Protein AF-0000000085120355 (afdb_homodimer)

Solvent-accessible surface area (backbone atoms only — not comparable to full-atom values): 50079 Å² total; per-residue (Å²): 127,85,70,78,67,73,43,97,40,72,61,50,35,53,53,49,52,43,52,47,38,41,72,72,51,78,28,74,82,74,64,49,68,62,84,84,55,57,55,68,51,52,68,72,44,44,36,54,66,70,57,44,50,50,46,30,21,53,35,45,52,49,48,46,46,48,36,50,75,52,9,66,36,46,38,52,56,31,52,77,67,74,42,59,66,82,70,50,82,45,51,81,38,56,63,65,46,54,55,37,44,62,68,57,52,43,52,39,21,70,76,33,68,63,60,16,46,47,30,22,67,86,43,63,42,48,26,36,40,57,30,23,49,90,29,92,88,51,82,51,49,55,45,56,32,26,65,57,38,49,54,46,48,28,42,58,49,28,38,49,36,32,43,68,57,61,40,29,64,55,33,31,34,37,38,32,43,59,39,41,68,40,39,45,79,23,60,39,53,53,48,52,17,34,45,48,31,35,10,24,37,42,50,37,16,24,63,47,36,83,80,38,44,68,60,52,54,48,47,44,61,61,64,46,28,29,32,40,35,28,34,62,64,49,52,34,50,51,22,50,49,30,53,73,72,68,49,76,52,53,30,33,28,40,38,22,28,95,48,66,71,28,71,49,47,52,54,51,42,44,65,44,26,71,53,43,77,46,79,32,47,38,48,71,48,65,88,69,52,60,30,35,30,42,84,69,45,73,59,22,22,38,37,58,45,80,42,40,49,76,51,38,20,38,69,71,32,41,80,82,35,53,44,37,42,71,36,51,83,64,32,62,18,26,34,28,34,25,51,48,61,40,78,45,40,60,44,60,38,27,51,71,46,33,32,38,61,35,41,73,43,56,64,49,41,78,77,80,45,33,31,45,36,19,37,63,47,65,57,58,45,42,54,86,69,55,33,23,44,77,84,38,78,56,50,63,36,59,52,51,30,33,54,56,69,37,82,61,48,72,73,52,43,28,38,52,38,65,41,61,73,22,80,49,47,37,33,37,37,25,27,77,60,67,80,80,66,56,68,66,57,53,51,49,42,30,46,48,39,11,65,71,65,74,52,53,44,88,34,47,44,75,45,77,37,52,74,86,66,60,61,60,58,79,54,40,72,38,49,67,43,77,49,58,86,109,126,83,68,77,68,72,43,93,39,72,62,51,34,53,52,49,52,40,52,48,38,41,73,72,50,78,28,74,82,74,64,51,68,63,85,83,54,58,55,68,52,51,70,73,44,44,37,54,68,70,56,44,51,49,48,30,20,54,35,46,51,49,46,46,45,48,37,48,75,52,10,66,37,46,38,52,56,32,51,77,68,75,42,59,66,83,71,51,82,44,51,82,38,58,62,68,44,54,55,36,44,62,68,56,52,44,53,37,20,70,77,32,69,64,58,16,46,47,29,22,67,87,43,62,42,48,26,36,39,57,30,24,49,91,30,93,90,53,82,52,49,54,46,58,32,27,66,58,37,49,53,44,48,29,41,57,49,29,40,48,36,33,43,68,59,61,40,29,63,56,32,32,35,36,40,33,44,59,40,39,67,38,39,42,80,23,60,40,53,53,48,53,17,34,46,48,30,33,9,23,36,41,49,37,18,24,65,46,36,84,82,39,44,69,59,51,53,47,47,44,60,61,64,47,28,31,32,42,34,28,33,62,63,50,53,36,50,52,22,50,50,30,53,74,74,68,50,75,53,53,30,32,28,39,38,21,29,93,50,65,72,27,71,48,47,52,53,51,42,43,64,44,24,70,55,43,77,47,78,32,45,39,47,71,46,64,87,69,50,58,30,36,30,43,84,71,46,74,58,23,22,37,35,58,46,81,43,40,49,76,50,40,21,37,69,72,32,42,79,83,35,52,43,37,40,72,36,52,83,64,31,63,18,27,33,30,34,26,52,49,60,41,77,44,40,60,44,61,36,26,52,71,46,32,34,37,60,37,40,73,44,57,65,50,41,79,77,83,44,35,34,44,35,19,38,62,47,64,57,57,45,42,54,87,70,54,33,22,43,76,86,38,79,57,52,63,36,58,52,50,29,32,54,54,70,38,80,61,47,70,72,53,42,26,37,51,38,65,41,59,72,22,80,49,46,38,33,36,37,25,28,77,60,65,78,80,66,55,68,66,58,52,50,49,43,30,45,48,41,11,65,69,66,73,52,53,44,89,34,48,44,78,46,79,38,52,75,86,65,60,57,61,56,80,54,41,71,36,50,66,43,79,49,57,86,108

Secondary structure (DSSP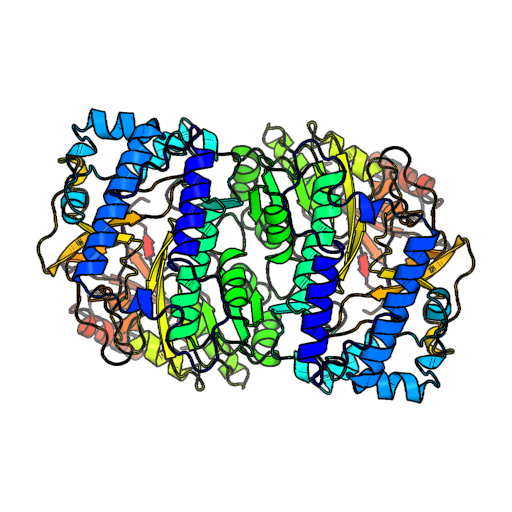, 8-state):
-------SSHHHHHHHHHHHHHHTTSS--S-SPPTT-SSTTHHHHT--HHHHHHHHHHHHHHHHHHHHHH-HHHHHHHHHTT--GGG-SSGGGGGGSPPB-HHHHHHHHHHSTTT-TTS-GGGGGG--EEEE---TTSSPPEEEE-HHHHHHHHHHHHHHHHHTT---TT-EEEE-S--SSS-SS-TTHHHHHHHHTT-EEEE--GGGTTTSHHHHHHHHHHTT-SEEEE-HHHHHHHHHHHHHHT-----SEEEE-SS---HHHHHHHHHHSTT--EEEEEEE-TTS-EEE--TTSTT-EEE-TTTEEEEEE-TTGGGTSTT-PBPPTT-EEEEEEEETT--SS---SEEEEEEEES-EE-SPPTTT---S-EESS---EEGGG-EEETTEEE-HHHHHHHHTTSTTEEEEEEEEE--SEESSEEEEEEESSPSSPPHHHHHHHHHHHHHHHT--GGGEEEEEE-TT-S-EETTEE--EEE-TT-/-------SSHHHHHHHHHHHHHHTTSS--S-SPPTT-SSTTHHHHT--HHHHHHHHHHHHHHHHHHHHHH-HHHHHHHHTTT--GGG-SSGGGGGGSPPB-HHHHHHHHHHSTTT-TTS-GGGGGGEEEEEE---TTSSPPEEEEEHHHHHHHHHHHHHHHHHTT---TT-EEEE-S--SSS-SS-TTHHHHHHHHTT-EEEE--GGGTTTSHHHHHHHHHHTT-SEEEE-HHHHHHHHHHHHHHT-----SEEEE-SS---HHHHHHHHHHSTT--EEEEEEE-TTS-EEE--TTSTT-EEE-TTTEEEEEE-TTGGGTSTT-PBPPTT-EEEEEEEETT--SS---SEEEEEEEES-EE-SPPTTT---S-EESS---EEGGG-EEETTEEE-HHHHHHHHTTSTTEEEEEEEEE--SEESSEEEEEEESSPSSPPHHHHHHHHHHHHHHHT--GGGEEEEEE-TT-S-EETTEE--EEE-TT-

Structure (mmCIF, N/CA/C/O backbone):
data_AF-0000000085120355-model_v1
#
loop_
_entity.id
_entity.type
_entity.pdbx_description
1 polymer 'Coenzyme F390 synthetase-like protein'
#
loop_
_atom_site.group_PDB
_atom_site.id
_atom_site.type_symbol
_atom_site.label_atom_id
_atom_site.label_alt_id
_atom_site.label_comp_id
_atom_site.label_asym_id
_atom_site.label_entity_id
_atom_site.label_seq_id
_atom_site.pdbx_PDB_ins_code
_atom_site.Cartn_x
_atom_site.Cartn_y
_atom_site.Cartn_z
_atom_site.occupancy
_atom_site.B_iso_or_equiv
_atom_site.auth_seq_id
_atom_site.auth_comp_id
_atom_site.auth_asym_id
_atom_site.auth_atom_id
_atom_site.pdbx_PDB_model_num
ATOM 1 N N . MET A 1 1 ? -6.363 -36.156 17.5 1 23.09 1 MET A N 1
ATOM 2 C CA . MET A 1 1 ? -7.355 -35.562 18.391 1 23.09 1 MET A CA 1
ATOM 3 C C . MET A 1 1 ? -7.152 -34.062 18.516 1 23.09 1 MET A C 1
ATOM 5 O O . MET A 1 1 ? -6.246 -33.594 19.219 1 23.09 1 MET A O 1
ATOM 9 N N . VAL A 1 2 ? -7.121 -33.312 17.406 1 33.25 2 VAL A N 1
ATOM 10 C CA . VAL A 1 2 ? -7.195 -31.875 17.516 1 33.25 2 VAL A CA 1
ATOM 11 C C . VAL A 1 2 ? -8.203 -31.484 18.594 1 33.25 2 VAL A C 1
ATOM 13 O O . VAL A 1 2 ? -9.391 -31.781 18.469 1 33.25 2 VAL A O 1
ATOM 16 N N . GLY A 1 3 ? -7.828 -31.594 19.797 1 32.94 3 GLY A N 1
ATOM 17 C CA . GLY A 1 3 ? -8.633 -31.328 20.984 1 32.94 3 GLY A CA 1
ATOM 18 C C . GLY A 1 3 ? -9.656 -30.219 20.766 1 32.94 3 GLY A C 1
ATOM 19 O O . GLY A 1 3 ? -9.461 -29.359 19.922 1 32.94 3 GLY A O 1
ATOM 20 N N . THR A 1 4 ? -11.023 -30.531 20.953 1 40.47 4 THR A N 1
ATOM 21 C CA . THR A 1 4 ? -12.273 -29.781 20.969 1 40.47 4 THR A CA 1
ATOM 22 C C . THR A 1 4 ? -12.047 -28.375 21.516 1 40.47 4 THR A C 1
ATOM 24 O O . THR A 1 4 ? -12 -28.172 22.734 1 40.47 4 THR A O 1
ATOM 27 N N . LEU A 1 5 ? -11.102 -27.734 21.109 1 43.59 5 LEU A N 1
ATOM 28 C CA . LEU A 1 5 ? -11.227 -26.359 21.594 1 43.59 5 LEU A CA 1
ATOM 29 C C . LEU A 1 5 ? -12.633 -25.828 21.359 1 43.59 5 LEU A C 1
ATOM 31 O O . LEU A 1 5 ? -12.945 -25.344 20.266 1 43.59 5 LEU A O 1
ATOM 35 N N . ARG A 1 6 ? -13.68 -26.562 21.797 1 43.94 6 ARG A N 1
ATOM 36 C CA . ARG A 1 6 ? -15.078 -26.156 21.75 1 43.94 6 ARG A CA 1
ATOM 37 C C . ARG A 1 6 ? -15.273 -24.766 22.312 1 43.94 6 ARG A C 1
ATOM 39 O O . ARG A 1 6 ? -15.445 -24.594 23.531 1 43.94 6 ARG A O 1
ATOM 46 N N . ALA A 1 7 ? -14.461 -23.844 21.766 1 55.47 7 ALA A N 1
ATOM 47 C CA . ALA A 1 7 ? -14.875 -22.5 22.156 1 55.47 7 ALA A CA 1
ATOM 48 C C . ALA A 1 7 ? -16.328 -22.219 21.766 1 55.47 7 ALA A C 1
ATOM 50 O O . ALA A 1 7 ? -16.781 -22.688 20.719 1 55.47 7 ALA A O 1
ATOM 51 N N . ALA A 1 8 ? -17.141 -21.703 22.703 1 68.44 8 ALA A N 1
ATOM 52 C CA . ALA A 1 8 ? -18.578 -21.5 22.719 1 68.44 8 ALA A CA 1
ATOM 53 C C . ALA A 1 8 ? -19.031 -20.641 21.547 1 68.44 8 ALA A C 1
ATOM 55 O O . ALA A 1 8 ? -20.156 -20.781 21.062 1 68.44 8 ALA A O 1
ATOM 56 N N . THR A 1 9 ? -17.938 -19.906 20.844 1 92.19 9 THR A N 1
ATOM 57 C CA . THR A 1 9 ? -18.391 -19.031 19.766 1 92.19 9 THR A CA 1
ATOM 58 C C . THR A 1 9 ? -17.438 -19.141 18.562 1 92.19 9 THR A C 1
ATOM 60 O O . THR A 1 9 ? -16.281 -19.547 18.719 1 92.19 9 THR A O 1
ATOM 63 N N . PRO A 1 10 ? -17.828 -18.969 17.422 1 95.31 10 PRO A N 1
ATOM 64 C CA . PRO A 1 10 ? -16.953 -18.984 16.234 1 95.31 10 PRO A CA 1
ATOM 65 C C . PRO A 1 10 ? -15.734 -18.078 16.391 1 95.31 10 PRO A C 1
ATOM 67 O O . PRO A 1 10 ? -14.625 -18.469 16.016 1 95.31 10 PRO A O 1
ATOM 70 N N . LEU A 1 11 ? -15.914 -16.953 16.953 1 94.38 11 LEU A N 1
ATOM 71 C CA . LEU A 1 11 ? -14.781 -16.047 17.188 1 94.38 11 LEU A CA 1
ATOM 72 C C . LEU A 1 11 ? -13.773 -16.688 18.141 1 94.38 11 LEU A C 1
ATOM 74 O O . LEU A 1 11 ? -12.562 -16.609 17.906 1 94.38 11 LEU A O 1
ATOM 78 N N . GLY A 1 12 ? -14.305 -17.203 19.219 1 95.25 12 GLY A N 1
ATOM 79 C CA . GLY A 1 12 ? -13.414 -17.859 20.156 1 95.25 12 GLY A CA 1
ATOM 80 C C . GLY A 1 12 ? -12.609 -18.984 19.531 1 95.25 12 GLY A C 1
ATOM 81 O O . GLY A 1 12 ? -11.406 -19.109 19.797 1 95.25 12 GLY A O 1
ATOM 82 N N . TYR A 1 13 ? -13.266 -19.859 18.766 1 96.44 13 TYR A N 1
ATOM 83 C CA . TYR A 1 13 ? -12.586 -20.938 18.062 1 96.44 13 TYR A CA 1
ATOM 84 C C . TYR A 1 13 ? -11.516 -20.391 17.125 1 96.44 13 TYR A C 1
ATOM 86 O O . TYR A 1 13 ? -10.383 -20.875 17.125 1 96.44 13 TYR A O 1
ATOM 94 N N . TYR A 1 14 ? -11.844 -19.344 16.391 1 96.94 14 TYR A N 1
ATOM 95 C CA . TYR A 1 14 ? -10.961 -18.672 15.438 1 96.94 14 TYR A CA 1
ATOM 96 C C . TYR A 1 14 ? -9.711 -18.141 16.125 1 96.94 14 TYR A C 1
ATOM 98 O O . TYR A 1 14 ? -8.594 -18.375 15.672 1 96.94 14 TYR A O 1
ATOM 106 N N . GLN A 1 15 ? -9.859 -17.516 17.234 1 95.62 15 GLN A N 1
ATOM 107 C CA . GLN A 1 15 ? -8.742 -16.969 18 1 95.62 15 GLN A CA 1
ATOM 108 C C . GLN A 1 15 ? -7.883 -18.094 18.594 1 95.62 15 GLN A C 1
ATOM 110 O O . GLN A 1 15 ? -6.656 -17.984 18.625 1 95.62 15 GLN A O 1
ATOM 115 N N . ALA A 1 16 ? -8.516 -19.141 19 1 96.94 16 ALA A N 1
ATOM 116 C CA . ALA A 1 16 ? -7.797 -20.266 19.578 1 96.94 16 ALA A CA 1
ATOM 117 C C . ALA A 1 16 ? -6.918 -20.953 18.547 1 96.94 16 ALA A C 1
ATOM 119 O O . ALA A 1 16 ? -5.785 -21.344 18.828 1 96.94 16 ALA A O 1
ATOM 120 N N . ILE A 1 17 ? -7.453 -21.094 17.344 1 97.38 17 ILE A N 1
ATOM 121 C CA . ILE A 1 17 ? -6.68 -21.703 16.281 1 97.38 17 ILE A CA 1
ATOM 122 C C . ILE A 1 17 ? -5.449 -20.844 15.977 1 97.38 17 ILE A C 1
ATOM 124 O O . ILE A 1 17 ? -4.348 -21.375 15.797 1 97.38 17 ILE A O 1
ATOM 128 N N . HIS A 1 18 ? -5.668 -19.547 15.945 1 97.38 18 HIS A N 1
ATOM 129 C CA . HIS A 1 18 ? -4.562 -18.641 15.688 1 97.38 18 HIS A CA 1
ATOM 130 C C . HIS A 1 18 ? -3.451 -18.812 16.719 1 97.38 18 HIS A C 1
ATOM 132 O O . HIS A 1 18 ? -2.281 -18.953 16.359 1 97.38 18 HIS A O 1
ATOM 138 N N . GLU A 1 19 ? -3.809 -18.828 17.922 1 97.19 19 GLU A N 1
ATOM 139 C CA . GLU A 1 19 ? -2.848 -18.984 19.016 1 97.19 19 GLU A CA 1
ATOM 140 C C . GLU A 1 19 ? -2.143 -20.328 18.938 1 97.19 19 GLU A C 1
ATOM 142 O O . GLU A 1 19 ? -0.942 -20.422 19.203 1 97.19 19 GLU A O 1
ATOM 147 N N . GLU A 1 20 ? -2.865 -21.297 18.609 1 97.25 20 GLU A N 1
ATOM 148 C CA . GLU A 1 20 ? -2.303 -22.641 18.531 1 97.25 20 GLU A CA 1
ATOM 149 C C . GLU A 1 20 ? -1.263 -22.734 17.406 1 97.25 20 GLU A C 1
ATOM 151 O O . GLU A 1 20 ? -0.209 -23.344 17.594 1 97.25 20 GLU A O 1
ATOM 156 N N . LEU A 1 21 ? -1.569 -22.172 16.266 1 97.94 21 LEU A N 1
ATOM 157 C CA . LEU A 1 21 ? -0.649 -22.172 15.133 1 97.94 21 LEU A CA 1
ATOM 158 C C . LEU A 1 21 ? 0.658 -21.484 15.484 1 97.94 21 LEU A C 1
ATOM 160 O O . LEU A 1 21 ? 1.736 -21.922 15.086 1 97.94 21 LEU A O 1
ATOM 164 N N . ARG A 1 22 ? 0.555 -20.391 16.266 1 97.69 22 ARG A N 1
ATOM 165 C CA . ARG A 1 22 ? 1.731 -19.672 16.734 1 97.69 22 ARG A CA 1
ATOM 166 C C . ARG A 1 22 ? 2.498 -20.5 17.766 1 97.69 22 ARG A C 1
ATOM 168 O O . ARG A 1 22 ? 3.717 -20.641 17.672 1 97.69 22 ARG A O 1
ATOM 175 N N . ARG A 1 23 ? 1.79 -21.078 18.656 1 97.62 23 ARG A N 1
ATOM 176 C CA . ARG A 1 23 ? 2.396 -21.875 19.734 1 97.62 23 ARG A CA 1
ATOM 177 C C . ARG A 1 23 ? 3.125 -23.094 19.172 1 97.62 23 ARG A C 1
ATOM 179 O O . ARG A 1 23 ? 4.207 -23.438 19.641 1 97.62 23 ARG A O 1
ATOM 186 N N . GLN A 1 24 ? 2.557 -23.688 18.172 1 97.19 24 GLN A N 1
ATOM 187 C CA . GLN A 1 24 ? 3.129 -24.891 17.578 1 97.19 24 GLN A CA 1
ATOM 188 C C . GLN A 1 24 ? 4.246 -24.531 16.594 1 97.19 24 GLN A C 1
ATOM 190 O O . GLN A 1 24 ? 4.906 -25.422 16.047 1 97.19 24 GLN A O 1
ATOM 195 N N . GLY A 1 25 ? 4.41 -23.281 16.266 1 97.31 25 GLY A N 1
ATOM 196 C CA . GLY A 1 25 ? 5.531 -22.828 15.445 1 97.31 25 GLY A CA 1
ATOM 197 C C . GLY A 1 25 ? 5.238 -22.844 13.961 1 97.31 25 GLY A C 1
ATOM 198 O O . GLY A 1 25 ? 6.141 -22.672 13.141 1 97.31 25 GLY A O 1
ATOM 199 N N . PHE A 1 26 ? 3.979 -23.141 13.578 1 98.19 26 PHE A N 1
ATOM 200 C CA . PHE A 1 26 ? 3.625 -23.047 12.172 1 98.19 26 PHE A CA 1
ATOM 201 C C . PHE A 1 26 ? 3.729 -21.609 11.672 1 98.19 26 PHE A C 1
ATOM 203 O O . PHE A 1 26 ? 4.051 -21.375 10.508 1 98.19 26 PHE A O 1
ATOM 210 N N . ILE A 1 27 ? 3.357 -20.703 12.562 1 97.88 27 ILE A N 1
ATOM 211 C CA . ILE A 1 27 ? 3.654 -19.281 12.383 1 97.88 27 ILE A CA 1
ATOM 212 C C . ILE A 1 27 ? 4.793 -18.875 13.32 1 97.88 27 ILE A C 1
ATOM 214 O O . ILE A 1 27 ? 4.637 -18.891 14.539 1 97.88 27 ILE A O 1
ATOM 218 N N . ARG A 1 28 ? 5.844 -18.578 12.719 1 96.88 28 ARG A N 1
ATOM 219 C CA . ARG A 1 28 ? 7.008 -18.219 13.523 1 96.88 28 ARG A CA 1
ATOM 220 C C . ARG A 1 28 ? 6.758 -16.938 14.312 1 96.88 28 ARG A C 1
ATOM 222 O O . ARG A 1 28 ? 6.215 -15.969 13.773 1 96.88 28 ARG A O 1
ATOM 229 N N . THR A 1 29 ? 7.184 -16.828 15.562 1 94.81 29 THR A N 1
ATOM 230 C CA . THR A 1 29 ? 6.957 -15.656 16.391 1 94.81 29 THR A CA 1
ATOM 231 C C . THR A 1 29 ? 8.266 -14.938 16.688 1 94.81 29 THR A C 1
ATOM 233 O O . THR A 1 29 ? 8.273 -13.781 17.109 1 94.81 29 THR A O 1
ATOM 236 N N . ASP A 1 30 ? 9.359 -15.664 16.516 1 93.25 30 ASP A N 1
ATOM 237 C CA . ASP A 1 30 ? 10.68 -15.07 16.703 1 93.25 30 ASP A CA 1
ATOM 238 C C . ASP A 1 30 ? 11.281 -14.625 15.367 1 93.25 30 ASP A C 1
ATOM 240 O O . ASP A 1 30 ? 11.914 -15.414 14.672 1 93.25 30 ASP A O 1
ATOM 244 N N . TYR A 1 31 ? 11.039 -13.531 15 1 92.81 31 TYR A N 1
ATOM 245 C CA . TYR A 1 31 ? 11.562 -13.023 13.734 1 92.81 31 TYR A CA 1
ATOM 246 C C . TYR A 1 31 ? 12.148 -11.633 13.906 1 92.81 31 TYR A C 1
ATOM 248 O O . TYR A 1 31 ? 11.758 -10.891 14.812 1 92.81 31 TYR A O 1
ATOM 256 N N . PRO A 1 32 ? 13.047 -11.328 13.125 1 92.44 32 PRO A N 1
ATOM 257 C CA . PRO A 1 32 ? 13.648 -12.172 12.094 1 92.44 32 PRO A CA 1
ATOM 258 C C . PRO A 1 32 ? 14.586 -13.227 12.672 1 92.44 32 PRO A C 1
ATOM 260 O O . PRO A 1 32 ? 15.086 -13.07 13.789 1 92.44 32 PRO A O 1
ATOM 263 N N . PRO A 1 33 ? 14.859 -14.266 11.875 1 93.94 33 PRO A N 1
ATOM 264 C CA . PRO A 1 33 ? 15.836 -15.258 12.32 1 93.94 33 PRO A CA 1
ATOM 265 C C . PRO A 1 33 ? 17.266 -14.703 12.375 1 93.94 33 PRO A C 1
ATOM 267 O O . PRO A 1 33 ? 17.516 -13.594 11.898 1 93.94 33 PRO A O 1
ATOM 270 N N . ARG A 1 34 ? 18.156 -15.586 13.047 1 92 34 ARG A N 1
ATOM 271 C CA . ARG A 1 34 ? 19.578 -15.25 12.945 1 92 34 ARG A CA 1
ATOM 272 C C . ARG A 1 34 ? 20.047 -15.281 11.492 1 92 34 ARG A C 1
ATOM 274 O O . ARG A 1 34 ? 19.594 -16.125 10.703 1 92 34 ARG A O 1
ATOM 281 N N . ARG A 1 35 ? 20.828 -14.398 11.148 1 89.69 35 ARG A N 1
ATOM 282 C CA . ARG A 1 35 ? 21.25 -14.211 9.766 1 89.69 35 ARG A CA 1
ATOM 283 C C . ARG A 1 35 ? 21.828 -15.492 9.18 1 89.69 35 ARG A C 1
ATOM 285 O O . ARG A 1 35 ? 21.766 -15.711 7.969 1 89.69 35 ARG A O 1
ATOM 292 N N . ASP A 1 36 ? 22.391 -16.297 9.969 1 93.06 36 ASP A N 1
ATOM 293 C CA . ASP A 1 36 ? 23.047 -17.516 9.492 1 93.06 36 ASP A CA 1
ATOM 294 C C . ASP A 1 36 ? 22.016 -18.609 9.234 1 93.06 36 ASP A C 1
ATOM 296 O O . ASP A 1 36 ? 22.344 -19.641 8.633 1 93.06 36 ASP A O 1
ATOM 300 N N . GLU A 1 37 ? 20.828 -18.453 9.695 1 95.38 37 GLU A N 1
ATOM 301 C CA . GLU A 1 37 ? 19.766 -19.406 9.367 1 95.38 37 GLU A CA 1
ATOM 302 C C . GLU A 1 37 ? 19.359 -19.297 7.902 1 95.38 37 GLU A C 1
ATOM 304 O O . GLU A 1 37 ? 18.859 -18.266 7.469 1 95.38 37 GLU A O 1
ATOM 309 N N . ILE A 1 38 ? 19.5 -20.359 7.238 1 95.69 38 ILE A N 1
ATOM 310 C CA . ILE A 1 38 ? 19.25 -20.328 5.797 1 95.69 38 ILE A CA 1
ATOM 311 C C . IL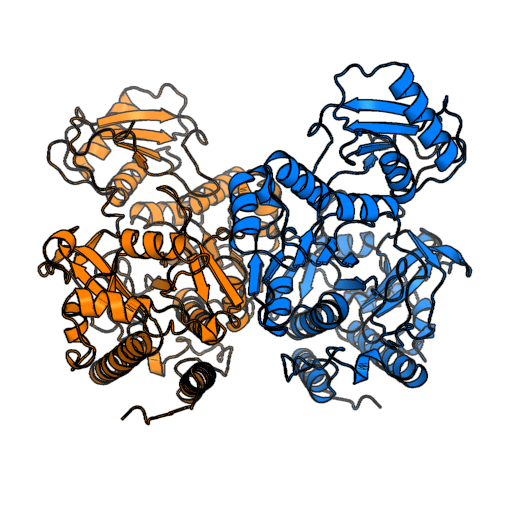E A 1 38 ? 17.75 -20.453 5.527 1 95.69 38 ILE A C 1
ATOM 313 O O . ILE A 1 38 ? 17.188 -19.672 4.754 1 95.69 38 ILE A O 1
ATOM 317 N N . LEU A 1 39 ? 17.156 -21.469 6.215 1 97.75 39 LEU A N 1
ATOM 318 C CA . LEU A 1 39 ? 15.719 -21.656 6.039 1 97.75 39 LEU A CA 1
ATOM 319 C C . LEU A 1 39 ? 14.922 -20.844 7.051 1 97.75 39 LEU A C 1
ATOM 321 O O . LEU A 1 39 ? 15.242 -20.844 8.242 1 97.75 39 LEU A O 1
ATOM 325 N N . TRP A 1 40 ? 13.898 -19.984 6.832 1 97.19 40 TRP A N 1
ATOM 326 C CA . TRP A 1 40 ? 13.031 -19.219 7.715 1 97.19 40 TRP A CA 1
ATOM 327 C C . TRP A 1 40 ? 12.383 -20.109 8.766 1 97.19 40 TRP A C 1
ATOM 329 O O . TRP A 1 40 ? 12.391 -19.797 9.953 1 97.19 40 TRP A O 1
ATOM 339 N N . ASN A 1 41 ? 11.859 -21.203 8.586 1 97.5 41 ASN A N 1
ATOM 340 C CA . ASN A 1 41 ? 11.133 -22.188 9.391 1 97.5 41 ASN A CA 1
ATOM 341 C C . ASN A 1 41 ? 11.539 -23.609 9.039 1 97.5 41 ASN A C 1
ATOM 343 O O . ASN A 1 41 ? 10.719 -24.406 8.57 1 97.5 41 ASN A O 1
ATOM 347 N N . LYS A 1 42 ? 12.75 -23.891 9.352 1 97.38 42 LYS A N 1
ATOM 348 C CA . LYS A 1 42 ? 13.367 -25.156 8.953 1 97.38 42 LYS A CA 1
ATOM 349 C C . LYS A 1 42 ? 12.516 -26.344 9.391 1 97.38 42 LYS A C 1
ATOM 351 O O . LYS A 1 42 ? 12.32 -27.281 8.625 1 97.38 42 LYS A O 1
ATOM 356 N N . ARG A 1 43 ? 12 -26.297 10.562 1 97.12 43 ARG A N 1
ATOM 357 C CA . ARG A 1 43 ? 11.219 -27.406 11.086 1 97.12 43 ARG A CA 1
ATOM 358 C C . ARG A 1 43 ? 10.039 -27.734 10.164 1 97.12 43 ARG A C 1
ATOM 360 O O . ARG A 1 43 ? 9.828 -28.891 9.797 1 97.12 43 ARG A O 1
ATOM 367 N N . ILE A 1 44 ? 9.289 -26.734 9.734 1 98 44 ILE A N 1
ATOM 368 C CA . ILE A 1 44 ? 8.086 -26.938 8.93 1 98 44 ILE A CA 1
ATOM 369 C C . ILE A 1 44 ? 8.477 -27.312 7.5 1 98 44 ILE A C 1
ATOM 371 O O . ILE A 1 44 ? 7.855 -28.188 6.891 1 98 44 ILE A O 1
ATOM 375 N N . LEU A 1 45 ? 9.5 -26.672 6.977 1 98.38 45 LEU A N 1
ATOM 376 C CA . LEU A 1 45 ? 9.875 -26.859 5.578 1 98.38 45 LEU A CA 1
ATOM 377 C C . LEU A 1 45 ? 10.508 -28.219 5.355 1 98.38 45 LEU A C 1
ATOM 379 O O . LEU A 1 45 ? 10.562 -28.703 4.223 1 98.38 45 LEU A O 1
ATOM 383 N N . THR A 1 46 ? 10.969 -28.828 6.441 1 98.38 46 THR A N 1
ATOM 384 C CA . THR A 1 46 ? 11.664 -30.094 6.281 1 98.38 46 THR A CA 1
ATOM 385 C C . THR A 1 46 ? 10.945 -31.203 7.043 1 98.38 46 THR A C 1
ATOM 387 O O . THR A 1 46 ? 11.57 -32.188 7.461 1 98.38 46 THR A O 1
ATOM 390 N N . LEU A 1 47 ? 9.719 -31.062 7.289 1 97.81 47 LEU A N 1
ATOM 391 C CA . LEU A 1 47 ? 8.93 -32.094 7.934 1 97.81 47 LEU A CA 1
ATOM 392 C C . LEU A 1 47 ? 9 -33.406 7.141 1 97.81 47 LEU A C 1
ATOM 394 O O . LEU A 1 47 ? 8.93 -33.375 5.91 1 97.81 47 LEU A O 1
ATOM 398 N N . PRO A 1 48 ? 9.102 -34.5 7.887 1 97.56 48 PRO A N 1
ATOM 399 C CA . PRO A 1 48 ? 8.984 -35.781 7.168 1 97.56 48 PRO A CA 1
ATOM 400 C C . PRO A 1 48 ? 7.641 -35.938 6.457 1 97.56 48 PRO A C 1
ATOM 402 O O . PRO A 1 48 ? 6.625 -35.406 6.938 1 97.56 48 PRO A O 1
ATOM 405 N N . ARG A 1 49 ? 7.664 -36.656 5.391 1 97.44 49 ARG A N 1
ATOM 406 C CA . ARG A 1 49 ? 6.488 -36.812 4.547 1 97.44 49 ARG A CA 1
ATOM 407 C C . ARG A 1 49 ? 5.293 -37.312 5.363 1 97.44 49 ARG A C 1
ATOM 409 O O . ARG A 1 49 ? 4.184 -36.781 5.219 1 97.44 49 ARG A O 1
ATOM 416 N N . GLU A 1 50 ? 5.5 -38.25 6.273 1 97.38 50 GLU A N 1
ATOM 417 C CA . GLU A 1 50 ? 4.426 -38.812 7.082 1 97.38 50 GLU A CA 1
ATOM 418 C C . GLU A 1 50 ? 3.789 -37.75 7.973 1 97.38 50 GLU A C 1
ATOM 420 O O . GLU A 1 50 ? 2.566 -37.719 8.125 1 97.38 50 GLU A O 1
ATOM 425 N N . GLU A 1 51 ? 4.625 -36.938 8.516 1 97.88 51 GLU A N 1
ATOM 426 C CA . GLU A 1 51 ? 4.129 -35.875 9.375 1 97.88 51 GLU A CA 1
ATOM 427 C C . GLU A 1 51 ? 3.348 -34.844 8.578 1 97.88 51 GLU A C 1
ATOM 429 O O . GLU A 1 51 ? 2.328 -34.312 9.039 1 97.88 51 GLU A O 1
ATOM 434 N N . LEU A 1 52 ? 3.854 -34.5 7.422 1 97.75 52 LEU A N 1
ATOM 435 C CA . LEU A 1 52 ? 3.174 -33.562 6.543 1 97.75 52 LEU A CA 1
ATOM 436 C C . LEU A 1 52 ? 1.788 -34.062 6.164 1 97.75 52 LEU A C 1
ATOM 438 O O . LEU A 1 52 ? 0.823 -33.281 6.145 1 97.75 52 LEU A O 1
ATOM 442 N N . GLU A 1 53 ? 1.671 -35.344 5.902 1 97.81 53 GLU A N 1
ATOM 443 C CA . GLU A 1 53 ? 0.391 -35.938 5.531 1 97.81 53 GLU A CA 1
ATOM 444 C C . GLU A 1 53 ? -0.584 -35.938 6.707 1 97.81 53 GLU A C 1
ATOM 446 O O . GLU A 1 53 ? -1.787 -35.719 6.52 1 97.81 53 GLU A O 1
ATOM 451 N N . LYS A 1 54 ? -0.042 -36.125 7.871 1 98.31 54 LYS A N 1
ATOM 452 C CA . LYS A 1 54 ? -0.873 -36.031 9.07 1 98.31 54 LYS A CA 1
ATOM 453 C C . LYS A 1 54 ? -1.417 -34.625 9.258 1 98.31 54 LYS A C 1
ATOM 455 O O . LYS A 1 54 ? -2.592 -34.438 9.586 1 98.31 54 LYS A O 1
ATOM 460 N N . ILE A 1 55 ? -0.554 -33.656 9.047 1 98.31 55 ILE A N 1
ATOM 461 C CA . ILE A 1 55 ? -0.941 -32.281 9.18 1 98.31 55 ILE A CA 1
ATOM 462 C C . ILE A 1 55 ? -1.997 -31.922 8.133 1 98.31 55 ILE A C 1
ATOM 464 O O . ILE A 1 55 ? -3.016 -31.297 8.453 1 98.31 55 ILE A O 1
ATOM 468 N N . LYS A 1 56 ? -1.773 -32.344 6.91 1 98.5 56 LYS A N 1
ATOM 469 C CA . LYS A 1 56 ? -2.744 -32.125 5.844 1 98.5 56 LYS A CA 1
ATOM 470 C C . LYS A 1 56 ? -4.098 -32.719 6.195 1 98.5 56 LYS A C 1
ATOM 472 O O . LYS A 1 56 ? -5.141 -32.094 6 1 98.5 56 LYS A O 1
ATOM 477 N N . THR A 1 57 ? -4.039 -33.938 6.727 1 98.75 57 THR A N 1
ATOM 478 C CA . THR A 1 57 ? -5.262 -34.656 7.09 1 98.75 57 THR A CA 1
ATOM 479 C C . THR A 1 57 ? -6.008 -33.906 8.195 1 98.75 57 THR A C 1
ATOM 481 O O . THR A 1 57 ? -7.207 -33.656 8.078 1 98.75 57 THR A O 1
ATOM 484 N N . GLN A 1 58 ? -5.273 -33.594 9.211 1 98.31 58 GLN A N 1
ATOM 485 C CA . GLN A 1 58 ? -5.871 -32.906 10.344 1 98.31 58 GLN A CA 1
ATOM 486 C C . GLN A 1 58 ? -6.48 -31.562 9.914 1 98.31 58 GLN A C 1
ATOM 488 O O . GLN A 1 58 ? -7.617 -31.25 10.273 1 98.31 58 GLN A O 1
ATOM 493 N N . ARG A 1 59 ? -5.828 -30.812 9.164 1 98.44 59 ARG A N 1
ATOM 494 C CA . ARG A 1 59 ? -6.266 -29.469 8.781 1 98.44 59 ARG A CA 1
ATOM 495 C C . ARG A 1 59 ? -7.422 -29.531 7.789 1 98.44 59 ARG A C 1
ATOM 497 O O . ARG A 1 59 ? -8.32 -28.688 7.82 1 98.44 59 ARG A O 1
ATOM 504 N N . LEU A 1 60 ? -7.309 -30.5 6.895 1 98.75 60 LEU A N 1
ATOM 505 C CA . LEU A 1 60 ? -8.422 -30.656 5.969 1 98.75 60 LEU A CA 1
ATOM 506 C C . LEU A 1 60 ? -9.711 -30.984 6.719 1 98.75 60 LEU A C 1
ATOM 508 O O . LEU A 1 60 ? -10.75 -30.359 6.48 1 98.75 60 LEU A O 1
ATOM 512 N N . LYS A 1 61 ? -9.656 -31.984 7.621 1 98.69 61 LYS A N 1
ATOM 513 C CA . LYS A 1 61 ? -10.82 -32.312 8.422 1 98.69 61 LYS A CA 1
ATOM 514 C C . LYS A 1 61 ? -11.344 -31.109 9.195 1 98.69 61 LYS A C 1
ATOM 516 O O . LYS A 1 61 ? -12.547 -30.859 9.219 1 98.69 61 LYS A O 1
ATOM 521 N N . GLN A 1 62 ? -10.438 -30.422 9.75 1 98.12 62 GLN A N 1
ATOM 522 C CA . GLN A 1 62 ? -10.773 -29.266 10.578 1 98.12 62 GLN A CA 1
ATOM 523 C C . GLN A 1 62 ? -11.492 -28.188 9.758 1 98.12 62 GLN A C 1
ATOM 525 O O . GLN A 1 62 ? -12.547 -27.688 10.172 1 98.12 62 GLN A O 1
ATOM 530 N N . ILE A 1 63 ? -10.984 -27.828 8.602 1 98.44 63 ILE A N 1
ATOM 531 C CA . ILE A 1 63 ? -11.555 -26.719 7.844 1 98.44 63 ILE A CA 1
ATOM 532 C C . ILE A 1 63 ? -12.875 -27.141 7.211 1 98.44 63 ILE A C 1
ATOM 534 O O . ILE A 1 63 ? -13.797 -26.344 7.07 1 98.44 63 ILE A O 1
ATOM 538 N N . VAL A 1 64 ? -12.992 -28.406 6.828 1 98.69 64 VAL A N 1
ATOM 539 C CA . VAL A 1 64 ? -14.227 -28.906 6.242 1 98.69 64 VAL A CA 1
ATOM 540 C C . VAL A 1 64 ? -15.344 -28.906 7.289 1 98.69 64 VAL A C 1
ATOM 542 O O . VAL A 1 64 ? -16.453 -28.438 7.023 1 98.69 64 VAL A O 1
ATOM 545 N N . TRP A 1 65 ? -15.062 -29.359 8.469 1 98.5 65 TRP A N 1
ATOM 546 C CA . TRP A 1 65 ? -16.047 -29.328 9.539 1 98.5 65 TRP A CA 1
ATOM 547 C C . TRP A 1 65 ? -16.391 -27.906 9.938 1 98.5 65 TRP A C 1
ATOM 549 O O . TRP A 1 65 ? -17.547 -27.578 10.203 1 98.5 65 TRP A O 1
ATOM 559 N N . TRP A 1 66 ? -15.375 -27.094 10.016 1 98.19 66 TRP A N 1
ATOM 560 C CA . TRP A 1 66 ? -15.578 -25.688 10.32 1 98.19 66 TRP A CA 1
ATOM 561 C C . TRP A 1 66 ? -16.547 -25.047 9.328 1 98.19 66 TRP A C 1
ATOM 563 O O . TRP A 1 66 ? -17.5 -24.375 9.734 1 98.19 66 TRP A O 1
ATOM 573 N N . ALA A 1 67 ? -16.297 -25.281 8.055 1 98.38 67 ALA A N 1
ATOM 574 C CA . ALA A 1 67 ? -17.156 -24.719 7.016 1 98.38 67 ALA A CA 1
ATOM 575 C C . ALA A 1 67 ? -18.578 -25.25 7.117 1 98.38 67 ALA A C 1
ATOM 577 O O . ALA A 1 67 ? -19.547 -24.5 7 1 98.38 67 ALA A O 1
ATOM 578 N N . TRP A 1 68 ? -18.703 -26.5 7.34 1 98.12 68 TRP A N 1
ATOM 579 C CA . TRP A 1 68 ? -20 -27.141 7.48 1 98.12 68 TRP A CA 1
ATOM 580 C C . TRP A 1 68 ? -20.797 -26.5 8.625 1 98.12 68 TRP A C 1
ATOM 582 O O . TRP A 1 68 ? -21.984 -26.234 8.484 1 98.12 68 TRP A O 1
ATOM 592 N N . GLU A 1 69 ? -20.172 -26.219 9.68 1 97.44 69 GLU A N 1
ATOM 593 C CA . GLU A 1 69 ? -20.828 -25.766 10.898 1 97.44 69 GLU A CA 1
ATOM 594 C C . GLU A 1 69 ? -21.109 -24.266 10.844 1 97.44 69 GLU A C 1
ATOM 596 O O . GLU A 1 69 ? -22.109 -23.797 11.398 1 97.44 69 GLU A O 1
ATOM 601 N N . ASN A 1 70 ? -20.281 -23.531 10.164 1 97.62 70 ASN A N 1
ATOM 602 C CA . ASN A 1 70 ? -20.328 -22.094 10.383 1 97.62 70 ASN A CA 1
ATOM 603 C C . ASN A 1 70 ? -20.656 -21.344 9.102 1 97.62 70 ASN A C 1
ATOM 605 O O . ASN A 1 70 ? -20.984 -20.141 9.133 1 97.62 70 ASN A O 1
ATOM 609 N N . SER A 1 71 ? -20.609 -21.969 7.953 1 97.44 71 SER A N 1
ATOM 610 C CA . SER A 1 71 ? -20.953 -21.328 6.684 1 97.44 71 SER A CA 1
ATOM 611 C C . SER A 1 71 ? -22.234 -21.891 6.109 1 97.44 71 SER A C 1
ATOM 613 O O . SER A 1 71 ? -22.266 -23.016 5.598 1 97.44 71 SER A O 1
ATOM 615 N N . PRO A 1 72 ? -23.312 -21.094 6.082 1 97.31 72 PRO A N 1
ATOM 616 C CA . PRO A 1 72 ? -24.562 -21.562 5.48 1 97.31 72 PRO A CA 1
ATOM 617 C C . PRO A 1 72 ? -24.406 -21.969 4.012 1 97.31 72 PRO A C 1
ATOM 619 O O . PRO A 1 72 ? -25.047 -22.906 3.545 1 97.31 72 PRO A O 1
ATOM 622 N N . PHE A 1 73 ? -23.562 -21.297 3.373 1 98.19 73 PHE A N 1
ATOM 623 C CA . PHE A 1 73 ? -23.297 -21.609 1.973 1 98.19 73 PHE A CA 1
ATOM 624 C C . PHE A 1 73 ? -22.828 -23.047 1.817 1 98.19 73 PHE A C 1
ATOM 626 O O . PHE A 1 73 ? -23.391 -23.812 1.04 1 98.19 73 PHE A O 1
ATOM 633 N N . TYR A 1 74 ? -21.797 -23.438 2.553 1 98.5 74 TYR A N 1
ATOM 634 C CA . TYR A 1 74 ? -21.188 -24.75 2.389 1 98.5 74 TYR A CA 1
ATOM 635 C C . TYR A 1 74 ? -22.141 -25.844 2.82 1 98.5 74 TYR A C 1
ATOM 637 O O . TYR A 1 74 ? -22.188 -26.922 2.203 1 98.5 74 TYR A O 1
ATOM 645 N N . ARG A 1 75 ? -22.859 -25.562 3.844 1 98.06 75 ARG A N 1
ATOM 646 C CA . ARG A 1 75 ? -23.844 -26.547 4.266 1 98.06 75 ARG A CA 1
ATOM 647 C C . ARG A 1 75 ? -24.828 -26.844 3.148 1 98.06 75 ARG A C 1
ATOM 649 O O . ARG A 1 75 ? -25.078 -28.016 2.822 1 98.06 75 ARG A O 1
ATOM 656 N N . ARG A 1 76 ? -25.422 -25.781 2.555 1 98.06 76 ARG A N 1
ATOM 657 C CA . ARG A 1 76 ? -26.375 -25.938 1.464 1 98.06 76 ARG A CA 1
ATOM 658 C C . ARG A 1 76 ? -25.703 -26.547 0.233 1 98.06 76 ARG A C 1
ATOM 660 O O . ARG A 1 76 ? -26.234 -27.5 -0.36 1 98.06 76 ARG A O 1
ATOM 667 N N . PHE A 1 77 ? -24.562 -26 -0.106 1 98.44 77 PHE A N 1
ATOM 668 C CA . PHE A 1 77 ? -23.828 -26.406 -1.3 1 98.44 77 PHE A CA 1
ATOM 669 C C . PHE A 1 77 ? -23.453 -27.875 -1.247 1 98.44 77 PHE A C 1
ATOM 671 O O . PHE A 1 77 ? -23.703 -28.625 -2.201 1 98.44 77 PHE A O 1
ATOM 678 N N . TRP A 1 78 ? -22.922 -28.391 -0.141 1 98.62 78 TRP A N 1
ATOM 679 C CA . TRP A 1 78 ? -22.453 -29.766 0.008 1 98.62 78 TRP A CA 1
ATOM 680 C C . TRP A 1 78 ? -23.641 -30.734 0.141 1 98.62 78 TRP A C 1
ATOM 682 O O . TRP A 1 78 ? -23.656 -31.797 -0.479 1 98.62 78 TRP A O 1
ATOM 692 N N . LYS A 1 79 ? -24.672 -30.312 0.857 1 98 79 LYS A N 1
ATOM 693 C CA . LYS A 1 79 ? -25.859 -31.156 0.973 1 98 79 LYS A CA 1
ATOM 694 C C . LYS A 1 79 ? -26.5 -31.375 -0.391 1 98 79 LYS A C 1
ATOM 696 O O . LYS A 1 79 ? -26.891 -32.5 -0.723 1 98 79 LYS A O 1
ATOM 701 N N . SER A 1 80 ? -26.609 -30.312 -1.125 1 97.88 80 SER A N 1
ATOM 702 C CA . SER A 1 80 ? -27.266 -30.391 -2.432 1 97.88 80 SER A CA 1
ATOM 703 C C . SER A 1 80 ? -26.484 -31.297 -3.377 1 97.88 80 SER A C 1
ATOM 705 O O . SER A 1 80 ? -27.031 -31.766 -4.387 1 97.88 80 SER A O 1
ATOM 707 N N . LYS A 1 81 ? -25.266 -31.641 -3.02 1 97.75 81 LYS A N 1
ATOM 708 C CA . LYS A 1 81 ? -24.422 -32.438 -3.906 1 97.75 81 LYS A CA 1
ATOM 709 C C . LYS A 1 81 ? -24.047 -33.781 -3.264 1 97.75 81 LYS A C 1
ATOM 711 O O . LYS A 1 81 ? -23.125 -34.438 -3.721 1 97.75 81 LYS A O 1
ATOM 716 N N . GLY A 1 82 ? -24.641 -34.031 -2.145 1 97.38 82 GLY A N 1
ATOM 717 C CA . GLY A 1 82 ? -24.516 -35.344 -1.512 1 97.38 82 GLY A CA 1
ATOM 718 C C . GLY A 1 82 ? -23.219 -35.531 -0.769 1 97.38 82 GLY A C 1
ATOM 719 O O . GLY A 1 82 ? -22.719 -36.625 -0.644 1 97.38 82 GLY A O 1
ATOM 720 N N . PHE A 1 83 ? -22.656 -34.438 -0.317 1 98.44 83 PHE A N 1
ATOM 721 C CA . PHE A 1 83 ? -21.391 -34.5 0.412 1 98.44 83 PHE A CA 1
ATOM 722 C C . PHE A 1 83 ? -21.609 -34.219 1.892 1 98.44 83 PHE A C 1
ATOM 724 O O . PHE A 1 83 ? -22.422 -33.375 2.246 1 98.44 83 PHE A O 1
ATOM 731 N N . HIS A 1 84 ? -20.906 -34.906 2.729 1 98.56 84 HIS A N 1
ATOM 732 C CA . HIS A 1 84 ? -20.859 -34.688 4.168 1 98.56 84 HIS A CA 1
ATOM 733 C C . HIS A 1 84 ? -19.438 -34.75 4.691 1 98.56 84 HIS A C 1
ATOM 735 O O . HIS A 1 84 ? -18.656 -35.594 4.262 1 98.56 84 HIS A O 1
ATOM 741 N N . PRO A 1 85 ? -19.078 -33.938 5.676 1 98.56 85 PRO A N 1
ATOM 742 C CA . PRO A 1 85 ? -17.703 -33.875 6.176 1 98.56 85 PRO A CA 1
ATOM 743 C C . PRO A 1 85 ? -17.188 -35.219 6.672 1 98.56 85 PRO A C 1
ATOM 745 O O . PRO A 1 85 ? -15.977 -35.469 6.625 1 98.56 85 PRO A O 1
ATOM 748 N N . SER A 1 86 ? -18.047 -36.031 7.102 1 98.38 86 SER A N 1
ATOM 749 C CA . SER A 1 86 ? -17.656 -37.344 7.645 1 98.38 86 SER A CA 1
ATOM 750 C C . SER A 1 86 ? -17.047 -38.219 6.566 1 98.38 86 SER A C 1
ATOM 752 O O . SER A 1 86 ? -16.438 -39.25 6.871 1 98.38 86 SER A O 1
ATOM 754 N N . MET A 1 87 ? -17.219 -37.906 5.352 1 98.31 87 MET A N 1
ATOM 755 C CA . MET A 1 87 ? -16.688 -38.656 4.23 1 98.31 87 MET A CA 1
ATOM 756 C C . MET A 1 87 ? -15.18 -38.5 4.121 1 98.31 87 MET A C 1
ATOM 758 O O . MET A 1 87 ? -14.516 -39.25 3.406 1 98.31 87 MET A O 1
ATOM 762 N N . ILE A 1 88 ? -14.602 -37.5 4.824 1 98.62 88 ILE A N 1
ATOM 763 C CA . ILE A 1 88 ? -13.164 -37.25 4.797 1 98.62 88 ILE A CA 1
ATOM 764 C C . ILE A 1 88 ? -12.477 -38.031 5.898 1 98.62 88 ILE A C 1
ATOM 766 O O . ILE A 1 88 ? -12.656 -37.75 7.086 1 98.62 88 ILE A O 1
ATOM 770 N N . LYS A 1 89 ? -11.672 -39.031 5.516 1 98.06 89 LYS A N 1
ATOM 771 C CA . LYS A 1 89 ? -10.906 -39.812 6.469 1 98.06 89 LYS A CA 1
ATOM 772 C C . LYS A 1 89 ? -9.445 -39.406 6.484 1 98.06 89 LYS A C 1
ATOM 774 O O . LYS A 1 89 ? -8.797 -39.406 7.535 1 98.06 89 LYS A O 1
ATOM 779 N N . ASP A 1 90 ? -8.906 -39.094 5.402 1 97.5 90 ASP A N 1
ATOM 780 C CA . ASP A 1 90 ? -7.57 -38.531 5.266 1 97.5 90 ASP A CA 1
ATOM 781 C C . ASP A 1 90 ? -7.527 -37.5 4.148 1 97.5 90 ASP A C 1
ATOM 783 O O . ASP A 1 90 ? -8.523 -37.281 3.455 1 97.5 90 ASP A O 1
ATOM 787 N N . TRP A 1 91 ? -6.344 -36.844 3.99 1 98.25 91 TRP A N 1
ATOM 788 C CA . TRP A 1 91 ? -6.273 -35.688 3.109 1 98.25 91 TRP A CA 1
ATOM 789 C C . TRP A 1 91 ? -6.543 -36.062 1.663 1 98.25 91 TRP A C 1
ATOM 791 O O . TRP A 1 91 ? -7.023 -35.25 0.869 1 98.25 91 TRP A O 1
ATOM 801 N N . ARG A 1 92 ? -6.363 -37.375 1.236 1 97.06 92 ARG A N 1
ATOM 802 C CA . ARG A 1 92 ? -6.578 -37.812 -0.131 1 97.06 92 ARG A CA 1
ATOM 803 C C . ARG A 1 92 ? -8.062 -37.844 -0.478 1 97.06 92 ARG A C 1
ATOM 805 O O . ARG A 1 92 ? -8.43 -37.844 -1.654 1 97.06 92 ARG A O 1
ATOM 812 N N . ASP A 1 93 ? -8.914 -37.781 0.521 1 98.25 93 ASP A N 1
ATOM 813 C CA . ASP A 1 93 ? -10.359 -37.781 0.323 1 98.25 93 ASP A CA 1
ATOM 814 C C . ASP A 1 93 ? -10.836 -36.406 -0.117 1 98.25 93 ASP A C 1
ATOM 816 O O . ASP A 1 93 ? -12.031 -36.188 -0.332 1 98.25 93 ASP A O 1
ATOM 820 N N . VAL A 1 94 ? -9.867 -35.438 -0.273 1 98.44 94 VAL A N 1
ATOM 821 C CA . VAL A 1 94 ? -10.234 -34.094 -0.726 1 98.44 94 VAL A CA 1
ATOM 822 C C . VAL A 1 94 ? -10.977 -34.188 -2.055 1 98.44 94 VAL A C 1
ATOM 824 O O . VAL A 1 94 ? -11.875 -33.375 -2.326 1 98.44 94 VAL A O 1
ATOM 827 N N . VAL A 1 95 ? -10.703 -35.188 -2.852 1 97.69 95 VAL A N 1
ATOM 828 C CA . VAL A 1 95 ? -11.25 -35.344 -4.199 1 97.69 95 VAL A CA 1
ATOM 829 C C . VAL A 1 95 ? -12.727 -35.719 -4.121 1 97.69 95 VAL A C 1
ATOM 831 O O . VAL A 1 95 ? -13.43 -35.688 -5.125 1 97.69 95 VAL A O 1
ATOM 834 N N . LYS A 1 96 ? -13.211 -36.094 -2.912 1 98.12 96 LYS A N 1
ATOM 835 C CA . LYS A 1 96 ? -14.617 -36.438 -2.723 1 98.12 96 LYS A CA 1
ATOM 836 C C . LYS A 1 96 ? -15.469 -35.188 -2.545 1 98.12 96 LYS A C 1
ATOM 838 O O . LYS A 1 96 ? -16.703 -35.25 -2.623 1 98.12 96 LYS A O 1
ATOM 843 N N . ILE A 1 97 ? -14.844 -34.125 -2.258 1 98.81 97 ILE A N 1
ATOM 844 C CA . ILE A 1 97 ? -15.547 -32.875 -2.025 1 98.81 97 ILE A CA 1
ATOM 845 C C . ILE A 1 97 ? -15.969 -32.25 -3.361 1 98.81 97 ILE A C 1
ATOM 847 O O . ILE A 1 97 ? -15.18 -32.188 -4.305 1 98.81 97 ILE A O 1
ATOM 851 N N . PRO A 1 98 ? -17.234 -31.812 -3.475 1 98.69 98 PRO A N 1
ATOM 852 C CA . PRO A 1 98 ? -17.656 -31.125 -4.703 1 98.69 98 PRO A CA 1
ATOM 853 C C . PRO A 1 98 ? -16.812 -29.891 -5.016 1 98.69 98 PRO A C 1
ATOM 855 O O . PRO A 1 98 ? -16.422 -29.172 -4.102 1 98.69 98 PRO A O 1
ATOM 858 N N . VAL A 1 99 ? -16.641 -29.609 -6.344 1 98.75 99 VAL A N 1
ATOM 859 C CA . VAL A 1 99 ? -15.828 -28.484 -6.789 1 98.75 99 VAL A CA 1
ATOM 860 C C . VAL A 1 99 ? -16.609 -27.188 -6.629 1 98.75 99 VAL A C 1
ATOM 862 O O . VAL A 1 99 ? -17.781 -27.109 -7.008 1 98.75 99 VAL A O 1
ATOM 865 N N . LEU A 1 100 ? -16.031 -26.25 -5.977 1 98.38 100 LEU A N 1
ATOM 866 C CA . LEU A 1 100 ? -16.531 -24.875 -5.93 1 98.38 100 LEU A CA 1
ATOM 867 C C . LEU A 1 100 ? -16 -24.062 -7.109 1 98.38 100 LEU A C 1
ATOM 869 O O . LEU A 1 100 ? -14.797 -23.969 -7.316 1 98.38 100 LEU A O 1
ATOM 873 N N . THR A 1 101 ? -16.906 -23.469 -7.863 1 95.88 101 THR A N 1
ATOM 874 C CA . THR A 1 101 ? -16.484 -22.719 -9.055 1 95.88 101 THR A CA 1
ATOM 875 C C . THR A 1 101 ? -16.609 -21.219 -8.828 1 95.88 101 THR A C 1
ATOM 877 O O . THR A 1 101 ? -17.266 -20.781 -7.871 1 95.88 101 THR A O 1
ATOM 880 N N . LYS A 1 102 ? -16.016 -20.469 -9.672 1 91.75 102 LYS A N 1
ATOM 881 C CA . LYS A 1 102 ? -16.141 -19.016 -9.633 1 91.75 102 LYS A CA 1
ATOM 882 C C . LYS A 1 102 ? -17.594 -18.578 -9.844 1 91.75 102 LYS A C 1
ATOM 884 O O . LYS A 1 102 ? -18.047 -17.594 -9.273 1 91.75 102 LYS A O 1
ATOM 889 N N . LYS A 1 103 ? -18.234 -19.297 -10.688 1 92 103 LYS A N 1
ATOM 890 C CA . LYS A 1 103 ? -19.656 -19.016 -10.93 1 92 103 LYS A CA 1
ATOM 891 C C . LYS A 1 103 ? -20.469 -19.172 -9.648 1 92 103 LYS A C 1
ATOM 893 O O . LYS A 1 103 ? -21.344 -18.359 -9.367 1 92 103 LYS A O 1
ATOM 898 N N . ASP A 1 104 ? -20.172 -20.234 -8.922 1 95.38 104 ASP A N 1
ATOM 899 C CA . ASP A 1 104 ? -20.828 -20.453 -7.645 1 95.38 104 ASP A CA 1
ATOM 900 C C . ASP A 1 104 ? -20.594 -19.297 -6.691 1 95.38 104 ASP A C 1
ATOM 902 O O . ASP A 1 104 ? -21.531 -18.797 -6.055 1 95.38 104 ASP A O 1
ATOM 906 N N . LEU A 1 105 ? -19.391 -18.906 -6.594 1 94.81 105 LEU A N 1
ATOM 907 C CA . LEU A 1 105 ? -19 -17.844 -5.68 1 94.81 105 LEU A CA 1
ATOM 908 C C . LEU A 1 105 ? -19.625 -16.516 -6.09 1 94.81 105 LEU A C 1
ATOM 910 O O . LEU A 1 105 ? -20.156 -15.789 -5.246 1 94.81 105 LEU A O 1
ATOM 914 N N . ARG A 1 106 ? -19.609 -16.203 -7.324 1 92.69 106 ARG A N 1
ATOM 915 C CA . ARG A 1 106 ? -20.188 -14.969 -7.832 1 92.69 106 ARG A CA 1
ATOM 916 C C . ARG A 1 106 ? -21.688 -14.922 -7.547 1 92.69 106 ARG A C 1
ATOM 918 O O . ARG A 1 106 ? -22.219 -13.883 -7.133 1 92.69 106 ARG A O 1
ATOM 925 N N . LYS A 1 107 ? -22.344 -15.945 -7.828 1 94.25 107 LYS A N 1
ATOM 926 C CA . LYS A 1 107 ? -23.766 -16.016 -7.566 1 94.25 107 LYS A CA 1
ATOM 927 C C . LYS A 1 107 ? -24.078 -15.781 -6.094 1 94.25 107 LYS A C 1
ATOM 929 O O . LYS A 1 107 ? -25 -15.031 -5.758 1 94.25 107 LYS A O 1
ATOM 934 N N . ASP A 1 108 ? -23.297 -16.406 -5.273 1 96.06 108 ASP A N 1
ATOM 935 C CA . ASP A 1 108 ? -23.516 -16.234 -3.838 1 96.06 108 ASP A CA 1
ATOM 936 C C . ASP A 1 108 ? -23.281 -14.789 -3.408 1 96.06 108 ASP A C 1
ATOM 938 O O . ASP A 1 108 ? -24.062 -14.227 -2.637 1 96.06 108 ASP A O 1
ATOM 942 N N . GLN A 1 109 ? -22.25 -14.203 -3.898 1 92.69 109 GLN A N 1
ATOM 943 C CA . GLN A 1 109 ? -21.891 -12.852 -3.504 1 92.69 109 GLN A CA 1
ATOM 944 C C . GLN A 1 109 ? -22.875 -11.828 -4.074 1 92.69 109 GLN A C 1
ATOM 946 O O . GLN A 1 109 ? -23.156 -10.812 -3.441 1 92.69 109 GLN A O 1
ATOM 951 N N . SER A 1 110 ? -23.328 -12.102 -5.207 1 90.88 110 SER A N 1
ATOM 952 C CA . SER A 1 110 ? -24.328 -11.227 -5.797 1 90.88 110 SER A CA 1
ATOM 953 C C . SER A 1 110 ? -25.625 -11.242 -4.996 1 90.88 110 SER A C 1
ATOM 955 O O . SER A 1 110 ? -26.281 -10.203 -4.832 1 90.88 110 SER A O 1
ATOM 957 N N . SER A 1 111 ? -25.953 -12.383 -4.492 1 93.38 111 SER A N 1
ATOM 958 C CA . SER A 1 111 ? -27.203 -12.547 -3.744 1 93.38 111 SER A CA 1
ATOM 959 C C . SER A 1 111 ? -27.047 -12.062 -2.307 1 93.38 111 SER A C 1
ATOM 961 O O . SER A 1 111 ? -28.031 -11.672 -1.671 1 93.38 111 SER A O 1
ATOM 963 N N . ASN A 1 112 ? -25.828 -12.148 -1.83 1 92.44 112 ASN A N 1
ATOM 964 C CA . ASN A 1 112 ? -25.531 -11.797 -0.447 1 92.44 112 ASN A CA 1
ATOM 965 C C . ASN A 1 112 ? -24.297 -10.898 -0.353 1 92.44 112 ASN A C 1
ATOM 967 O O . ASN A 1 112 ? -23.297 -11.273 0.262 1 92.44 112 ASN A O 1
ATOM 971 N N . PRO A 1 113 ? -24.375 -9.695 -0.836 1 88.5 113 PRO A N 1
ATOM 972 C CA . PRO A 1 113 ? -23.188 -8.844 -0.832 1 88.5 113 PRO A CA 1
ATOM 973 C C . PRO A 1 113 ? -22.766 -8.422 0.574 1 88.5 113 PRO A C 1
ATOM 975 O O . PRO A 1 113 ? -23.609 -8.344 1.475 1 88.5 113 PRO A O 1
ATOM 978 N N . PRO A 1 114 ? -21.516 -8.148 0.823 1 86.56 114 PRO A N 1
ATOM 979 C CA . PRO A 1 114 ? -20.453 -8.141 -0.186 1 86.56 114 PRO A CA 1
ATOM 980 C C . PRO A 1 114 ? -19.703 -9.461 -0.256 1 86.56 114 PRO A C 1
ATOM 982 O O . PRO A 1 114 ? -19.078 -9.766 -1.271 1 86.56 114 PRO A O 1
ATOM 985 N N . TYR A 1 115 ? -19.703 -10.305 0.825 1 89.69 115 TYR A N 1
ATOM 986 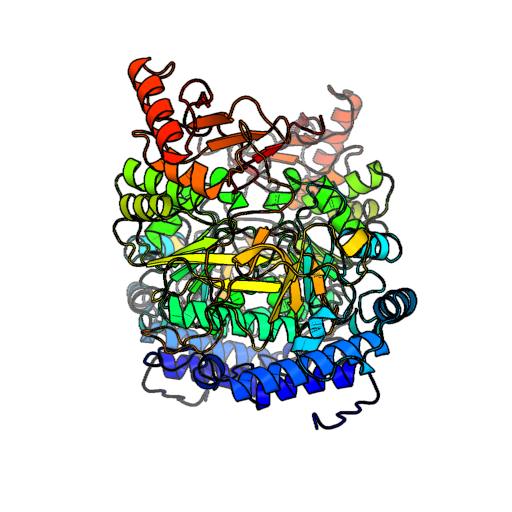C CA . TYR A 1 115 ? -18.828 -11.469 0.893 1 89.69 115 TYR A CA 1
ATOM 987 C C . TYR A 1 115 ? -19.578 -12.742 0.495 1 89.69 115 TYR A C 1
ATOM 989 O O . TYR A 1 115 ? -18.953 -13.773 0.225 1 89.69 115 TYR A O 1
ATOM 997 N N . GLY A 1 116 ? -20.859 -12.641 0.427 1 93.31 116 GLY A N 1
ATOM 998 C CA . GLY A 1 116 ? -21.641 -13.859 0.233 1 93.31 116 GLY A CA 1
ATOM 999 C C . GLY A 1 116 ? -21.906 -14.609 1.523 1 93.31 116 GLY A C 1
ATOM 1000 O O . GLY A 1 116 ? -21.312 -14.305 2.559 1 93.31 116 GLY A O 1
ATOM 1001 N N . SER A 1 117 ? -22.781 -15.586 1.413 1 96.38 117 SER A N 1
ATOM 1002 C CA . SER A 1 117 ? -23.062 -16.438 2.566 1 96.38 117 SER A CA 1
ATOM 1003 C C . SER A 1 117 ? -21.969 -17.469 2.791 1 96.38 117 SER A C 1
ATOM 1005 O O . SER A 1 117 ? -22.016 -18.234 3.754 1 96.38 117 SER A O 1
ATOM 1007 N N . ILE A 1 118 ? -20.953 -17.438 1.953 1 97.56 118 ILE A N 1
ATOM 1008 C CA . ILE A 1 118 ? -19.781 -18.281 2.127 1 97.56 118 ILE A CA 1
ATOM 1009 C C . ILE A 1 118 ? -18.938 -17.766 3.291 1 97.56 118 ILE A C 1
ATOM 1011 O O . ILE A 1 118 ? -18.219 -18.547 3.939 1 97.56 118 ILE A O 1
ATOM 1015 N N . MET A 1 119 ? -19 -16.5 3.543 1 96.88 119 MET A N 1
ATOM 1016 C CA . MET A 1 119 ? -18.359 -15.883 4.699 1 96.88 119 MET A CA 1
ATOM 1017 C C . MET A 1 119 ? -19 -16.359 5.996 1 96.88 119 MET A C 1
ATOM 1019 O O . MET A 1 119 ? -20.234 -16.484 6.074 1 96.88 119 MET A O 1
ATOM 1023 N N . VAL A 1 120 ? -18.141 -16.703 6.949 1 97.56 120 VAL A N 1
ATOM 1024 C CA . VAL A 1 120 ? -18.672 -16.984 8.281 1 97.56 120 VAL A CA 1
ATOM 1025 C C . VAL A 1 120 ? -19.25 -15.711 8.883 1 97.56 120 VAL A C 1
ATOM 1027 O O . VAL A 1 120 ? -18.5 -14.781 9.211 1 97.56 120 VAL A O 1
ATOM 1030 N N . PRO A 1 121 ? -20.516 -15.68 9.07 1 94.88 121 PRO A N 1
ATOM 1031 C CA . PRO A 1 121 ? -21.188 -14.422 9.422 1 94.88 121 PRO A CA 1
ATOM 1032 C C . PRO A 1 121 ? -20.609 -13.781 10.68 1 94.88 121 PRO A C 1
ATOM 1034 O O . PRO A 1 121 ? -20.391 -12.57 10.727 1 94.88 121 PRO A O 1
ATOM 1037 N N . GLU A 1 122 ? -20.297 -14.531 11.625 1 94 122 GLU A N 1
ATOM 1038 C CA . GLU A 1 122 ? -19.844 -14.008 12.914 1 94 122 GLU A CA 1
ATOM 1039 C C . GLU A 1 122 ? -18.453 -13.398 12.812 1 94 122 GLU A C 1
ATOM 1041 O O . GLU A 1 122 ? -18.047 -12.641 13.688 1 94 122 GLU A O 1
ATOM 1046 N N . LEU A 1 123 ? -17.766 -13.75 11.773 1 96.31 123 LEU A N 1
ATOM 1047 C CA . LEU A 1 123 ? -16.391 -13.273 11.625 1 96.31 123 LEU A CA 1
ATOM 1048 C C . LEU A 1 123 ? -16.328 -12.125 10.625 1 96.31 123 LEU A C 1
ATOM 1050 O O . LEU A 1 123 ? -15.266 -11.531 10.422 1 96.31 123 LEU A O 1
ATOM 1054 N N . SER A 1 124 ? -17.438 -11.734 10.078 1 92.75 124 SER A N 1
ATOM 1055 C CA . SER A 1 124 ? -17.469 -10.711 9.039 1 92.75 124 SER A CA 1
ATOM 1056 C C . SER A 1 124 ? -17.031 -9.359 9.586 1 92.75 124 SER A C 1
ATOM 1058 O O . SER A 1 124 ? -16.531 -8.516 8.836 1 92.75 124 SER A O 1
ATOM 1060 N N . ARG A 1 125 ? -17.141 -9.133 10.875 1 91.38 125 ARG A N 1
ATOM 1061 C CA . ARG A 1 125 ? -16.766 -7.855 11.469 1 91.38 125 ARG A CA 1
ATOM 1062 C C . ARG A 1 125 ? -15.281 -7.84 11.844 1 91.38 125 ARG A C 1
ATOM 1064 O O . ARG A 1 125 ? -14.758 -6.805 12.258 1 91.38 125 ARG A O 1
ATOM 1071 N N . TYR A 1 126 ? -14.609 -8.938 11.609 1 93.69 126 TYR A N 1
ATOM 1072 C CA . TYR A 1 126 ? -13.219 -9.055 12.016 1 93.69 126 TYR A CA 1
ATOM 1073 C C . TYR A 1 126 ? -12.305 -9.219 10.805 1 93.69 126 TYR A C 1
ATOM 1075 O O . TYR A 1 126 ? -11.227 -9.797 10.906 1 93.69 126 TYR A O 1
ATOM 1083 N N . ILE A 1 127 ? -12.812 -8.68 9.664 1 94.06 127 ILE A N 1
ATOM 1084 C CA . ILE A 1 127 ? -12.016 -8.688 8.445 1 94.06 127 ILE A CA 1
ATOM 1085 C C . ILE A 1 127 ? -11.055 -7.496 8.445 1 94.06 127 ILE A C 1
ATOM 1087 O O . ILE A 1 127 ? -11.438 -6.383 8.812 1 94.06 127 ILE A O 1
ATOM 1091 N N . HIS A 1 128 ? -9.758 -7.766 8.078 1 91.94 128 HIS A N 1
ATOM 1092 C CA . HIS A 1 128 ? -8.742 -6.723 8.031 1 91.94 128 HIS A CA 1
ATOM 1093 C C . HIS A 1 128 ? -8.383 -6.363 6.594 1 91.94 128 HIS A C 1
ATOM 1095 O O . HIS A 1 128 ? -7.957 -5.238 6.316 1 91.94 128 HIS A O 1
ATOM 1101 N N . PHE A 1 129 ? -8.469 -7.312 5.742 1 90.31 129 PHE A N 1
ATOM 1102 C CA . PHE A 1 129 ? -8.062 -7.117 4.352 1 90.31 129 PHE A CA 1
ATOM 1103 C C . PHE A 1 129 ? -9.102 -7.707 3.402 1 90.31 129 PHE A C 1
ATOM 1105 O O . PHE A 1 129 ? -9.625 -8.797 3.648 1 90.31 129 PHE A O 1
ATOM 1112 N N . VAL A 1 130 ? -9.391 -6.973 2.373 1 86.69 130 VAL A N 1
ATOM 1113 C CA . VAL A 1 130 ? -10.32 -7.434 1.345 1 86.69 130 VAL A CA 1
ATOM 1114 C C . VAL A 1 130 ? -9.578 -7.605 0.02 1 86.69 130 VAL A C 1
ATOM 1116 O O . VAL A 1 130 ? -8.914 -6.68 -0.456 1 86.69 130 VAL A O 1
ATOM 1119 N N . GLY A 1 131 ? -9.641 -8.789 -0.5 1 82.94 131 GLY A N 1
ATOM 1120 C CA . GLY A 1 131 ? -9.109 -9.062 -1.827 1 82.94 131 GLY A CA 1
ATOM 1121 C C . GLY A 1 131 ? -10.188 -9.133 -2.893 1 82.94 131 GLY A C 1
ATOM 1122 O O . GLY A 1 131 ? -11.305 -9.586 -2.625 1 82.94 131 GLY A O 1
ATOM 1123 N N . ALA A 1 132 ? -9.852 -8.633 -4.074 1 81.25 132 ALA A N 1
ATOM 1124 C CA . ALA A 1 132 ? -10.781 -8.711 -5.199 1 81.25 132 ALA A CA 1
ATOM 1125 C C . ALA A 1 132 ? -10.055 -9.148 -6.473 1 81.25 132 ALA A C 1
ATOM 1127 O O . ALA A 1 132 ? -8.906 -8.766 -6.703 1 81.25 132 ALA A O 1
ATOM 1128 N N . THR A 1 133 ? -10.742 -9.938 -7.211 1 76 133 THR A N 1
ATOM 1129 C CA . THR A 1 133 ? -10.211 -10.266 -8.531 1 76 133 THR A CA 1
ATOM 1130 C C . THR A 1 133 ? -10.398 -9.102 -9.5 1 76 133 THR A C 1
ATOM 1132 O O . THR A 1 133 ? -11.133 -8.156 -9.203 1 76 133 THR A O 1
ATOM 1135 N N . THR A 1 134 ? -9.719 -8.977 -10.602 1 64.62 134 THR A N 1
ATOM 1136 C CA . THR A 1 134 ? -9.734 -7.879 -11.562 1 64.62 134 THR A CA 1
ATOM 1137 C C . THR A 1 134 ? -11.062 -7.84 -12.32 1 64.62 134 THR A C 1
ATOM 1139 O O . THR A 1 134 ? -11.414 -6.816 -12.906 1 64.62 134 THR A O 1
ATOM 1142 N N . GLY A 1 135 ? -11.953 -8.82 -12.273 1 61 135 GLY A N 1
ATOM 1143 C CA . GLY A 1 135 ? -13.289 -8.859 -12.859 1 61 135 GLY A CA 1
ATOM 1144 C C . GLY A 1 135 ? -13.273 -8.859 -14.375 1 61 135 GLY A C 1
ATOM 1145 O O . GLY A 1 135 ? -14.203 -8.352 -15.008 1 61 135 GLY A O 1
ATOM 1146 N N . SER A 1 136 ? -12.195 -9.195 -15.141 1 52.84 136 SER A N 1
ATOM 1147 C CA . SER A 1 136 ? -12.109 -9.164 -16.594 1 52.84 136 SER A CA 1
ATOM 1148 C C . SER A 1 136 ? -13.352 -9.781 -17.234 1 52.84 136 SER A C 1
ATOM 1150 O O . SER A 1 136 ? -13.742 -9.383 -18.344 1 52.84 136 SER A O 1
ATOM 1152 N N . THR A 1 137 ? -14.078 -10.633 -16.547 1 48.22 137 THR A N 1
ATOM 1153 C CA . THR A 1 137 ? -15.188 -11.359 -17.172 1 48.22 137 THR A CA 1
ATOM 1154 C C . THR A 1 137 ? -16.516 -10.977 -16.516 1 48.22 137 THR A C 1
ATOM 1156 O O . THR A 1 137 ? -17.547 -11.562 -16.828 1 48.22 137 THR A O 1
ATOM 1159 N N . GLY A 1 138 ? -16.5 -10.023 -15.539 1 60.47 138 GLY A N 1
ATOM 1160 C CA . GLY A 1 138 ? -17.719 -9.711 -14.797 1 60.47 138 GLY A CA 1
ATOM 1161 C C . GLY A 1 138 ? -17.453 -9.031 -13.469 1 60.47 138 GLY A C 1
ATOM 1162 O O . GLY A 1 138 ? -16.469 -8.305 -13.32 1 60.47 138 GLY A O 1
ATOM 1163 N N . MET A 1 139 ? -18.422 -9.219 -12.57 1 71.69 139 MET A N 1
ATOM 1164 C CA . MET A 1 139 ? -18.281 -8.703 -11.219 1 71.69 139 MET A CA 1
ATOM 1165 C C . MET A 1 139 ? -17.094 -9.367 -10.508 1 71.69 139 MET A C 1
ATOM 1167 O O . MET A 1 139 ? -16.953 -10.594 -10.562 1 71.69 139 MET A O 1
ATOM 1171 N N . PRO A 1 140 ? -16.25 -8.664 -9.992 1 78.06 140 PRO A N 1
ATOM 1172 C CA . PRO A 1 140 ? -15.141 -9.266 -9.25 1 78.06 140 PRO A CA 1
ATOM 1173 C C . PRO A 1 140 ? -15.609 -10.117 -8.07 1 78.06 140 PRO A C 1
ATOM 1175 O O . PRO A 1 140 ? -16.688 -9.859 -7.516 1 78.06 140 PRO A O 1
ATOM 1178 N N . THR A 1 141 ? -14.938 -11.195 -7.824 1 84.94 141 THR A N 1
ATOM 1179 C CA . THR A 1 141 ? -15.172 -11.938 -6.59 1 84.94 141 THR A CA 1
ATOM 1180 C C . THR A 1 141 ? -14.336 -11.367 -5.449 1 84.94 141 THR A C 1
ATOM 1182 O O . THR A 1 141 ? -13.203 -10.93 -5.656 1 84.94 141 THR A O 1
ATOM 1185 N N . PHE A 1 142 ? -14.891 -11.43 -4.316 1 85.94 142 PHE A N 1
ATOM 1186 C CA . PHE A 1 142 ? -14.258 -10.797 -3.162 1 85.94 142 PHE A CA 1
ATOM 1187 C C . PHE A 1 142 ? -13.938 -11.828 -2.09 1 85.94 142 PHE A C 1
ATOM 1189 O O . PHE A 1 142 ? -14.641 -12.828 -1.946 1 85.94 142 PHE A O 1
ATOM 1196 N N . GLN A 1 143 ? -12.836 -11.539 -1.438 1 90.25 143 GLN A N 1
ATOM 1197 C CA . GLN A 1 143 ? -12.43 -12.359 -0.305 1 90.25 143 GLN A CA 1
ATOM 1198 C C . GLN A 1 143 ? -12.164 -11.508 0.931 1 90.25 143 GLN A C 1
ATOM 1200 O O . GLN A 1 143 ? -11.625 -10.398 0.826 1 90.25 143 GLN A O 1
ATOM 1205 N N . GLY A 1 144 ? -12.547 -12 2.07 1 91.81 144 GLY A N 1
ATOM 1206 C CA . GLY A 1 144 ? -12.258 -11.344 3.338 1 91.81 144 GLY A CA 1
ATOM 1207 C C . GLY A 1 144 ? -11.234 -12.094 4.172 1 91.81 144 GLY A C 1
ATOM 1208 O O . GLY A 1 144 ? -11.367 -13.297 4.391 1 91.81 144 GLY A O 1
ATOM 1209 N N . TRP A 1 145 ? -10.219 -11.422 4.617 1 93.56 145 TRP A N 1
ATOM 1210 C CA . TRP A 1 145 ? -9.125 -12.008 5.383 1 93.56 145 TRP A CA 1
ATOM 1211 C C . TRP A 1 145 ? -9.016 -11.367 6.762 1 93.56 145 TRP A C 1
ATOM 1213 O O . TRP A 1 145 ? -8.961 -10.141 6.879 1 93.56 145 TRP A O 1
ATOM 1223 N N . GLY A 1 146 ? -8.992 -12.203 7.742 1 94.38 146 GLY A N 1
ATOM 1224 C CA . GLY A 1 146 ? -8.844 -11.719 9.109 1 94.38 146 GLY A CA 1
ATOM 1225 C C . GLY A 1 146 ? -7.414 -11.797 9.609 1 94.38 146 GLY A C 1
ATOM 1226 O O . GLY A 1 146 ? -6.48 -11.977 8.828 1 94.38 146 GLY A O 1
ATOM 1227 N N . ARG A 1 147 ? -7.215 -11.617 10.836 1 94.38 147 ARG A N 1
ATOM 1228 C CA . ARG A 1 147 ? -5.898 -11.523 11.453 1 94.38 147 ARG A CA 1
ATOM 1229 C C . ARG A 1 147 ? -5.129 -12.828 11.312 1 94.38 147 ARG A C 1
ATOM 1231 O O . ARG A 1 147 ? -3.936 -12.828 11.008 1 94.38 147 ARG A O 1
ATOM 1238 N N . LEU A 1 148 ? -5.832 -13.922 11.578 1 96.75 148 LEU A N 1
ATOM 1239 C CA . LEU A 1 148 ? -5.18 -15.227 11.477 1 96.75 148 LEU A CA 1
ATOM 1240 C C . LEU A 1 148 ? -4.633 -15.445 10.07 1 96.75 148 LEU A C 1
ATOM 1242 O O . LEU A 1 148 ? -3.465 -15.812 9.906 1 96.75 148 LEU A O 1
ATOM 1246 N N . GLU A 1 149 ? -5.488 -15.195 9.117 1 95.88 149 GLU A N 1
ATOM 1247 C CA . GLU A 1 149 ? -5.102 -15.414 7.727 1 95.88 149 GLU A CA 1
ATOM 1248 C C . GLU A 1 149 ? -3.932 -14.516 7.332 1 95.88 149 GLU A C 1
ATOM 1250 O O . GLU A 1 149 ? -2.994 -14.969 6.672 1 95.88 149 GLU A O 1
ATOM 1255 N N . LEU A 1 150 ? -3.963 -13.281 7.781 1 92.94 150 LEU A N 1
ATOM 1256 C CA . LEU A 1 150 ? -2.904 -12.352 7.418 1 92.94 150 LEU A CA 1
ATOM 1257 C C . LEU A 1 150 ? -1.587 -12.734 8.086 1 92.94 150 LEU A C 1
ATOM 1259 O O . LEU A 1 150 ? -0.524 -12.641 7.465 1 92.94 150 LEU A O 1
ATOM 1263 N N . ASP A 1 151 ? -1.668 -13.133 9.289 1 95.38 151 ASP A N 1
ATOM 1264 C CA . ASP A 1 151 ? -0.484 -13.578 10.008 1 95.38 151 ASP A CA 1
ATOM 1265 C C . ASP A 1 151 ? 0.169 -14.773 9.312 1 95.38 151 ASP A C 1
ATOM 1267 O O . ASP A 1 151 ? 1.388 -14.797 9.125 1 95.38 151 ASP A O 1
ATOM 1271 N N . TYR A 1 152 ? -0.594 -15.703 8.93 1 96.81 152 TYR A N 1
ATOM 1272 C CA . TYR A 1 152 ? -0.071 -16.875 8.258 1 96.81 152 TYR A CA 1
ATOM 1273 C C . TYR A 1 152 ? 0.443 -16.531 6.867 1 96.81 152 TYR A C 1
ATOM 1275 O O . TYR A 1 152 ? 1.45 -17.078 6.414 1 96.81 152 TYR A O 1
ATOM 1283 N N . PHE A 1 153 ? -0.283 -15.656 6.223 1 94.38 153 PHE A N 1
ATOM 1284 C CA . PHE A 1 153 ? 0.164 -15.195 4.914 1 94.38 153 PHE A CA 1
ATOM 1285 C C . PHE A 1 153 ? 1.566 -14.602 5 1 94.38 153 PHE A C 1
ATOM 1287 O O . PHE A 1 153 ? 2.426 -14.906 4.172 1 94.38 153 PHE A O 1
ATOM 1294 N N . GLU A 1 154 ? 1.766 -13.742 5.918 1 94 154 GLU A N 1
ATOM 1295 C CA . GLU A 1 154 ? 3.084 -13.148 6.113 1 94 154 GLU A CA 1
ATOM 1296 C C . GLU A 1 154 ? 4.141 -14.219 6.375 1 94 154 GLU A C 1
ATOM 1298 O O . GLU A 1 154 ? 5.27 -14.117 5.891 1 94 154 GLU A O 1
ATOM 1303 N N . GLU A 1 155 ? 3.783 -15.242 7.141 1 97 155 GLU A N 1
ATOM 1304 C CA . GLU A 1 155 ? 4.668 -16.375 7.383 1 97 155 GLU A CA 1
ATOM 1305 C C . GLU A 1 155 ? 5.062 -17.062 6.078 1 97 155 GLU A C 1
ATOM 1307 O O . GLU A 1 155 ? 6.238 -17.344 5.848 1 97 155 GLU A O 1
ATOM 1312 N N . LEU A 1 156 ? 4.102 -17.281 5.254 1 96.69 156 LEU A N 1
ATOM 1313 C CA . LEU A 1 156 ? 4.344 -17.984 3.998 1 96.69 156 LEU A CA 1
ATOM 1314 C C . LEU A 1 156 ? 5.238 -17.156 3.078 1 96.69 156 LEU A C 1
ATOM 1316 O O . LEU A 1 156 ? 6.152 -17.688 2.449 1 96.69 156 LEU A O 1
ATOM 1320 N N . GLN A 1 157 ? 4.961 -15.867 3.037 1 95.5 157 GLN A N 1
ATOM 1321 C CA . GLN A 1 157 ? 5.805 -14.992 2.221 1 95.5 157 GLN A CA 1
ATOM 1322 C C . GLN A 1 157 ? 7.242 -14.977 2.74 1 95.5 157 GLN A C 1
ATOM 1324 O O . GLN A 1 157 ? 8.188 -15.047 1.957 1 95.5 157 GLN A O 1
ATOM 1329 N N . ALA A 1 158 ? 7.367 -14.898 4.02 1 96.62 158 ALA A N 1
ATOM 1330 C CA . ALA A 1 158 ? 8.695 -14.844 4.617 1 96.62 158 ALA A CA 1
ATOM 1331 C C . ALA A 1 158 ? 9.492 -16.109 4.297 1 96.62 158 ALA A C 1
ATOM 1333 O O . ALA A 1 158 ? 10.711 -16.062 4.137 1 96.62 158 ALA A O 1
ATOM 1334 N N . ARG A 1 159 ? 8.836 -17.25 4.172 1 97.56 159 ARG A N 1
ATOM 1335 C CA . ARG A 1 159 ? 9.5 -18.516 3.889 1 97.56 159 ARG A CA 1
ATOM 1336 C C . ARG A 1 159 ? 10.359 -18.406 2.629 1 97.56 159 ARG A C 1
ATOM 1338 O O . ARG A 1 159 ? 11.547 -18.734 2.648 1 97.56 159 ARG A O 1
ATOM 1345 N N . TYR A 1 160 ? 9.789 -17.891 1.569 1 97 160 TYR A N 1
ATOM 1346 C CA . TYR A 1 160 ? 10.578 -17.906 0.34 1 97 160 TYR A CA 1
ATOM 1347 C C . TYR A 1 160 ? 11.398 -16.625 0.214 1 97 160 TYR A C 1
ATOM 1349 O O . TYR A 1 160 ? 12.477 -16.625 -0.393 1 97 160 TYR A O 1
ATOM 1357 N N . LEU A 1 161 ? 10.93 -15.516 0.767 1 97 161 LEU A N 1
ATOM 1358 C CA . LEU A 1 161 ? 11.695 -14.273 0.703 1 97 161 LEU A CA 1
ATOM 1359 C C . LEU A 1 161 ? 13.031 -14.414 1.423 1 97 161 LEU A C 1
ATOM 1361 O O . LEU A 1 161 ? 14.07 -14.023 0.891 1 97 161 LEU A O 1
ATOM 1365 N N . TRP A 1 162 ? 12.969 -14.969 2.602 1 97.62 162 TRP A N 1
ATOM 1366 C CA . TRP A 1 162 ? 14.172 -15.188 3.4 1 97.62 162 TRP A CA 1
ATOM 1367 C C . TRP A 1 162 ? 15.039 -16.266 2.785 1 97.62 162 TRP A C 1
ATOM 1369 O O . TRP A 1 162 ? 16.234 -16.062 2.545 1 97.62 162 TRP A O 1
ATOM 1379 N N . THR A 1 163 ? 14.422 -17.406 2.484 1 98.19 163 THR A N 1
ATOM 1380 C CA . THR A 1 163 ? 15.141 -18.625 2.139 1 98.19 163 THR A CA 1
ATOM 1381 C C . THR A 1 163 ? 15.695 -18.547 0.719 1 98.19 163 THR A C 1
ATOM 1383 O O . THR A 1 163 ? 16.844 -18.922 0.471 1 98.19 163 THR A O 1
ATOM 1386 N N . PHE A 1 164 ? 14.891 -18.031 -0.214 1 98.06 164 PHE A N 1
ATOM 1387 C CA . PHE A 1 164 ? 15.266 -18.125 -1.62 1 98.06 164 PHE A CA 1
ATOM 1388 C C . PHE A 1 164 ? 15.773 -16.781 -2.125 1 98.06 164 PHE A C 1
ATOM 1390 O O . PHE A 1 164 ? 16.656 -16.719 -2.982 1 98.06 164 PHE A O 1
ATOM 1397 N N . ALA A 1 165 ? 15.242 -15.664 -1.639 1 97.19 165 ALA A N 1
ATOM 1398 C CA . ALA A 1 165 ? 15.539 -14.352 -2.203 1 97.19 165 ALA A CA 1
ATOM 1399 C C . ALA A 1 165 ? 16.484 -13.57 -1.303 1 97.19 165 ALA A C 1
ATOM 1401 O O . ALA A 1 165 ? 16.797 -12.406 -1.582 1 97.19 165 ALA A O 1
ATOM 1402 N N . ASP A 1 166 ? 16.875 -14.109 -0.143 1 96 166 ASP A N 1
ATOM 1403 C CA . ASP A 1 166 ? 17.844 -13.523 0.779 1 96 166 ASP A CA 1
ATOM 1404 C C . ASP A 1 166 ? 17.344 -12.18 1.312 1 96 166 ASP A C 1
ATOM 1406 O O . ASP A 1 166 ? 18.125 -11.227 1.416 1 96 166 ASP A O 1
ATOM 1410 N N . VAL A 1 167 ? 16.094 -12.062 1.476 1 96.44 167 VAL A N 1
ATOM 1411 C CA . VAL A 1 167 ? 15.523 -10.875 2.1 1 96.44 167 VAL A CA 1
ATOM 1412 C C . VAL A 1 167 ? 15.789 -10.898 3.602 1 96.44 167 VAL A C 1
ATOM 1414 O O . VAL A 1 167 ? 15.094 -11.586 4.352 1 96.44 167 VAL A O 1
ATOM 1417 N N . LYS A 1 168 ? 16.734 -10.125 4.031 1 96.19 168 LYS A N 1
ATOM 1418 C CA . LYS A 1 168 ? 17.266 -10.062 5.387 1 96.19 168 LYS A CA 1
ATOM 1419 C C . LYS A 1 168 ? 17.547 -8.625 5.812 1 96.19 168 LYS A C 1
ATOM 1421 O O . LYS A 1 168 ? 17.422 -7.699 5 1 96.19 168 LYS A O 1
ATOM 1426 N N . PRO A 1 169 ? 17.797 -8.391 7.133 1 93.81 169 PRO A N 1
ATOM 1427 C CA . PRO A 1 169 ? 18.141 -7.02 7.535 1 93.81 169 PRO A CA 1
ATOM 1428 C C . PRO A 1 169 ? 19.25 -6.418 6.688 1 93.81 169 PRO A C 1
ATOM 1430 O O . PRO A 1 169 ? 20.297 -7.047 6.5 1 93.81 169 PRO A O 1
ATOM 1433 N N . GLY A 1 170 ? 19 -5.297 6.121 1 93.25 170 GLY A N 1
ATOM 1434 C CA . GLY A 1 170 ? 19.953 -4.637 5.258 1 93.25 170 GLY A CA 1
ATOM 1435 C C . GLY A 1 170 ? 19.641 -4.789 3.781 1 93.25 170 GLY A C 1
ATOM 1436 O O . GLY A 1 170 ? 20.188 -4.066 2.947 1 93.25 170 GLY A O 1
ATOM 1437 N N . THR A 1 171 ? 18.781 -5.746 3.438 1 95.94 171 THR A N 1
ATOM 1438 C CA . THR A 1 171 ? 18.344 -5.93 2.057 1 95.94 171 THR A CA 1
ATOM 1439 C C . THR A 1 171 ? 17.266 -4.918 1.69 1 95.94 171 THR A C 1
ATOM 1441 O O . THR A 1 171 ? 16.375 -4.637 2.492 1 95.94 171 THR A O 1
ATOM 1444 N N . ILE A 1 172 ? 17.375 -4.34 0.49 1 94.56 172 ILE A N 1
ATOM 1445 C CA . ILE A 1 172 ? 16.359 -3.424 -0.019 1 94.56 172 ILE A CA 1
ATOM 1446 C C . ILE A 1 172 ? 15.5 -4.141 -1.052 1 94.56 172 ILE A C 1
ATOM 1448 O O . ILE A 1 172 ? 15.992 -4.574 -2.094 1 94.56 172 ILE A O 1
ATOM 1452 N N . TYR A 1 173 ? 14.234 -4.254 -0.708 1 94 173 TYR A N 1
ATOM 1453 C CA . TYR A 1 173 ? 13.25 -4.91 -1.56 1 94 173 TYR A CA 1
ATOM 1454 C C . TYR A 1 173 ? 12.297 -3.889 -2.168 1 94 173 TYR A C 1
ATOM 1456 O O . TYR A 1 173 ? 11.695 -3.088 -1.451 1 94 173 TYR A O 1
ATOM 1464 N N . ALA A 1 174 ? 12.156 -3.879 -3.51 1 92.12 174 ALA A N 1
ATOM 1465 C CA . ALA A 1 174 ? 11.195 -3.014 -4.188 1 92.12 174 ALA A CA 1
ATOM 1466 C C . ALA A 1 174 ? 10.055 -3.826 -4.781 1 92.12 174 ALA A C 1
ATOM 1468 O O . ALA A 1 174 ? 10.281 -4.742 -5.574 1 92.12 174 ALA A O 1
ATOM 1469 N N . ASN A 1 175 ? 8.844 -3.434 -4.371 1 89.69 175 ASN A N 1
ATOM 1470 C CA . ASN A 1 175 ? 7.629 -4.086 -4.852 1 89.69 175 ASN A CA 1
ATOM 1471 C C . ASN A 1 175 ? 6.922 -3.244 -5.91 1 89.69 175 ASN A C 1
ATOM 1473 O O . ASN A 1 175 ? 6.402 -2.168 -5.609 1 89.69 175 ASN A O 1
ATOM 1477 N N . TYR A 1 176 ? 6.906 -3.734 -7.117 1 89.12 176 TYR A N 1
ATOM 1478 C CA . TYR A 1 176 ? 6.258 -3.033 -8.219 1 89.12 176 TYR A CA 1
ATOM 1479 C C . TYR A 1 176 ? 5.086 -3.844 -8.766 1 89.12 176 TYR A C 1
ATOM 1481 O O . TYR A 1 176 ? 4.898 -3.928 -9.977 1 89.12 176 TYR A O 1
ATOM 1489 N N . LEU A 1 177 ? 4.414 -4.422 -7.863 1 84.94 177 LEU A N 1
ATOM 1490 C CA . LEU A 1 177 ? 3.123 -5.027 -8.172 1 84.94 177 LEU A CA 1
ATOM 1491 C C . LEU A 1 177 ? 1.986 -4.039 -7.93 1 84.94 177 LEU A C 1
ATOM 1493 O O . LEU A 1 177 ? 2.227 -2.883 -7.582 1 84.94 177 LEU A O 1
ATOM 1497 N N . ASN A 1 178 ? 0.773 -4.438 -8.172 1 75.88 178 ASN A N 1
ATOM 1498 C CA . ASN A 1 178 ? -0.375 -3.551 -8.016 1 75.88 178 ASN A CA 1
ATOM 1499 C C . ASN A 1 178 ? -0.59 -3.162 -6.559 1 75.88 178 ASN A C 1
ATOM 1501 O O . ASN A 1 178 ? -0.501 -4.008 -5.668 1 75.88 178 ASN A O 1
ATOM 1505 N N . MET A 1 179 ? -0.737 -1.865 -6.316 1 69.81 179 MET A N 1
ATOM 1506 C CA . MET A 1 179 ? -0.914 -1.383 -4.949 1 69.81 179 MET A CA 1
ATOM 1507 C C . MET A 1 179 ? -2.318 -0.825 -4.75 1 69.81 179 MET A C 1
ATOM 1509 O O . MET A 1 179 ? -2.674 -0.412 -3.643 1 69.81 179 MET A O 1
ATOM 1513 N N . SER A 1 180 ? -3.086 -0.619 -5.77 1 62.94 180 SER A N 1
ATOM 1514 C CA . SER A 1 180 ? -4.375 0.05 -5.625 1 62.94 180 SER A CA 1
ATOM 1515 C C . SER A 1 180 ? -5.508 -0.805 -6.188 1 62.94 180 SER A C 1
ATOM 1517 O O . SER A 1 180 ? -5.266 -1.748 -6.941 1 62.94 180 SER A O 1
ATOM 1519 N N . GLY A 1 181 ? -6.777 -0.345 -5.93 1 56.94 181 GLY A N 1
ATOM 1520 C CA . GLY A 1 181 ? -7.984 -0.76 -6.625 1 56.94 181 GLY A CA 1
ATOM 1521 C C . GLY A 1 181 ? -8.438 -2.158 -6.25 1 56.94 181 GLY A C 1
ATOM 1522 O O . GLY A 1 181 ? -9.172 -2.803 -7.008 1 56.94 181 GLY A O 1
ATOM 1523 N N . PHE A 1 182 ? -8.25 -2.596 -5.043 1 55.66 182 PHE A N 1
ATOM 1524 C CA . PHE A 1 182 ? -8.75 -3.865 -4.531 1 55.66 182 PHE A CA 1
ATOM 1525 C C . PHE A 1 182 ? -8.078 -5.039 -5.227 1 55.66 182 PHE A C 1
ATOM 1527 O O . PHE A 1 182 ? -8.734 -6.008 -5.609 1 55.66 182 PHE A O 1
ATOM 1534 N N . TYR A 1 183 ? -6.914 -4.672 -5.617 1 55.94 183 TYR A N 1
ATOM 1535 C CA . TYR A 1 183 ? -6.402 -5.84 -6.328 1 55.94 183 TYR A CA 1
ATOM 1536 C C . TYR A 1 183 ? -5.734 -6.812 -5.363 1 55.94 183 TYR A C 1
ATOM 1538 O O . TYR A 1 183 ? -5.688 -6.566 -4.156 1 55.94 183 TYR A O 1
ATOM 1546 N N . SER A 1 184 ? -5.066 -7.711 -5.848 1 59.84 184 SER A N 1
ATOM 1547 C CA . SER A 1 184 ? -4.426 -8.906 -5.309 1 59.84 184 SER A CA 1
ATOM 1548 C C . SER A 1 184 ? -3.537 -8.57 -4.117 1 59.84 184 SER A C 1
ATOM 1550 O O . SER A 1 184 ? -3.625 -7.477 -3.559 1 59.84 184 SER A O 1
ATOM 1552 N N . TRP A 1 185 ? -2.688 -9.375 -3.592 1 59.22 185 TRP A N 1
ATOM 1553 C CA . TRP A 1 185 ? -1.805 -9.43 -2.432 1 59.22 185 TRP A CA 1
ATOM 1554 C C . TRP A 1 185 ? -0.828 -8.258 -2.438 1 59.22 185 TRP A C 1
ATOM 1556 O O . TRP A 1 185 ? 0.323 -8.398 -2.02 1 59.22 185 TRP A O 1
ATOM 1566 N N . GLY A 1 186 ? -1.422 -7.043 -2.934 1 60.66 186 GLY A N 1
ATOM 1567 C CA . GLY A 1 186 ? -0.578 -5.859 -2.877 1 60.66 186 GLY A CA 1
ATOM 1568 C C . GLY A 1 186 ? -0.412 -5.312 -1.472 1 60.66 186 GLY A C 1
ATOM 1569 O O . GLY A 1 186 ? -0.521 -6.055 -0.494 1 60.66 186 GLY A O 1
ATOM 1570 N N . PRO A 1 187 ? 0.047 -4.023 -1.375 1 62.78 187 PRO A N 1
ATOM 1571 C CA . PRO A 1 187 ? 0.103 -3.4 -0.05 1 62.78 187 PRO A CA 1
ATOM 1572 C C . PRO A 1 187 ? -1.214 -3.518 0.713 1 62.78 187 PRO A C 1
ATOM 1574 O O . PRO A 1 187 ? -2.285 -3.564 0.1 1 62.78 187 PRO A O 1
ATOM 1577 N N . PRO A 1 188 ? -1.006 -3.852 1.908 1 65.88 188 PRO A N 1
ATOM 1578 C CA . PRO A 1 188 ? 0.226 -3.783 2.697 1 65.88 188 PRO A CA 1
ATOM 1579 C C . PRO A 1 188 ? 0.863 -5.152 2.92 1 65.88 188 PRO A C 1
ATOM 1581 O O . PRO A 1 188 ? 1.944 -5.246 3.506 1 65.88 188 PRO A O 1
ATOM 1584 N N . LEU A 1 189 ? 0.256 -6.148 2.367 1 73.31 189 LEU A N 1
ATOM 1585 C CA . LEU A 1 189 ? 0.572 -7.48 2.871 1 73.31 189 LEU A CA 1
ATOM 1586 C C . LEU A 1 189 ? 1.999 -7.875 2.508 1 73.31 189 LEU A C 1
ATOM 1588 O O . LEU A 1 189 ? 2.73 -8.414 3.342 1 73.31 189 LEU A O 1
ATOM 1592 N N . VAL A 1 190 ? 2.428 -7.574 1.352 1 75.38 190 VAL A N 1
ATOM 1593 C CA . VAL A 1 190 ? 3.76 -7.992 0.929 1 75.38 190 VAL A CA 1
ATOM 1594 C C . VAL A 1 190 ? 4.816 -7.207 1.7 1 75.38 190 VAL A C 1
ATOM 1596 O O . VAL A 1 190 ? 5.816 -7.773 2.15 1 75.38 190 VAL A O 1
ATOM 1599 N N . GLU A 1 191 ? 4.5 -5.984 1.951 1 82.06 191 GLU A N 1
ATOM 1600 C CA . GLU A 1 191 ? 5.449 -5.137 2.666 1 82.06 191 GLU A CA 1
ATOM 1601 C C . GLU A 1 191 ? 5.598 -5.574 4.121 1 82.06 191 GLU A C 1
ATOM 1603 O O . GLU A 1 191 ? 6.699 -5.562 4.668 1 82.06 191 GLU A O 1
ATOM 1608 N N . THR A 1 192 ? 4.52 -6 4.688 1 87 192 THR A N 1
ATOM 1609 C CA . THR A 1 192 ? 4.598 -6.434 6.078 1 87 192 THR A CA 1
ATOM 1610 C C . THR A 1 192 ? 5.402 -7.727 6.191 1 87 192 THR A C 1
ATOM 1612 O O . THR A 1 192 ? 6.082 -7.953 7.195 1 87 192 THR A O 1
ATOM 1615 N N . ALA A 1 193 ? 5.387 -8.539 5.137 1 89.12 193 ALA A N 1
ATOM 1616 C CA . ALA A 1 193 ? 6.219 -9.742 5.129 1 89.12 193 ALA A CA 1
ATOM 1617 C C . ALA A 1 193 ? 7.699 -9.383 5.043 1 89.12 193 ALA A C 1
ATOM 1619 O O . ALA A 1 193 ? 8.539 -10.039 5.66 1 89.12 193 ALA A O 1
ATOM 1620 N N . MET A 1 194 ? 8.008 -8.367 4.32 1 91.25 194 MET A N 1
ATOM 1621 C CA . MET A 1 194 ? 9.391 -7.902 4.238 1 91.25 194 MET A CA 1
ATOM 1622 C C . MET A 1 194 ? 9.867 -7.379 5.59 1 91.25 194 MET A C 1
ATOM 1624 O O . MET A 1 194 ? 11.008 -7.617 5.984 1 91.25 194 MET A O 1
ATOM 1628 N N . TRP A 1 195 ? 8.961 -6.715 6.254 1 91.56 195 TRP A N 1
ATOM 1629 C CA . TRP A 1 195 ? 9.297 -6.211 7.582 1 91.56 195 TRP A CA 1
ATOM 1630 C C . TRP A 1 195 ? 9.531 -7.363 8.555 1 91.56 195 TRP A C 1
ATOM 1632 O O . TRP A 1 195 ? 10.391 -7.277 9.438 1 91.56 195 TRP A O 1
ATOM 1642 N N . ARG A 1 196 ? 8.758 -8.422 8.328 1 93.69 196 ARG A N 1
ATOM 1643 C CA . ARG A 1 196 ? 8.961 -9.625 9.133 1 93.69 196 ARG A CA 1
ATOM 1644 C C . ARG A 1 196 ? 10.367 -10.172 8.953 1 93.69 196 ARG A C 1
ATOM 1646 O O . ARG A 1 196 ? 10.969 -10.688 9.906 1 93.69 196 ARG A O 1
ATOM 1653 N N . CYS A 1 197 ? 10.898 -10.016 7.793 1 96.19 197 CYS A N 1
ATOM 1654 C CA . CYS A 1 197 ? 12.258 -10.461 7.488 1 96.19 197 CYS A CA 1
ATOM 1655 C C . CYS A 1 197 ? 13.281 -9.445 7.957 1 96.19 197 CYS A C 1
ATOM 1657 O O . CYS A 1 197 ? 14.484 -9.711 7.938 1 96.19 197 CYS A O 1
ATOM 1659 N N . GLY A 1 198 ? 12.82 -8.242 8.336 1 94.81 198 GLY A N 1
ATOM 1660 C CA . GLY A 1 198 ? 13.703 -7.188 8.805 1 94.81 198 GLY A CA 1
ATOM 1661 C C . GLY A 1 198 ? 14.266 -6.328 7.688 1 94.81 198 GLY A C 1
ATOM 1662 O O . GLY A 1 198 ? 15.172 -5.523 7.91 1 94.81 198 GLY A O 1
ATOM 1663 N N . ALA A 1 199 ? 13.734 -6.477 6.535 1 95.12 199 ALA A N 1
ATOM 1664 C CA . ALA A 1 199 ? 14.273 -5.793 5.367 1 95.12 199 ALA A CA 1
ATOM 1665 C C . ALA A 1 199 ? 13.57 -4.461 5.133 1 95.12 199 ALA A C 1
ATOM 1667 O O . ALA A 1 199 ? 12.555 -4.168 5.773 1 95.12 199 ALA A O 1
ATOM 1668 N N . THR A 1 200 ? 14.203 -3.65 4.266 1 92.44 200 THR A N 1
ATOM 1669 C CA . THR A 1 200 ? 13.578 -2.414 3.803 1 92.44 200 THR A CA 1
ATOM 1670 C C . THR A 1 200 ? 12.641 -2.684 2.627 1 92.44 200 THR A C 1
ATOM 1672 O O . THR A 1 200 ? 13.016 -3.373 1.676 1 92.44 200 THR A O 1
ATOM 1675 N N . ALA A 1 201 ? 11.5 -2.199 2.768 1 89.06 201 ALA A N 1
ATOM 1676 C CA . ALA A 1 201 ? 10.531 -2.373 1.686 1 89.06 201 ALA A CA 1
ATOM 1677 C C . ALA A 1 201 ? 10.242 -1.045 0.993 1 89.06 201 ALA A C 1
ATOM 1679 O O . ALA A 1 201 ? 9.922 -0.053 1.65 1 89.06 201 ALA A O 1
ATOM 1680 N N . ILE A 1 202 ? 10.422 -1.009 -0.288 1 86.25 202 ILE A N 1
ATOM 1681 C CA . ILE A 1 202 ? 10.016 0.118 -1.122 1 86.25 202 ILE A CA 1
ATOM 1682 C C . ILE A 1 202 ? 8.75 -0.238 -1.896 1 86.25 202 ILE A C 1
ATOM 1684 O O . ILE A 1 202 ? 8.75 -1.181 -2.691 1 86.25 202 ILE A O 1
ATOM 1688 N N . ALA A 1 203 ? 7.707 0.518 -1.562 1 81.81 203 ALA A N 1
ATOM 1689 C CA . ALA A 1 203 ? 6.449 0.324 -2.275 1 81.81 203 ALA A CA 1
ATOM 1690 C C . ALA A 1 203 ? 6.391 1.188 -3.531 1 81.81 203 ALA A C 1
ATOM 1692 O O . ALA A 1 203 ? 5.957 2.342 -3.48 1 81.81 203 ALA A O 1
ATOM 1693 N N . GLY A 1 204 ? 6.77 0.729 -4.633 1 79.44 204 GLY A N 1
ATOM 1694 C CA . GLY A 1 204 ? 6.801 1.495 -5.867 1 79.44 204 GLY A CA 1
ATOM 1695 C C . GLY A 1 204 ? 5.465 1.518 -6.59 1 79.44 204 GLY A C 1
ATOM 1696 O O . GLY A 1 204 ? 5.016 2.574 -7.039 1 79.44 204 GLY A O 1
ATOM 1697 N N . GLY A 1 205 ? 4.746 0.341 -6.637 1 78.44 205 GLY A N 1
ATOM 1698 C CA . GLY A 1 205 ? 3.494 0.249 -7.367 1 78.44 205 GLY A CA 1
ATOM 1699 C C . GLY A 1 205 ? 3.684 0.183 -8.867 1 78.44 205 GLY A C 1
ATOM 1700 O O . GLY A 1 205 ? 3.986 1.194 -9.508 1 78.44 205 GLY A O 1
ATOM 1701 N N . GLY A 1 206 ? 3.477 -0.846 -9.477 1 78.5 206 GLY A N 1
ATOM 1702 C CA . GLY A 1 206 ? 3.666 -1.021 -10.906 1 78.5 206 GLY A CA 1
ATOM 1703 C C . GLY A 1 206 ? 2.734 -0.162 -11.742 1 78.5 206 GLY A C 1
ATOM 1704 O O . GLY A 1 206 ? 3.092 0.26 -12.844 1 78.5 206 GLY A O 1
ATOM 1705 N N . GLU A 1 207 ? 1.635 0.205 -11.148 1 76.5 207 GLU A N 1
ATOM 1706 C CA . GLU A 1 207 ? 0.617 0.936 -11.898 1 76.5 207 GLU A CA 1
ATOM 1707 C C . GLU A 1 207 ? 1.049 2.375 -12.156 1 76.5 207 GLU A C 1
ATOM 1709 O O . GLU A 1 207 ? 0.498 3.047 -13.031 1 76.5 207 GLU A O 1
ATOM 1714 N N . THR A 1 208 ? 1.981 2.812 -11.375 1 78.25 208 THR A N 1
ATOM 1715 C CA . THR A 1 208 ? 2.395 4.203 -11.531 1 78.25 208 THR A CA 1
ATOM 1716 C C . THR A 1 208 ? 3.719 4.289 -12.289 1 78.25 208 THR A C 1
ATOM 1718 O O . THR A 1 208 ? 4.223 5.387 -12.539 1 78.25 208 THR A O 1
ATOM 1721 N N . PHE A 1 209 ? 4.277 3.234 -12.672 1 85.38 209 PHE A N 1
ATOM 1722 C CA . PHE A 1 209 ? 5.594 3.248 -13.297 1 85.38 209 PHE A CA 1
ATOM 1723 C C . PHE A 1 209 ? 5.574 4.094 -14.57 1 85.38 209 PHE A C 1
ATOM 1725 O O . PHE A 1 209 ? 6.438 4.957 -14.758 1 85.38 209 PHE A O 1
ATOM 1732 N N . PHE A 1 210 ? 4.605 3.891 -15.406 1 81.31 210 PHE A N 1
ATOM 1733 C CA . PHE A 1 210 ? 4.59 4.543 -16.719 1 81.31 210 PHE A CA 1
ATOM 1734 C C . PHE A 1 210 ? 4.273 6.027 -16.578 1 81.31 210 PHE A C 1
ATOM 1736 O O . PHE A 1 210 ? 4.652 6.828 -17.422 1 81.31 210 PHE A O 1
ATOM 1743 N N . THR A 1 211 ? 3.566 6.344 -15.508 1 76.94 211 THR A N 1
ATOM 1744 C CA . THR A 1 211 ? 3.225 7.746 -15.281 1 76.94 211 THR A CA 1
ATOM 1745 C C . THR A 1 211 ? 4.406 8.5 -14.68 1 76.94 211 THR A C 1
ATOM 1747 O O . THR A 1 211 ? 4.539 9.711 -14.875 1 76.94 211 THR A O 1
ATOM 1750 N N . TRP A 1 212 ? 5.246 7.766 -14 1 82.5 212 TRP A N 1
ATOM 1751 C CA . TRP A 1 212 ? 6.367 8.398 -13.312 1 82.5 212 TRP A CA 1
ATOM 1752 C C . TRP A 1 212 ? 7.656 7.621 -13.539 1 82.5 212 TRP A C 1
ATOM 1754 O O . TRP A 1 212 ? 8.391 7.328 -12.594 1 82.5 212 TRP A O 1
ATOM 1764 N N . LYS A 1 213 ? 7.934 7.363 -14.75 1 86.12 213 LYS A N 1
ATOM 1765 C CA . LYS A 1 213 ? 9.031 6.48 -15.125 1 86.12 213 LYS A CA 1
ATOM 1766 C C . LYS A 1 213 ? 10.359 6.992 -14.578 1 86.12 213 LYS A C 1
ATOM 1768 O O . LYS A 1 213 ? 11.117 6.234 -13.961 1 86.12 213 LYS A O 1
ATOM 1773 N N . GLU A 1 214 ? 10.664 8.25 -14.766 1 86.12 214 GLU A N 1
ATOM 1774 C CA . GLU A 1 214 ? 11.945 8.828 -14.367 1 86.12 214 GLU A CA 1
ATOM 1775 C C . GLU A 1 214 ? 12.156 8.727 -12.859 1 86.12 214 GLU A C 1
ATOM 1777 O O . GLU A 1 214 ? 13.258 8.445 -12.398 1 86.12 214 GLU A O 1
ATOM 1782 N N . ARG A 1 215 ? 11.125 8.969 -12.156 1 84 215 ARG A N 1
ATOM 1783 C CA . ARG A 1 215 ? 11.203 8.883 -10.703 1 84 215 ARG A CA 1
ATOM 1784 C C . ARG A 1 215 ? 11.484 7.449 -10.258 1 84 215 ARG A C 1
ATOM 1786 O O . ARG A 1 215 ? 12.297 7.227 -9.352 1 84 215 ARG A O 1
ATOM 1793 N N . HIS A 1 216 ? 10.812 6.559 -10.836 1 88.38 216 HIS A N 1
ATOM 1794 C CA . HIS A 1 216 ? 11.008 5.16 -10.469 1 88.38 216 HIS A CA 1
ATOM 1795 C C . HIS A 1 216 ? 12.43 4.699 -10.789 1 88.38 216 HIS A C 1
ATOM 1797 O O . HIS A 1 216 ? 13.062 4.023 -9.977 1 88.38 216 HIS A O 1
ATOM 1803 N N . MET A 1 217 ? 12.906 5.117 -12 1 91.56 217 MET A N 1
ATOM 1804 C CA . MET A 1 217 ? 14.266 4.754 -12.383 1 91.56 217 MET A CA 1
ATOM 1805 C C . MET A 1 217 ? 15.273 5.336 -11.398 1 91.56 217 MET A C 1
ATOM 1807 O O . MET A 1 217 ? 16.234 4.66 -11.016 1 91.56 217 MET A O 1
ATOM 1811 N N . LEU A 1 218 ? 15.062 6.535 -10.984 1 86.75 218 LEU A N 1
ATOM 1812 C CA . LEU A 1 218 ? 15.922 7.195 -10.016 1 86.75 218 LEU A CA 1
ATOM 1813 C C . LEU A 1 218 ? 15.938 6.438 -8.695 1 86.75 218 LEU A C 1
ATOM 1815 O O . LEU A 1 218 ? 17 6.238 -8.094 1 86.75 218 LEU A O 1
ATOM 1819 N N . ILE A 1 219 ? 14.828 5.98 -8.273 1 85.06 219 ILE A N 1
ATOM 1820 C CA . ILE A 1 219 ? 14.688 5.273 -7.008 1 85.06 219 ILE A CA 1
ATOM 1821 C C . ILE A 1 219 ? 15.461 3.959 -7.062 1 85.06 219 ILE A C 1
ATOM 1823 O O . ILE A 1 219 ? 16.203 3.633 -6.133 1 85.06 219 ILE A O 1
ATOM 1827 N N . LEU A 1 220 ? 15.25 3.271 -8.055 1 92.19 220 LEU A N 1
ATOM 1828 C CA . LEU A 1 220 ? 15.922 1.982 -8.188 1 92.19 220 LEU A CA 1
ATOM 1829 C C . LEU A 1 220 ? 17.438 2.152 -8.148 1 92.19 220 LEU A C 1
ATOM 1831 O O . LEU A 1 220 ? 18.141 1.36 -7.52 1 92.19 220 LEU A O 1
ATOM 1835 N N . LYS A 1 221 ? 17.859 3.209 -8.781 1 90.81 221 LYS A N 1
ATOM 1836 C CA . LYS A 1 221 ? 19.281 3.5 -8.867 1 90.81 221 LYS A CA 1
ATOM 1837 C C . LYS A 1 221 ? 19.828 4.016 -7.535 1 90.81 221 LYS A C 1
ATOM 1839 O O . LYS A 1 221 ? 20.828 3.518 -7.031 1 90.81 221 LYS A O 1
ATOM 1844 N N . LEU A 1 222 ? 19.188 4.926 -6.957 1 87.12 222 LEU A N 1
ATOM 1845 C CA . LEU A 1 222 ? 19.656 5.641 -5.773 1 87.12 222 LEU A CA 1
ATOM 1846 C C . LEU A 1 222 ? 19.656 4.727 -4.555 1 87.12 222 LEU A C 1
ATOM 1848 O O . LEU A 1 222 ? 20.562 4.797 -3.719 1 87.12 222 LEU A O 1
ATOM 1852 N N . TRP A 1 223 ? 18.703 3.832 -4.418 1 88.69 223 TRP A N 1
ATOM 1853 C CA . TRP A 1 223 ? 18.578 3 -3.229 1 88.69 223 TRP A CA 1
ATOM 1854 C C . TRP A 1 223 ? 19.328 1.687 -3.393 1 88.69 223 TRP A C 1
ATOM 1856 O O . TRP A 1 223 ? 19.391 0.879 -2.463 1 88.69 223 TRP A O 1
ATOM 1866 N N . LYS A 1 224 ? 19.781 1.501 -4.605 1 92.81 224 LYS A N 1
ATOM 1867 C CA . LYS A 1 224 ? 20.531 0.277 -4.875 1 92.81 224 LYS A CA 1
ATOM 1868 C C . LYS A 1 224 ? 19.719 -0.959 -4.512 1 92.81 224 LYS A C 1
ATOM 1870 O O . LYS A 1 224 ? 20.172 -1.808 -3.742 1 92.81 224 LYS A O 1
ATOM 1875 N N . VAL A 1 225 ? 18.578 -1.068 -5.09 1 95.69 225 VAL A N 1
ATOM 1876 C CA . VAL A 1 225 ? 17.609 -2.131 -4.82 1 95.69 225 VAL A CA 1
ATOM 1877 C C . VAL A 1 225 ? 18.25 -3.49 -5.062 1 95.69 225 VAL A C 1
ATOM 1879 O O . VAL A 1 225 ? 18.844 -3.723 -6.121 1 95.69 225 VAL A O 1
ATOM 1882 N N . ASP A 1 226 ? 18.125 -4.402 -4.086 1 97.56 226 ASP A N 1
ATOM 1883 C CA . ASP A 1 226 ? 18.703 -5.738 -4.164 1 97.56 226 ASP A CA 1
ATOM 1884 C C . ASP A 1 226 ? 17.734 -6.723 -4.816 1 97.56 226 ASP A C 1
ATOM 1886 O O . ASP A 1 226 ? 18.141 -7.504 -5.688 1 97.56 226 ASP A O 1
ATOM 1890 N N . VAL A 1 227 ? 16.531 -6.75 -4.289 1 97.5 227 VAL A N 1
ATOM 1891 C CA . VAL A 1 227 ? 15.484 -7.668 -4.73 1 97.5 227 VAL A CA 1
ATOM 1892 C C . VAL A 1 227 ? 14.352 -6.883 -5.387 1 97.5 227 VAL A C 1
ATOM 1894 O O . VAL A 1 227 ? 13.766 -5.996 -4.766 1 97.5 227 VAL A O 1
ATOM 1897 N N . PHE A 1 228 ? 14.078 -7.203 -6.609 1 96.94 228 PHE A N 1
ATOM 1898 C CA . PHE A 1 228 ? 13.055 -6.492 -7.367 1 96.94 228 PHE A CA 1
ATOM 1899 C C . PHE A 1 228 ? 11.93 -7.434 -7.77 1 96.94 228 PHE A C 1
ATOM 1901 O O . PHE A 1 228 ? 12.172 -8.492 -8.352 1 96.94 228 PHE A O 1
ATOM 1908 N N . ALA A 1 229 ? 10.648 -7.035 -7.406 1 94.88 229 ALA A N 1
ATOM 1909 C CA . ALA A 1 229 ? 9.492 -7.895 -7.676 1 94.88 229 ALA A CA 1
ATOM 1910 C C . ALA A 1 229 ? 8.516 -7.211 -8.625 1 94.88 229 ALA A C 1
ATOM 1912 O O . ALA A 1 229 ? 7.984 -6.141 -8.32 1 94.88 229 ALA A O 1
ATOM 1913 N N . THR A 1 230 ? 8.25 -7.797 -9.742 1 93.69 230 THR A N 1
ATOM 1914 C CA . THR A 1 230 ? 7.258 -7.348 -10.711 1 93.69 230 THR A CA 1
ATOM 1915 C C . THR A 1 230 ? 7.043 -8.398 -11.797 1 93.69 230 THR A C 1
ATOM 1917 O O . THR A 1 230 ? 7.379 -9.57 -11.609 1 93.69 230 THR A O 1
ATOM 1920 N N . THR A 1 231 ? 6.395 -8.023 -12.867 1 92.25 231 THR A N 1
ATOM 1921 C CA . THR A 1 231 ? 6.152 -8.945 -13.977 1 92.25 231 THR A CA 1
ATOM 1922 C C . THR A 1 231 ? 7.41 -9.117 -14.82 1 92.25 231 THR A C 1
ATOM 1924 O O . THR A 1 231 ? 8.258 -8.219 -14.875 1 92.25 231 THR A O 1
ATOM 1927 N N . PRO A 1 232 ? 7.527 -10.211 -15.539 1 92.81 232 PRO A N 1
ATOM 1928 C CA . PRO A 1 232 ? 8.703 -10.422 -16.391 1 92.81 232 PRO A CA 1
ATOM 1929 C C . PRO A 1 232 ? 8.883 -9.32 -17.438 1 92.81 232 PRO A C 1
ATOM 1931 O O . PRO A 1 232 ? 10.016 -8.922 -17.719 1 92.81 232 PRO A O 1
ATOM 1934 N N . TRP A 1 233 ? 7.871 -8.805 -17.906 1 90.69 233 TRP A N 1
ATOM 1935 C CA . TRP A 1 233 ? 7.945 -7.832 -19 1 90.69 233 TRP A CA 1
ATOM 1936 C C . TRP A 1 233 ? 8.367 -6.461 -18.484 1 90.69 233 TRP A C 1
ATOM 1938 O O . TRP A 1 233 ? 9.117 -5.742 -19.141 1 90.69 233 TRP A O 1
ATOM 1948 N N . LEU A 1 234 ? 7.836 -6.117 -17.328 1 92.06 234 LEU A N 1
ATOM 1949 C CA . LEU A 1 234 ? 8.289 -4.863 -16.75 1 92.06 234 LEU A CA 1
ATOM 1950 C C . LEU A 1 234 ? 9.75 -4.961 -16.312 1 92.06 234 LEU A C 1
ATOM 1952 O O . LEU A 1 234 ? 10.5 -3.988 -16.438 1 92.06 234 LEU A O 1
ATOM 1956 N N . HIS A 1 235 ? 10.164 -6.141 -15.82 1 96 235 HIS A N 1
ATOM 1957 C CA . HIS A 1 235 ? 11.578 -6.367 -15.547 1 96 235 HIS A CA 1
ATOM 1958 C C . HIS A 1 235 ? 12.43 -6.066 -16.781 1 96 235 HIS A C 1
ATOM 1960 O O . HIS A 1 235 ? 13.43 -5.355 -16.688 1 96 235 HIS A O 1
ATOM 1966 N N . ARG A 1 236 ? 12 -6.617 -17.828 1 94.44 236 ARG A N 1
ATOM 1967 C CA . ARG A 1 236 ? 12.758 -6.473 -19.078 1 94.44 236 ARG A CA 1
ATOM 1968 C C . ARG A 1 236 ? 12.805 -5.016 -19.516 1 94.44 236 ARG A C 1
ATOM 1970 O O . ARG A 1 236 ? 13.859 -4.508 -19.891 1 94.44 236 ARG A O 1
ATOM 1977 N N . LEU A 1 237 ? 11.695 -4.391 -19.5 1 92 237 LEU A N 1
ATOM 1978 C CA . LEU A 1 237 ? 11.602 -2.99 -19.906 1 92 237 LEU A CA 1
ATOM 1979 C C . LEU A 1 237 ? 12.547 -2.125 -19.078 1 92 237 LEU A C 1
ATOM 1981 O O . LEU A 1 237 ? 13.281 -1.296 -19.625 1 92 237 LEU A O 1
ATOM 1985 N N . ILE A 1 238 ? 12.539 -2.303 -17.828 1 95.44 238 ILE A N 1
ATOM 1986 C CA . ILE A 1 238 ? 13.367 -1.517 -16.922 1 95.44 238 ILE A CA 1
ATOM 1987 C C . ILE A 1 238 ? 14.844 -1.773 -17.203 1 95.44 238 ILE A C 1
ATOM 1989 O O . ILE A 1 238 ? 15.648 -0.84 -17.234 1 95.44 238 ILE A O 1
ATOM 1993 N N . GLY A 1 239 ? 15.188 -3.016 -17.391 1 96.38 239 GLY A N 1
ATOM 1994 C CA . GLY A 1 239 ? 16.562 -3.344 -17.75 1 96.38 239 GLY A CA 1
ATOM 1995 C C . GLY A 1 239 ? 17.016 -2.689 -19.047 1 96.38 239 GLY A C 1
ATOM 1996 O O . GLY A 1 239 ? 18.109 -2.152 -19.125 1 96.38 239 GLY A O 1
ATOM 1997 N N . GLU A 1 240 ? 16.172 -2.752 -20.031 1 92.69 240 GLU A N 1
ATOM 1998 C CA . GLU A 1 240 ? 16.484 -2.119 -21.312 1 92.69 240 GLU A CA 1
ATOM 1999 C C . GLU A 1 240 ? 16.641 -0.61 -21.156 1 92.69 240 GLU A C 1
ATOM 2001 O O . GLU A 1 240 ? 17.562 -0.016 -21.719 1 92.69 240 GLU A O 1
ATOM 2006 N N . MET A 1 241 ? 15.758 -0.031 -20.422 1 92.81 241 MET A N 1
ATOM 2007 C CA . MET A 1 241 ? 15.836 1.405 -20.172 1 92.81 241 MET A CA 1
ATOM 2008 C C . MET A 1 241 ? 17.125 1.768 -19.469 1 92.81 241 MET A C 1
ATOM 2010 O O . MET A 1 241 ? 17.766 2.768 -19.797 1 92.81 241 MET A O 1
ATOM 2014 N N . ALA A 1 242 ? 17.484 0.989 -18.469 1 96.19 242 ALA A N 1
ATOM 2015 C CA . ALA A 1 242 ? 18.734 1.229 -17.75 1 96.19 242 ALA A CA 1
ATOM 2016 C C . ALA A 1 242 ? 19.938 1.186 -18.672 1 96.19 242 ALA A C 1
ATOM 2018 O O . ALA A 1 242 ? 20.797 2.061 -18.625 1 96.19 242 ALA A O 1
ATOM 2019 N N . ARG A 1 243 ? 19.953 0.246 -19.547 1 93.56 243 ARG A N 1
ATOM 2020 C CA . ARG A 1 243 ? 21.031 0.12 -20.531 1 93.56 243 ARG A CA 1
ATOM 2021 C C . ARG A 1 243 ? 21.094 1.34 -21.438 1 93.56 243 ARG A C 1
ATOM 2023 O O . ARG A 1 243 ? 22.172 1.87 -21.703 1 93.56 243 ARG A O 1
ATOM 2030 N N . GLU A 1 244 ? 19.938 1.717 -21.859 1 91.62 244 GLU A N 1
ATOM 2031 C CA . GLU A 1 244 ? 19.859 2.889 -22.719 1 91.62 244 GLU A CA 1
ATOM 2032 C C . GLU A 1 244 ? 20.359 4.141 -22 1 91.62 244 GLU A C 1
ATOM 2034 O O . GLU A 1 244 ? 20.984 5.012 -22.625 1 91.62 244 GLU A O 1
ATOM 2039 N N . GLU A 1 245 ? 20.078 4.215 -20.766 1 93.5 245 GLU A N 1
ATOM 2040 C CA . GLU A 1 245 ? 20.469 5.363 -19.953 1 93.5 245 GLU A CA 1
ATOM 2041 C C . GLU A 1 245 ? 21.938 5.266 -19.531 1 93.5 245 GLU A C 1
ATOM 2043 O O . GLU A 1 245 ? 22.5 6.23 -19.016 1 93.5 245 GLU A O 1
ATOM 2048 N N . GLY A 1 246 ? 22.531 4.125 -19.672 1 95.06 246 GLY A N 1
ATOM 2049 C CA . GLY A 1 246 ? 23.953 3.973 -19.422 1 95.06 246 GLY A CA 1
ATOM 2050 C C . GLY A 1 246 ? 24.281 3.578 -18 1 95.06 246 GLY A C 1
ATOM 2051 O O . GLY A 1 246 ? 25.297 3.986 -17.453 1 95.06 246 GLY A O 1
ATOM 2052 N N . TRP A 1 247 ? 23.375 2.943 -17.266 1 95.69 247 TRP A N 1
ATOM 2053 C CA . TRP A 1 247 ? 23.672 2.432 -15.938 1 95.69 247 TRP A CA 1
ATOM 2054 C C . TRP A 1 247 ? 23.203 0.984 -15.797 1 95.69 247 TRP A C 1
ATOM 2056 O O . TRP A 1 247 ? 22.484 0.467 -16.656 1 95.69 247 TRP A O 1
ATOM 2066 N N . GLU A 1 248 ? 23.734 0.277 -14.82 1 97.06 248 GLU A N 1
ATOM 2067 C CA . GLU A 1 248 ? 23.391 -1.112 -14.531 1 97.06 248 GLU A CA 1
ATOM 2068 C C . GLU A 1 248 ? 22.469 -1.213 -13.32 1 97.06 248 GLU A C 1
ATOM 2070 O O . GLU A 1 248 ? 22.719 -0.58 -12.289 1 97.06 248 GLU A O 1
ATOM 2075 N N . THR A 1 249 ? 21.422 -1.919 -13.492 1 97.88 249 THR A N 1
ATOM 2076 C CA . THR A 1 249 ? 20.516 -2.115 -12.359 1 97.88 249 THR A CA 1
ATOM 2077 C C . THR A 1 249 ? 21.219 -2.84 -11.219 1 97.88 249 THR A C 1
ATOM 2079 O O . THR A 1 249 ? 22.047 -3.723 -11.461 1 97.88 249 THR A O 1
ATOM 2082 N N . PRO A 1 250 ? 20.953 -2.484 -10.016 1 97.31 250 PRO A N 1
ATOM 2083 C CA . PRO A 1 250 ? 21.625 -3.076 -8.867 1 97.31 250 PRO A CA 1
ATOM 2084 C C . PRO A 1 250 ? 21.016 -4.406 -8.438 1 97.31 250 PRO A C 1
ATOM 2086 O O . PRO A 1 250 ? 21.484 -5.035 -7.488 1 97.31 250 PRO A O 1
ATOM 2089 N N . PHE A 1 251 ? 20.062 -4.887 -9.031 1 98.38 251 PHE A N 1
ATOM 2090 C CA . PHE A 1 251 ? 19.281 -6.043 -8.594 1 98.38 251 PHE A CA 1
ATOM 2091 C C . PHE A 1 251 ? 20.172 -7.281 -8.492 1 98.38 251 PHE A C 1
ATOM 2093 O O . PHE A 1 251 ? 20.984 -7.539 -9.375 1 98.38 251 PHE A O 1
ATOM 2100 N N . ARG A 1 252 ? 20 -8.031 -7.48 1 98.38 252 ARG A N 1
ATOM 2101 C CA . ARG A 1 252 ? 20.656 -9.328 -7.328 1 98.38 252 ARG A CA 1
ATOM 2102 C C . ARG A 1 252 ? 19.656 -10.469 -7.551 1 98.38 252 ARG A C 1
ATOM 2104 O O . ARG A 1 252 ? 20.047 -11.539 -8.023 1 98.38 252 ARG A O 1
ATOM 2111 N N . VAL A 1 253 ? 18.422 -10.219 -7.188 1 98.5 253 VAL A N 1
ATOM 2112 C CA . VAL A 1 253 ? 17.359 -11.219 -7.328 1 98.5 253 VAL A CA 1
ATOM 2113 C C . VAL A 1 253 ? 16.141 -10.594 -8.016 1 98.5 253 VAL A C 1
ATOM 2115 O O . VAL A 1 253 ? 15.711 -9.5 -7.641 1 98.5 253 VAL A O 1
ATOM 2118 N N . LEU A 1 254 ? 15.602 -11.25 -9.023 1 98.19 254 LEU A N 1
ATOM 2119 C CA . LEU A 1 254 ? 14.336 -10.875 -9.648 1 98.19 254 LEU A CA 1
ATOM 2120 C C . LEU A 1 254 ? 13.234 -11.852 -9.266 1 98.19 254 LEU A C 1
ATOM 2122 O O . LEU A 1 254 ? 13.398 -13.07 -9.406 1 98.19 254 LEU A O 1
ATOM 2126 N N . LEU A 1 255 ? 12.234 -11.375 -8.734 1 96.75 255 LEU A N 1
ATOM 2127 C CA . LEU A 1 255 ? 11.031 -12.164 -8.477 1 96.75 255 LEU A CA 1
ATOM 2128 C C . LEU A 1 255 ? 9.969 -11.898 -9.539 1 96.75 255 LEU A C 1
ATOM 2130 O O . LEU A 1 255 ? 9.469 -10.773 -9.656 1 96.75 255 LEU A O 1
ATOM 2134 N N . LEU A 1 256 ? 9.648 -12.891 -10.273 1 95.88 256 LEU A N 1
ATOM 2135 C CA . LEU A 1 256 ? 8.711 -12.781 -11.391 1 95.88 256 LEU A CA 1
ATOM 2136 C C . LEU A 1 256 ? 7.297 -13.141 -10.953 1 95.88 256 LEU A C 1
ATOM 2138 O O . LEU A 1 256 ? 7 -14.305 -10.695 1 95.88 256 LEU A O 1
ATOM 2142 N N . HIS A 1 257 ? 6.488 -12.148 -10.883 1 91.88 257 HIS A N 1
ATOM 2143 C CA . HIS A 1 257 ? 5.078 -12.312 -10.547 1 91.88 257 HIS A CA 1
ATOM 2144 C C . HIS A 1 257 ? 4.195 -12.109 -11.773 1 91.88 257 HIS A C 1
ATOM 2146 O O . HIS A 1 257 ? 4.621 -11.5 -12.758 1 91.88 257 HIS A O 1
ATOM 2152 N N . GLY A 1 258 ? 2.92 -12.555 -11.68 1 79.81 258 GLY A N 1
ATOM 2153 C CA . GLY A 1 258 ? 1.904 -12.219 -12.672 1 79.81 258 GLY A CA 1
ATOM 2154 C C . GLY A 1 258 ? 2.064 -12.984 -13.969 1 79.81 258 GLY A C 1
ATOM 2155 O O . GLY A 1 258 ? 1.431 -12.648 -14.977 1 79.81 258 GLY A O 1
ATOM 2156 N N . GLY A 1 259 ? 2.963 -13.938 -14.016 1 75.62 259 GLY A N 1
ATOM 2157 C CA . GLY A 1 259 ? 3.127 -14.75 -15.211 1 75.62 259 GLY A CA 1
ATOM 2158 C C . GLY A 1 259 ? 4.34 -15.656 -15.148 1 75.62 259 GLY A C 1
ATOM 2159 O O . GLY A 1 259 ? 5.359 -15.305 -14.547 1 75.62 259 GLY A O 1
ATOM 2160 N N . ALA A 1 260 ? 4.148 -16.766 -15.812 1 77 260 ALA A N 1
ATOM 2161 C CA . ALA A 1 260 ? 5.285 -17.672 -15.93 1 77 260 ALA A CA 1
ATOM 2162 C C . ALA A 1 260 ? 6.309 -17.141 -16.938 1 77 260 ALA A C 1
ATOM 2164 O O . ALA A 1 260 ? 5.945 -16.5 -17.922 1 77 260 ALA A O 1
ATOM 2165 N N . ALA A 1 261 ? 7.496 -17.266 -16.531 1 84.31 261 ALA A N 1
ATOM 2166 C CA . ALA A 1 261 ? 8.555 -16.859 -17.453 1 84.31 261 ALA A CA 1
ATOM 2167 C C . ALA A 1 261 ? 9.266 -18.078 -18.047 1 84.31 261 ALA A C 1
ATOM 2169 O O . ALA A 1 261 ? 9.641 -19 -17.312 1 84.31 261 ALA A O 1
ATOM 2170 N N . ALA A 1 262 ? 9.359 -17.984 -19.328 1 86.25 262 ALA A N 1
ATOM 2171 C CA . ALA A 1 262 ? 10.078 -19.047 -20.031 1 86.25 262 ALA A CA 1
ATOM 2172 C C . ALA A 1 262 ? 11.57 -18.969 -19.75 1 86.25 262 ALA A C 1
ATOM 2174 O O . ALA A 1 262 ? 12.062 -17.969 -19.203 1 86.25 262 ALA A O 1
ATOM 2175 N N . GLU A 1 263 ? 12.234 -20.062 -20.047 1 89.94 263 GLU A N 1
ATOM 2176 C CA . GLU A 1 263 ? 13.672 -20.141 -19.812 1 89.94 263 GLU A CA 1
ATOM 2177 C C . GLU A 1 263 ? 14.406 -19.031 -20.578 1 89.94 263 GLU A C 1
ATOM 2179 O O . GLU A 1 263 ? 15.273 -18.375 -20.016 1 89.94 263 GLU A O 1
ATOM 2184 N N . ASN A 1 264 ? 14.055 -18.844 -21.797 1 91.88 264 ASN A N 1
ATOM 2185 C CA . ASN A 1 264 ? 14.727 -17.812 -22.594 1 91.88 264 ASN A CA 1
ATOM 2186 C C . ASN A 1 264 ? 14.414 -16.406 -22.062 1 91.88 264 ASN A C 1
ATOM 2188 O O . ASN A 1 264 ? 15.234 -15.5 -22.203 1 91.88 264 ASN A O 1
ATOM 2192 N N . THR A 1 265 ? 13.25 -16.25 -21.531 1 92.25 265 THR A N 1
ATOM 2193 C CA . THR A 1 265 ? 12.922 -14.977 -20.891 1 92.25 265 THR A CA 1
ATOM 2194 C C . THR A 1 265 ? 13.844 -14.703 -19.719 1 92.25 265 THR A C 1
ATOM 2196 O O . THR A 1 265 ? 14.375 -13.594 -19.578 1 92.25 265 THR A O 1
ATOM 2199 N N . LYS A 1 266 ? 14.07 -15.688 -18.938 1 95 266 LYS A N 1
ATOM 2200 C CA . LYS A 1 266 ? 14.945 -15.539 -17.797 1 95 266 LYS A CA 1
ATOM 2201 C C . LYS A 1 266 ? 16.375 -15.203 -18.234 1 95 266 LYS A C 1
ATOM 2203 O O . LYS A 1 266 ? 17.031 -14.367 -17.609 1 95 266 LYS A O 1
ATOM 2208 N N . LYS A 1 267 ? 16.812 -15.859 -19.297 1 94.81 267 LYS A N 1
ATOM 2209 C CA . LYS A 1 267 ? 18.141 -15.562 -19.828 1 94.81 267 LYS A CA 1
ATOM 2210 C C . LYS A 1 267 ? 18.234 -14.109 -20.281 1 94.81 267 LYS A C 1
ATOM 2212 O O . LYS A 1 267 ? 19.234 -13.438 -20.016 1 94.81 267 LYS A O 1
ATOM 2217 N N . LYS A 1 268 ? 17.203 -13.664 -20.953 1 94.75 268 LYS A N 1
ATOM 2218 C CA . LYS A 1 268 ? 17.203 -12.281 -21.422 1 94.75 268 LYS A CA 1
ATOM 2219 C C . LYS A 1 268 ? 17.219 -11.305 -20.25 1 94.75 268 LYS A C 1
ATOM 2221 O O . LYS A 1 268 ? 17.828 -10.242 -20.328 1 94.75 268 LYS A O 1
ATOM 2226 N N . LEU A 1 269 ? 16.469 -11.648 -19.219 1 96.5 269 LEU A N 1
ATOM 2227 C CA . LEU A 1 269 ? 16.453 -10.805 -18.031 1 96.5 269 LEU A CA 1
ATOM 2228 C C . LEU A 1 269 ? 17.859 -10.695 -17.438 1 96.5 269 LEU A C 1
ATOM 2230 O O . LEU A 1 269 ? 18.281 -9.602 -17.047 1 96.5 269 LEU A O 1
ATOM 2234 N N . MET A 1 270 ? 18.562 -11.773 -17.359 1 96.56 270 MET A N 1
ATOM 2235 C CA . MET A 1 270 ? 19.906 -11.766 -16.797 1 96.56 270 MET A CA 1
ATOM 2236 C C . MET A 1 270 ? 20.875 -10.992 -17.688 1 96.56 270 MET A C 1
ATOM 2238 O O . MET A 1 270 ? 21.875 -10.445 -17.219 1 96.56 270 MET A O 1
ATOM 2242 N N . GLU A 1 271 ? 20.562 -10.906 -18.969 1 95.56 271 GLU A N 1
ATOM 2243 C CA . GLU A 1 271 ? 21.375 -10.109 -19.891 1 95.56 271 GLU A CA 1
ATOM 2244 C C . GLU A 1 271 ? 21.203 -8.617 -19.641 1 95.56 271 GLU A C 1
ATOM 2246 O O . GLU A 1 271 ? 22.172 -7.863 -19.641 1 95.56 271 GLU A O 1
ATOM 2251 N N . VAL A 1 272 ? 19.953 -8.203 -19.406 1 95.94 272 VAL A N 1
ATOM 2252 C CA . VAL A 1 272 ? 19.688 -6.77 -19.297 1 95.94 272 VAL A CA 1
ATOM 2253 C C . VAL A 1 272 ? 19.938 -6.309 -17.859 1 95.94 272 VAL A C 1
ATOM 2255 O O . VAL A 1 272 ? 20.094 -5.113 -17.609 1 95.94 272 VAL A O 1
ATOM 2258 N N . HIS A 1 273 ? 19.984 -7.25 -16.953 1 98.19 273 HIS A N 1
ATOM 2259 C CA . HIS A 1 273 ? 20.344 -6.992 -15.562 1 98.19 273 HIS A CA 1
ATOM 2260 C C . HIS A 1 273 ? 21.609 -7.738 -15.172 1 98.19 273 HIS A C 1
ATOM 2262 O O . HIS A 1 273 ? 21.547 -8.781 -14.516 1 98.19 273 HIS A O 1
ATOM 2268 N N . PRO A 1 274 ? 22.688 -7.199 -15.398 1 97.25 274 PRO A N 1
ATOM 2269 C CA . PRO A 1 274 ? 23.953 -7.957 -15.344 1 97.25 274 PRO A CA 1
ATOM 2270 C C . PRO A 1 274 ? 24.328 -8.367 -13.922 1 97.25 274 PRO A C 1
ATOM 2272 O O . PRO A 1 274 ? 25.156 -9.273 -13.734 1 97.25 274 PRO A O 1
ATOM 2275 N N . ASN A 1 275 ? 23.797 -7.754 -12.883 1 97.75 275 ASN A N 1
ATOM 2276 C CA . ASN A 1 275 ? 24.156 -8.062 -11.508 1 97.75 275 ASN A CA 1
ATOM 2277 C C . ASN A 1 275 ? 23.266 -9.148 -10.922 1 97.75 275 ASN A C 1
ATOM 2279 O O . ASN A 1 275 ? 23.5 -9.609 -9.797 1 97.75 275 ASN A O 1
ATOM 2283 N N . VAL A 1 276 ? 22.328 -9.633 -11.672 1 98.25 276 VAL A N 1
ATOM 2284 C CA . VAL A 1 276 ? 21.328 -10.57 -11.164 1 98.25 276 VAL A CA 1
ATOM 2285 C C . VAL A 1 276 ? 21.969 -11.953 -11 1 98.25 276 VAL A C 1
ATOM 2287 O O . VAL A 1 276 ? 22.672 -12.43 -11.898 1 98.25 276 VAL A O 1
ATOM 2290 N N . GLU A 1 277 ? 21.672 -12.508 -9.875 1 97.38 277 GLU A N 1
ATOM 2291 C CA . GLU A 1 277 ? 22.188 -13.836 -9.555 1 97.38 277 GLU A CA 1
ATOM 2292 C C . GLU A 1 277 ? 21.078 -14.891 -9.602 1 97.38 277 GLU A C 1
ATOM 2294 O O . GLU A 1 277 ? 21.344 -16.062 -9.844 1 97.38 277 GLU A O 1
ATOM 2299 N N . LYS A 1 278 ? 19.875 -14.516 -9.32 1 97.19 278 LYS A N 1
ATOM 2300 C CA . LYS A 1 278 ? 18.734 -15.43 -9.273 1 97.19 278 LYS A CA 1
ATOM 2301 C C . LYS A 1 278 ? 17.516 -14.805 -9.938 1 97.19 278 LYS A C 1
ATOM 2303 O O . LYS A 1 278 ? 17.234 -13.617 -9.766 1 97.19 278 LYS A O 1
ATOM 2308 N N . VAL A 1 279 ? 16.797 -15.508 -10.711 1 97.69 279 VAL A N 1
ATOM 2309 C CA . VAL A 1 279 ? 15.5 -15.18 -11.289 1 97.69 279 VAL A CA 1
ATOM 2310 C C . VAL A 1 279 ? 14.477 -16.25 -10.891 1 97.69 279 VAL A C 1
ATOM 2312 O O . VAL A 1 279 ? 14.57 -17.391 -11.32 1 97.69 279 VAL A O 1
ATOM 2315 N N . LEU A 1 280 ? 13.516 -15.883 -10.102 1 97.12 280 LEU A N 1
ATOM 2316 C CA . LEU A 1 280 ? 12.609 -16.859 -9.508 1 97.12 280 LEU A CA 1
ATOM 2317 C C . LEU A 1 280 ? 11.164 -16.562 -9.891 1 97.12 280 LEU A C 1
ATOM 2319 O O . LEU A 1 280 ? 10.703 -15.43 -9.766 1 97.12 280 LEU A O 1
ATOM 2323 N N . SER A 1 281 ? 10.438 -17.578 -10.297 1 96.38 281 SER A N 1
ATOM 2324 C CA . SER A 1 281 ? 9.016 -17.438 -10.594 1 96.38 281 SER A CA 1
ATOM 2325 C C . SER A 1 281 ? 8.172 -17.609 -9.336 1 96.38 281 SER A C 1
ATOM 2327 O O . SER A 1 281 ? 8.383 -18.531 -8.555 1 96.38 281 SER A O 1
ATOM 2329 N N . ILE A 1 282 ? 7.266 -16.703 -9.18 1 95.5 282 ILE A N 1
ATOM 2330 C CA . ILE A 1 282 ? 6.309 -16.766 -8.078 1 95.5 282 ILE A CA 1
ATOM 2331 C C . ILE A 1 282 ? 4.891 -16.859 -8.633 1 95.5 282 ILE A C 1
ATOM 2333 O O . ILE A 1 282 ? 4.418 -15.945 -9.305 1 95.5 282 ILE A O 1
ATOM 2337 N N . TRP A 1 283 ? 4.273 -17.953 -8.359 1 94.81 283 TRP A N 1
ATOM 2338 C CA . TRP A 1 283 ? 2.867 -18.125 -8.711 1 94.81 283 TRP A CA 1
ATOM 2339 C C . TRP A 1 283 ? 1.97 -17.812 -7.516 1 94.81 283 TRP A C 1
ATOM 2341 O O . TRP A 1 283 ? 2.207 -18.297 -6.406 1 94.81 283 TRP A O 1
ATOM 2351 N N . GLY A 1 284 ? 1.031 -16.938 -7.727 1 91.06 284 GLY A N 1
ATOM 2352 C CA . GLY A 1 284 ? 0.089 -16.578 -6.68 1 91.06 284 GLY A CA 1
ATOM 2353 C C . GLY A 1 284 ? -1.3 -16.266 -7.207 1 91.06 284 GLY A C 1
ATOM 2354 O O . GLY A 1 284 ? -1.466 -15.953 -8.391 1 91.06 284 GLY A O 1
ATOM 2355 N N . THR A 1 285 ? -2.262 -16.438 -6.328 1 88.81 285 THR A N 1
ATOM 2356 C CA . THR A 1 285 ? -3.646 -16.125 -6.656 1 88.81 285 THR A CA 1
ATOM 2357 C C . THR A 1 285 ? -4.238 -15.164 -5.633 1 88.81 285 THR A C 1
ATOM 2359 O O . THR A 1 285 ? -3.768 -15.094 -4.496 1 88.81 285 THR A O 1
ATOM 2362 N N . THR A 1 286 ? -5.211 -14.406 -6.008 1 83.25 286 THR A N 1
ATOM 2363 C CA . THR A 1 286 ? -5.922 -13.508 -5.102 1 83.25 286 THR A CA 1
ATOM 2364 C C . THR A 1 286 ? -6.547 -14.289 -3.949 1 83.25 286 THR A C 1
ATOM 2366 O O . THR A 1 286 ? -6.695 -13.758 -2.846 1 83.25 286 THR A O 1
ATOM 2369 N N . ASP A 1 287 ? -6.75 -15.594 -4.152 1 87.81 287 ASP A N 1
ATOM 2370 C CA . ASP A 1 287 ? -7.434 -16.453 -3.188 1 87.81 287 ASP A CA 1
ATOM 2371 C C . ASP A 1 287 ? -6.465 -16.953 -2.117 1 87.81 287 ASP A C 1
ATOM 2373 O O . ASP A 1 287 ? -6.871 -17.641 -1.185 1 87.81 287 ASP A O 1
ATOM 2377 N N . GLY A 1 288 ? -5.188 -16.625 -2.311 1 89.12 288 GLY A N 1
ATOM 2378 C CA . GLY A 1 288 ? -4.289 -16.859 -1.195 1 89.12 288 GLY A CA 1
ATOM 2379 C C . GLY A 1 288 ? -3.301 -17.984 -1.457 1 89.12 288 GLY A C 1
ATOM 2380 O O . GLY A 1 288 ? -2.471 -18.297 -0.602 1 89.12 288 GLY A O 1
ATOM 2381 N N . HIS A 1 289 ? -3.346 -18.562 -2.6 1 93.81 289 HIS A N 1
ATOM 2382 C CA . HIS A 1 289 ? -2.42 -19.641 -2.92 1 93.81 289 HIS A CA 1
ATOM 2383 C C . HIS A 1 289 ? -1.105 -19.109 -3.469 1 93.81 289 HIS A C 1
ATOM 2385 O O . HIS A 1 289 ? -1.094 -18.094 -4.18 1 93.81 289 HIS A O 1
ATOM 2391 N N . VAL A 1 290 ? -0.026 -19.781 -3.084 1 94.44 290 VAL A N 1
ATOM 2392 C CA . VAL A 1 290 ? 1.287 -19.375 -3.568 1 94.44 290 VAL A CA 1
ATOM 2393 C C . VAL A 1 290 ? 2.152 -20.609 -3.83 1 94.44 290 VAL A C 1
ATOM 2395 O O . VAL A 1 290 ? 2.059 -21.594 -3.109 1 94.44 290 VAL A O 1
ATOM 2398 N N . ALA A 1 291 ? 2.871 -20.641 -4.84 1 97.06 291 ALA A N 1
ATOM 2399 C CA . ALA A 1 291 ? 3.93 -21.594 -5.168 1 97.06 291 ALA A CA 1
ATOM 2400 C C . ALA A 1 291 ? 5.156 -20.875 -5.727 1 97.06 291 ALA A C 1
ATOM 2402 O O . ALA A 1 291 ? 5.031 -19.891 -6.457 1 97.06 291 ALA A O 1
ATOM 2403 N N . VAL A 1 292 ? 6.305 -21.375 -5.352 1 97.31 292 VAL A N 1
ATOM 2404 C CA . VAL A 1 292 ? 7.508 -20.594 -5.613 1 97.31 292 VAL A CA 1
ATOM 2405 C C . VAL A 1 292 ? 8.57 -21.484 -6.266 1 97.31 292 VAL A C 1
ATOM 2407 O O . VAL A 1 292 ? 8.742 -22.641 -5.883 1 97.31 292 VAL A O 1
ATOM 2410 N N . GLU A 1 293 ? 9.258 -20.953 -7.238 1 97.62 293 GLU A N 1
ATOM 2411 C CA . GLU A 1 293 ? 10.367 -21.672 -7.855 1 97.62 293 GLU A CA 1
ATOM 2412 C C . GLU A 1 293 ? 11.594 -21.672 -6.949 1 97.62 293 GLU A C 1
ATOM 2414 O O . GLU A 1 293 ? 12.195 -20.609 -6.703 1 97.62 293 GLU A O 1
ATOM 2419 N N . PRO A 1 294 ? 11.977 -22.812 -6.43 1 97.94 294 PRO A N 1
ATOM 2420 C CA . PRO A 1 294 ? 13.195 -22.828 -5.621 1 97.94 294 PRO A CA 1
ATOM 2421 C C . PRO A 1 294 ? 14.469 -22.734 -6.461 1 97.94 294 PRO A C 1
ATOM 2423 O O . PRO A 1 294 ? 14.531 -23.312 -7.551 1 97.94 294 PRO A O 1
ATOM 2426 N N . PRO A 1 295 ? 15.445 -22.047 -5.945 1 97.31 295 PRO A N 1
ATOM 2427 C CA . PRO A 1 295 ? 16.688 -21.891 -6.707 1 97.31 295 PRO A CA 1
ATOM 2428 C C . PRO A 1 295 ? 17.359 -23.219 -7.008 1 97.31 295 PRO A C 1
ATOM 2430 O O . PRO A 1 295 ? 18.047 -23.359 -8.023 1 97.31 295 PRO A O 1
ATOM 2433 N N . ASP A 1 296 ? 17.188 -24.203 -6.195 1 98 296 ASP A N 1
ATOM 2434 C CA . ASP A 1 296 ? 17.906 -25.453 -6.348 1 98 296 ASP A CA 1
ATOM 2435 C C . ASP A 1 296 ? 17.094 -26.469 -7.141 1 98 296 ASP A C 1
ATOM 2437 O O . ASP A 1 296 ? 17.484 -27.641 -7.27 1 98 296 ASP A O 1
ATOM 2441 N N . ALA A 1 297 ? 15.922 -26.078 -7.66 1 97.31 297 ALA A N 1
ATOM 2442 C CA . ALA A 1 297 ? 15.094 -26.906 -8.539 1 97.31 297 ALA A CA 1
ATOM 2443 C C . ALA A 1 297 ? 14.383 -26.047 -9.586 1 97.31 297 ALA A C 1
ATOM 2445 O O . ALA A 1 297 ? 13.156 -25.984 -9.609 1 97.31 297 ALA A O 1
ATOM 2446 N N . PRO A 1 298 ? 15.125 -25.406 -10.453 1 95.38 298 PRO A N 1
ATOM 2447 C CA . PRO A 1 298 ? 14.539 -24.5 -11.453 1 95.38 298 PRO A CA 1
ATOM 2448 C C . PRO A 1 298 ? 13.508 -25.203 -12.344 1 95.38 298 PRO A C 1
ATOM 2450 O O . PRO A 1 298 ? 13.68 -26.375 -12.688 1 95.38 298 PRO A O 1
ATOM 2453 N N . GLY A 1 299 ? 12.445 -24.453 -12.656 1 94.19 299 GLY A N 1
ATOM 2454 C CA . GLY A 1 299 ? 11.414 -24.984 -13.531 1 94.19 299 GLY A CA 1
ATOM 2455 C C . GLY A 1 299 ? 10.297 -25.688 -12.781 1 94.19 299 GLY A C 1
ATOM 2456 O O . GLY A 1 299 ? 9.312 -26.125 -13.383 1 94.19 299 GLY A O 1
ATOM 2457 N N . THR A 1 300 ? 10.453 -25.875 -11.5 1 96.94 300 THR A N 1
ATOM 2458 C CA . THR A 1 300 ? 9.406 -26.438 -10.648 1 96.94 300 THR A CA 1
ATOM 2459 C C . THR A 1 300 ? 8.828 -25.375 -9.727 1 96.94 300 THR A C 1
ATOM 2461 O O . THR A 1 300 ? 9.359 -24.266 -9.633 1 96.94 300 THR A O 1
ATOM 2464 N N . LEU A 1 301 ? 7.738 -25.641 -9.117 1 97.69 301 LEU A N 1
ATOM 2465 C CA . LEU A 1 301 ? 7.117 -24.703 -8.18 1 97.69 301 LEU A CA 1
ATOM 2466 C C . LEU A 1 301 ? 6.836 -25.391 -6.844 1 97.69 301 LEU A C 1
ATOM 2468 O O . LEU A 1 301 ? 6.023 -26.312 -6.77 1 97.69 301 LEU A O 1
ATOM 2472 N N . LEU A 1 302 ? 7.488 -24.938 -5.867 1 98.56 302 LEU A N 1
ATOM 2473 C CA . LEU A 1 302 ? 7.34 -25.469 -4.516 1 98.56 302 LEU A CA 1
ATOM 2474 C C . LEU A 1 302 ? 5.984 -25.078 -3.93 1 98.56 302 LEU A C 1
ATOM 2476 O O . LEU A 1 302 ? 5.598 -23.906 -3.959 1 98.56 302 LEU A O 1
ATOM 2480 N N . ILE A 1 303 ? 5.289 -26.062 -3.416 1 98.12 303 ILE A N 1
ATOM 2481 C CA . ILE A 1 303 ? 3.992 -25.891 -2.766 1 98.12 303 ILE A CA 1
ATOM 2482 C C . ILE A 1 303 ? 4.164 -25.953 -1.249 1 98.12 303 ILE A C 1
ATOM 2484 O O . ILE A 1 303 ? 4.906 -26.797 -0.738 1 98.12 303 ILE A O 1
ATOM 2488 N N . PHE A 1 304 ? 3.566 -25.078 -0.507 1 98.38 304 PHE A N 1
ATOM 2489 C CA . PHE A 1 304 ? 3.539 -25.203 0.944 1 98.38 304 PHE A CA 1
ATOM 2490 C C . PHE A 1 304 ? 2.404 -26.125 1.383 1 98.38 304 PHE A C 1
ATOM 2492 O O . PHE A 1 304 ? 1.311 -25.656 1.705 1 98.38 304 PHE A O 1
ATOM 2499 N N . GLU A 1 305 ? 2.697 -27.359 1.602 1 98.25 305 GLU A N 1
ATOM 2500 C CA . GLU A 1 305 ? 1.697 -28.406 1.748 1 98.25 305 GLU A CA 1
ATOM 2501 C C . GLU A 1 305 ? 1.013 -28.344 3.109 1 98.25 305 GLU A C 1
ATOM 2503 O O . GLU A 1 305 ? -0.058 -28.922 3.305 1 98.25 305 GLU A O 1
ATOM 2508 N N . ASP A 1 306 ? 1.654 -27.672 4.004 1 98.12 306 ASP A N 1
ATOM 2509 C CA . ASP A 1 306 ? 1.031 -27.594 5.324 1 98.12 306 ASP A CA 1
ATOM 2510 C C . ASP A 1 306 ? -0.191 -26.672 5.293 1 98.12 306 ASP A C 1
ATOM 2512 O O . ASP A 1 306 ? -1.007 -26.688 6.219 1 98.12 306 ASP A O 1
ATOM 2516 N N . VAL A 1 307 ? -0.363 -25.922 4.184 1 97.88 307 VAL A N 1
ATOM 2517 C CA . VAL A 1 307 ? -1.473 -24.969 4.219 1 97.88 307 VAL A CA 1
ATOM 2518 C C . VAL A 1 307 ? -2.285 -25.078 2.93 1 97.88 307 VAL A C 1
ATOM 2520 O O . VAL A 1 307 ? -3.312 -24.422 2.777 1 97.88 307 VAL A O 1
ATOM 2523 N N . GLU A 1 308 ? -1.863 -25.812 1.978 1 97.56 308 GLU A N 1
ATOM 2524 C CA . GLU A 1 308 ? -2.578 -25.906 0.708 1 97.56 308 GLU A CA 1
ATOM 2525 C C . GLU A 1 308 ? -2.631 -27.344 0.198 1 97.56 308 GLU A C 1
ATOM 2527 O O . GLU A 1 308 ? -1.666 -28.094 0.347 1 97.56 308 GLU A O 1
ATOM 2532 N N . ILE A 1 309 ? -3.725 -27.703 -0.392 1 98.44 309 ILE A N 1
ATOM 2533 C CA . ILE A 1 309 ? -3.906 -28.969 -1.105 1 98.44 309 ILE A CA 1
ATOM 2534 C C . ILE A 1 309 ? -4.359 -28.688 -2.537 1 98.44 309 ILE A C 1
ATOM 2536 O O . ILE A 1 309 ? -5.262 -27.875 -2.764 1 98.44 309 ILE A O 1
ATOM 2540 N N . PHE A 1 310 ? -3.68 -29.359 -3.473 1 98 310 PHE A N 1
ATOM 2541 C CA . PHE A 1 310 ? -4.031 -29.203 -4.879 1 98 310 PHE A CA 1
ATOM 2542 C C . PHE A 1 310 ? -4.434 -30.547 -5.484 1 98 310 PHE A C 1
ATOM 2544 O O . PHE A 1 310 ? -3.873 -31.594 -5.133 1 98 310 PHE A O 1
ATOM 2551 N N . ASP A 1 311 ? -5.328 -30.547 -6.312 1 97.06 311 ASP A N 1
ATOM 2552 C CA . ASP A 1 311 ? -5.605 -31.641 -7.227 1 97.06 311 ASP A CA 1
ATOM 2553 C C . ASP A 1 311 ? -5.949 -31.125 -8.625 1 97.06 311 ASP A C 1
ATOM 2555 O O . ASP A 1 311 ? -6.078 -29.922 -8.828 1 97.06 311 ASP A O 1
ATOM 2559 N N . VAL A 1 312 ? -5.922 -32 -9.602 1 98.06 312 VAL A N 1
ATOM 2560 C CA . VAL A 1 312 ? -6.113 -31.641 -11.008 1 98.06 312 VAL A CA 1
ATOM 2561 C C . VAL A 1 312 ? -7.254 -32.469 -11.594 1 98.06 312 VAL A C 1
ATOM 2563 O O . VAL A 1 312 ? -7.297 -33.688 -11.438 1 98.06 312 VAL A O 1
ATOM 2566 N N . ILE A 1 313 ? -8.148 -31.781 -12.297 1 98.25 313 ILE A N 1
ATOM 2567 C CA . ILE A 1 313 ? -9.281 -32.5 -12.875 1 98.25 313 ILE A CA 1
ATOM 2568 C C . ILE A 1 313 ? -9.398 -32.156 -14.359 1 98.25 313 ILE A C 1
ATOM 2570 O O . ILE A 1 313 ? -8.766 -31.219 -14.844 1 98.25 313 ILE A O 1
ATOM 2574 N N . ALA A 1 314 ? -10.188 -33 -15.031 1 96.81 314 ALA A N 1
ATOM 2575 C CA . ALA A 1 314 ? -10.555 -32.625 -16.406 1 96.81 314 ALA A CA 1
ATOM 2576 C C . ALA A 1 314 ? -11.352 -31.328 -16.422 1 96.81 314 ALA A C 1
ATOM 2578 O O . ALA A 1 314 ? -12.32 -31.156 -15.688 1 96.81 314 ALA A O 1
ATOM 2579 N N . PRO A 1 315 ? -10.922 -30.453 -17.281 1 94.62 315 PRO A N 1
ATOM 2580 C CA . PRO A 1 315 ? -11.562 -29.141 -17.281 1 94.62 315 PRO A CA 1
ATOM 2581 C C . PRO A 1 315 ? -13.078 -29.219 -17.469 1 94.62 315 PRO A C 1
ATOM 2583 O O . PRO A 1 315 ? -13.547 -29.891 -18.391 1 94.62 315 PRO A O 1
ATOM 2586 N N . GLY A 1 316 ? -13.773 -28.562 -16.656 1 93.94 316 GLY A N 1
ATOM 2587 C CA . GLY A 1 316 ? -15.219 -28.438 -16.781 1 93.94 316 GLY A CA 1
ATOM 2588 C C . GLY A 1 316 ? -15.969 -29.688 -16.359 1 93.94 316 GLY A C 1
ATOM 2589 O O . GLY A 1 316 ? -17.203 -29.703 -16.375 1 93.94 316 GLY A O 1
ATOM 2590 N N . SER A 1 317 ? -15.344 -30.719 -15.961 1 96.88 317 SER A N 1
ATOM 2591 C CA . SER A 1 317 ? -15.977 -32 -15.672 1 96.88 317 SER A CA 1
ATOM 2592 C C . SER A 1 317 ? -16.891 -31.891 -14.461 1 96.88 317 SER A C 1
ATOM 2594 O O . SER A 1 317 ? -17.703 -32.781 -14.211 1 96.88 317 SER A O 1
ATOM 2596 N N . TYR A 1 318 ? -16.75 -30.828 -13.68 1 96.38 318 TYR A N 1
ATOM 2597 C CA . TYR A 1 318 ? -17.609 -30.625 -12.516 1 96.38 318 TYR A CA 1
ATOM 2598 C C . TYR A 1 318 ? -19.031 -30.281 -12.938 1 96.38 318 TYR A C 1
ATOM 2600 O O . TYR A 1 318 ? -19.953 -30.312 -12.117 1 96.38 318 TYR A O 1
ATOM 2608 N N . GLU A 1 319 ? -19.281 -29.938 -14.156 1 94.94 319 GLU A N 1
ATOM 2609 C CA . GLU A 1 319 ? -20.625 -29.703 -14.656 1 94.94 319 GLU A CA 1
ATOM 2610 C C . GLU A 1 319 ? -21.438 -30.984 -14.695 1 94.94 319 GLU A C 1
ATOM 2612 O O . GLU A 1 319 ? -22.656 -30.969 -14.508 1 94.94 319 GLU A O 1
ATOM 2617 N N . ASP A 1 320 ? -20.797 -32.094 -14.977 1 95.62 320 ASP A N 1
ATOM 2618 C CA . ASP A 1 320 ? -21.438 -33.406 -15.062 1 95.62 320 ASP A CA 1
ATOM 2619 C C . ASP A 1 320 ? -21.391 -34.156 -13.727 1 95.62 320 ASP A C 1
ATOM 2621 O O . ASP A 1 320 ? -22.344 -34.812 -13.336 1 95.62 320 ASP A O 1
ATOM 2625 N N . LYS A 1 321 ? -20.25 -34.094 -13.164 1 97.12 321 LYS A N 1
ATOM 2626 C CA . LYS A 1 321 ? -20 -34.688 -11.852 1 97.12 321 LYS A CA 1
ATOM 2627 C C . LYS A 1 321 ? -19.531 -33.625 -10.844 1 97.12 321 LYS A C 1
ATOM 2629 O O . LYS A 1 321 ? -18.453 -33.062 -11 1 97.12 321 LYS A O 1
ATOM 2634 N N . PRO A 1 322 ? -20.188 -33.531 -9.75 1 97.56 322 PRO A N 1
ATOM 2635 C CA . PRO A 1 322 ? -19.891 -32.438 -8.82 1 97.56 322 PRO A CA 1
ATOM 2636 C C . PRO A 1 322 ? -18.438 -32.469 -8.344 1 97.56 322 PRO A C 1
ATOM 2638 O O . PRO A 1 322 ? -17.859 -31.406 -8.039 1 97.56 322 PRO A O 1
ATOM 2641 N N . THR A 1 323 ? -17.859 -33.594 -8.258 1 98.12 323 THR A N 1
ATOM 2642 C CA . THR A 1 323 ? -16.484 -33.719 -7.758 1 98.12 323 THR A CA 1
ATOM 2643 C C . THR A 1 323 ? -15.477 -33.531 -8.883 1 98.12 323 THR A C 1
ATOM 2645 O O . THR A 1 323 ? -14.281 -33.406 -8.633 1 98.12 323 THR A O 1
ATOM 2648 N N . GLY A 1 324 ? -15.898 -33.531 -10.109 1 97.81 324 GLY A N 1
ATOM 2649 C CA . GLY A 1 324 ? -15 -33.469 -11.25 1 97.81 324 GLY A CA 1
ATOM 2650 C C . GLY A 1 324 ? -14.352 -34.812 -11.547 1 97.81 324 GLY A C 1
ATOM 2651 O O . GLY A 1 324 ? -14.391 -35.719 -10.719 1 97.81 324 GLY A O 1
ATOM 2652 N N . GLU A 1 325 ? -13.867 -34.969 -12.68 1 97.56 325 GLU A N 1
ATOM 2653 C CA . GLU A 1 325 ? -13.109 -36.156 -13.086 1 97.56 325 GLU A CA 1
ATOM 2654 C C . GLU A 1 325 ? -11.609 -35.906 -12.969 1 97.56 325 GLU A C 1
ATOM 2656 O O . GLU A 1 325 ? -11.062 -35 -13.609 1 97.56 325 GLU A O 1
ATOM 2661 N N . PRO A 1 326 ? -10.969 -36.688 -12.133 1 96.88 326 PRO A N 1
ATOM 2662 C CA . PRO A 1 326 ? -9.523 -36.469 -11.992 1 96.88 326 PRO A CA 1
ATOM 2663 C C . PRO A 1 326 ? -8.781 -36.625 -13.312 1 96.88 326 PRO A C 1
ATOM 2665 O O . PRO A 1 326 ? -9.109 -37.469 -14.125 1 96.88 326 PRO A O 1
ATOM 2668 N N . ALA A 1 327 ? -7.867 -35.75 -13.508 1 97.06 327 ALA A N 1
ATOM 2669 C CA . ALA A 1 327 ? -6.934 -35.938 -14.609 1 97.06 327 ALA A CA 1
ATOM 2670 C C . ALA A 1 327 ? -5.949 -37.062 -14.32 1 97.06 327 ALA A C 1
ATOM 2672 O O . ALA A 1 327 ? -5.492 -37.219 -13.188 1 97.06 327 ALA A O 1
ATOM 2673 N N . GLY A 1 328 ? -5.609 -37.812 -15.328 1 95.38 328 GLY A N 1
ATOM 2674 C CA . GLY A 1 328 ? -4.621 -38.844 -15.164 1 95.38 328 GLY A CA 1
ATOM 2675 C C . GLY A 1 328 ? -3.232 -38.344 -14.852 1 95.38 328 GLY A C 1
ATOM 2676 O O . GLY A 1 328 ? -2.949 -37.156 -15.07 1 95.38 328 GLY A O 1
ATOM 2677 N N . GLU A 1 329 ? -2.422 -39.188 -14.281 1 94.19 329 GLU A N 1
ATOM 2678 C CA . GLU A 1 329 ? -1.034 -38.812 -14.023 1 94.19 329 GLU A CA 1
ATOM 2679 C C . GLU A 1 329 ? -0.354 -38.312 -15.305 1 94.19 329 GLU A C 1
ATOM 2681 O O . GLU A 1 329 ? -0.427 -38.969 -16.344 1 94.19 329 GLU A O 1
ATOM 2686 N N . GLY A 1 330 ? 0.195 -37.156 -15.172 1 95.19 330 GLY A N 1
ATOM 2687 C CA . GLY A 1 330 ? 0.92 -36.594 -16.312 1 95.19 330 GLY A CA 1
ATOM 2688 C C . GLY A 1 330 ? 0.03 -35.844 -17.281 1 95.19 330 GLY A C 1
ATOM 2689 O O . GLY A 1 330 ? 0.521 -35.094 -18.125 1 95.19 330 GLY A O 1
ATOM 2690 N N . GLU A 1 331 ? -1.22 -36.062 -17.156 1 95 331 GLU A N 1
ATOM 2691 C CA . GLU A 1 331 ? -2.15 -35.344 -18.016 1 95 331 GLU A CA 1
ATOM 2692 C C . GLU A 1 331 ? -2.408 -33.938 -17.5 1 95 331 GLU A C 1
ATOM 2694 O O . GLU A 1 331 ? -2.268 -33.656 -16.297 1 95 331 GLU A O 1
ATOM 2699 N N . ARG A 1 332 ? -2.775 -33.094 -18.406 1 93.38 332 ARG A N 1
ATOM 2700 C CA . ARG A 1 332 ? -3.086 -31.734 -18.016 1 93.38 332 ARG A CA 1
ATOM 2701 C C . ARG A 1 332 ? -4.57 -31.578 -17.688 1 93.38 332 ARG A C 1
ATOM 2703 O O . ARG A 1 332 ? -5.402 -32.312 -18.234 1 93.38 332 ARG A O 1
ATOM 2710 N N . GLY A 1 333 ? -4.789 -30.688 -16.844 1 96.31 333 GLY A N 1
ATOM 2711 C CA . GLY A 1 333 ? -6.156 -30.375 -16.453 1 96.31 333 GLY A CA 1
ATOM 2712 C C . GLY A 1 333 ? -6.266 -29.062 -15.68 1 96.31 333 GLY A C 1
ATOM 2713 O O . GLY A 1 333 ? -5.352 -28.234 -15.719 1 96.31 333 GLY A O 1
ATOM 2714 N N . GLU A 1 334 ? -7.414 -28.859 -15.133 1 97.12 334 GLU A N 1
ATOM 2715 C CA . GLU A 1 334 ? -7.73 -27.656 -14.367 1 97.12 334 GLU A CA 1
ATOM 2716 C C . GLU A 1 334 ? -7.297 -27.812 -12.906 1 97.12 334 GLU A C 1
ATOM 2718 O O . GLU A 1 334 ? -7.582 -28.828 -12.273 1 97.12 334 GLU A O 1
ATOM 2723 N N . LEU A 1 335 ? -6.645 -26.797 -12.406 1 97.75 335 LEU A N 1
ATOM 2724 C CA . LEU A 1 335 ? -6.121 -26.828 -11.039 1 97.75 335 LEU A CA 1
ATOM 2725 C C . LEU A 1 335 ? -7.219 -26.531 -10.031 1 97.75 335 LEU A C 1
ATOM 2727 O O . LEU A 1 335 ? -7.875 -25.484 -10.117 1 97.75 335 LEU A O 1
ATOM 2731 N N . ILE A 1 336 ? -7.453 -27.438 -9.109 1 98.31 336 ILE A N 1
ATOM 2732 C CA . ILE A 1 336 ? -8.383 -27.281 -7.992 1 98.31 336 ILE A CA 1
ATOM 2733 C C . ILE A 1 336 ? -7.602 -27.109 -6.691 1 98.31 336 ILE A C 1
ATOM 2735 O O . ILE A 1 336 ? -6.625 -27.828 -6.445 1 98.31 336 ILE A O 1
ATOM 2739 N N . ALA A 1 337 ? -8.062 -26.156 -5.855 1 98.31 337 ALA A N 1
ATOM 2740 C CA . ALA A 1 337 ? -7.23 -25.812 -4.703 1 98.31 337 ALA A CA 1
ATOM 2741 C C . ALA A 1 337 ? -8.062 -25.734 -3.428 1 98.31 337 ALA A C 1
ATOM 2743 O O . ALA A 1 337 ? -9.227 -25.312 -3.461 1 98.31 337 ALA A O 1
ATOM 2744 N N . THR A 1 338 ? -7.523 -26.156 -2.352 1 98.62 338 THR A N 1
ATOM 2745 C CA . THR A 1 338 ? -8.07 -26 -1.008 1 98.62 338 THR A CA 1
ATOM 2746 C C . THR A 1 338 ? -7.082 -25.281 -0.101 1 98.62 338 THR A C 1
ATOM 2748 O O . THR A 1 338 ? -5.941 -25.703 0.059 1 98.62 338 THR A O 1
ATOM 2751 N N . LEU A 1 339 ? -7.473 -24.172 0.414 1 97.81 339 LEU A N 1
ATOM 2752 C CA . LEU A 1 339 ? -6.668 -23.438 1.375 1 97.81 339 LEU A CA 1
ATOM 2753 C C . LEU A 1 339 ? -7 -23.844 2.803 1 97.81 339 LEU A C 1
ATOM 2755 O O . LEU A 1 339 ? -8.156 -23.781 3.221 1 97.81 339 LEU A O 1
ATOM 2759 N N . LEU A 1 340 ? -6.043 -24.172 3.609 1 98.44 340 LEU A N 1
ATOM 2760 C CA . LEU A 1 340 ? -6.285 -24.891 4.863 1 98.44 340 LEU A CA 1
ATOM 2761 C C . LEU A 1 340 ? -6.273 -23.922 6.043 1 98.44 340 LEU A C 1
ATOM 2763 O O . LEU A 1 340 ? -6.504 -24.312 7.184 1 98.44 340 LEU A O 1
ATOM 2767 N N . TYR A 1 341 ? -6.094 -22.625 5.777 1 97.12 341 TYR A N 1
ATOM 2768 C CA . TYR A 1 341 ? -5.992 -21.703 6.906 1 97.12 341 TYR A CA 1
ATOM 2769 C C . TYR A 1 341 ? -6.902 -20.5 6.711 1 97.12 341 TYR A C 1
ATOM 2771 O O . TYR A 1 341 ? -6.742 -19.469 7.383 1 97.12 341 TYR A O 1
ATOM 2779 N N . HIS A 1 342 ? -7.816 -20.547 5.777 1 97.38 342 HIS A N 1
ATOM 2780 C CA . HIS A 1 342 ? -8.773 -19.469 5.562 1 97.38 342 HIS A CA 1
ATOM 2781 C C . HIS A 1 342 ? -10.078 -19.734 6.312 1 97.38 342 HIS A C 1
ATOM 2783 O O . HIS A 1 342 ? -11.055 -20.203 5.727 1 97.38 342 HIS A O 1
ATOM 2789 N N . TYR A 1 343 ? -10.18 -19.328 7.52 1 97.94 343 TYR A N 1
ATOM 2790 C CA . TYR A 1 343 ? -11.305 -19.688 8.375 1 97.94 343 TYR A CA 1
ATOM 2791 C C . TYR A 1 343 ? -12.43 -18.656 8.266 1 97.94 343 TYR A C 1
ATOM 2793 O O . TYR A 1 343 ? -13.602 -18.984 8.477 1 97.94 343 TYR A O 1
ATOM 2801 N N . THR A 1 344 ? -12.109 -17.406 7.918 1 97.69 344 THR A N 1
ATOM 2802 C CA . THR A 1 344 ? -13.141 -16.375 7.785 1 97.69 344 THR A CA 1
ATOM 2803 C C . THR A 1 344 ? -14.016 -16.641 6.562 1 97.69 344 THR A C 1
ATOM 2805 O O . THR A 1 344 ? -15.234 -16.484 6.621 1 97.69 344 THR A O 1
ATOM 2808 N N . MET A 1 345 ? -13.375 -17.031 5.492 1 97 345 MET A N 1
ATOM 2809 C CA . MET A 1 345 ? -14.023 -17.328 4.215 1 97 345 MET A CA 1
ATOM 2810 C C . MET A 1 345 ? -13.383 -18.531 3.535 1 97 345 MET A C 1
ATOM 2812 O O . MET A 1 345 ? -12.664 -18.375 2.541 1 97 345 MET A O 1
ATOM 2816 N N . PRO A 1 346 ? -13.797 -19.688 3.967 1 97.75 346 PRO A N 1
ATOM 2817 C CA . PRO A 1 346 ? -13.133 -20.891 3.457 1 97.75 346 PRO A CA 1
ATOM 2818 C C . PRO A 1 346 ? -13.281 -21.047 1.944 1 97.75 346 PRO A C 1
ATOM 2820 O O . PRO A 1 346 ? -14.344 -20.75 1.388 1 97.75 346 PRO A O 1
ATOM 2823 N N . LEU A 1 347 ? -12.25 -21.344 1.323 1 97.19 347 LEU A N 1
ATOM 2824 C CA . LEU A 1 347 ? -12.234 -21.75 -0.077 1 97.19 347 LEU A CA 1
ATOM 2825 C C . LEU A 1 347 ? -11.734 -23.188 -0.219 1 97.19 347 LEU A C 1
ATOM 2827 O O . LEU A 1 347 ? -10.523 -23.422 -0.255 1 97.19 347 LEU A O 1
ATOM 2831 N N . ILE A 1 348 ? -12.695 -24.078 -0.35 1 98.62 348 ILE A N 1
ATOM 2832 C CA . ILE A 1 348 ? -12.422 -25.5 -0.318 1 98.62 348 ILE A CA 1
ATOM 2833 C C . ILE A 1 348 ? -12.758 -26.125 -1.671 1 98.62 348 ILE A C 1
ATOM 2835 O O . ILE A 1 348 ? -13.883 -25.969 -2.166 1 98.62 348 ILE A O 1
ATOM 2839 N N . ARG A 1 349 ? -11.727 -26.781 -2.258 1 98.56 349 ARG A N 1
ATOM 2840 C CA . ARG A 1 349 ? -11.828 -27.375 -3.586 1 98.56 349 ARG A CA 1
ATOM 2841 C C . ARG A 1 349 ? -12.305 -26.359 -4.609 1 98.56 349 ARG A C 1
ATOM 2843 O O . ARG A 1 349 ? -13.266 -26.594 -5.34 1 98.56 349 ARG A O 1
ATOM 2850 N N . TYR A 1 350 ? -11.727 -25.25 -4.551 1 97.81 350 TYR A N 1
ATOM 2851 C CA . TYR A 1 350 ? -12.031 -24.109 -5.402 1 97.81 350 TYR A CA 1
ATOM 2852 C C . TYR A 1 350 ? -11.305 -24.203 -6.738 1 97.81 350 TYR A C 1
ATOM 2854 O O . TYR A 1 350 ? -10.094 -24.438 -6.773 1 97.81 350 TYR A O 1
ATOM 2862 N N . SER A 1 351 ? -12.023 -24.047 -7.812 1 97.12 351 SER A N 1
ATOM 2863 C CA . SER A 1 351 ? -11.43 -24.062 -9.141 1 97.12 351 SER A CA 1
ATOM 2864 C C . SER A 1 351 ? -10.672 -22.781 -9.438 1 97.12 351 SER A C 1
ATOM 2866 O O . SER A 1 351 ? -11.266 -21.703 -9.453 1 97.12 351 SER A O 1
ATOM 2868 N N . LEU A 1 352 ? -9.398 -22.875 -9.719 1 94.5 352 LEU A N 1
ATOM 2869 C CA . LEU A 1 352 ? -8.586 -21.688 -9.953 1 94.5 352 LEU A CA 1
ATOM 2870 C C . LEU A 1 352 ? -8.539 -21.344 -11.438 1 94.5 352 LEU A C 1
ATOM 2872 O O . LEU A 1 352 ? -8.172 -20.234 -11.812 1 94.5 352 LEU A O 1
ATOM 2876 N N . GLY A 1 353 ? -8.859 -22.312 -12.266 1 92.19 353 GLY A N 1
ATOM 2877 C CA . GLY A 1 353 ? -8.891 -22.094 -13.703 1 92.19 353 GLY A CA 1
ATOM 2878 C C . GLY A 1 353 ? -7.531 -22.219 -14.359 1 92.19 353 GLY A C 1
ATOM 2879 O O . GLY A 1 353 ? -7.41 -22.094 -15.578 1 92.19 353 GLY A O 1
ATOM 2880 N N . ASP A 1 354 ? -6.473 -22.516 -13.641 1 93.19 354 ASP A N 1
ATOM 2881 C CA . ASP A 1 354 ? -5.137 -22.703 -14.195 1 93.19 354 ASP A CA 1
ATOM 2882 C C . ASP A 1 354 ? -5.008 -24.094 -14.836 1 93.19 354 ASP A C 1
ATOM 2884 O O . ASP A 1 354 ? -5.574 -25.062 -14.344 1 93.19 354 ASP A O 1
ATOM 2888 N N . TYR A 1 355 ? -4.324 -24.141 -15.891 1 93.31 355 TYR A N 1
ATOM 2889 C CA . TYR A 1 355 ? -4.082 -25.375 -16.609 1 93.31 355 TYR A CA 1
ATOM 2890 C C . TYR A 1 355 ? -2.727 -25.969 -16.234 1 93.31 355 TYR A C 1
ATOM 2892 O O . TYR A 1 355 ? -1.684 -25.391 -16.547 1 93.31 355 TYR A O 1
ATOM 2900 N N . VAL A 1 356 ? -2.75 -27.125 -15.578 1 95 356 VAL A N 1
ATOM 2901 C CA . VAL A 1 356 ? -1.514 -27.641 -15 1 95 356 VAL A CA 1
ATOM 2902 C C . VAL A 1 356 ? -1.369 -29.125 -15.328 1 95 356 VAL A C 1
ATOM 2904 O O . VAL A 1 356 ? -2.363 -29.812 -15.57 1 95 356 VAL A O 1
ATOM 2907 N N . LYS A 1 357 ? -0.135 -29.594 -15.422 1 95.25 357 LYS A N 1
ATOM 2908 C CA . LYS A 1 357 ? 0.151 -31.016 -15.547 1 95.25 357 LYS A CA 1
ATOM 2909 C C . LYS A 1 357 ? 0.006 -31.719 -14.195 1 95.25 357 LYS A C 1
ATOM 2911 O O . LYS A 1 357 ? 0.55 -31.266 -13.188 1 95.25 357 LYS A O 1
ATOM 2916 N N . ASN A 1 358 ? -0.79 -32.781 -14.234 1 97.31 358 ASN A N 1
ATOM 2917 C CA . ASN A 1 358 ? -0.96 -33.562 -13.016 1 97.31 358 ASN A CA 1
ATOM 2918 C C . ASN A 1 358 ? 0.282 -34.406 -12.703 1 97.31 358 ASN A C 1
ATOM 2920 O O . ASN A 1 358 ? 0.254 -35.625 -12.805 1 97.31 358 ASN A O 1
ATOM 2924 N N . GLU A 1 359 ? 1.272 -33.781 -12.266 1 97.38 359 GLU A N 1
ATOM 2925 C CA . GLU A 1 359 ? 2.559 -34.375 -11.914 1 97.38 359 GLU A CA 1
ATOM 2926 C C . GLU A 1 359 ? 3.244 -33.594 -10.797 1 97.38 359 GLU A C 1
ATOM 2928 O O . GLU A 1 359 ? 3.525 -32.406 -10.953 1 97.38 359 GLU A O 1
ATOM 2933 N N . PHE A 1 360 ? 3.467 -34.25 -9.688 1 97.31 360 PHE A N 1
ATOM 2934 C CA . PHE A 1 360 ? 4.098 -33.656 -8.516 1 97.31 360 PHE A CA 1
ATOM 2935 C C . PHE A 1 360 ? 5.41 -34.344 -8.188 1 97.31 360 PHE A C 1
ATOM 2937 O O . PHE A 1 360 ? 5.512 -35.562 -8.305 1 97.31 360 PHE A O 1
ATOM 2944 N N . ILE A 1 361 ? 6.402 -33.594 -7.863 1 98.12 361 ILE A N 1
ATOM 2945 C CA . ILE A 1 361 ? 7.68 -34.094 -7.383 1 98.12 361 ILE A CA 1
ATOM 2946 C C . ILE A 1 361 ? 7.762 -33.938 -5.867 1 98.12 361 ILE A C 1
ATOM 2948 O O . ILE A 1 361 ? 7.77 -32.812 -5.352 1 98.12 361 ILE A O 1
ATOM 2952 N N . CYS A 1 362 ? 7.859 -35 -5.129 1 97.75 362 CYS A N 1
ATOM 2953 C CA . CYS A 1 362 ? 7.777 -34.938 -3.674 1 97.75 362 CYS A CA 1
ATOM 2954 C C . CYS A 1 362 ? 9.102 -35.312 -3.027 1 97.75 362 CYS A C 1
ATOM 2956 O O . CYS A 1 362 ? 9.195 -35.406 -1.805 1 97.75 362 CYS A O 1
ATOM 2958 N N . GLU A 1 363 ? 10.141 -35.531 -3.873 1 97.62 363 GLU A N 1
ATOM 2959 C CA . GLU A 1 363 ? 11.492 -35.656 -3.336 1 97.62 363 GLU A CA 1
ATOM 2960 C C . GLU A 1 363 ? 12.008 -34.344 -2.783 1 97.62 363 GLU A C 1
ATOM 2962 O O . GLU A 1 363 ? 11.742 -33.281 -3.354 1 97.62 363 GLU A O 1
ATOM 2967 N N . PRO A 1 364 ? 12.688 -34.406 -1.679 1 98.12 364 PRO A N 1
ATOM 2968 C CA . PRO A 1 364 ? 13.227 -33.156 -1.126 1 98.12 364 PRO A CA 1
ATOM 2969 C C . PRO A 1 364 ? 14.055 -32.375 -2.139 1 98.12 364 PRO A C 1
ATOM 2971 O O . PRO A 1 364 ? 14.719 -32.969 -2.992 1 98.12 364 PRO A O 1
ATOM 2974 N N . THR A 1 365 ? 14.023 -31.047 -2.078 1 97.88 365 THR A N 1
ATOM 2975 C CA . THR A 1 365 ? 14.875 -30.25 -2.951 1 97.88 365 THR A CA 1
ATOM 2976 C C . THR A 1 365 ? 16.344 -30.547 -2.697 1 97.88 365 THR A C 1
ATOM 2978 O O . THR A 1 365 ? 16.734 -30.875 -1.573 1 97.88 365 THR A O 1
ATOM 2981 N N . PRO A 1 366 ? 17.172 -30.5 -3.641 1 97.06 366 PRO A N 1
ATOM 2982 C CA . PRO A 1 366 ? 18.531 -31.031 -3.551 1 97.06 366 PRO A CA 1
ATOM 2983 C C . PRO A 1 366 ? 19.391 -30.281 -2.525 1 97.06 366 PRO A C 1
ATOM 2985 O O . PRO A 1 366 ? 20.094 -30.906 -1.729 1 97.06 366 PRO A O 1
ATOM 2988 N N . GLU A 1 367 ? 19.344 -28.938 -2.48 1 97.19 367 GLU A N 1
ATOM 2989 C CA . GLU A 1 367 ? 20.25 -28.156 -1.645 1 97.19 367 GLU A CA 1
ATOM 2990 C C . GLU A 1 367 ? 19.578 -27.766 -0.33 1 97.19 367 GLU A C 1
ATOM 2992 O O . GLU A 1 367 ? 20.188 -27.859 0.737 1 97.19 367 GLU A O 1
ATOM 2997 N N . TYR A 1 368 ? 18.312 -27.422 -0.348 1 97.69 368 TYR A N 1
ATOM 2998 C CA . TYR A 1 368 ? 17.641 -26.875 0.826 1 97.69 368 TYR A CA 1
ATOM 2999 C C . TYR A 1 368 ? 17.031 -27.984 1.67 1 97.69 368 TYR A C 1
ATOM 3001 O O . TYR A 1 368 ? 16.703 -27.781 2.842 1 97.69 368 TYR A O 1
ATOM 3009 N N . GLY A 1 369 ? 16.75 -29.141 1.013 1 98.25 369 GLY A N 1
ATOM 3010 C CA . GLY A 1 369 ? 16.172 -30.25 1.735 1 98.25 369 GLY A CA 1
ATOM 3011 C C . GLY A 1 369 ? 14.711 -30.047 2.088 1 98.25 369 GLY A C 1
ATOM 3012 O O . GLY A 1 369 ? 14.211 -30.609 3.066 1 98.25 369 GLY A O 1
ATOM 3013 N N . 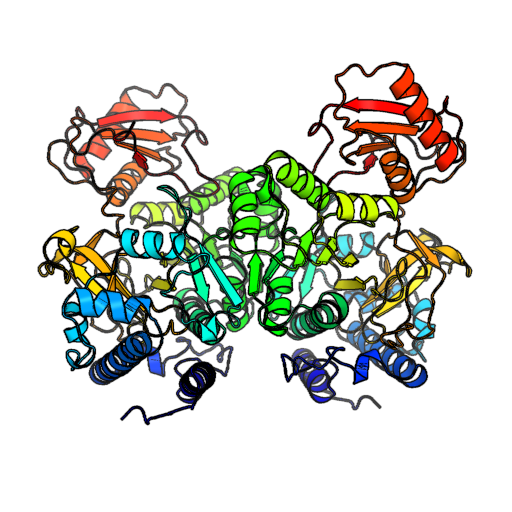ILE A 1 370 ? 14.031 -29.172 1.371 1 98.69 370 ILE A N 1
ATOM 3014 C CA . ILE A 1 370 ? 12.617 -28.906 1.611 1 98.69 370 ILE A CA 1
ATOM 3015 C C . ILE A 1 370 ? 11.781 -30.094 1.15 1 98.69 370 ILE A C 1
ATOM 3017 O O . ILE A 1 370 ? 11.891 -30.531 0.004 1 98.69 370 ILE A O 1
ATOM 3021 N N . THR A 1 371 ? 10.883 -30.578 2.021 1 98.69 371 THR A N 1
ATOM 3022 C CA . THR A 1 371 ? 10.227 -31.859 1.794 1 98.69 371 THR A CA 1
ATOM 3023 C C . THR A 1 371 ? 8.844 -31.656 1.166 1 98.69 371 THR A C 1
ATOM 3025 O O . THR A 1 371 ? 8.172 -32.625 0.809 1 98.69 371 THR A O 1
ATOM 3028 N N . HIS A 1 372 ? 8.367 -30.422 1.046 1 98.62 372 HIS A N 1
ATOM 3029 C CA . HIS A 1 372 ? 7.082 -30.156 0.412 1 98.62 372 HIS A CA 1
ATOM 3030 C C . HIS A 1 372 ? 7.121 -30.469 -1.078 1 98.62 372 HIS A C 1
ATOM 3032 O O . HIS A 1 372 ? 8.148 -30.281 -1.732 1 98.62 372 HIS A O 1
ATOM 3038 N N . CYS A 1 373 ? 6.062 -30.969 -1.614 1 98.38 373 CYS A N 1
ATOM 3039 C CA . CYS A 1 373 ? 6 -31.312 -3.029 1 98.38 373 CYS A CA 1
ATOM 3040 C C . CYS A 1 373 ? 6.055 -30.062 -3.902 1 98.38 373 CYS A C 1
ATOM 3042 O O . CYS A 1 373 ? 5.863 -28.953 -3.414 1 98.38 373 CYS A O 1
ATOM 3044 N N . ARG A 1 374 ? 6.355 -30.266 -5.145 1 98.38 374 ARG A N 1
ATOM 3045 C CA . ARG A 1 374 ? 6.441 -29.219 -6.148 1 98.38 374 ARG A CA 1
ATOM 3046 C C . ARG A 1 374 ? 5.645 -29.578 -7.395 1 98.38 374 ARG A C 1
ATOM 3048 O O . ARG A 1 374 ? 5.543 -30.766 -7.75 1 98.38 374 ARG A O 1
ATOM 3055 N N . PHE A 1 375 ? 5.035 -28.594 -8.008 1 97.62 375 PHE A N 1
ATOM 3056 C CA . PHE A 1 375 ? 4.625 -28.797 -9.398 1 97.62 375 PHE A CA 1
ATOM 3057 C C . PHE A 1 375 ? 5.832 -29.109 -10.273 1 97.62 375 PHE A C 1
ATOM 3059 O O . PHE A 1 375 ? 6.879 -28.469 -10.148 1 97.62 375 PHE A O 1
ATOM 3066 N N . ALA A 1 376 ? 5.66 -30.016 -11.172 1 96.94 376 ALA A N 1
ATOM 3067 C CA . ALA A 1 376 ? 6.773 -30.484 -11.992 1 96.94 376 ALA A CA 1
ATOM 3068 C C . ALA A 1 376 ? 7.16 -29.438 -13.039 1 96.94 376 ALA A C 1
ATOM 3070 O O . ALA A 1 376 ? 8.242 -29.516 -13.617 1 96.94 376 ALA A O 1
ATOM 3071 N N . GLU A 1 377 ? 6.27 -28.547 -13.312 1 93.5 377 GLU A N 1
ATOM 3072 C CA . GLU A 1 377 ? 6.523 -27.469 -14.266 1 93.5 377 GLU A CA 1
ATOM 3073 C C . GLU A 1 377 ? 5.906 -26.172 -13.789 1 93.5 377 GLU A C 1
ATOM 3075 O O . GLU A 1 377 ? 5.066 -26.156 -12.883 1 93.5 377 GLU A O 1
ATOM 3080 N N . LEU A 1 378 ? 6.379 -25.094 -14.344 1 93.31 378 LEU A N 1
ATOM 3081 C CA . LEU A 1 378 ? 5.707 -23.812 -14.141 1 93.31 378 LEU A CA 1
ATOM 3082 C C . LEU A 1 378 ? 4.289 -23.859 -14.703 1 93.31 378 LEU A C 1
ATOM 3084 O O . LEU A 1 378 ? 3.975 -24.688 -15.555 1 93.31 378 LEU A O 1
ATOM 3088 N N . ILE A 1 379 ? 3.434 -23.062 -14.195 1 91.94 379 ILE A N 1
ATOM 3089 C CA . ILE A 1 379 ? 2.051 -23.016 -14.656 1 91.94 379 ILE A CA 1
ATOM 3090 C C . ILE A 1 379 ? 1.959 -22.188 -15.938 1 91.94 379 ILE A C 1
ATOM 3092 O O . ILE A 1 379 ? 2.178 -20.984 -15.922 1 91.94 379 ILE A O 1
ATOM 3096 N N . PRO A 1 380 ? 1.607 -22.766 -16.969 1 85.31 380 PRO A N 1
ATOM 3097 C CA . PRO A 1 380 ? 1.76 -22.125 -18.281 1 85.31 380 PRO A CA 1
ATOM 3098 C C . PRO A 1 380 ? 0.662 -21.094 -18.562 1 85.31 380 PRO A C 1
ATOM 3100 O O . PRO A 1 380 ? 0.824 -20.234 -19.422 1 85.31 380 PRO A O 1
ATOM 3103 N N . GLY A 1 381 ? -0.534 -21.344 -17.938 1 84.88 381 GLY A N 1
ATOM 3104 C CA . GLY A 1 381 ? -1.63 -20.422 -18.203 1 84.88 381 GLY A CA 1
ATOM 3105 C C . GLY A 1 381 ? -2.963 -20.906 -17.672 1 84.88 381 GLY A C 1
ATOM 3106 O O . GLY A 1 381 ? -3.006 -21.766 -16.797 1 84.88 381 GLY A O 1
ATOM 3107 N N . ARG A 1 382 ? -4.016 -20.281 -18.25 1 86.81 382 ARG A N 1
ATOM 3108 C CA . ARG A 1 382 ? -5.371 -20.578 -17.812 1 86.81 382 ARG A CA 1
ATOM 3109 C C . ARG A 1 382 ? -6.086 -21.484 -18.812 1 86.81 382 ARG A C 1
ATOM 3111 O O . ARG A 1 382 ? -5.766 -21.484 -20 1 86.81 382 ARG A O 1
ATOM 3118 N N . VAL A 1 383 ? -7 -22.172 -18.297 1 87.5 383 VAL A N 1
ATOM 3119 C CA . VAL A 1 383 ? -7.793 -23.078 -19.125 1 87.5 383 VAL A CA 1
ATOM 3120 C C . VAL A 1 383 ? -8.523 -22.297 -20.203 1 87.5 383 VAL A C 1
ATOM 3122 O O . VAL A 1 383 ? -8.555 -22.719 -21.359 1 87.5 383 VAL A O 1
ATOM 3125 N N . GLU A 1 384 ? -8.953 -21.156 -19.828 1 81.38 384 GLU A N 1
ATOM 3126 C CA . GLU A 1 384 ? -9.789 -20.375 -20.75 1 81.38 384 GLU A CA 1
ATOM 3127 C C . GLU A 1 384 ? -8.961 -19.766 -21.875 1 81.38 384 GLU A C 1
ATOM 3129 O O . GLU A 1 384 ? -9.508 -19.359 -22.906 1 81.38 384 GLU A O 1
ATOM 3134 N N . TRP A 1 385 ? -7.719 -19.766 -21.703 1 79.69 385 TRP A N 1
ATOM 3135 C CA . TRP A 1 385 ? -6.867 -19.125 -22.688 1 79.69 385 TRP A CA 1
ATOM 3136 C C . TRP A 1 385 ? -6.242 -20.156 -23.625 1 79.69 385 TRP A C 1
ATOM 3138 O O . TRP A 1 385 ? -5.438 -19.812 -24.484 1 79.69 385 TRP A O 1
ATOM 3148 N N . MET A 1 386 ? -6.703 -21.297 -23.531 1 82.12 386 MET A N 1
ATOM 3149 C CA . MET A 1 386 ? -6.145 -22.344 -24.375 1 82.12 386 MET A CA 1
ATOM 3150 C C . MET A 1 386 ? -6.656 -22.234 -25.812 1 82.12 386 MET A C 1
ATOM 3152 O O . MET A 1 386 ? -7.82 -21.891 -26.031 1 82.12 386 MET A O 1
ATOM 3156 N N . PHE A 1 387 ? -5.781 -22.344 -26.75 1 87.38 387 PHE A N 1
ATOM 3157 C CA . PHE A 1 387 ? -6.121 -22.312 -28.172 1 87.38 387 PHE A CA 1
ATOM 3158 C C . PHE A 1 387 ? -5.25 -23.297 -28.938 1 87.38 387 PHE A C 1
ATOM 3160 O O . PHE A 1 387 ? -4.223 -23.75 -28.438 1 87.38 387 PHE A O 1
ATOM 3167 N N . ARG A 1 388 ? -5.707 -23.641 -30.078 1 93.62 388 ARG A N 1
ATOM 3168 C CA . ARG A 1 388 ? -4.965 -24.5 -30.984 1 93.62 388 ARG A CA 1
ATOM 3169 C C . ARG A 1 388 ? -4.707 -23.812 -32.312 1 93.62 388 ARG A C 1
ATOM 3171 O O . ARG A 1 388 ? -5.5 -22.969 -32.75 1 93.62 388 ARG A O 1
ATOM 3178 N N . VAL A 1 389 ? -3.609 -24.062 -32.875 1 95.44 389 VAL A N 1
ATOM 3179 C CA . VAL A 1 389 ? -3.27 -23.656 -34.219 1 95.44 389 VAL A CA 1
ATOM 3180 C C . VAL A 1 389 ? -2.969 -24.875 -35.094 1 95.44 389 VAL A C 1
ATOM 3182 O O . VAL A 1 389 ? -2.014 -25.609 -34.812 1 95.44 389 VAL A O 1
ATOM 3185 N N . LYS A 1 390 ? -3.732 -25.078 -36.125 1 95.31 390 LYS A N 1
ATOM 3186 C CA . LYS A 1 390 ? -3.576 -26.25 -37 1 95.31 390 LYS A CA 1
ATOM 3187 C C . LYS A 1 390 ? -3.574 -27.547 -36.188 1 95.31 390 LYS A C 1
ATOM 3189 O O . LYS A 1 390 ? -2.705 -28.391 -36.375 1 95.31 390 LYS A O 1
ATOM 3194 N N . GLY A 1 391 ? -4.426 -27.578 -35.188 1 92.44 391 GLY A N 1
ATOM 3195 C CA . GLY A 1 391 ? -4.621 -28.766 -34.406 1 92.44 391 GLY A CA 1
ATOM 3196 C C . GLY A 1 391 ? -3.656 -28.875 -33.219 1 92.44 391 GLY A C 1
ATOM 3197 O O . GLY A 1 391 ? -3.797 -29.75 -32.375 1 92.44 391 GLY A O 1
ATOM 3198 N N . LYS A 1 392 ? -2.797 -28.016 -33.156 1 92.81 392 LYS A N 1
ATOM 3199 C CA . LYS A 1 392 ? -1.777 -28.078 -32.125 1 92.81 392 LYS A CA 1
ATOM 3200 C C . LYS A 1 392 ? -2.113 -27.141 -30.969 1 92.81 392 LYS A C 1
ATOM 3202 O O . LYS A 1 392 ? -2.385 -25.953 -31.188 1 92.81 392 LYS A O 1
ATOM 3207 N N . LEU A 1 393 ? -2.062 -27.688 -29.797 1 90.38 393 LEU A N 1
ATOM 3208 C CA . LEU A 1 393 ? -2.258 -26.859 -28.609 1 90.38 393 LEU A CA 1
ATOM 3209 C C . LEU A 1 393 ? -1.005 -26.062 -28.281 1 90.38 393 LEU A C 1
ATOM 3211 O O . LEU A 1 393 ? 0.083 -26.609 -28.141 1 90.38 393 LEU A O 1
ATOM 3215 N N . LEU A 1 394 ? -1.134 -24.781 -28.219 1 90.19 394 LEU A N 1
ATOM 3216 C CA . LEU A 1 394 ? -0.003 -23.906 -27.922 1 90.19 394 LEU A CA 1
ATOM 3217 C C . LEU A 1 394 ? -0.206 -23.188 -26.594 1 90.19 394 LEU A C 1
ATOM 3219 O O . LEU A 1 394 ? -1.322 -22.781 -26.281 1 90.19 394 LEU A O 1
ATOM 3223 N N . PHE A 1 395 ? 0.88 -23.078 -25.891 1 86.38 395 PHE A N 1
ATOM 3224 C CA . PHE A 1 395 ? 0.874 -22.312 -24.656 1 86.38 395 PHE A CA 1
ATOM 3225 C C . PHE A 1 395 ? 1.629 -21 -24.828 1 86.38 395 PHE A C 1
ATOM 3227 O O . PHE A 1 395 ? 2.662 -20.953 -25.484 1 86.38 395 PHE A O 1
ATOM 3234 N N . PRO A 1 396 ? 1.158 -19.984 -24.156 1 86.38 396 PRO A N 1
ATOM 3235 C CA . PRO A 1 396 ? 1.809 -18.688 -24.281 1 86.38 396 PRO A CA 1
ATOM 3236 C C . PRO A 1 396 ? 3.285 -18.719 -23.891 1 86.38 396 PRO A C 1
ATOM 3238 O O . PRO A 1 396 ? 4.109 -18.047 -24.516 1 86.38 396 PRO A O 1
ATOM 3241 N N . ILE A 1 397 ? 3.602 -19.469 -22.891 1 86.56 397 ILE A N 1
ATOM 3242 C CA . ILE A 1 397 ? 4.973 -19.5 -22.391 1 86.56 397 ILE A CA 1
ATOM 3243 C C . ILE A 1 397 ? 5.906 -20.047 -23.469 1 86.56 397 ILE A C 1
ATOM 3245 O O . ILE A 1 397 ? 7.059 -19.625 -23.562 1 86.56 397 ILE A O 1
ATOM 3249 N N . ILE A 1 398 ? 5.426 -20.984 -24.266 1 88.25 398 ILE A N 1
ATOM 3250 C CA . ILE A 1 398 ? 6.234 -21.547 -25.328 1 88.25 398 ILE A CA 1
ATOM 3251 C C . ILE A 1 398 ? 6.395 -20.531 -26.453 1 88.25 398 ILE A C 1
ATOM 3253 O O . ILE A 1 398 ? 7.473 -20.406 -27.047 1 88.25 398 ILE A O 1
ATOM 3257 N N . VAL A 1 399 ? 5.324 -19.875 -26.734 1 91.69 399 VAL A N 1
ATOM 3258 C CA . VAL A 1 399 ? 5.379 -18.828 -27.734 1 91.69 399 VAL A CA 1
ATOM 3259 C C . VAL A 1 399 ? 6.371 -17.75 -27.297 1 91.69 399 VAL A C 1
ATOM 3261 O O . VAL A 1 399 ? 7.199 -17.297 -28.078 1 91.69 399 VAL A O 1
ATOM 3264 N N . GLU A 1 400 ? 6.246 -17.344 -26.031 1 91.75 400 GLU A N 1
ATOM 3265 C CA . GLU A 1 400 ? 7.156 -16.359 -25.438 1 91.75 400 GLU A CA 1
ATOM 3266 C C . GLU A 1 400 ? 8.609 -16.797 -25.594 1 91.75 400 GLU A C 1
ATOM 3268 O O . GLU A 1 400 ? 9.469 -15.992 -25.969 1 91.75 400 GLU A O 1
ATOM 3273 N N . ASP A 1 401 ? 8.828 -18.031 -25.266 1 93.25 401 ASP A N 1
ATOM 3274 C CA . ASP A 1 401 ? 10.188 -18.562 -25.344 1 93.25 401 ASP A CA 1
ATOM 3275 C C . ASP A 1 401 ? 10.75 -18.438 -26.766 1 93.25 401 ASP A C 1
ATOM 3277 O O . ASP A 1 401 ? 11.914 -18.078 -26.938 1 93.25 401 ASP A O 1
ATOM 3281 N N . ALA A 1 402 ? 9.938 -18.734 -27.75 1 95.06 402 ALA A N 1
ATOM 3282 C CA . ALA A 1 402 ? 10.328 -18.641 -29.156 1 95.06 402 ALA A CA 1
ATOM 3283 C C . ALA A 1 402 ? 10.602 -17.203 -29.547 1 95.06 402 ALA A C 1
ATOM 3285 O O . ALA A 1 402 ? 11.578 -16.906 -30.25 1 95.06 402 ALA A O 1
ATOM 3286 N N . ILE A 1 403 ? 9.742 -16.312 -29.172 1 95.5 403 ILE A N 1
ATOM 3287 C CA . ILE A 1 403 ? 9.875 -14.898 -29.5 1 95.5 403 ILE A CA 1
ATOM 3288 C C . ILE A 1 403 ? 11.211 -14.375 -29 1 95.5 403 ILE A C 1
ATOM 3290 O O . ILE A 1 403 ? 11.867 -13.57 -29.672 1 95.5 403 ILE A O 1
ATOM 3294 N N . ASN A 1 404 ? 11.609 -14.828 -27.875 1 94.38 404 ASN A N 1
ATOM 3295 C CA . ASN A 1 404 ? 12.828 -14.336 -27.234 1 94.38 404 ASN A CA 1
ATOM 3296 C C . ASN A 1 404 ? 14.07 -14.805 -27.984 1 94.38 404 ASN A C 1
ATOM 3298 O O . ASN A 1 404 ? 15.172 -14.32 -27.719 1 94.38 404 ASN A O 1
ATOM 3302 N N . GLU A 1 405 ? 13.922 -15.656 -28.922 1 95.44 405 GLU A N 1
ATOM 3303 C CA . GLU A 1 405 ? 15.039 -16.078 -29.766 1 95.44 405 GLU A CA 1
ATOM 3304 C C . GLU A 1 405 ? 15.18 -15.156 -30.969 1 95.44 405 GLU A C 1
ATOM 3306 O O . GLU A 1 405 ? 16.203 -15.195 -31.672 1 95.44 405 GLU A O 1
ATOM 3311 N N . ILE A 1 406 ? 14.156 -14.414 -31.281 1 96.31 406 ILE A N 1
ATOM 3312 C CA . ILE A 1 406 ? 14.195 -13.477 -32.406 1 96.31 406 ILE A CA 1
ATOM 3313 C C . ILE A 1 406 ? 15.039 -12.266 -32.031 1 96.31 406 ILE A C 1
ATOM 3315 O O . ILE A 1 406 ? 14.789 -11.625 -31 1 96.31 406 ILE A O 1
ATOM 3319 N N . PRO A 1 407 ? 15.992 -11.922 -32.781 1 94.56 407 PRO A N 1
ATOM 3320 C CA . PRO A 1 407 ? 16.828 -10.766 -32.469 1 94.56 407 PRO A CA 1
ATOM 3321 C C . PRO A 1 407 ? 16.062 -9.445 -32.531 1 94.56 407 PRO A C 1
ATOM 3323 O O . PRO A 1 407 ? 15.086 -9.328 -33.281 1 94.56 407 PRO A O 1
ATOM 3326 N N . ASP A 1 408 ? 16.469 -8.492 -31.734 1 94.62 408 ASP A N 1
ATOM 3327 C CA . ASP A 1 408 ? 16.078 -7.086 -31.812 1 94.62 408 ASP A CA 1
ATOM 3328 C C . ASP A 1 408 ? 14.617 -6.898 -31.422 1 94.62 408 ASP A C 1
ATOM 3330 O O . ASP A 1 408 ? 13.93 -6.023 -31.953 1 94.62 408 ASP A O 1
ATOM 3334 N N . THR A 1 409 ? 14.102 -7.82 -30.625 1 94.81 409 THR A N 1
ATOM 3335 C CA . THR A 1 409 ? 12.781 -7.629 -30.031 1 94.81 409 THR A CA 1
ATOM 3336 C C . THR A 1 409 ? 12.898 -7.09 -28.609 1 94.81 409 THR A C 1
ATOM 3338 O O . THR A 1 409 ? 13.969 -7.148 -28 1 94.81 409 THR A O 1
ATOM 3341 N N . THR A 1 410 ? 11.828 -6.527 -28.047 1 91.25 410 THR A N 1
ATOM 3342 C CA . THR A 1 410 ? 11.805 -6.055 -26.672 1 91.25 410 THR A CA 1
ATOM 3343 C C . THR A 1 410 ? 11.328 -7.156 -25.719 1 91.25 410 THR A C 1
ATOM 3345 O O . THR A 1 410 ? 11.414 -7.016 -24.5 1 91.25 410 THR A O 1
ATOM 3348 N N . GLY A 1 411 ? 10.797 -8.219 -26.391 1 90.06 411 GLY A N 1
ATOM 3349 C CA . GLY A 1 411 ? 10.203 -9.273 -25.594 1 90.06 411 GLY A CA 1
ATOM 3350 C C . GLY A 1 411 ? 8.711 -9.102 -25.406 1 90.06 411 GLY A C 1
ATOM 3351 O O . GLY A 1 411 ? 8.016 -10.055 -25.047 1 90.06 411 GLY A O 1
ATOM 3352 N N . ALA A 1 412 ? 8.156 -7.91 -25.578 1 92.81 412 ALA A N 1
ATOM 3353 C CA . ALA A 1 412 ? 6.719 -7.672 -25.453 1 92.81 412 ALA A CA 1
ATOM 3354 C C . ALA A 1 412 ? 5.973 -8.172 -26.688 1 92.81 412 ALA A C 1
ATOM 3356 O O . ALA A 1 412 ? 6.445 -8.008 -27.812 1 92.81 412 ALA A O 1
ATOM 3357 N N . TYR A 1 413 ? 4.82 -8.75 -26.5 1 95.06 413 TYR A N 1
ATOM 3358 C CA . TYR A 1 413 ? 4.035 -9.32 -27.594 1 95.06 413 TYR A CA 1
ATOM 3359 C C . TYR A 1 413 ? 2.578 -9.492 -27.172 1 95.06 413 TYR A C 1
ATOM 3361 O O . TYR A 1 413 ? 2.246 -9.414 -25.984 1 95.06 413 TYR A O 1
ATOM 3369 N N . ASN A 1 414 ? 1.757 -9.664 -28.094 1 96.56 414 ASN A N 1
ATOM 3370 C CA . ASN A 1 414 ? 0.361 -10.047 -27.922 1 96.56 414 ASN A CA 1
ATOM 3371 C C . ASN A 1 414 ? -0.031 -11.188 -28.859 1 96.56 414 ASN A C 1
ATOM 3373 O O . ASN A 1 414 ? 0.245 -11.125 -30.062 1 96.56 414 ASN A O 1
ATOM 3377 N N . ILE A 1 415 ? -0.612 -12.188 -28.375 1 95.19 415 ILE A N 1
ATOM 3378 C CA . ILE A 1 415 ? -1.197 -13.227 -29.203 1 95.19 415 ILE A CA 1
ATOM 3379 C C . ILE A 1 415 ? -2.658 -12.898 -29.5 1 95.19 415 ILE A C 1
ATOM 3381 O O . ILE A 1 415 ? -3.453 -12.703 -28.578 1 95.19 415 ILE A O 1
ATOM 3385 N N . ILE A 1 416 ? -2.961 -12.828 -30.734 1 95.56 416 ILE A N 1
ATOM 3386 C CA . ILE A 1 416 ? -4.332 -12.547 -31.141 1 95.56 416 ILE A CA 1
ATOM 3387 C C . ILE A 1 416 ? -5.094 -13.852 -31.328 1 95.56 416 ILE A C 1
ATOM 3389 O O . ILE A 1 416 ? -4.832 -14.602 -32.281 1 95.56 416 ILE A O 1
ATOM 3393 N N . VAL A 1 417 ? -5.973 -14.141 -30.484 1 93.56 417 VAL A N 1
ATOM 3394 C CA . VAL A 1 417 ? -6.754 -15.367 -30.531 1 93.56 417 VAL A CA 1
ATOM 3395 C C . VAL A 1 417 ? -8.141 -15.078 -31.109 1 93.56 417 VAL A C 1
ATOM 3397 O O . VAL A 1 417 ? -8.969 -14.453 -30.453 1 93.56 417 VAL A O 1
ATOM 3400 N N . TYR A 1 418 ? -8.352 -15.57 -32.25 1 93.38 418 TYR A N 1
ATOM 3401 C CA . TYR A 1 418 ? -9.602 -15.219 -32.906 1 93.38 418 TYR A CA 1
ATOM 3402 C C . TYR A 1 418 ? -10.516 -16.438 -33.031 1 93.38 418 TYR A C 1
ATOM 3404 O O . TYR A 1 418 ? -11.664 -16.312 -33.469 1 93.38 418 TYR A O 1
ATOM 3412 N N . ALA A 1 419 ? -10.078 -17.609 -32.656 1 92.12 419 ALA A N 1
ATOM 3413 C CA . ALA A 1 419 ? -10.852 -18.859 -32.625 1 92.12 419 ALA A CA 1
ATOM 3414 C C . ALA A 1 419 ? -10.18 -19.891 -31.719 1 92.12 419 ALA A C 1
ATOM 3416 O O . ALA A 1 419 ? -8.992 -19.797 -31.422 1 92.12 419 ALA A O 1
ATOM 3417 N N . ASP A 1 420 ? -10.969 -20.828 -31.219 1 89.31 420 ASP A N 1
ATOM 3418 C CA . ASP A 1 420 ? -10.391 -21.922 -30.438 1 89.31 420 ASP A CA 1
ATOM 3419 C C . ASP A 1 420 ? -9.422 -22.75 -31.297 1 89.31 420 ASP A C 1
ATOM 3421 O O . ASP A 1 420 ? -8.391 -23.203 -30.797 1 89.31 420 ASP A O 1
ATOM 3425 N N . GLU A 1 421 ? -9.906 -22.938 -32.469 1 93.88 421 GLU A N 1
ATOM 3426 C CA . GLU A 1 421 ? -9.078 -23.562 -33.5 1 93.88 421 GLU A CA 1
ATOM 3427 C C . GLU A 1 421 ? -8.719 -22.547 -34.562 1 93.88 421 GLU A C 1
ATOM 3429 O O . GLU A 1 421 ? -9.562 -22.203 -35.406 1 93.88 421 GLU A O 1
ATOM 3434 N N . MET A 1 422 ? -7.477 -22.188 -34.625 1 95.5 422 MET A N 1
ATOM 3435 C CA . MET A 1 422 ? -7.047 -21.141 -35.562 1 95.5 422 MET A CA 1
ATOM 3436 C C . MET A 1 422 ? -6.262 -21.734 -36.719 1 95.5 422 MET A C 1
ATOM 3438 O O . MET A 1 422 ? -5.543 -22.719 -36.562 1 95.5 422 MET A O 1
ATOM 3442 N N . ASP A 1 423 ? -6.406 -21.094 -37.875 1 95.75 423 ASP A N 1
ATOM 3443 C CA . ASP A 1 423 ? -5.66 -21.516 -39.062 1 95.75 423 ASP A CA 1
ATOM 3444 C C . ASP A 1 423 ? -4.258 -20.906 -39.062 1 95.75 423 ASP A C 1
ATOM 3446 O O . ASP A 1 423 ? -3.346 -21.469 -39.688 1 95.75 423 ASP A O 1
ATOM 3450 N N . LYS A 1 424 ? -4.074 -19.812 -38.375 1 96.75 424 LYS A N 1
ATOM 3451 C CA . LYS A 1 424 ? -2.783 -19.125 -38.281 1 96.75 424 LYS A CA 1
ATOM 3452 C C . LYS A 1 424 ? -2.553 -18.594 -36.875 1 96.75 424 LYS A C 1
ATOM 3454 O O . LYS A 1 424 ? -3.494 -18.141 -36.219 1 96.75 424 LYS A O 1
ATOM 3459 N N . LEU A 1 425 ? -1.351 -18.672 -36.562 1 96.94 425 LEU A N 1
ATOM 3460 C CA . LEU A 1 425 ? -0.948 -17.953 -35.344 1 96.94 425 LEU A CA 1
ATOM 3461 C C . LEU A 1 425 ? -0.704 -16.484 -35.656 1 96.94 425 LEU A C 1
ATOM 3463 O O . LEU A 1 425 ? 0.156 -16.141 -36.469 1 96.94 425 LEU A O 1
ATOM 3467 N N . LYS A 1 426 ? -1.443 -15.664 -35.094 1 97.19 426 LYS A N 1
ATOM 3468 C CA . LYS A 1 426 ? -1.272 -14.219 -35.281 1 97.19 426 LYS A CA 1
ATOM 3469 C C . LYS A 1 426 ? -0.657 -13.602 -34.031 1 97.19 426 LYS A C 1
ATOM 3471 O O . LYS A 1 426 ? -1.201 -13.727 -32.906 1 97.19 426 LYS A O 1
ATOM 3476 N N . ILE A 1 427 ? 0.444 -12.93 -34.188 1 97.81 427 ILE A N 1
ATOM 3477 C CA . ILE A 1 427 ? 1.177 -12.391 -33.062 1 97.81 427 ILE A CA 1
ATOM 3478 C C . ILE A 1 427 ? 1.636 -10.969 -33.375 1 97.81 427 ILE A C 1
ATOM 3480 O O . ILE A 1 427 ? 2.156 -10.703 -34.469 1 97.81 427 ILE A O 1
ATOM 3484 N N . ARG A 1 428 ? 1.375 -10.102 -32.5 1 97.62 428 ARG A N 1
ATOM 3485 C CA . ARG A 1 428 ? 1.971 -8.766 -32.531 1 97.62 428 ARG A CA 1
ATOM 3486 C C . ARG A 1 428 ? 3.268 -8.734 -31.719 1 97.62 428 ARG A C 1
ATOM 3488 O O . ARG A 1 428 ? 3.295 -9.156 -30.562 1 97.62 428 ARG A O 1
ATOM 3495 N N . ILE A 1 429 ? 4.41 -8.328 -32.312 1 97.81 429 ILE A N 1
ATOM 3496 C CA . ILE A 1 429 ? 5.703 -8.352 -31.641 1 97.81 429 ILE A CA 1
ATOM 3497 C C . ILE A 1 429 ? 6.363 -6.977 -31.75 1 97.81 429 ILE A C 1
ATOM 3499 O O . ILE A 1 429 ? 6.371 -6.367 -32.812 1 97.81 429 ILE A O 1
ATOM 3503 N N . GLU A 1 430 ? 6.871 -6.516 -30.641 1 96.5 430 GLU A N 1
ATOM 3504 C CA . GLU A 1 430 ? 7.652 -5.281 -30.656 1 96.5 430 GLU A CA 1
ATOM 3505 C C . GLU A 1 430 ? 9.078 -5.535 -31.141 1 96.5 430 GLU A C 1
ATOM 3507 O O . GLU A 1 430 ? 9.719 -6.5 -30.719 1 96.5 430 GLU A O 1
ATOM 3512 N N . THR A 1 431 ? 9.578 -4.676 -32.094 1 96.38 431 THR A N 1
ATOM 3513 C CA . THR A 1 431 ? 10.945 -4.77 -32.562 1 96.38 431 THR A CA 1
ATOM 3514 C C . THR A 1 431 ? 11.625 -3.4 -32.531 1 96.38 431 THR A C 1
ATOM 3516 O O . THR A 1 431 ? 10.961 -2.369 -32.625 1 96.38 431 THR A O 1
ATOM 3519 N N . LYS A 1 432 ? 12.883 -3.43 -32.344 1 93.19 432 LYS A N 1
ATOM 3520 C CA . LYS A 1 432 ? 13.695 -2.215 -32.344 1 93.19 432 LYS A CA 1
ATOM 3521 C C . LYS A 1 432 ? 14.078 -1.832 -33.781 1 93.19 432 LYS A C 1
ATOM 3523 O O . LYS A 1 432 ? 14.609 -0.744 -34.031 1 93.19 432 LYS A O 1
ATOM 3528 N N . ARG A 1 433 ? 13.781 -2.705 -34.656 1 95.56 433 ARG A N 1
ATOM 3529 C CA . ARG A 1 433 ? 14.102 -2.43 -36.062 1 95.56 433 ARG A CA 1
ATOM 3530 C C . ARG A 1 433 ? 13.141 -1.402 -36.656 1 95.56 433 ARG A C 1
ATOM 3532 O O . ARG A 1 433 ? 12 -1.277 -36.188 1 95.56 433 ARG A O 1
ATOM 3539 N N . LYS A 1 434 ? 13.672 -0.719 -37.562 1 95.94 434 LYS A N 1
ATOM 3540 C CA . LYS A 1 434 ? 12.836 0.246 -38.281 1 95.94 434 LYS A CA 1
ATOM 3541 C C . LYS A 1 434 ? 11.711 -0.454 -39.031 1 95.94 434 LYS A C 1
ATOM 3543 O O . LYS A 1 434 ? 11.938 -1.491 -39.656 1 95.94 434 LYS A O 1
ATOM 3548 N N . LEU A 1 435 ? 10.516 0.058 -39 1 96.06 435 LEU A N 1
ATOM 3549 C CA . LEU A 1 435 ? 9.359 -0.519 -39.656 1 96.06 435 LEU A CA 1
ATOM 3550 C C . LEU A 1 435 ? 9.148 0.131 -41.031 1 96.06 435 LEU A C 1
ATOM 3552 O O . LEU A 1 435 ? 9.367 1.334 -41.188 1 96.06 435 LEU A O 1
ATOM 3556 N N . PRO A 1 436 ? 8.695 -0.458 -42.031 1 96.19 436 PRO A N 1
ATOM 3557 C CA . PRO A 1 436 ? 8.469 -1.905 -41.969 1 96.19 436 PRO A CA 1
ATOM 3558 C C . PRO A 1 436 ? 9.773 -2.699 -41.938 1 96.19 436 PRO A C 1
ATOM 3560 O O . PRO A 1 436 ? 10.797 -2.242 -42.438 1 96.19 436 PRO A O 1
ATOM 3563 N N . VAL A 1 437 ? 9.758 -3.857 -41.312 1 96.88 437 VAL A N 1
ATOM 3564 C CA . VAL A 1 437 ? 10.969 -4.66 -41.156 1 96.88 437 VAL A CA 1
ATOM 3565 C C . VAL A 1 437 ? 11.375 -5.258 -42.5 1 96.88 437 VAL A C 1
ATOM 3567 O O . VAL A 1 437 ? 10.531 -5.441 -43.375 1 96.88 437 VAL A O 1
ATOM 3570 N N . ASP A 1 438 ? 12.664 -5.547 -42.656 1 95.44 438 ASP A N 1
ATOM 3571 C CA . ASP A 1 438 ? 13.164 -6.223 -43.844 1 95.44 438 ASP A CA 1
ATOM 3572 C C . ASP A 1 438 ? 12.547 -7.613 -44 1 95.44 438 ASP A C 1
ATOM 3574 O O . ASP A 1 438 ? 12.359 -8.32 -43 1 95.44 438 ASP A O 1
ATOM 3578 N N . PRO A 1 439 ? 12.164 -7.938 -45.219 1 96.19 439 PRO A N 1
ATOM 3579 C CA . PRO A 1 439 ? 11.531 -9.234 -45.469 1 96.19 439 PRO A CA 1
ATOM 3580 C C . PRO A 1 439 ? 12.375 -10.406 -44.969 1 96.19 439 PRO A C 1
ATOM 3582 O O . PRO A 1 439 ? 11.828 -11.43 -44.531 1 96.19 439 PRO A O 1
ATOM 3585 N N . GLN A 1 440 ? 13.602 -10.234 -45 1 96.94 440 GLN A N 1
ATOM 3586 C CA . GLN A 1 440 ? 14.477 -11.305 -44.531 1 96.94 440 GLN A CA 1
ATOM 3587 C C . GLN A 1 440 ? 14.336 -11.484 -43.031 1 96.94 440 GLN A C 1
ATOM 3589 O O . GLN A 1 440 ? 14.352 -12.617 -42.531 1 96.94 440 GLN A O 1
ATOM 3594 N N . TYR A 1 441 ? 14.266 -10.367 -42.312 1 97.56 441 TYR A N 1
ATOM 3595 C CA . TYR A 1 441 ? 14.07 -10.398 -40.875 1 97.56 441 TYR A CA 1
ATOM 3596 C C . TYR A 1 441 ? 12.742 -11.055 -40.531 1 97.56 441 TYR A C 1
ATOM 3598 O O . TYR A 1 441 ? 12.68 -11.891 -39.625 1 97.56 441 TYR A O 1
ATOM 3606 N N . ASP A 1 442 ? 11.758 -10.68 -41.219 1 97.88 442 ASP A N 1
ATOM 3607 C CA . ASP A 1 442 ? 10.438 -11.258 -41 1 97.88 442 ASP A CA 1
ATOM 3608 C C . ASP A 1 442 ? 10.445 -12.766 -41.25 1 97.88 442 ASP A C 1
ATOM 3610 O O . ASP A 1 442 ? 9.867 -13.531 -40.5 1 97.88 442 ASP A O 1
ATOM 3614 N N . ARG A 1 443 ? 11.062 -13.141 -42.375 1 97.19 443 ARG A N 1
ATOM 3615 C CA . ARG A 1 443 ? 11.148 -14.562 -42.75 1 97.19 443 ARG A CA 1
ATOM 3616 C C . ARG A 1 443 ? 11.898 -15.344 -41.656 1 97.19 443 ARG A C 1
ATOM 3618 O O . ARG A 1 443 ? 11.477 -16.438 -41.281 1 97.19 443 ARG A O 1
ATOM 3625 N N . LEU A 1 444 ? 12.938 -14.789 -41.25 1 97.56 444 LEU A N 1
ATOM 3626 C CA . LEU A 1 444 ? 13.734 -15.422 -40.219 1 97.56 444 LEU A CA 1
ATOM 3627 C C . LEU A 1 444 ? 12.914 -15.602 -38.938 1 97.56 444 LEU A C 1
ATOM 3629 O O . LEU A 1 444 ? 12.969 -16.656 -38.281 1 97.56 444 LEU A O 1
ATOM 3633 N N . ALA A 1 445 ? 12.25 -14.555 -38.531 1 98.19 445 ALA A N 1
ATOM 3634 C CA . ALA A 1 445 ? 11.414 -14.602 -37.312 1 98.19 445 ALA A CA 1
ATOM 3635 C C . ALA A 1 445 ? 10.359 -15.695 -37.438 1 98.19 445 ALA A C 1
ATOM 3637 O O . ALA A 1 445 ? 10.148 -16.469 -36.5 1 98.19 445 ALA A O 1
ATOM 3638 N N . ARG A 1 446 ? 9.719 -15.75 -38.562 1 98.12 446 ARG A N 1
ATOM 3639 C CA . ARG A 1 446 ? 8.703 -16.766 -38.781 1 98.12 446 ARG A CA 1
ATOM 3640 C C . ARG A 1 446 ? 9.305 -18.172 -38.75 1 98.12 446 ARG A C 1
ATOM 3642 O O . ARG A 1 446 ? 8.68 -19.109 -38.25 1 98.12 446 ARG A O 1
ATOM 3649 N N . GLU A 1 447 ? 10.445 -18.344 -39.281 1 97.94 447 GLU A N 1
ATOM 3650 C CA . GLU A 1 447 ? 11.125 -19.641 -39.25 1 97.94 447 GLU A CA 1
ATOM 3651 C C . GLU A 1 447 ? 11.469 -20.062 -37.812 1 97.94 447 GLU A C 1
ATOM 3653 O O . GLU A 1 447 ? 11.32 -21.234 -37.469 1 97.94 447 GLU A O 1
ATOM 3658 N N . ILE A 1 448 ? 11.938 -19.125 -37.062 1 97.56 448 ILE A N 1
ATOM 3659 C CA . ILE A 1 448 ? 12.266 -19.406 -35.688 1 97.56 448 ILE A CA 1
ATOM 3660 C C . ILE A 1 448 ? 11.008 -19.859 -34.938 1 97.56 448 ILE A C 1
ATOM 3662 O O . ILE A 1 448 ? 11.016 -20.891 -34.281 1 97.56 448 ILE A O 1
ATOM 3666 N N . LEU A 1 449 ? 9.953 -19.125 -35.094 1 97.69 449 LEU A N 1
ATOM 3667 C CA . LEU A 1 449 ? 8.688 -19.453 -34.438 1 97.69 449 LEU A CA 1
ATOM 3668 C C . LEU A 1 449 ? 8.164 -20.797 -34.875 1 97.69 449 LEU A C 1
ATOM 3670 O O . LEU A 1 449 ? 7.75 -21.625 -34.062 1 97.69 449 LEU A O 1
ATOM 3674 N N . ALA A 1 450 ? 8.211 -21 -36.188 1 97.06 450 ALA A N 1
ATOM 3675 C CA . ALA A 1 450 ? 7.707 -22.25 -36.75 1 97.06 450 ALA A CA 1
ATOM 3676 C C . ALA A 1 450 ? 8.461 -23.453 -36.219 1 97.06 450 ALA A C 1
ATOM 3678 O O . ALA A 1 450 ? 7.848 -24.453 -35.844 1 97.06 450 ALA A O 1
ATOM 3679 N N . ARG A 1 451 ? 9.711 -23.391 -36.188 1 96.56 451 ARG A N 1
ATOM 3680 C CA . ARG A 1 451 ? 10.555 -24.469 -35.688 1 96.56 451 ARG A CA 1
ATOM 3681 C C . ARG A 1 451 ? 10.273 -24.75 -34.219 1 96.56 451 ARG A C 1
ATOM 3683 O O . ARG A 1 451 ? 10.109 -25.906 -33.812 1 96.56 451 ARG A O 1
ATOM 3690 N N . ARG A 1 452 ? 10.164 -23.703 -33.469 1 95.5 452 ARG A N 1
ATOM 3691 C CA . ARG A 1 452 ? 10.016 -23.828 -32 1 95.5 452 ARG A CA 1
ATOM 3692 C C . ARG A 1 452 ? 8.609 -24.297 -31.656 1 95.5 452 ARG A C 1
ATOM 3694 O O . ARG A 1 452 ? 8.414 -24.969 -30.641 1 95.5 452 ARG A O 1
ATOM 3701 N N . LEU A 1 453 ? 7.66 -23.984 -32.5 1 95.94 453 LEU A N 1
ATOM 3702 C CA . LEU A 1 453 ? 6.262 -24.25 -32.156 1 95.94 453 LEU A CA 1
ATOM 3703 C C . LEU A 1 453 ? 5.742 -25.438 -32.969 1 95.94 453 LEU A C 1
ATOM 3705 O O . LEU A 1 453 ? 4.578 -25.828 -32.812 1 95.94 453 LEU A O 1
ATOM 3709 N N . ASP A 1 454 ? 6.641 -26 -33.781 1 95.12 454 ASP A N 1
ATOM 3710 C CA . ASP A 1 454 ? 6.277 -27.109 -34.656 1 95.12 454 ASP A CA 1
ATOM 3711 C C . ASP A 1 454 ? 5.113 -26.75 -35.562 1 95.12 454 ASP A C 1
ATOM 3713 O O . ASP A 1 454 ? 4.098 -27.438 -35.594 1 95.12 454 ASP A O 1
ATOM 3717 N N . LEU A 1 455 ? 5.254 -25.625 -36.188 1 96.88 455 LEU A N 1
ATOM 3718 C CA . LEU A 1 455 ? 4.34 -25.109 -37.188 1 96.88 455 LEU A CA 1
ATOM 3719 C C . LEU A 1 455 ? 5.07 -24.859 -38.5 1 96.88 455 LEU A C 1
ATOM 3721 O O . LEU A 1 455 ? 6.281 -25.094 -38.625 1 96.88 455 LEU A O 1
ATOM 3725 N N . SER A 1 456 ? 4.293 -24.5 -39.5 1 96.75 456 SER A N 1
ATOM 3726 C CA . SER A 1 456 ? 4.879 -24 -40.75 1 96.75 456 SER A CA 1
ATOM 3727 C C . SER A 1 456 ? 5.004 -22.484 -40.719 1 96.75 456 SER A C 1
ATOM 3729 O O . SER A 1 456 ? 4.152 -21.797 -40.156 1 96.75 456 SER A O 1
ATOM 3731 N N . PRO A 1 457 ? 6.09 -21.969 -41.281 1 97.06 457 PRO A N 1
ATOM 3732 C CA . PRO A 1 457 ? 6.223 -20.516 -41.375 1 97.06 457 PRO A CA 1
ATOM 3733 C C . PRO A 1 457 ? 4.996 -19.844 -41.969 1 97.06 457 PRO A C 1
ATOM 3735 O O . PRO A 1 457 ? 4.66 -18.703 -41.594 1 97.06 457 PRO A O 1
ATOM 3738 N N . ASP A 1 458 ? 4.375 -20.547 -42.844 1 96 458 ASP A N 1
ATOM 3739 C CA . ASP A 1 458 ? 3.211 -20.016 -43.562 1 96 458 ASP A CA 1
ATOM 3740 C C . ASP A 1 458 ? 2.01 -19.922 -42.594 1 96 458 ASP A C 1
ATOM 3742 O O . ASP A 1 458 ? 1.03 -19.234 -42.906 1 96 458 ASP A O 1
ATOM 3746 N N . ASP A 1 459 ? 2.078 -20.562 -41.469 1 96.94 459 ASP A N 1
ATOM 3747 C CA . ASP A 1 459 ? 0.988 -20.562 -40.5 1 96.94 459 ASP A CA 1
ATOM 3748 C C . ASP A 1 459 ? 1.188 -19.484 -39.438 1 96.94 459 ASP A C 1
ATOM 3750 O O . ASP A 1 459 ? 0.456 -19.422 -38.469 1 96.94 459 ASP A O 1
ATOM 3754 N N . ILE A 1 460 ? 2.158 -18.688 -39.656 1 97.81 460 ILE A N 1
ATOM 3755 C CA . ILE A 1 460 ? 2.492 -17.656 -38.656 1 97.81 460 ILE A CA 1
ATOM 3756 C C . ILE A 1 460 ? 2.379 -16.281 -39.312 1 97.81 460 ILE A C 1
ATOM 3758 O O . ILE A 1 460 ? 2.98 -16.016 -40.375 1 97.81 460 ILE A O 1
ATOM 3762 N N . GLU A 1 461 ? 1.626 -15.469 -38.75 1 97.62 461 GLU A N 1
ATOM 3763 C CA . GLU A 1 461 ? 1.5 -14.07 -39.156 1 97.62 461 GLU A CA 1
ATOM 3764 C C . GLU A 1 461 ? 1.988 -13.133 -38.062 1 97.62 461 GLU A C 1
ATOM 3766 O O . GLU A 1 461 ? 1.488 -13.18 -36.938 1 97.62 461 GLU A O 1
ATOM 3771 N N . ILE A 1 462 ? 2.955 -12.32 -38.344 1 98.31 462 ILE A N 1
ATOM 3772 C CA . ILE A 1 462 ? 3.527 -11.414 -37.344 1 98.31 462 ILE A CA 1
ATOM 3773 C C . ILE A 1 462 ? 3.146 -9.969 -37.688 1 98.31 462 ILE A C 1
ATOM 3775 O O . ILE A 1 462 ? 3.355 -9.523 -38.812 1 98.31 462 ILE A O 1
ATOM 3779 N N . GLU A 1 463 ? 2.529 -9.273 -36.812 1 98.12 463 GLU A N 1
ATOM 3780 C CA . GLU A 1 463 ? 2.379 -7.82 -36.844 1 98.12 463 GLU A CA 1
ATOM 3781 C C . GLU A 1 463 ? 3.484 -7.125 -36.062 1 98.12 463 GLU A C 1
ATOM 3783 O O . GLU A 1 463 ? 3.441 -7.082 -34.844 1 98.12 463 GLU A O 1
ATOM 3788 N N . TRP A 1 464 ? 4.441 -6.598 -36.781 1 98.12 464 TRP A N 1
ATOM 3789 C CA . TRP A 1 464 ? 5.547 -5.898 -36.156 1 98.12 464 TRP A CA 1
ATOM 3790 C C . TRP A 1 464 ? 5.129 -4.5 -35.688 1 98.12 464 TRP A C 1
ATOM 3792 O O . TRP A 1 464 ? 4.527 -3.752 -36.469 1 98.12 464 TRP A O 1
ATOM 3802 N N . VAL A 1 465 ? 5.43 -4.152 -34.5 1 97.56 465 VAL A N 1
ATOM 3803 C CA . VAL A 1 465 ? 5.105 -2.824 -33.969 1 97.56 465 VAL A CA 1
ATOM 3804 C C . VAL A 1 465 ? 6.32 -2.229 -33.281 1 97.56 465 VAL A C 1
ATOM 3806 O O . VAL A 1 465 ? 7.254 -2.951 -32.906 1 97.56 465 VAL A O 1
ATOM 3809 N N . GLU A 1 466 ? 6.324 -0.899 -33.156 1 95.19 466 GLU A N 1
ATOM 3810 C CA . GLU A 1 466 ? 7.387 -0.198 -32.438 1 95.19 466 GLU A CA 1
ATOM 3811 C C . GLU A 1 466 ? 7.324 -0.488 -30.938 1 95.19 466 GLU A C 1
ATOM 3813 O O . GLU A 1 466 ? 6.266 -0.833 -30.406 1 95.19 466 GLU A O 1
ATOM 3818 N N . PRO A 1 467 ? 8.43 -0.401 -30.266 1 91.06 467 PRO A N 1
ATOM 3819 C CA . PRO A 1 467 ? 8.414 -0.537 -28.812 1 91.06 467 PRO A CA 1
ATOM 3820 C C . PRO A 1 467 ? 7.367 0.35 -28.141 1 91.06 467 PRO A C 1
ATOM 3822 O O . PRO A 1 467 ? 7.227 1.521 -28.5 1 91.06 467 PRO A O 1
ATOM 3825 N N . GLY A 1 468 ? 6.633 -0.269 -27.219 1 87.12 468 GLY A N 1
ATOM 3826 C CA . GLY A 1 468 ? 5.617 0.469 -26.484 1 87.12 468 GLY A CA 1
ATOM 3827 C C . GLY A 1 468 ? 4.238 0.378 -27.125 1 87.12 468 GLY A C 1
ATOM 3828 O O . GLY A 1 468 ? 3.262 0.88 -26.562 1 87.12 468 GLY A O 1
ATOM 3829 N N . LYS A 1 469 ? 4.133 -0.287 -28.203 1 92.44 469 LYS A N 1
ATOM 3830 C CA . LYS A 1 469 ? 2.871 -0.287 -28.938 1 92.44 469 LYS A CA 1
ATOM 3831 C C . LYS A 1 469 ? 2.107 -1.59 -28.719 1 92.44 469 LYS A C 1
ATOM 3833 O O . LYS A 1 469 ? 1.007 -1.767 -29.234 1 92.44 469 LYS A O 1
ATOM 3838 N N . THR A 1 470 ? 2.6 -2.512 -27.969 1 94.19 470 THR A N 1
ATOM 3839 C CA . THR A 1 470 ? 1.819 -3.666 -27.531 1 94.19 470 THR A CA 1
ATOM 3840 C C . THR A 1 470 ? 0.775 -3.26 -26.5 1 94.19 470 THR A C 1
ATOM 3842 O O . THR A 1 470 ? 0.836 -2.158 -25.953 1 94.19 470 THR A O 1
ATOM 3845 N N . VAL A 1 471 ? -0.131 -4.09 -26.344 1 92 471 VAL A N 1
ATOM 3846 C CA . VAL A 1 471 ? -1.257 -3.777 -25.469 1 92 471 VAL A CA 1
ATOM 3847 C C . VAL A 1 471 ? -0.911 -4.148 -24.031 1 92 471 VAL A C 1
ATOM 3849 O O . VAL A 1 471 ? -0.54 -5.289 -23.75 1 92 471 VAL A O 1
ATOM 3852 N N . TRP A 1 472 ? -0.976 -3.139 -23.234 1 86.94 472 TRP A N 1
ATOM 3853 C CA . TRP A 1 472 ? -0.774 -3.307 -21.797 1 86.94 472 TRP A CA 1
ATOM 3854 C C . TRP A 1 472 ? -2.039 -2.943 -21.031 1 86.94 472 TRP A C 1
ATOM 3856 O O . TRP A 1 472 ? -2.848 -2.137 -21.484 1 86.94 472 TRP A O 1
ATOM 3866 N N . LYS A 1 473 ? -2.252 -3.547 -19.984 1 78.88 473 LYS A N 1
ATOM 3867 C CA . LYS A 1 473 ? -3.219 -3.135 -18.969 1 78.88 473 LYS A CA 1
ATOM 3868 C C . LYS A 1 473 ? -2.525 -2.803 -17.656 1 78.88 473 LYS A C 1
ATOM 3870 O O . LYS A 1 473 ? -2.127 -3.703 -16.906 1 78.88 473 LYS A O 1
ATOM 3875 N N . GLY A 1 474 ? -2.375 -1.505 -17.406 1 75.06 474 GLY A N 1
ATOM 3876 C CA . GLY A 1 474 ? -1.53 -1.088 -16.297 1 75.06 474 GLY A CA 1
ATOM 3877 C C . GLY A 1 474 ? -0.067 -1.432 -16.5 1 75.06 474 GLY A C 1
ATOM 3878 O O . GLY A 1 474 ? 0.547 -1.001 -17.469 1 75.06 474 GLY A O 1
ATOM 3879 N N . TYR A 1 475 ? 0.38 -2.326 -15.617 1 76.38 475 TYR A N 1
ATOM 3880 C CA . TYR A 1 475 ? 1.788 -2.703 -15.664 1 76.38 475 TYR A CA 1
ATOM 3881 C C . TYR A 1 475 ? 1.956 -4.125 -16.188 1 76.38 475 TYR A C 1
ATOM 3883 O O . TYR A 1 475 ? 3.068 -4.656 -16.203 1 76.38 475 TYR A O 1
ATOM 3891 N N . LYS A 1 476 ? 0.862 -4.711 -16.594 1 82.12 476 LYS A N 1
ATOM 3892 C CA . LYS A 1 476 ? 0.904 -6.09 -17.078 1 82.12 476 LYS A CA 1
ATOM 3893 C C . LYS A 1 476 ? 0.689 -6.152 -18.578 1 82.12 476 LYS A C 1
ATOM 3895 O O . LYS A 1 476 ? -0.25 -5.551 -19.109 1 82.12 476 LYS A O 1
ATOM 3900 N N . LEU A 1 477 ? 1.543 -6.836 -19.234 1 87.31 477 LEU A N 1
ATOM 3901 C CA . LEU A 1 477 ? 1.349 -7.109 -20.656 1 87.31 477 LEU A CA 1
ATOM 3902 C C . LEU A 1 477 ? 0.146 -8.023 -20.875 1 87.31 477 LEU A C 1
ATOM 3904 O O . LEU A 1 477 ? 0.008 -9.047 -20.203 1 87.31 477 LEU A O 1
ATOM 3908 N N . GLN A 1 478 ? -0.708 -7.613 -21.75 1 88.69 478 GLN A N 1
ATOM 3909 C CA . GLN A 1 478 ? -1.824 -8.477 -22.125 1 88.69 478 GLN A CA 1
ATOM 3910 C C . GLN A 1 478 ? -1.401 -9.516 -23.156 1 88.69 478 GLN A C 1
ATOM 3912 O O . GLN A 1 478 ? -1.607 -9.32 -24.359 1 88.69 478 GLN A O 1
ATOM 3917 N N . VAL A 1 479 ? -0.985 -10.562 -22.688 1 88.56 479 VAL A N 1
ATOM 3918 C CA . VAL A 1 479 ? -0.393 -11.578 -23.547 1 88.56 479 VAL A CA 1
ATOM 3919 C C . VAL A 1 479 ? -1.437 -12.086 -24.531 1 88.56 479 VAL A C 1
ATOM 3921 O O . VAL A 1 479 ? -1.132 -12.305 -25.703 1 88.56 479 VAL A O 1
ATOM 3924 N N . PHE A 1 480 ? -2.703 -12.188 -24.094 1 88.19 480 PHE A N 1
ATOM 3925 C CA . PHE A 1 480 ? -3.783 -12.68 -24.938 1 88.19 480 PHE A CA 1
ATOM 3926 C C . PHE A 1 480 ? -4.754 -11.562 -25.281 1 88.19 480 PHE A C 1
ATOM 3928 O O . PHE A 1 480 ? -5.238 -10.859 -24.391 1 88.19 480 PHE A O 1
ATOM 3935 N N . LEU A 1 481 ? -4.902 -11.375 -26.484 1 91.19 481 LEU A N 1
ATOM 3936 C CA . LEU A 1 481 ? -6.012 -10.562 -26.969 1 91.19 481 LEU A CA 1
ATOM 3937 C C . LEU A 1 481 ? -7.125 -11.438 -27.516 1 91.19 481 LEU A C 1
ATOM 3939 O O . LEU A 1 481 ? -7.055 -11.898 -28.672 1 91.19 481 LEU A O 1
ATOM 3943 N N . ASP A 1 482 ? -8.125 -11.703 -26.703 1 87.81 482 ASP A N 1
ATOM 3944 C CA . ASP A 1 482 ? -9.211 -12.625 -27.047 1 87.81 482 ASP A CA 1
ATOM 3945 C C . ASP A 1 482 ? -10.258 -11.945 -27.922 1 87.81 482 ASP A C 1
ATOM 3947 O O . ASP A 1 482 ? -10.977 -11.055 -27.469 1 87.81 482 ASP A O 1
ATOM 3951 N N . GLN A 1 483 ? -10.289 -12.328 -29.078 1 89.06 483 GLN A N 1
ATOM 3952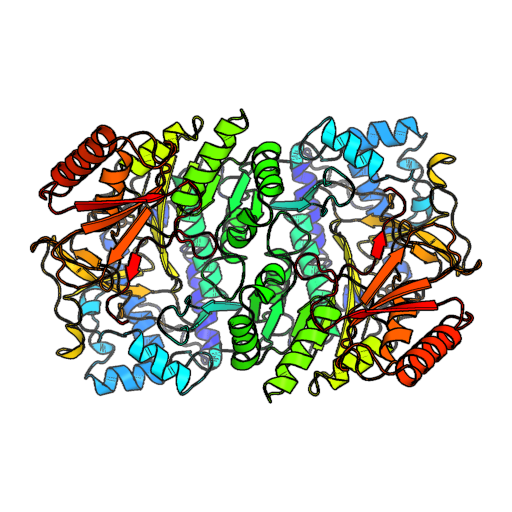 C CA . GLN A 1 483 ? -11.242 -11.773 -30.031 1 89.06 483 GLN A CA 1
ATOM 3953 C C . GLN A 1 483 ? -12.32 -12.789 -30.391 1 89.06 483 GLN A C 1
ATOM 3955 O O . GLN A 1 483 ? -13.031 -12.633 -31.375 1 89.06 483 GLN A O 1
ATOM 3960 N N . ARG A 1 484 ? -12.531 -13.938 -29.688 1 81.19 484 ARG A N 1
ATOM 3961 C CA . ARG A 1 484 ? -13.523 -14.977 -29.969 1 81.19 484 ARG A CA 1
ATOM 3962 C C . ARG A 1 484 ? -14.938 -14.461 -29.719 1 81.19 484 ARG A C 1
ATOM 3964 O O . ARG A 1 484 ? -15.883 -14.891 -30.375 1 81.19 484 ARG A O 1
ATOM 3971 N N . LYS A 1 485 ? -15.07 -13.844 -28.516 1 63.97 485 LYS A N 1
ATOM 3972 C CA . LYS A 1 485 ? -16.422 -13.406 -28.141 1 63.97 485 LYS A CA 1
ATOM 3973 C C . LYS A 1 485 ? -16.719 -12.023 -28.719 1 63.97 485 LYS A C 1
ATOM 3975 O O . LYS A 1 485 ? -17.766 -11.438 -28.406 1 63.97 485 LYS A O 1
ATOM 3980 N N . LYS A 1 486 ? -16.047 -11.523 -29.75 1 44.72 486 LYS A N 1
ATOM 3981 C CA . LYS A 1 486 ? -16.594 -10.273 -30.25 1 44.72 486 LYS A CA 1
ATOM 3982 C C . LYS A 1 486 ? -17.844 -10.523 -31.094 1 44.72 486 LYS A C 1
ATOM 3984 O O . LYS A 1 486 ? -17.969 -11.555 -31.75 1 44.72 486 LYS A O 1
ATOM 3989 N N . MET B 1 1 ? 15.93 11.133 35.469 1 23.05 1 MET B N 1
ATOM 3990 C CA . MET B 1 1 ? 17.047 10.203 35.281 1 23.05 1 MET B CA 1
ATOM 3991 C C . MET B 1 1 ? 16.672 9.086 34.312 1 23.05 1 MET B C 1
ATOM 3993 O O . MET B 1 1 ? 15.953 8.156 34.688 1 23.05 1 MET B O 1
ATOM 3997 N N . VAL B 1 2 ? 16.203 9.398 33.094 1 32.44 2 VAL B N 1
ATOM 3998 C CA . VAL B 1 2 ? 16.141 8.367 32.062 1 32.44 2 VAL B CA 1
ATOM 3999 C C . VAL B 1 2 ? 17.359 7.461 32.156 1 32.44 2 VAL B C 1
ATOM 4001 O O . VAL B 1 2 ? 18.484 7.914 31.969 1 32.44 2 VAL B O 1
ATOM 4004 N N . GLY B 1 3 ? 17.422 6.609 33.094 1 33.12 3 GLY B N 1
ATOM 4005 C CA . GLY B 1 3 ? 18.516 5.688 33.375 1 33.12 3 GLY B CA 1
ATOM 4006 C C . GLY B 1 3 ? 19.281 5.277 32.125 1 33.12 3 GLY B C 1
ATOM 4007 O O . GLY B 1 3 ? 18.719 5.285 31.031 1 33.12 3 GLY B O 1
ATOM 4008 N N . THR B 1 4 ? 20.672 5.504 32.094 1 40.38 4 THR B N 1
ATOM 4009 C CA . THR B 1 4 ? 21.766 5.16 31.203 1 40.38 4 THR B CA 1
ATOM 4010 C C . THR B 1 4 ? 21.531 3.805 30.547 1 40.38 4 THR B C 1
ATOM 4012 O O . THR B 1 4 ? 21.812 2.76 31.125 1 40.38 4 THR B O 1
ATOM 4015 N N . LEU B 1 5 ? 20.406 3.561 30.141 1 43.78 5 LEU B N 1
ATOM 4016 C CA . LEU B 1 5 ? 20.484 2.318 29.375 1 43.78 5 LEU B CA 1
ATOM 4017 C C . LEU B 1 5 ? 21.703 2.324 28.453 1 43.78 5 LEU B C 1
ATOM 4019 O O . LEU B 1 5 ? 21.625 2.828 27.328 1 43.78 5 LEU B O 1
ATOM 4023 N N . ARG B 1 6 ? 22.859 2.619 29 1 45.78 6 ARG B N 1
ATOM 4024 C CA . ARG B 1 6 ? 24.125 2.604 28.266 1 45.78 6 ARG B CA 1
ATOM 4025 C C . ARG B 1 6 ? 24.297 1.309 27.484 1 45.78 6 ARG B C 1
ATOM 4027 O O . ARG B 1 6 ? 24.781 0.309 28.016 1 45.78 6 ARG B O 1
ATOM 4034 N N . ALA B 1 7 ? 23.297 1.017 26.719 1 56.25 7 ALA B N 1
ATOM 4035 C CA . ALA B 1 7 ? 23.594 -0.111 25.828 1 56.25 7 ALA B CA 1
ATOM 4036 C C . ALA B 1 7 ? 24.828 0.166 24.984 1 56.25 7 ALA B C 1
ATOM 4038 O O . ALA B 1 7 ? 25.062 1.307 24.578 1 56.25 7 ALA B O 1
ATOM 4039 N N . ALA B 1 8 ? 25.703 -0.611 24.922 1 69.88 8 ALA B N 1
ATOM 4040 C CA . ALA B 1 8 ? 27.062 -0.578 24.391 1 69.88 8 ALA B CA 1
ATOM 4041 C C . ALA B 1 8 ? 27.047 -0.25 22.891 1 69.88 8 ALA B C 1
ATOM 4043 O O . ALA B 1 8 ? 27.984 0.358 22.375 1 69.88 8 ALA B O 1
ATOM 4044 N N . THR B 1 9 ? 25.844 -0.453 22.234 1 92.12 9 THR B N 1
ATOM 4045 C CA . THR B 1 9 ? 25.844 -0.152 20.797 1 92.12 9 THR B CA 1
ATOM 4046 C C . THR B 1 9 ? 24.609 0.684 20.422 1 92.12 9 THR B C 1
ATOM 4048 O O . THR B 1 9 ? 23.609 0.679 21.141 1 92.12 9 THR B O 1
ATOM 4051 N N . PRO B 1 10 ? 24.656 1.461 19.5 1 95.38 10 PRO B N 1
ATOM 4052 C CA . PRO B 1 10 ? 23.516 2.238 19.031 1 95.38 10 PRO B CA 1
ATOM 4053 C C . PRO B 1 10 ? 22.266 1.374 18.797 1 95.38 10 PRO B C 1
ATOM 4055 O O . PRO B 1 10 ? 21.156 1.768 19.172 1 95.38 10 PRO B O 1
ATOM 4058 N N . LEU B 1 11 ? 22.453 0.227 18.25 1 94.44 11 LEU B N 1
ATOM 4059 C CA . LEU B 1 11 ? 21.328 -0.68 18.031 1 94.44 11 LEU B CA 1
ATOM 4060 C C . LEU B 1 11 ? 20.703 -1.105 19.359 1 94.44 11 LEU B C 1
ATOM 4062 O O . LEU B 1 11 ? 19.484 -1.135 19.5 1 94.44 11 LEU B O 1
ATOM 4066 N N . GLY B 1 12 ? 21.578 -1.493 20.25 1 95.31 12 GLY B N 1
ATOM 4067 C CA . GLY B 1 12 ? 21.078 -1.883 21.562 1 95.31 12 GLY B CA 1
ATOM 4068 C C . GLY B 1 12 ? 20.281 -0.79 22.25 1 95.31 12 GLY B C 1
ATOM 4069 O O . GLY B 1 12 ? 19.219 -1.057 22.828 1 95.31 12 GLY B O 1
ATOM 4070 N N . TYR B 1 13 ? 20.812 0.438 22.25 1 96.44 13 TYR B N 1
ATOM 4071 C CA . TYR B 1 13 ? 20.109 1.585 22.812 1 96.44 13 TYR B CA 1
ATOM 4072 C C . TYR B 1 13 ? 18.766 1.784 22.141 1 96.44 13 TYR B C 1
ATOM 4074 O O . TYR B 1 13 ? 17.734 1.963 22.812 1 96.44 13 TYR B O 1
ATOM 4082 N N . TYR B 1 14 ? 18.734 1.69 20.812 1 96.94 14 TYR B N 1
ATOM 4083 C CA . TYR B 1 14 ? 17.547 1.841 19.984 1 96.94 14 TYR B CA 1
ATOM 4084 C C . TYR B 1 14 ? 16.484 0.815 20.359 1 96.94 14 TYR B C 1
ATOM 4086 O O . TYR B 1 14 ? 15.312 1.165 20.562 1 96.94 14 TYR B O 1
ATOM 4094 N N . GLN B 1 15 ? 16.828 -0.386 20.516 1 95.62 15 GLN B N 1
ATOM 4095 C CA . GLN B 1 15 ? 15.914 -1.461 20.891 1 95.62 15 GLN B CA 1
ATOM 4096 C C . GLN B 1 15 ? 15.406 -1.284 22.312 1 95.62 15 GLN B C 1
ATOM 4098 O O . GLN B 1 15 ? 14.234 -1.54 22.594 1 95.62 15 GLN B O 1
ATOM 4103 N N . ALA B 1 16 ? 16.266 -0.822 23.172 1 96.94 16 ALA B N 1
ATOM 4104 C CA . ALA B 1 16 ? 15.883 -0.607 24.578 1 96.94 16 ALA B CA 1
ATOM 4105 C C . ALA B 1 16 ? 14.844 0.501 24.688 1 96.94 16 ALA B C 1
ATOM 4107 O O . ALA B 1 16 ? 13.898 0.39 25.469 1 96.94 16 ALA B O 1
ATOM 4108 N N . ILE B 1 17 ? 15.039 1.554 23.922 1 97.38 17 ILE B N 1
ATOM 4109 C CA . ILE B 1 17 ? 14.086 2.652 23.938 1 97.38 17 ILE B CA 1
ATOM 4110 C C . ILE B 1 17 ? 12.719 2.154 23.469 1 97.38 17 ILE B C 1
ATOM 4112 O O . ILE B 1 17 ? 11.688 2.488 24.047 1 97.38 17 ILE B O 1
ATOM 4116 N N . HIS B 1 18 ? 12.758 1.358 22.422 1 97.38 18 HIS B N 1
ATOM 4117 C CA . HIS B 1 18 ? 11.516 0.807 21.891 1 97.38 18 HIS B CA 1
ATOM 4118 C C . HIS B 1 18 ? 10.766 0.006 22.938 1 97.38 18 HIS B C 1
ATOM 4120 O O . HIS B 1 18 ? 9.57 0.217 23.156 1 97.38 18 HIS B O 1
ATOM 4126 N N . GLU B 1 19 ? 11.438 -0.828 23.594 1 97.19 19 GLU B N 1
ATOM 4127 C CA . GLU B 1 19 ? 10.844 -1.664 24.641 1 97.19 19 GLU B CA 1
ATOM 4128 C C . GLU B 1 19 ? 10.328 -0.819 25.797 1 97.19 19 GLU B C 1
ATOM 4130 O O . GLU B 1 19 ? 9.273 -1.108 26.359 1 97.19 19 GLU B O 1
ATOM 4135 N N . GLU B 1 20 ? 11.062 0.154 26.125 1 97.25 20 GLU B N 1
ATOM 4136 C CA . GLU B 1 20 ? 10.672 1.027 27.234 1 97.25 20 GLU B CA 1
ATOM 4137 C C . GLU B 1 20 ? 9.383 1.782 26.906 1 97.25 20 GLU B C 1
ATOM 4139 O O . GLU B 1 20 ? 8.508 1.921 27.766 1 97.25 20 GLU B O 1
ATOM 4144 N N . LEU B 1 21 ? 9.281 2.307 25.703 1 97.94 21 LEU B N 1
ATOM 4145 C CA . LEU B 1 21 ? 8.086 3.035 25.281 1 97.94 21 LEU B CA 1
ATOM 4146 C C . LEU B 1 21 ? 6.855 2.141 25.344 1 97.94 21 LEU B C 1
ATOM 4148 O O . LEU B 1 21 ? 5.773 2.592 25.734 1 97.94 21 LEU B O 1
ATOM 4152 N N . ARG B 1 22 ? 7.031 0.875 24.969 1 97.75 22 ARG B N 1
ATOM 4153 C CA . ARG B 1 22 ? 5.953 -0.104 25.047 1 97.75 22 ARG B CA 1
ATOM 4154 C C . ARG B 1 22 ? 5.617 -0.426 26.5 1 97.75 22 ARG B C 1
ATOM 4156 O O . ARG B 1 22 ? 4.445 -0.422 26.891 1 97.75 22 ARG B O 1
ATOM 4163 N N . ARG B 1 23 ? 6.613 -0.626 27.297 1 97.62 23 ARG B N 1
ATOM 4164 C CA . ARG B 1 23 ? 6.434 -0.984 28.703 1 97.62 23 ARG B CA 1
ATOM 4165 C C . ARG B 1 23 ? 5.742 0.137 29.469 1 97.62 23 ARG B C 1
ATOM 4167 O O . ARG B 1 23 ? 4.887 -0.121 30.312 1 97.62 23 ARG B O 1
ATOM 4174 N N . GLN B 1 24 ? 6.078 1.352 29.141 1 97.19 24 GLN B N 1
ATOM 4175 C CA . GLN B 1 24 ? 5.523 2.506 29.828 1 97.19 24 GLN B CA 1
ATOM 4176 C C . GLN B 1 24 ? 4.145 2.867 29.281 1 97.19 24 GLN B C 1
ATOM 4178 O O . GLN B 1 24 ? 3.479 3.764 29.812 1 97.19 24 GLN B O 1
ATOM 4183 N N . GLY B 1 25 ? 3.732 2.268 28.203 1 97.31 25 GLY B N 1
ATOM 4184 C CA . GLY B 1 25 ? 2.381 2.426 27.688 1 97.31 25 GLY B CA 1
ATOM 4185 C C . GLY B 1 25 ? 2.246 3.586 26.719 1 97.31 25 GLY B C 1
ATOM 4186 O O . GLY B 1 25 ? 1.134 3.951 26.328 1 97.31 25 GLY B O 1
ATOM 4187 N N . PHE B 1 26 ? 3.375 4.23 26.344 1 98.19 26 PHE B N 1
ATOM 4188 C CA . PHE B 1 26 ? 3.305 5.27 25.328 1 98.19 26 PHE B CA 1
ATOM 4189 C C . PHE B 1 26 ? 2.881 4.684 23.984 1 98.19 26 PHE B C 1
ATOM 4191 O O . PHE B 1 26 ? 2.215 5.352 23.203 1 98.19 26 PHE B O 1
ATOM 4198 N N . ILE B 1 27 ? 3.363 3.473 23.734 1 97.88 27 ILE B N 1
ATOM 4199 C CA . ILE B 1 27 ? 2.846 2.637 22.656 1 97.88 27 ILE B CA 1
ATOM 4200 C C . ILE B 1 27 ? 1.972 1.526 23.234 1 97.88 27 ILE B C 1
ATOM 4202 O O . ILE B 1 27 ? 2.465 0.645 23.938 1 97.88 27 ILE B O 1
ATOM 4206 N N . ARG B 1 28 ? 0.769 1.648 22.953 1 96.88 28 ARG B N 1
ATOM 4207 C CA . ARG B 1 28 ? -0.166 0.667 23.5 1 96.88 28 ARG B CA 1
ATOM 4208 C C . ARG B 1 28 ? 0.129 -0.727 22.953 1 96.88 28 ARG B C 1
ATOM 4210 O O . ARG B 1 28 ? 0.377 -0.894 21.75 1 96.88 28 ARG B O 1
ATOM 4217 N N . THR B 1 29 ? 0.052 -1.78 23.766 1 94.88 29 THR B N 1
ATOM 4218 C CA . THR B 1 29 ? 0.353 -3.137 23.328 1 94.88 29 THR B CA 1
ATOM 4219 C C . THR B 1 29 ? -0.904 -4.004 23.344 1 94.88 29 THR B C 1
ATOM 4221 O O . THR B 1 29 ? -0.929 -5.078 22.734 1 94.88 29 THR B O 1
ATOM 4224 N N . ASP B 1 30 ? -1.898 -3.551 24.062 1 93.25 30 ASP B N 1
ATOM 4225 C CA . ASP B 1 30 ? -3.176 -4.254 24.125 1 93.25 30 ASP B CA 1
ATOM 4226 C C . ASP B 1 30 ? -4.176 -3.643 23.141 1 93.25 30 ASP B C 1
ATOM 4228 O O . ASP B 1 30 ? -4.895 -2.701 23.484 1 93.25 30 ASP B O 1
ATOM 4232 N N . TYR B 1 31 ? -4.168 -4.043 22.031 1 92.88 31 TYR B N 1
ATOM 4233 C CA . TYR B 1 31 ? -5.086 -3.504 21.031 1 92.88 31 TYR B CA 1
ATOM 4234 C C . TYR B 1 31 ? -5.773 -4.625 20.266 1 92.88 31 TYR B C 1
ATOM 4236 O O . TYR B 1 31 ? -5.238 -5.73 20.156 1 92.88 31 TYR B O 1
ATOM 4244 N N . PRO B 1 32 ? -6.895 -4.367 19.828 1 92.31 32 PRO B N 1
ATOM 4245 C CA . PRO B 1 32 ? -7.652 -3.127 19.984 1 92.31 32 PRO B CA 1
ATOM 4246 C C . PRO B 1 32 ? -8.25 -2.982 21.391 1 92.31 32 PRO B C 1
ATOM 4248 O O . PRO B 1 32 ? -8.438 -3.98 22.094 1 92.31 32 PRO B O 1
ATOM 4251 N N . PRO B 1 33 ? -8.594 -1.741 21.75 1 93.94 33 PRO B N 1
ATOM 4252 C CA . PRO B 1 33 ? -9.266 -1.55 23.031 1 93.94 33 PRO B CA 1
ATOM 4253 C C . PRO B 1 33 ? -10.68 -2.135 23.047 1 93.94 33 PRO B C 1
ATOM 4255 O O . PRO B 1 33 ? -11.195 -2.537 22 1 93.94 33 PRO B O 1
ATOM 4258 N N . ARG B 1 34 ? -11.242 -2.162 24.359 1 92.12 34 ARG B N 1
ATOM 4259 C CA . ARG B 1 34 ? -12.664 -2.488 24.453 1 92.12 34 ARG B CA 1
ATOM 4260 C C . ARG B 1 34 ? -13.508 -1.45 23.719 1 92.12 34 ARG B C 1
ATOM 4262 O O . ARG B 1 34 ? -13.195 -0.258 23.734 1 92.12 34 ARG B O 1
ATOM 4269 N N . ARG B 1 35 ? -14.469 -1.871 23.062 1 89.62 35 ARG B N 1
ATOM 4270 C CA . ARG B 1 35 ? -15.281 -1.025 22.203 1 89.62 35 ARG B CA 1
ATOM 4271 C C . ARG B 1 35 ? -15.82 0.178 22.953 1 89.62 35 ARG B C 1
ATOM 4273 O O . ARG B 1 35 ? -16.078 1.229 22.375 1 89.62 35 ARG B O 1
ATOM 4280 N N . ASP B 1 36 ? -16.031 0.046 24.203 1 93 36 ASP B N 1
ATOM 4281 C CA . ASP B 1 36 ? -16.641 1.114 24.984 1 93 36 ASP B CA 1
ATOM 4282 C C . ASP B 1 36 ? -15.594 2.164 25.375 1 93 36 ASP B C 1
ATOM 4284 O O . ASP B 1 36 ? -15.945 3.242 25.859 1 93 36 ASP B O 1
ATOM 4288 N N . GLU B 1 37 ? -14.344 1.859 25.203 1 95.38 37 GLU B N 1
ATOM 4289 C CA . GLU B 1 37 ? -13.312 2.867 25.406 1 95.38 37 GLU B CA 1
ATOM 4290 C C . GLU B 1 37 ? -13.344 3.936 24.328 1 95.38 37 GLU B C 1
ATOM 4292 O O . GLU B 1 37 ? -13.133 3.637 23.141 1 95.38 37 GLU B O 1
ATOM 4297 N N . ILE B 1 38 ? -13.523 5.109 24.75 1 95.62 38 ILE B N 1
ATOM 4298 C CA . ILE B 1 38 ? -13.695 6.195 23.781 1 95.62 38 ILE B CA 1
ATOM 4299 C C . ILE B 1 38 ? -12.328 6.668 23.297 1 95.62 38 ILE B C 1
ATOM 4301 O O . ILE B 1 38 ? -12.109 6.801 22.078 1 95.62 38 ILE B O 1
ATOM 4305 N N . LEU B 1 39 ? -11.43 6.914 24.281 1 97.75 39 LEU B N 1
ATOM 4306 C CA . LEU B 1 39 ? -10.086 7.359 23.922 1 97.75 39 LEU B CA 1
ATOM 4307 C C . LEU B 1 39 ? -9.164 6.168 23.719 1 97.75 39 LEU B C 1
ATOM 4309 O O . LEU B 1 39 ? -9.133 5.242 24.531 1 97.75 39 LEU B O 1
ATOM 4313 N N . TRP B 1 40 ? -8.359 5.914 22.656 1 97.25 40 TRP B N 1
ATOM 4314 C CA . TRP B 1 40 ? -7.402 4.855 22.375 1 97.25 40 TRP B CA 1
ATOM 4315 C C . TRP B 1 40 ? -6.383 4.727 23.5 1 97.25 40 TRP B C 1
ATOM 4317 O O . TRP B 1 40 ? -6.105 3.621 23.984 1 97.25 40 TRP B O 1
ATOM 4327 N N . ASN B 1 41 ? -5.762 5.68 24.047 1 97.56 41 ASN B N 1
ATOM 4328 C CA . ASN B 1 41 ? -4.73 5.801 25.062 1 97.56 41 ASN B CA 1
ATOM 4329 C C . ASN B 1 41 ? -5.027 6.941 26.031 1 97.56 41 ASN B C 1
ATOM 4331 O O . ASN B 1 41 ? -4.273 7.914 26.094 1 97.56 41 ASN B O 1
ATOM 4335 N N . LYS B 1 42 ? -6.051 6.727 26.781 1 97.38 42 LYS B N 1
ATOM 4336 C CA . LYS B 1 42 ? -6.59 7.77 27.641 1 97.38 42 LYS B CA 1
ATOM 4337 C C . LYS B 1 42 ? -5.504 8.336 28.562 1 97.38 42 LYS B C 1
ATOM 4339 O O . LYS B 1 42 ? -5.41 9.555 28.734 1 97.38 42 LYS B O 1
ATOM 4344 N N . ARG B 1 43 ? -4.691 7.492 29.078 1 97.12 43 ARG B N 1
ATOM 4345 C CA . ARG B 1 43 ? -3.654 7.934 30.016 1 97.12 43 ARG B CA 1
ATOM 4346 C C . ARG B 1 43 ? -2.752 8.977 29.359 1 97.12 43 ARG B C 1
ATOM 4348 O O . ARG B 1 43 ? -2.506 10.039 29.938 1 97.12 43 ARG B O 1
ATOM 4355 N N . ILE B 1 44 ? -2.275 8.75 28.156 1 98 44 ILE B N 1
ATOM 4356 C CA . ILE B 1 44 ? -1.328 9.641 27.484 1 98 44 ILE B CA 1
ATOM 4357 C C . ILE B 1 44 ? -2.049 10.891 27 1 98 44 ILE B C 1
ATOM 4359 O O . ILE B 1 44 ? -1.518 12 27.109 1 98 44 ILE B O 1
ATOM 4363 N N . LEU B 1 45 ? -3.256 10.742 26.5 1 98.38 45 LEU B N 1
ATOM 4364 C CA . LEU B 1 45 ? -3.977 11.852 25.891 1 98.38 45 LEU B CA 1
ATOM 4365 C C . LEU B 1 45 ? -4.469 12.836 26.938 1 98.38 45 LEU B C 1
ATOM 4367 O O . LEU B 1 45 ? -4.773 13.984 26.625 1 98.38 45 LEU B O 1
ATOM 4371 N N . THR B 1 46 ? -4.531 12.359 28.172 1 98.38 46 THR B N 1
ATOM 4372 C CA . THR B 1 46 ? -5.078 13.227 29.219 1 98.38 46 THR B CA 1
ATOM 4373 C C . THR B 1 46 ? -4.039 13.477 30.297 1 98.38 46 THR B C 1
ATOM 4375 O O . THR B 1 46 ? -4.395 13.727 31.453 1 98.38 46 THR B O 1
ATOM 4378 N N . LEU B 1 47 ? -2.811 13.352 30.016 1 97.81 47 LEU B N 1
ATOM 4379 C CA . LEU B 1 47 ? -1.746 13.656 30.953 1 97.81 47 LEU B CA 1
ATOM 4380 C C . LEU B 1 47 ? -1.865 15.094 31.469 1 97.81 47 LEU B C 1
ATOM 4382 O O . LEU B 1 47 ? -2.145 16 30.688 1 97.81 47 LEU B O 1
ATOM 4386 N N . PRO B 1 48 ? -1.622 15.25 32.781 1 97.56 48 PRO B N 1
ATOM 4387 C CA . PRO B 1 48 ? -1.546 16.641 33.25 1 97.56 48 PRO B CA 1
ATOM 4388 C C . PRO B 1 48 ? -0.445 17.438 32.562 1 97.56 48 PRO B C 1
ATOM 4390 O O . PRO B 1 48 ? 0.591 16.875 32.188 1 97.56 48 PRO B O 1
ATOM 4393 N N . ARG B 1 49 ? -0.669 18.688 32.438 1 97.44 49 ARG B N 1
ATOM 4394 C CA . ARG B 1 49 ? 0.237 19.594 31.719 1 97.44 49 ARG B CA 1
ATOM 4395 C C . ARG B 1 49 ? 1.664 19.453 32.25 1 97.44 49 ARG B C 1
ATOM 4397 O O . ARG B 1 49 ? 2.609 19.359 31.453 1 97.44 49 ARG B O 1
ATOM 4404 N N . GLU B 1 50 ? 1.839 19.375 33.562 1 97.38 50 GLU B N 1
ATOM 4405 C CA . GLU B 1 50 ? 3.16 19.281 34.156 1 97.38 50 GLU B CA 1
ATOM 4406 C C . GLU B 1 50 ? 3.879 18.016 33.75 1 97.38 50 GLU B C 1
ATOM 4408 O O . GLU B 1 50 ? 5.078 18.031 33.469 1 97.38 50 GLU B O 1
ATOM 4413 N N . GLU B 1 51 ? 3.131 16.969 33.688 1 97.88 51 GLU B N 1
ATOM 4414 C CA . GLU B 1 51 ? 3.705 15.68 33.281 1 97.88 51 GLU B CA 1
ATOM 4415 C C . GLU B 1 51 ? 4.09 15.695 31.812 1 97.88 51 GLU B C 1
ATOM 4417 O O . GLU B 1 51 ? 5.125 15.148 31.438 1 97.88 51 GLU B O 1
ATOM 4422 N N . LEU B 1 52 ? 3.24 16.266 31.016 1 97.81 52 LEU B N 1
ATOM 4423 C CA . LEU B 1 52 ? 3.52 16.391 29.578 1 97.81 52 LEU B CA 1
ATOM 4424 C C . LEU B 1 52 ? 4.797 17.188 29.344 1 97.81 52 LEU B C 1
ATOM 4426 O O . LEU B 1 52 ? 5.609 16.828 28.5 1 97.81 52 LEU B O 1
ATOM 4430 N N . GLU B 1 53 ? 5.004 18.234 30.109 1 97.81 53 GLU B N 1
ATOM 4431 C CA . GLU B 1 53 ? 6.195 19.078 29.969 1 97.81 53 GLU B CA 1
ATOM 4432 C C . GLU B 1 53 ? 7.449 18.312 30.406 1 97.81 53 GLU B C 1
ATOM 4434 O O . GLU B 1 53 ? 8.516 18.484 29.812 1 97.81 53 GLU B O 1
ATOM 4439 N N . LYS B 1 54 ? 7.285 17.516 31.422 1 98.31 54 LYS B N 1
ATOM 4440 C CA . LYS B 1 54 ? 8.398 16.672 31.844 1 98.31 54 LYS B CA 1
ATOM 4441 C C . LYS B 1 54 ? 8.789 15.68 30.766 1 98.31 54 LYS B C 1
ATOM 4443 O O . LYS B 1 54 ? 9.969 15.469 30.5 1 98.31 54 LYS B O 1
ATOM 4448 N N . ILE B 1 55 ? 7.781 15.094 30.156 1 98.31 55 ILE B N 1
ATOM 4449 C CA . ILE B 1 55 ? 8.008 14.125 29.094 1 98.31 55 ILE B CA 1
ATOM 4450 C C . ILE B 1 55 ? 8.68 14.805 27.906 1 98.31 55 ILE B C 1
ATOM 4452 O O . ILE B 1 55 ? 9.656 14.297 27.344 1 98.31 55 ILE B O 1
ATOM 4456 N N . LYS B 1 56 ? 8.18 15.977 27.531 1 98.5 56 LYS B N 1
ATOM 4457 C CA . LYS B 1 56 ? 8.773 16.734 26.453 1 98.5 56 LYS B CA 1
ATOM 4458 C C . LYS B 1 56 ? 10.242 17.047 26.734 1 98.5 56 LYS B C 1
ATOM 4460 O O . LYS B 1 56 ? 11.094 16.922 25.859 1 98.5 56 LYS B O 1
ATOM 4465 N N . THR B 1 57 ? 10.492 17.453 27.984 1 98.75 57 THR B N 1
ATOM 4466 C CA . THR B 1 57 ? 11.844 17.812 28.391 1 98.75 57 THR B CA 1
ATOM 4467 C C . THR B 1 57 ? 12.766 16.594 28.297 1 98.75 57 THR B C 1
ATOM 4469 O O . THR B 1 57 ? 13.844 16.672 27.703 1 98.75 57 THR B O 1
ATOM 4472 N N . GLN B 1 58 ? 12.305 15.523 28.875 1 98.31 58 GLN B N 1
ATOM 4473 C CA . GLN B 1 58 ? 13.102 14.305 28.891 1 98.31 58 GLN B CA 1
ATOM 4474 C C . GLN B 1 58 ? 13.391 13.828 27.469 1 98.31 58 GLN B C 1
ATOM 4476 O O . GLN B 1 58 ? 14.531 13.5 27.141 1 98.31 58 GLN B O 1
ATOM 4481 N N . ARG B 1 59 ? 12.469 13.805 26.641 1 98.44 59 ARG B N 1
ATOM 4482 C CA . ARG B 1 59 ? 12.602 13.266 25.281 1 98.44 59 ARG B CA 1
ATOM 4483 C C . ARG B 1 59 ? 13.438 14.195 24.406 1 98.44 59 ARG B C 1
ATOM 4485 O O . ARG B 1 59 ? 14.188 13.734 23.547 1 98.44 59 ARG B O 1
ATOM 4492 N N . LEU B 1 60 ? 13.203 15.477 24.609 1 98.75 60 LEU B N 1
ATOM 4493 C CA . LEU B 1 60 ? 14.023 16.422 23.859 1 98.75 60 LEU B CA 1
ATOM 4494 C C . LEU B 1 60 ? 15.5 16.234 24.203 1 98.75 60 LEU B C 1
ATOM 4496 O O . LEU B 1 60 ? 16.344 16.141 23.297 1 98.75 60 LEU B O 1
ATOM 4500 N N . LYS B 1 61 ? 15.828 16.219 25.5 1 98.69 61 LYS B N 1
ATOM 4501 C CA . LYS B 1 61 ? 17.203 16 25.922 1 98.69 61 LYS B CA 1
ATOM 4502 C C . LYS B 1 61 ? 17.75 14.695 25.344 1 98.69 61 LYS B C 1
ATOM 4504 O O . LYS B 1 61 ? 18.875 14.664 24.844 1 98.69 61 LYS B O 1
ATOM 4509 N N . GLN B 1 62 ? 16.953 13.711 25.406 1 98.12 62 GLN B N 1
ATOM 4510 C CA . GLN B 1 62 ? 17.359 12.383 24.953 1 98.12 62 GLN B CA 1
ATOM 4511 C C . GLN B 1 62 ? 17.688 12.383 23.469 1 98.12 62 GLN B C 1
ATOM 4513 O O . GLN B 1 62 ? 18.734 11.891 23.062 1 98.12 62 GLN B O 1
ATOM 4518 N N . ILE B 1 63 ? 16.844 12.922 22.641 1 98.38 63 ILE B N 1
ATOM 4519 C CA . ILE B 1 63 ? 17.016 12.836 21.188 1 98.38 63 ILE B CA 1
ATOM 4520 C C . ILE B 1 63 ? 18.156 13.758 20.766 1 98.38 63 ILE B C 1
ATOM 4522 O O . ILE B 1 63 ? 18.891 13.453 19.812 1 98.38 63 ILE B O 1
ATOM 4526 N N . VAL B 1 64 ? 18.328 14.891 21.422 1 98.69 64 VAL B N 1
ATOM 4527 C CA . VAL B 1 64 ? 19.406 15.82 21.109 1 98.69 64 VAL B CA 1
ATOM 4528 C C . VAL B 1 64 ? 20.75 15.18 21.422 1 98.69 64 VAL B C 1
ATOM 4530 O O . VAL B 1 64 ? 21.672 15.211 20.609 1 98.69 64 VAL B O 1
ATOM 4533 N N . TRP B 1 65 ? 20.875 14.57 22.562 1 98.5 65 TRP B N 1
ATOM 4534 C CA . TRP B 1 65 ? 22.109 13.883 22.922 1 98.5 65 TRP B CA 1
ATOM 4535 C C . TRP B 1 65 ? 22.359 12.688 22 1 98.5 65 TRP B C 1
ATOM 4537 O O . TRP B 1 65 ? 23.484 12.43 21.594 1 98.5 65 TRP B O 1
ATOM 4547 N N . TRP B 1 66 ? 21.312 11.977 21.719 1 98.19 66 TRP B N 1
ATOM 4548 C CA . TRP B 1 66 ? 21.406 10.844 20.797 1 98.19 66 TRP B CA 1
ATOM 4549 C C . TRP B 1 66 ? 21.969 11.289 19.438 1 98.19 66 TRP B C 1
ATOM 4551 O O . TRP B 1 66 ? 22.906 10.672 18.922 1 98.19 66 TRP B O 1
ATOM 4561 N N . ALA B 1 67 ? 21.406 12.352 18.922 1 98.38 67 ALA B N 1
ATOM 4562 C CA . ALA B 1 67 ? 21.859 12.867 17.625 1 98.38 67 ALA B CA 1
ATOM 4563 C C . ALA B 1 67 ? 23.312 13.328 17.703 1 98.38 67 ALA B C 1
ATOM 4565 O O . ALA B 1 67 ? 24.094 13.047 16.797 1 98.38 67 ALA B O 1
ATOM 4566 N N . TRP B 1 68 ? 23.641 14.008 18.719 1 98.12 68 TRP B N 1
ATOM 4567 C CA . TRP B 1 68 ? 25.016 14.484 18.922 1 98.12 68 TRP B CA 1
ATOM 4568 C C . TRP B 1 68 ? 26 13.328 18.938 1 98.12 68 TRP B C 1
ATOM 4570 O O . TRP B 1 68 ? 27.062 13.406 18.312 1 98.12 68 TRP B O 1
ATOM 4580 N N . GLU B 1 69 ? 25.672 12.266 19.531 1 97.44 69 GLU B N 1
ATOM 4581 C CA . GLU B 1 69 ? 26.578 11.148 19.75 1 97.44 69 GLU B CA 1
ATOM 4582 C C . GLU B 1 69 ? 26.641 10.25 18.516 1 97.44 69 GLU B C 1
ATOM 4584 O O . GLU B 1 69 ? 27.688 9.664 18.219 1 97.44 69 GLU B O 1
ATOM 4589 N N . ASN B 1 70 ? 25.562 10.164 17.797 1 97.62 70 ASN B N 1
ATOM 4590 C CA . ASN B 1 70 ? 25.484 9.062 16.844 1 97.62 70 ASN B CA 1
ATOM 4591 C C . ASN B 1 70 ? 25.344 9.562 15.406 1 97.62 70 ASN B C 1
ATOM 4593 O O . ASN B 1 70 ? 25.5 8.805 14.453 1 97.62 70 ASN B O 1
ATOM 4597 N N . SER B 1 71 ? 25.062 10.82 15.188 1 97.5 71 SER B N 1
ATOM 4598 C CA . SER B 1 71 ? 24.953 11.391 13.852 1 97.5 71 SER B CA 1
ATOM 4599 C C . SER B 1 71 ? 26.094 12.359 13.57 1 97.5 71 SER B C 1
ATOM 4601 O O . SER B 1 71 ? 26.109 13.477 14.086 1 97.5 71 SER B O 1
ATOM 4603 N N . PRO B 1 72 ? 27.016 11.992 12.664 1 97.31 72 PRO B N 1
ATOM 4604 C CA . PRO B 1 72 ? 28.094 12.914 12.297 1 97.31 72 PRO B CA 1
ATOM 4605 C C . PRO B 1 72 ? 27.578 14.242 11.742 1 97.31 72 PRO B C 1
ATOM 4607 O O . PRO B 1 72 ? 28.172 15.289 11.977 1 97.31 72 PRO B O 1
ATOM 4610 N N . PHE B 1 73 ? 26.5 14.164 11.078 1 98.25 73 PHE B N 1
ATOM 4611 C CA . PHE B 1 73 ? 25.906 15.367 10.531 1 98.25 73 PHE B CA 1
ATOM 4612 C C . PHE B 1 73 ? 25.594 16.375 11.641 1 98.25 73 PHE B C 1
ATOM 4614 O O . PHE B 1 73 ? 26.016 17.531 11.578 1 98.25 73 PHE B O 1
ATOM 4621 N N . TYR B 1 74 ? 24.875 15.945 12.664 1 98.5 74 TYR B N 1
ATOM 4622 C CA . TYR B 1 74 ? 24.422 16.859 13.711 1 98.5 74 TYR B CA 1
ATOM 4623 C C . TYR B 1 74 ? 25.594 17.375 14.523 1 98.5 74 TYR B C 1
ATOM 4625 O O . TYR B 1 74 ? 25.609 18.547 14.93 1 98.5 74 TYR B O 1
ATOM 4633 N N . ARG B 1 75 ? 26.516 16.516 14.734 1 98.06 75 ARG B N 1
ATOM 4634 C CA . ARG B 1 75 ? 27.688 16.984 15.453 1 98.06 75 ARG B CA 1
ATOM 4635 C C . ARG B 1 75 ? 28.359 18.141 14.719 1 98.06 75 ARG B C 1
ATOM 4637 O O . ARG B 1 75 ? 28.656 19.172 15.312 1 98.06 75 ARG B O 1
ATOM 4644 N N . ARG B 1 76 ? 28.625 17.953 13.406 1 98.06 76 ARG B N 1
ATOM 4645 C CA . ARG B 1 76 ? 29.25 19 12.594 1 98.06 76 ARG B CA 1
ATOM 4646 C C . ARG B 1 76 ? 28.344 20.219 12.484 1 98.06 76 ARG B C 1
ATOM 4648 O O . ARG B 1 76 ? 28.781 21.344 12.688 1 98.06 76 ARG B O 1
ATOM 4655 N N . PHE B 1 77 ? 27.094 19.969 12.203 1 98.44 77 PHE B N 1
ATOM 4656 C CA . PHE B 1 77 ? 26.109 21.016 11.977 1 98.44 77 PHE B CA 1
ATOM 4657 C C . PHE B 1 77 ? 25.953 21.906 13.211 1 98.44 77 PHE B C 1
ATOM 4659 O O . PHE B 1 77 ? 26.016 23.125 13.117 1 98.44 77 PHE B O 1
ATOM 4666 N N . TRP B 1 78 ? 25.828 21.344 14.414 1 98.62 78 TRP B N 1
ATOM 4667 C CA . TRP B 1 78 ? 25.609 22.078 15.656 1 98.62 78 TRP B CA 1
ATOM 4668 C C . TRP B 1 78 ? 26.891 22.75 16.125 1 98.62 78 TRP B C 1
ATOM 4670 O O . TRP B 1 78 ? 26.875 23.922 16.531 1 98.62 78 TRP B O 1
ATOM 4680 N N . LYS B 1 79 ? 28.016 22.094 15.953 1 98 79 LYS B N 1
ATOM 4681 C CA . LYS B 1 79 ? 29.281 22.719 16.312 1 98 79 LYS B CA 1
ATOM 4682 C C . LYS B 1 79 ? 29.547 23.953 15.477 1 98 79 LYS B C 1
ATOM 4684 O O . LYS B 1 79 ? 29.969 24.984 16 1 98 79 LYS B O 1
ATOM 4689 N N . SER B 1 80 ? 29.312 23.812 14.211 1 97.88 80 SER B N 1
ATOM 4690 C CA . SER B 1 80 ? 29.578 24.922 13.297 1 97.88 80 SER B CA 1
ATOM 4691 C C . SER B 1 80 ? 28.703 26.125 13.617 1 97.88 80 SER B C 1
ATOM 4693 O O . SER B 1 80 ? 29 27.234 13.195 1 97.88 80 SER B O 1
ATOM 4695 N N . LYS B 1 81 ? 27.672 25.922 14.43 1 97.75 81 LYS B N 1
ATOM 4696 C CA . LYS B 1 81 ? 26.734 26.984 14.719 1 97.75 81 LYS B CA 1
ATOM 4697 C C . LYS B 1 81 ? 26.734 27.344 16.203 1 97.75 81 LYS B C 1
ATOM 4699 O O . LYS B 1 81 ? 25.812 28.016 16.688 1 97.75 81 LYS B O 1
ATOM 4704 N N . GLY B 1 82 ? 27.641 26.766 16.906 1 97.38 82 GLY B N 1
ATOM 4705 C CA . GLY B 1 82 ? 27.875 27.125 18.297 1 97.38 82 GLY B CA 1
ATOM 4706 C C . GLY B 1 82 ? 26.859 26.531 19.25 1 97.38 82 GLY B C 1
ATOM 4707 O O . GLY B 1 82 ? 26.578 27.094 20.312 1 97.38 82 GLY B O 1
ATOM 4708 N N . PHE B 1 83 ? 26.312 25.422 18.891 1 98.5 83 PHE B N 1
ATOM 4709 C CA . PHE B 1 83 ? 25.328 24.75 19.734 1 98.5 83 PHE B CA 1
ATOM 4710 C C . PHE B 1 83 ? 25.906 23.484 20.344 1 98.5 83 PHE B C 1
ATOM 4712 O O . PHE B 1 83 ? 26.672 22.766 19.703 1 98.5 83 PHE B O 1
ATOM 4719 N N . HIS B 1 84 ? 25.562 23.234 21.578 1 98.56 84 HIS B N 1
ATOM 4720 C CA . HIS B 1 84 ? 25.891 22 22.281 1 98.56 84 HIS B CA 1
ATOM 4721 C C . HIS B 1 84 ? 24.688 21.469 23.047 1 98.56 84 HIS B C 1
ATOM 4723 O O . HIS B 1 84 ? 23.922 22.25 23.641 1 98.56 84 HIS B O 1
ATOM 4729 N N . PRO B 1 85 ? 24.5 20.156 23.141 1 98.56 85 PRO B N 1
ATOM 4730 C CA . PRO B 1 85 ? 23.328 19.562 23.781 1 98.56 85 PRO B CA 1
ATOM 4731 C C . PRO B 1 85 ? 23.156 20.016 25.234 1 98.56 85 PRO B C 1
ATOM 4733 O O . PRO B 1 85 ? 22.031 20.062 25.734 1 98.56 85 PRO B O 1
ATOM 4736 N N . SER B 1 86 ? 24.203 20.344 25.859 1 98.38 86 SER B N 1
ATOM 4737 C CA . SER B 1 86 ? 24.156 20.75 27.266 1 98.38 86 SER B CA 1
ATOM 4738 C C . SER B 1 86 ? 23.375 22.047 27.438 1 98.38 86 SER B C 1
ATOM 4740 O O . SER B 1 86 ? 23.016 22.422 28.562 1 98.38 86 SER B O 1
ATOM 4742 N N . MET B 1 87 ? 23.172 22.75 26.422 1 98.31 87 MET B N 1
ATOM 4743 C CA . MET B 1 87 ? 22.453 24.031 26.469 1 98.31 87 MET B CA 1
ATOM 4744 C C . MET B 1 87 ? 20.953 23.797 26.688 1 98.31 87 MET B C 1
ATOM 4746 O O . MET B 1 87 ? 20.219 24.734 27 1 98.31 87 MET B O 1
ATOM 4750 N N . ILE B 1 88 ? 20.469 22.562 26.531 1 98.62 88 ILE B N 1
ATOM 4751 C CA . ILE B 1 88 ? 19.062 22.219 26.719 1 98.62 88 ILE B CA 1
ATOM 4752 C C . ILE B 1 88 ? 18.812 21.828 28.188 1 98.62 88 ILE B C 1
ATOM 4754 O O . ILE B 1 88 ? 19.281 20.797 28.641 1 98.62 88 ILE B O 1
ATOM 4758 N N . LYS B 1 89 ? 18.078 22.656 28.891 1 98 89 LYS B N 1
ATOM 4759 C CA . LYS B 1 89 ? 17.719 22.375 30.281 1 98 89 LYS B CA 1
ATOM 4760 C C . LYS B 1 89 ? 16.266 21.906 30.391 1 98 89 LYS B C 1
ATOM 4762 O O . LYS B 1 89 ? 15.945 21.062 31.219 1 98 89 LYS B O 1
ATOM 4767 N N . ASP B 1 90 ? 15.43 22.438 29.656 1 97.56 90 ASP B N 1
ATOM 4768 C CA . ASP B 1 90 ? 14.047 22 29.516 1 97.56 90 ASP B CA 1
ATOM 4769 C C . ASP B 1 90 ? 13.562 22.141 28.078 1 97.56 90 ASP B C 1
ATOM 4771 O O . ASP B 1 90 ? 14.289 22.656 27.219 1 97.56 90 ASP B O 1
ATOM 4775 N N . TRP B 1 91 ? 12.297 21.688 27.828 1 98.25 91 TRP B N 1
ATOM 4776 C CA . TRP B 1 91 ? 11.836 21.562 26.453 1 98.25 91 TRP B CA 1
ATOM 4777 C C . TRP B 1 91 ? 11.742 22.938 25.781 1 98.25 91 TRP B C 1
ATOM 4779 O O . TRP B 1 91 ? 11.875 23.062 24.562 1 98.25 91 TRP B O 1
ATOM 4789 N N . ARG B 1 92 ? 11.617 24.078 26.547 1 97.06 92 ARG B N 1
ATOM 4790 C CA . ARG B 1 92 ? 11.5 25.422 26 1 97.06 92 ARG B CA 1
ATOM 4791 C C . ARG B 1 92 ? 12.82 25.875 25.375 1 97.06 92 ARG B C 1
ATOM 4793 O O . ARG B 1 92 ? 12.844 26.812 24.578 1 97.06 92 ARG B O 1
ATOM 4800 N N . ASP B 1 93 ? 13.906 25.203 25.719 1 98.25 93 ASP B N 1
ATOM 4801 C CA . ASP B 1 93 ? 15.227 25.531 25.172 1 98.25 93 ASP B CA 1
ATOM 4802 C C . ASP B 1 93 ? 15.375 25.016 23.75 1 98.25 93 ASP B C 1
ATOM 4804 O O . ASP B 1 93 ? 16.422 25.203 23.125 1 98.25 93 ASP B O 1
ATOM 4808 N N . VAL B 1 94 ? 14.281 24.375 23.203 1 98.44 94 VAL B N 1
ATOM 4809 C CA . VAL B 1 94 ? 14.328 23.875 21.828 1 98.44 94 VAL B CA 1
ATOM 4810 C C . VAL B 1 94 ? 14.68 25.031 20.875 1 98.44 94 VAL B C 1
ATOM 4812 O O . VAL B 1 94 ? 15.352 24.812 19.859 1 98.44 94 VAL B O 1
ATOM 4815 N N . VAL B 1 95 ? 14.32 26.25 21.234 1 97.75 95 VAL B N 1
ATOM 4816 C CA . VAL B 1 95 ? 14.477 27.406 20.375 1 97.75 95 VAL B CA 1
ATOM 4817 C C . VAL B 1 95 ? 15.953 27.797 20.297 1 97.75 95 VAL B C 1
ATOM 4819 O O . VAL B 1 95 ? 16.344 28.609 19.453 1 97.75 95 VAL B O 1
ATOM 4822 N N . LYS B 1 96 ? 16.812 27.219 21.156 1 98.12 96 LYS B N 1
ATOM 4823 C CA . LYS B 1 96 ? 18.25 27.484 21.141 1 98.12 96 LYS B CA 1
ATOM 4824 C C . LYS B 1 96 ? 18.953 26.641 20.078 1 98.12 96 LYS B C 1
ATOM 4826 O O . LYS B 1 96 ? 20.109 26.891 19.734 1 98.12 96 LYS B O 1
ATOM 4831 N N . ILE B 1 97 ? 18.297 25.641 19.625 1 98.81 97 ILE B N 1
ATOM 4832 C CA . ILE B 1 97 ? 18.859 24.734 18.641 1 98.81 97 ILE B CA 1
ATOM 4833 C C . ILE B 1 97 ? 18.812 25.375 17.25 1 98.81 97 ILE B C 1
ATOM 4835 O O . ILE B 1 97 ? 17.781 25.938 16.859 1 98.81 97 ILE B O 1
ATOM 4839 N N . PRO B 1 98 ? 19.938 25.328 16.516 1 98.69 98 PRO B N 1
ATOM 4840 C CA . PRO B 1 98 ? 19.906 25.859 15.141 1 98.69 98 PRO B CA 1
ATOM 4841 C C . PRO B 1 98 ? 18.859 25.172 14.266 1 98.69 98 PRO B C 1
ATOM 4843 O O . PRO B 1 98 ? 18.656 23.953 14.398 1 98.69 98 PRO B O 1
ATOM 4846 N N . VAL B 1 99 ? 18.281 25.953 13.305 1 98.75 99 VAL B N 1
ATOM 4847 C CA . VAL B 1 99 ? 17.234 25.438 12.422 1 98.75 99 VAL B CA 1
ATOM 4848 C C . VAL B 1 99 ? 17.859 24.578 11.336 1 98.75 99 VAL B C 1
ATOM 4850 O O . VAL B 1 99 ? 18.859 24.969 10.719 1 98.75 99 VAL B O 1
ATOM 4853 N N . LEU B 1 100 ? 17.375 23.391 11.203 1 98.38 100 LEU B N 1
ATOM 4854 C CA . LEU B 1 100 ? 17.688 22.516 10.07 1 98.38 100 LEU B CA 1
ATOM 4855 C C . LEU B 1 100 ? 16.75 22.797 8.898 1 98.38 100 LEU B C 1
ATOM 4857 O O . LEU B 1 100 ? 15.531 22.719 9.039 1 98.38 100 LEU B O 1
ATOM 4861 N N . THR B 1 101 ? 17.328 23.094 7.742 1 95.88 101 THR B N 1
ATOM 4862 C CA . THR B 1 101 ? 16.5 23.438 6.582 1 95.88 101 THR B CA 1
ATOM 4863 C C . THR B 1 101 ? 16.5 22.297 5.57 1 95.88 101 THR B C 1
ATOM 4865 O O . THR B 1 101 ? 17.328 21.375 5.641 1 95.88 101 THR B O 1
ATOM 4868 N N . LYS B 1 102 ? 15.586 22.344 4.66 1 91.81 102 LYS B N 1
ATOM 4869 C CA . LYS B 1 102 ? 15.531 21.359 3.568 1 91.81 102 LYS B CA 1
ATOM 4870 C C . LYS B 1 102 ? 16.797 21.438 2.717 1 91.81 102 LYS B C 1
ATOM 4872 O O . LYS B 1 102 ? 17.25 20.406 2.199 1 91.81 102 LYS B O 1
ATOM 4877 N N . LYS B 1 103 ? 17.266 22.609 2.545 1 92 103 LYS B N 1
ATOM 4878 C CA . LYS B 1 103 ? 18.5 22.797 1.803 1 92 103 LYS B CA 1
ATOM 4879 C C . LYS B 1 103 ? 19.656 22.047 2.469 1 92 103 LYS B C 1
ATOM 4881 O O . LYS B 1 103 ? 20.469 21.406 1.79 1 92 103 LYS B O 1
ATOM 4886 N N . ASP B 1 104 ? 19.719 22.172 3.785 1 95.38 104 ASP B N 1
ATOM 4887 C CA . ASP B 1 104 ? 20.734 21.453 4.539 1 95.38 104 ASP B CA 1
ATOM 4888 C C . ASP B 1 104 ? 20.625 19.953 4.32 1 95.38 104 ASP B C 1
ATOM 4890 O O . ASP B 1 104 ? 21.625 19.281 4.082 1 95.38 104 ASP B O 1
ATOM 4894 N N . LEU B 1 105 ? 19.453 19.469 4.422 1 94.81 105 LEU B N 1
ATOM 4895 C CA . LEU B 1 105 ? 19.203 18.031 4.293 1 94.81 105 LEU B CA 1
ATOM 4896 C C . LEU B 1 105 ? 19.531 17.547 2.885 1 94.81 105 LEU B C 1
ATOM 4898 O O . LEU B 1 105 ? 20.172 16.516 2.711 1 94.81 105 LEU B O 1
ATOM 4902 N N . ARG B 1 106 ? 19.109 18.266 1.918 1 92.69 106 ARG B N 1
ATOM 4903 C CA . ARG B 1 106 ? 19.375 17.906 0.527 1 92.69 106 ARG B CA 1
ATOM 4904 C C . ARG B 1 106 ? 20.875 17.844 0.244 1 92.69 106 ARG B C 1
ATOM 4906 O O . ARG B 1 106 ? 21.344 16.922 -0.422 1 92.69 106 ARG B O 1
ATOM 4913 N N . LYS B 1 107 ? 21.531 18.828 0.655 1 94.31 107 LYS B N 1
ATOM 4914 C CA . LYS B 1 107 ? 22.984 18.859 0.469 1 94.31 107 LYS B CA 1
ATOM 4915 C C . LYS B 1 107 ? 23.656 17.641 1.103 1 94.31 107 LYS B C 1
ATOM 4917 O O . LYS B 1 107 ? 24.531 17.016 0.493 1 94.31 107 LYS B O 1
ATOM 4922 N N . ASP B 1 108 ? 23.219 17.344 2.271 1 96.12 108 ASP B N 1
ATOM 4923 C CA . ASP B 1 108 ? 23.797 16.188 2.965 1 96.12 108 ASP B CA 1
ATOM 4924 C C . ASP B 1 108 ? 23.5 14.891 2.217 1 96.12 108 ASP B C 1
ATOM 4926 O O . ASP B 1 108 ? 24.391 14.047 2.051 1 96.12 108 ASP B O 1
ATOM 4930 N N . GLN B 1 109 ? 22.312 14.742 1.771 1 92.81 109 GLN B N 1
ATOM 4931 C CA . GLN B 1 109 ? 21.906 13.516 1.101 1 92.81 109 GLN B CA 1
ATOM 4932 C C . GLN B 1 109 ? 22.547 13.398 -0.278 1 92.81 109 GLN B C 1
ATOM 4934 O O . GLN B 1 109 ? 22.859 12.289 -0.73 1 92.81 109 GLN B O 1
ATOM 4939 N N . SER B 1 110 ? 22.703 14.477 -0.881 1 91 110 SER B N 1
ATOM 4940 C CA . SER B 1 110 ? 23.391 14.469 -2.174 1 91 110 SER B CA 1
ATOM 4941 C C . SER B 1 110 ? 24.844 14.047 -2.029 1 91 110 SER B C 1
ATOM 4943 O O . SER B 1 110 ? 25.375 13.328 -2.881 1 91 110 SER B O 1
ATOM 4945 N N . SER B 1 111 ? 25.438 14.461 -0.963 1 93.44 111 SER B N 1
ATOM 4946 C CA . SER B 1 111 ? 26.859 14.18 -0.734 1 93.44 111 SER B CA 1
ATOM 4947 C C . SER B 1 111 ? 27.047 12.766 -0.18 1 93.44 111 SER B C 1
ATOM 4949 O O . SER B 1 111 ? 28.109 12.164 -0.363 1 93.44 111 SER B O 1
ATOM 4951 N N . ASN B 1 112 ? 26.031 12.312 0.516 1 92.62 112 ASN B N 1
ATOM 4952 C CA . ASN B 1 112 ? 26.078 11.016 1.172 1 92.62 112 ASN B CA 1
ATOM 4953 C C . ASN B 1 112 ? 24.812 10.203 0.91 1 92.62 112 ASN B C 1
ATOM 4955 O O . ASN B 1 112 ? 24.094 9.859 1.844 1 92.62 112 ASN B O 1
ATOM 4959 N N . PRO B 1 113 ? 24.594 9.797 -0.305 1 88.69 113 PRO B N 1
ATOM 4960 C CA . PRO B 1 113 ? 23.359 9.078 -0.604 1 88.69 113 PRO B CA 1
ATOM 4961 C C . PRO B 1 113 ? 23.297 7.703 0.052 1 88.69 113 PRO B C 1
ATOM 4963 O O . PRO B 1 113 ? 24.328 7.094 0.314 1 88.69 113 PRO B O 1
ATOM 4966 N N . PRO B 1 114 ? 22.125 7.176 0.34 1 87 114 PRO B N 1
ATOM 4967 C CA . PRO B 1 114 ? 20.828 7.785 0.02 1 87 114 PRO B CA 1
ATOM 4968 C C . PRO B 1 114 ? 20.266 8.602 1.176 1 87 114 PRO B C 1
ATOM 4970 O O . PRO B 1 114 ? 19.422 9.477 0.962 1 87 114 PRO B O 1
ATOM 4973 N N . TYR B 1 115 ? 20.688 8.359 2.447 1 90.19 115 TYR B N 1
ATOM 4974 C CA . TYR B 1 115 ? 20.031 8.961 3.6 1 90.19 115 TYR B CA 1
ATOM 4975 C C . TYR B 1 115 ? 20.797 10.172 4.102 1 90.19 115 TYR B C 1
ATOM 4977 O O . TYR B 1 115 ? 20.266 10.969 4.883 1 90.19 115 TYR B O 1
ATOM 4985 N N . GLY B 1 116 ? 22 10.336 3.629 1 93.5 116 GLY B N 1
ATOM 4986 C CA . GLY B 1 116 ? 22.844 11.375 4.199 1 93.5 116 GLY B CA 1
ATOM 4987 C C . GLY B 1 116 ? 23.547 10.945 5.465 1 93.5 116 GLY B C 1
ATOM 4988 O O . GLY B 1 116 ? 23.219 9.898 6.035 1 93.5 116 GLY B O 1
ATOM 4989 N N . SER B 1 117 ? 24.484 11.766 5.879 1 96.5 117 SER B N 1
ATOM 4990 C CA . SER B 1 117 ? 25.188 11.5 7.129 1 96.5 117 SER B CA 1
ATOM 4991 C C . SER B 1 117 ? 24.328 11.867 8.336 1 96.5 117 SER B C 1
ATOM 4993 O O . SER B 1 117 ? 24.75 11.656 9.484 1 96.5 117 SER B O 1
ATOM 4995 N N . ILE B 1 118 ? 23.141 12.352 8.094 1 97.56 118 ILE B N 1
ATOM 4996 C CA . ILE B 1 118 ? 22.172 12.633 9.156 1 97.56 118 ILE B CA 1
ATOM 4997 C C . ILE B 1 118 ? 21.625 11.32 9.719 1 97.56 118 ILE B C 1
ATOM 4999 O O . ILE B 1 118 ? 21.234 11.25 10.883 1 97.56 118 ILE B O 1
ATOM 5003 N N . MET B 1 119 ? 21.578 10.305 8.906 1 96.94 119 MET B N 1
ATOM 5004 C CA . MET B 1 119 ? 21.219 8.953 9.328 1 96.94 119 MET B CA 1
ATOM 5005 C C . MET B 1 119 ? 22.266 8.383 10.289 1 96.94 119 MET B C 1
ATOM 5007 O O . MET B 1 119 ? 23.469 8.562 10.086 1 96.94 119 MET B O 1
ATOM 5011 N N . VAL B 1 120 ? 21.75 7.793 11.367 1 97.62 120 VAL B N 1
ATOM 5012 C CA . VAL B 1 120 ? 22.656 7.051 12.234 1 97.62 120 VAL B CA 1
ATOM 5013 C C . VAL B 1 120 ? 23.219 5.84 11.484 1 97.62 120 VAL B C 1
ATOM 5015 O O . VAL B 1 120 ? 22.469 4.891 11.195 1 97.62 120 VAL B O 1
ATOM 5018 N N . PRO B 1 121 ? 24.469 5.844 11.219 1 95 121 PRO B N 1
ATOM 5019 C CA . PRO B 1 121 ? 25.031 4.844 10.312 1 95 121 PRO B CA 1
ATOM 5020 C C . PRO B 1 121 ? 24.766 3.412 10.766 1 95 121 PRO B C 1
ATOM 5022 O O . PRO B 1 121 ? 24.406 2.559 9.945 1 95 121 PRO B O 1
ATOM 5025 N N . GLU B 1 122 ? 24.828 3.164 11.984 1 94.12 122 GLU B N 1
ATOM 5026 C CA . GLU B 1 122 ? 24.688 1.806 12.5 1 94.12 122 GLU B CA 1
ATOM 5027 C C . GLU B 1 122 ? 23.266 1.302 12.375 1 94.12 122 GLU B C 1
ATOM 5029 O O . GLU B 1 122 ? 23.016 0.098 12.453 1 94.12 122 GLU B O 1
ATOM 5034 N N . LEU B 1 123 ? 22.359 2.211 12.203 1 96.38 123 LEU B N 1
ATOM 5035 C CA . LEU B 1 123 ? 20.953 1.834 12.133 1 96.38 123 LEU B CA 1
ATOM 5036 C C . LEU B 1 123 ? 20.453 1.812 10.688 1 96.38 123 LEU B C 1
ATOM 5038 O O . LEU B 1 123 ? 19.312 1.433 10.422 1 96.38 123 LEU B O 1
ATOM 5042 N N . SER B 1 124 ? 21.312 2.111 9.758 1 93 124 SER B N 1
ATOM 5043 C CA . SER B 1 124 ? 20.922 2.213 8.352 1 93 124 SER B CA 1
ATOM 5044 C C . SER B 1 124 ? 20.484 0.86 7.805 1 93 124 SER B C 1
ATOM 5046 O O . SER B 1 124 ? 19.688 0.795 6.867 1 93 124 SER B O 1
ATOM 5048 N N . ARG B 1 125 ? 20.938 -0.229 8.398 1 91.62 125 ARG B N 1
ATOM 5049 C CA . ARG B 1 125 ? 20.578 -1.56 7.91 1 91.62 125 ARG B CA 1
AT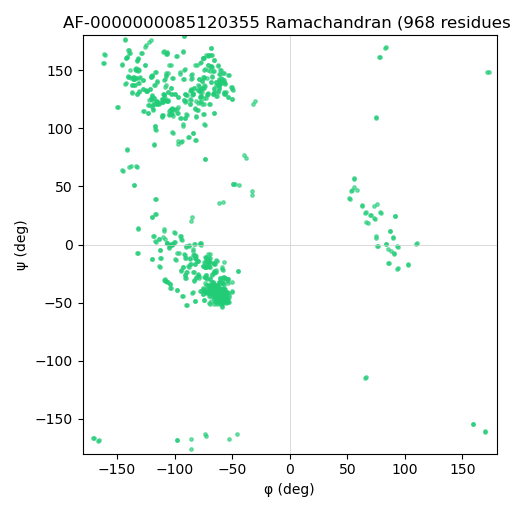OM 5050 C C . ARG B 1 125 ? 19.281 -2.045 8.539 1 91.62 125 ARG B C 1
ATOM 5052 O O . ARG B 1 125 ? 18.766 -3.104 8.172 1 91.62 125 ARG B O 1
ATOM 5059 N N . TYR B 1 126 ? 18.703 -1.232 9.398 1 93.81 126 TYR B N 1
ATOM 5060 C CA . TYR B 1 126 ? 17.5 -1.642 10.117 1 93.81 126 TYR B CA 1
ATOM 5061 C C . TYR B 1 126 ? 16.312 -0.748 9.758 1 93.81 126 TYR B C 1
ATOM 5063 O O . TYR B 1 126 ? 15.391 -0.583 10.555 1 93.81 126 TYR B O 1
ATOM 5071 N N . ILE B 1 127 ? 16.406 -0.19 8.523 1 94.12 127 ILE B N 1
ATOM 5072 C CA . ILE B 1 127 ? 15.305 0.617 8 1 94.12 127 ILE B CA 1
ATOM 5073 C C . ILE B 1 127 ? 14.242 -0.292 7.391 1 94.12 127 ILE B C 1
ATOM 5075 O O . ILE B 1 127 ? 14.57 -1.25 6.684 1 94.12 127 ILE B O 1
ATOM 5079 N N . HIS B 1 128 ? 12.945 -0.008 7.723 1 92 128 HIS B N 1
ATOM 5080 C CA . HIS B 1 128 ? 11.836 -0.793 7.203 1 92 128 HIS B CA 1
ATOM 5081 C C . HIS B 1 128 ? 11.039 -0.005 6.164 1 92 128 HIS B C 1
ATOM 5083 O O . HIS B 1 128 ? 10.414 -0.592 5.281 1 92 128 HIS B O 1
ATOM 5089 N N . PHE B 1 129 ? 10.992 1.261 6.332 1 90.38 129 PHE B N 1
ATOM 5090 C CA . PHE B 1 129 ? 10.203 2.115 5.457 1 90.38 129 PHE B CA 1
ATOM 5091 C C . PHE B 1 129 ? 11 3.342 5.031 1 90.38 129 PHE B C 1
ATOM 5093 O O . PHE B 1 129 ? 11.711 3.938 5.84 1 90.38 129 PHE B O 1
ATOM 5100 N N . VAL B 1 130 ? 10.891 3.672 3.777 1 86.88 130 VAL B N 1
ATOM 5101 C CA . VAL B 1 130 ? 11.539 4.859 3.236 1 86.88 130 VAL B CA 1
ATOM 5102 C C . VAL B 1 130 ? 10.492 5.863 2.773 1 86.88 130 VAL B C 1
ATOM 5104 O O . VAL B 1 130 ? 9.602 5.523 1.993 1 86.88 130 VAL B O 1
ATOM 5107 N N . GLY B 1 131 ? 10.562 7.031 3.314 1 83.19 131 GLY B N 1
ATOM 5108 C CA . GLY B 1 131 ? 9.719 8.133 2.863 1 83.19 131 GLY B CA 1
ATOM 5109 C C . GLY B 1 131 ? 10.453 9.117 1.976 1 83.19 131 GLY B C 1
ATOM 5110 O O . GLY B 1 131 ? 11.648 9.359 2.162 1 83.19 131 GLY B O 1
ATOM 5111 N N . ALA B 1 132 ? 9.75 9.625 0.983 1 81.56 132 ALA B N 1
ATOM 5112 C CA . ALA B 1 132 ? 10.32 10.648 0.11 1 81.56 132 ALA B CA 1
ATOM 5113 C C . ALA B 1 132 ? 9.336 11.781 -0.13 1 81.56 132 ALA B C 1
ATOM 5115 O O . ALA B 1 132 ? 8.125 11.555 -0.234 1 81.56 132 ALA B O 1
ATOM 5116 N N . THR B 1 133 ? 9.883 12.938 -0.172 1 76.19 133 THR B N 1
ATOM 5117 C CA . THR B 1 133 ? 9.047 14.062 -0.567 1 76.19 133 THR B CA 1
ATOM 5118 C C . THR B 1 133 ? 8.789 14.047 -2.072 1 76.19 133 THR B C 1
ATOM 5120 O O . THR B 1 133 ? 9.453 13.312 -2.811 1 76.19 133 THR B O 1
ATOM 5123 N N . THR B 1 134 ? 7.816 14.688 -2.643 1 64.62 134 THR B N 1
ATOM 5124 C CA . THR B 1 134 ? 7.418 14.688 -4.047 1 64.62 134 THR B CA 1
ATOM 5125 C C . THR B 1 134 ? 8.453 15.406 -4.906 1 64.62 134 THR B C 1
ATOM 5127 O O . THR B 1 134 ? 8.5 15.211 -6.125 1 64.62 134 THR B O 1
ATOM 5130 N N . GLY B 1 135 ? 9.445 16.141 -4.402 1 61 135 GLY B N 1
ATOM 5131 C CA . GLY B 1 135 ? 10.547 16.766 -5.105 1 61 135 GLY B CA 1
ATOM 5132 C C . GLY B 1 135 ? 10.109 17.906 -6.016 1 61 135 GLY B C 1
ATOM 5133 O O . GLY B 1 135 ? 10.75 18.172 -7.039 1 61 135 GLY B O 1
ATOM 5134 N N . SER B 1 136 ? 8.914 18.547 -5.922 1 52.72 136 SER B N 1
ATOM 5135 C CA . SER B 1 136 ? 8.414 19.609 -6.793 1 52.72 136 SER B CA 1
ATOM 5136 C C . SER B 1 136 ? 9.5 20.656 -7.062 1 52.72 136 SER B C 1
ATOM 5138 O O . SER B 1 136 ? 9.516 21.281 -8.125 1 52.72 136 SER B O 1
ATOM 5140 N N . THR B 1 137 ? 10.508 20.797 -6.219 1 47.91 137 THR B N 1
ATOM 5141 C CA . THR B 1 137 ? 11.477 21.875 -6.344 1 47.91 137 THR B CA 1
ATOM 5142 C C . THR B 1 137 ? 12.867 21.312 -6.629 1 47.91 137 THR B C 1
ATOM 5144 O O . THR B 1 137 ? 13.844 22.062 -6.672 1 47.91 137 THR B O 1
ATOM 5147 N N . GLY B 1 138 ? 13.016 19.953 -6.762 1 60.47 138 GLY B N 1
ATOM 5148 C CA . GLY B 1 138 ? 14.336 19.344 -6.898 1 60.47 138 GLY B CA 1
ATOM 5149 C C . GLY B 1 138 ? 14.367 17.875 -6.531 1 60.47 138 GLY B C 1
ATOM 5150 O O . GLY B 1 138 ? 13.375 17.172 -6.715 1 60.47 138 GLY B O 1
ATOM 5151 N N . MET B 1 139 ? 15.562 17.469 -6.129 1 71.5 139 MET B N 1
ATOM 5152 C CA . MET B 1 139 ? 15.727 16.094 -5.652 1 71.5 139 MET B CA 1
ATOM 5153 C C . MET B 1 139 ? 14.906 15.852 -4.391 1 71.5 139 MET B C 1
ATOM 5155 O O . MET B 1 139 ? 14.922 16.672 -3.471 1 71.5 139 MET B O 1
ATOM 5159 N N . PRO B 1 140 ? 14.141 14.891 -4.367 1 78.12 140 PRO B N 1
ATOM 5160 C CA . PRO B 1 140 ? 13.383 14.586 -3.152 1 78.12 140 PRO B CA 1
ATOM 5161 C C . PRO B 1 140 ? 14.281 14.32 -1.946 1 78.12 140 PRO B C 1
ATOM 5163 O O . PRO B 1 140 ? 15.422 13.875 -2.105 1 78.12 140 PRO B O 1
ATOM 5166 N N . THR B 1 141 ? 13.852 14.766 -0.793 1 85.06 141 THR B N 1
ATOM 5167 C CA . THR B 1 141 ? 14.523 14.359 0.436 1 85.06 141 THR B CA 1
ATOM 5168 C C . THR B 1 141 ? 13.984 13.016 0.926 1 85.06 141 THR B C 1
ATOM 5170 O O . THR B 1 141 ? 12.789 12.734 0.792 1 85.06 141 THR B O 1
ATOM 5173 N N . PHE B 1 142 ? 14.828 12.289 1.504 1 86.06 142 PHE B N 1
ATOM 5174 C CA . PHE B 1 142 ? 14.484 10.93 1.901 1 86.06 142 PHE B CA 1
ATOM 5175 C C . PHE B 1 142 ? 14.609 10.758 3.41 1 86.06 142 PHE B C 1
ATOM 5177 O O . PHE B 1 142 ? 15.461 11.391 4.043 1 86.06 142 PHE B O 1
ATOM 5184 N N . GLN B 1 143 ? 13.711 9.945 3.893 1 90.38 143 GLN B N 1
ATOM 5185 C CA . GLN B 1 143 ? 13.742 9.586 5.309 1 90.38 143 GLN B CA 1
ATOM 5186 C C . GLN B 1 143 ? 13.727 8.07 5.492 1 90.38 143 GLN B C 1
ATOM 5188 O O . GLN B 1 143 ? 13.039 7.359 4.758 1 90.38 143 GLN B O 1
ATOM 5193 N N . GLY B 1 144 ? 14.469 7.59 6.438 1 91.94 144 GLY B N 1
ATOM 5194 C CA . GLY B 1 144 ? 14.461 6.184 6.805 1 91.94 144 GLY B CA 1
ATOM 5195 C C . GLY B 1 144 ? 13.82 5.926 8.156 1 91.94 144 GLY B C 1
ATOM 5196 O O . GLY B 1 144 ? 14.164 6.57 9.148 1 91.94 144 GLY B O 1
ATOM 5197 N N . TRP B 1 145 ? 12.891 5.027 8.211 1 93.62 145 TRP B N 1
ATOM 5198 C CA . TRP B 1 145 ? 12.141 4.707 9.422 1 93.62 145 TRP B CA 1
ATOM 5199 C C . TRP B 1 145 ? 12.336 3.246 9.812 1 93.62 145 TRP B C 1
ATOM 5201 O O . TRP B 1 145 ? 12.164 2.348 8.992 1 93.62 145 TRP B O 1
ATOM 5211 N N . GLY B 1 146 ? 12.695 3.061 11.039 1 94.44 146 GLY B N 1
ATOM 5212 C CA . GLY B 1 146 ? 12.867 1.711 11.555 1 94.44 146 GLY B CA 1
ATOM 5213 C C . GLY B 1 146 ? 11.664 1.2 12.32 1 94.44 146 GLY B C 1
ATOM 5214 O O . GLY B 1 146 ? 10.578 1.784 12.242 1 94.44 146 GLY B O 1
ATOM 5215 N N . ARG B 1 147 ? 11.789 0.147 12.984 1 94.5 147 ARG B N 1
ATOM 5216 C CA . ARG B 1 147 ? 10.695 -0.548 13.648 1 94.5 147 ARG B CA 1
ATOM 5217 C C . ARG B 1 147 ? 10.094 0.314 14.758 1 94.5 147 ARG B C 1
ATOM 5219 O O . ARG B 1 147 ? 8.867 0.382 14.898 1 94.5 147 ARG B O 1
ATOM 5226 N N . LEU B 1 148 ? 10.969 0.938 15.539 1 96.81 148 LEU B N 1
ATOM 5227 C CA . LEU B 1 148 ? 10.492 1.787 16.625 1 96.81 148 LEU B CA 1
ATOM 5228 C C . LEU B 1 148 ? 9.602 2.906 16.078 1 96.81 148 LEU B C 1
ATOM 5230 O O . LEU B 1 148 ? 8.492 3.119 16.578 1 96.81 148 LEU B O 1
ATOM 5234 N N . GLU B 1 149 ? 10.117 3.551 15.078 1 95.88 149 GLU B N 1
ATOM 5235 C CA . GLU B 1 149 ? 9.391 4.676 14.5 1 95.88 149 GLU B CA 1
ATOM 5236 C C . GLU B 1 149 ? 8.055 4.227 13.922 1 95.88 149 GLU B C 1
ATOM 5238 O O . GLU B 1 149 ? 7.031 4.895 14.109 1 95.88 149 GLU B O 1
ATOM 5243 N N . LEU B 1 150 ? 8.055 3.094 13.266 1 93 150 LEU B N 1
ATOM 5244 C CA . LEU B 1 150 ? 6.82 2.609 12.648 1 93 150 LEU B CA 1
ATOM 5245 C C . LEU B 1 150 ? 5.805 2.203 13.711 1 93 150 LEU B C 1
ATOM 5247 O O . LEU B 1 150 ? 4.609 2.465 13.562 1 93 150 LEU B O 1
ATOM 5251 N N . ASP B 1 151 ? 6.262 1.576 14.711 1 95.38 151 ASP B N 1
ATOM 5252 C CA . ASP B 1 151 ? 5.395 1.182 15.82 1 95.38 151 ASP B CA 1
ATOM 5253 C C . ASP B 1 151 ? 4.734 2.398 16.453 1 95.38 151 ASP B C 1
ATOM 5255 O O . ASP B 1 151 ? 3.527 2.398 16.703 1 95.38 151 ASP B O 1
ATOM 5259 N N . TYR B 1 152 ? 5.496 3.395 16.688 1 96.88 152 TYR B N 1
ATOM 5260 C CA . TYR B 1 152 ? 4.965 4.602 17.312 1 96.88 152 TYR B CA 1
ATOM 5261 C C . TYR B 1 152 ? 4.039 5.344 16.344 1 96.88 152 TYR B C 1
ATOM 5263 O O . TYR B 1 152 ? 3.027 5.91 16.766 1 96.88 152 TYR B O 1
ATOM 5271 N N . PHE B 1 153 ? 4.441 5.359 15.125 1 94.62 153 PHE B N 1
ATOM 5272 C CA . PHE B 1 153 ? 3.592 5.973 14.109 1 94.62 153 PHE B CA 1
ATOM 5273 C C . PHE B 1 153 ? 2.203 5.34 14.117 1 94.62 153 PHE B C 1
ATOM 5275 O O . PHE B 1 153 ? 1.194 6.047 14.086 1 94.62 153 PHE B O 1
ATOM 5282 N N . GLU B 1 154 ? 2.145 4.062 14.078 1 94 154 GLU B N 1
ATOM 5283 C CA . GLU B 1 154 ? 0.864 3.361 14.117 1 94 154 GLU B CA 1
ATOM 5284 C C . GLU B 1 154 ? 0.07 3.734 15.367 1 94 154 GLU B C 1
ATOM 5286 O O . GLU B 1 154 ? -1.152 3.883 15.312 1 94 154 GLU B O 1
ATOM 5291 N N . GLU B 1 155 ? 0.753 3.865 16.5 1 97 155 GLU B N 1
ATOM 5292 C CA . GLU B 1 155 ? 0.126 4.32 17.75 1 97 155 GLU B CA 1
ATOM 5293 C C . GLU B 1 155 ? -0.525 5.688 17.562 1 97 155 GLU B C 1
ATOM 5295 O O . GLU B 1 155 ? -1.673 5.895 17.953 1 97 155 GLU B O 1
ATOM 5300 N N . LEU B 1 156 ? 0.189 6.562 16.953 1 96.69 156 LEU B N 1
ATOM 5301 C CA . LEU B 1 156 ? -0.298 7.926 16.781 1 96.69 156 LEU B CA 1
ATOM 5302 C C . LEU B 1 156 ? -1.51 7.953 15.852 1 96.69 156 LEU B C 1
ATOM 5304 O O . LEU B 1 156 ? -2.486 8.656 16.125 1 96.69 156 LEU B O 1
ATOM 5308 N N . GLN B 1 157 ? -1.434 7.164 14.789 1 95.5 157 GLN B N 1
ATOM 5309 C CA . GLN B 1 157 ? -2.576 7.09 13.891 1 95.5 157 GLN B CA 1
ATOM 5310 C C . GLN B 1 157 ? -3.799 6.512 14.586 1 95.5 157 GLN B C 1
ATOM 5312 O O . GLN B 1 157 ? -4.91 7.02 14.43 1 95.5 157 GLN B O 1
ATOM 5317 N N . ALA B 1 158 ? -3.582 5.5 15.336 1 96.62 158 ALA B N 1
ATOM 5318 C CA . ALA B 1 158 ? -4.688 4.852 16.031 1 96.62 158 ALA B CA 1
ATOM 5319 C C . ALA B 1 158 ? -5.367 5.812 17 1 96.62 158 ALA B C 1
ATOM 5321 O O . ALA B 1 158 ? -6.582 5.746 17.219 1 96.62 158 ALA B O 1
ATOM 5322 N N . ARG B 1 159 ? -4.625 6.734 17.594 1 97.5 159 ARG B N 1
ATOM 5323 C CA . ARG B 1 159 ? -5.176 7.688 18.547 1 97.5 159 ARG B CA 1
ATOM 5324 C C . ARG B 1 159 ? -6.352 8.445 17.953 1 97.5 159 ARG B C 1
ATOM 5326 O O . ARG B 1 159 ? -7.434 8.5 18.547 1 97.5 159 ARG B O 1
ATOM 5333 N N . TYR B 1 160 ? -6.18 8.961 16.766 1 97 160 TYR B N 1
ATOM 5334 C CA . TYR B 1 160 ? -7.27 9.781 16.25 1 97 160 TYR B CA 1
ATOM 5335 C C . TYR B 1 160 ? -8.25 8.938 15.445 1 97 160 TYR B C 1
ATOM 5337 O O . TYR B 1 160 ? -9.445 9.25 15.383 1 97 160 TYR B O 1
ATOM 5345 N N . LEU B 1 161 ? -7.793 7.855 14.828 1 97 161 LEU B N 1
ATOM 5346 C CA . LEU B 1 161 ? -8.695 6.992 14.07 1 97 161 LEU B CA 1
ATOM 5347 C C . LEU B 1 161 ? -9.75 6.375 14.992 1 97 161 LEU B C 1
ATOM 5349 O O . LEU B 1 161 ? -10.938 6.387 14.664 1 97 161 LEU B O 1
ATOM 5353 N N . TRP B 1 162 ? -9.289 5.867 16.094 1 97.56 162 TRP B N 1
ATOM 5354 C CA . TRP B 1 162 ? -10.188 5.262 17.078 1 97.56 162 TRP B CA 1
ATOM 5355 C C . TRP B 1 162 ? -11.047 6.32 17.75 1 97.56 162 TRP B C 1
ATOM 5357 O O . TRP B 1 162 ? -12.273 6.211 17.781 1 97.56 162 TRP B O 1
ATOM 5367 N N . THR B 1 163 ? -10.391 7.367 18.25 1 98.19 163 THR B N 1
ATOM 5368 C CA . THR B 1 163 ? -11.016 8.328 19.141 1 98.19 163 THR B CA 1
ATOM 5369 C C . THR B 1 163 ? -11.945 9.258 18.375 1 98.19 163 THR B C 1
ATOM 5371 O O . THR B 1 163 ? -13.055 9.555 18.828 1 98.19 163 THR B O 1
ATOM 5374 N N . PHE B 1 164 ? -11.516 9.727 17.203 1 98.06 164 PHE B N 1
ATOM 5375 C CA . PHE B 1 164 ? -12.25 10.781 16.516 1 98.06 164 PHE B CA 1
ATOM 5376 C C . PHE B 1 164 ? -13.047 10.203 15.352 1 98.06 164 PHE B C 1
ATOM 5378 O O . PHE B 1 164 ? -14.141 10.695 15.047 1 98.06 164 PHE B O 1
ATOM 5385 N N . ALA B 1 165 ? -12.547 9.18 14.68 1 97.19 165 ALA B N 1
ATOM 5386 C CA . ALA B 1 165 ? -13.156 8.703 13.445 1 97.19 165 ALA B CA 1
ATOM 5387 C C . ALA B 1 165 ? -13.914 7.398 13.672 1 97.19 165 ALA B C 1
ATOM 5389 O O . ALA B 1 165 ? -14.445 6.809 12.727 1 97.19 165 ALA B O 1
ATOM 5390 N N . ASP B 1 166 ? -13.883 6.844 14.883 1 95.94 166 ASP B N 1
ATOM 5391 C CA . ASP B 1 166 ? -14.625 5.648 15.273 1 95.94 166 ASP B CA 1
ATOM 5392 C C . ASP B 1 166 ? -14.18 4.438 14.461 1 95.94 166 ASP B C 1
ATOM 5394 O O . ASP B 1 166 ? -15.008 3.633 14.023 1 95.94 166 ASP B O 1
ATOM 5398 N N . VAL B 1 167 ? -12.953 4.391 14.125 1 96.38 167 VAL B N 1
ATOM 5399 C CA . VAL B 1 167 ? -12.391 3.219 13.461 1 96.38 167 VAL B CA 1
ATOM 5400 C C . VAL B 1 167 ? -12.227 2.082 14.461 1 96.38 167 VAL B C 1
ATOM 5402 O O . VAL B 1 167 ? -11.266 2.066 15.242 1 96.38 167 VAL B O 1
ATOM 5405 N N . LYS B 1 168 ? -13.094 1.135 14.406 1 96.12 168 LYS B N 1
ATOM 5406 C CA . LYS B 1 168 ? -13.234 0.019 15.344 1 96.12 168 LYS B CA 1
ATOM 5407 C C . LYS B 1 168 ? -13.562 -1.275 14.602 1 96.12 168 LYS B C 1
ATOM 5409 O O . LYS B 1 168 ? -13.789 -1.265 13.391 1 96.12 168 LYS B O 1
ATOM 5414 N N . PRO B 1 169 ? -13.461 -2.445 15.305 1 93.75 169 PRO B N 1
ATOM 5415 C CA . PRO B 1 169 ? -13.852 -3.686 14.625 1 93.75 169 PRO B CA 1
ATOM 5416 C C . PRO B 1 169 ? -15.234 -3.592 13.969 1 93.75 169 PRO B C 1
ATOM 5418 O O . PRO B 1 169 ? -16.203 -3.176 14.617 1 93.75 169 PRO B O 1
ATOM 5421 N N . GLY B 1 170 ? -15.289 -3.877 12.727 1 93.12 170 GLY B N 1
ATOM 5422 C CA . GLY B 1 170 ? -16.531 -3.789 11.977 1 93.12 170 GLY B CA 1
ATOM 5423 C C . GLY B 1 170 ? -16.609 -2.553 11.102 1 93.12 170 GLY B C 1
ATOM 5424 O O . GLY B 1 170 ? -17.453 -2.477 10.203 1 93.12 170 GLY B O 1
ATOM 5425 N N . THR B 1 171 ? -15.773 -1.559 11.367 1 95.94 171 THR B N 1
ATOM 5426 C CA . THR B 1 171 ? -15.711 -0.356 10.539 1 95.94 171 THR B CA 1
ATOM 5427 C C . THR B 1 171 ? -14.922 -0.613 9.258 1 95.94 171 THR B C 1
ATOM 5429 O O . THR B 1 171 ? -13.891 -1.282 9.289 1 95.94 171 THR B O 1
ATOM 5432 N N . ILE B 1 172 ? -15.445 -0.113 8.125 1 94.56 172 ILE B N 1
ATOM 5433 C CA . ILE B 1 172 ? -14.742 -0.203 6.855 1 94.56 172 ILE B CA 1
ATOM 5434 C C . ILE B 1 172 ? -14.109 1.146 6.516 1 94.56 172 ILE B C 1
ATOM 5436 O O . ILE B 1 172 ? -14.812 2.141 6.336 1 94.56 172 ILE B O 1
ATOM 5440 N N . TYR B 1 173 ? -12.797 1.133 6.461 1 94.06 173 TYR B N 1
ATOM 5441 C CA . TYR B 1 173 ? -12.008 2.324 6.16 1 94.06 173 TYR B CA 1
ATOM 5442 C C . TYR B 1 173 ? -11.398 2.236 4.766 1 94.06 173 TYR B C 1
ATOM 5444 O O . TYR B 1 173 ? -10.719 1.258 4.438 1 94.06 173 TYR B O 1
ATOM 5452 N N . ALA B 1 174 ? -11.656 3.238 3.904 1 92.12 174 ALA B N 1
ATOM 5453 C CA . ALA B 1 174 ? -11.039 3.301 2.58 1 92.12 174 ALA B CA 1
ATOM 5454 C C . ALA B 1 174 ? -10.008 4.422 2.508 1 92.12 174 ALA B C 1
ATOM 5456 O O . ALA B 1 174 ? -10.32 5.582 2.779 1 92.12 174 ALA B O 1
ATOM 5457 N N . ASN B 1 175 ? -8.789 4.02 2.123 1 89.75 175 ASN B N 1
ATOM 5458 C CA . ASN B 1 175 ? -7.684 4.961 1.979 1 89.75 175 ASN B CA 1
ATOM 5459 C C . ASN B 1 175 ? -7.418 5.293 0.515 1 89.75 175 ASN B C 1
ATOM 5461 O O . ASN B 1 175 ? -6.973 4.438 -0.25 1 89.75 175 ASN B O 1
ATOM 5465 N N . TYR B 1 176 ? -7.672 6.52 0.14 1 89.19 176 TYR B N 1
ATOM 5466 C CA . TYR B 1 176 ? -7.449 6.965 -1.231 1 89.19 176 TYR B CA 1
ATOM 5467 C C . TYR B 1 176 ? -6.383 8.055 -1.285 1 89.19 176 TYR B C 1
ATOM 5469 O O . TYR B 1 176 ? -6.531 9.039 -2.014 1 89.19 176 TYR B O 1
ATOM 5477 N N . LEU B 1 177 ? -5.414 7.848 -0.487 1 84.94 177 LEU B N 1
ATOM 5478 C CA . LEU B 1 177 ? -4.195 8.641 -0.585 1 84.94 177 LEU B CA 1
ATOM 5479 C C . LEU B 1 177 ? -3.174 7.965 -1.493 1 84.94 177 LEU B C 1
ATOM 5481 O O . LEU B 1 177 ? -3.459 6.918 -2.08 1 84.94 177 LEU B O 1
ATOM 5485 N N . ASN B 1 178 ? -2.033 8.562 -1.689 1 76 178 ASN B N 1
ATOM 5486 C CA . ASN B 1 178 ? -1.012 8.008 -2.574 1 76 178 ASN B CA 1
ATOM 5487 C C . ASN B 1 178 ? -0.448 6.699 -2.031 1 76 178 ASN B C 1
ATOM 5489 O O . ASN B 1 178 ? -0.187 6.578 -0.834 1 76 178 ASN B O 1
ATOM 5493 N N . MET B 1 179 ? -0.39 5.68 -2.893 1 69.81 179 MET B N 1
ATOM 5494 C CA . MET B 1 179 ? 0.094 4.371 -2.461 1 69.81 179 MET B CA 1
ATOM 5495 C C . MET B 1 179 ? 1.419 4.031 -3.137 1 69.81 179 MET B C 1
ATOM 5497 O O . MET B 1 179 ? 2.012 2.99 -2.857 1 69.81 179 MET B O 1
ATOM 5501 N N . SER B 1 180 ? 1.852 4.754 -4.129 1 63.22 180 SER B N 1
ATOM 5502 C CA . SER B 1 180 ? 3.035 4.363 -4.891 1 63.22 180 SER B CA 1
ATOM 5503 C C . SER B 1 180 ? 4.062 5.492 -4.926 1 63.22 180 SER B C 1
ATOM 5505 O O . SER B 1 180 ? 3.74 6.645 -4.625 1 63.22 180 SER B O 1
ATOM 5507 N N . GLY B 1 181 ? 5.293 5.152 -5.426 1 57.41 181 GLY B N 1
ATOM 5508 C CA . GLY B 1 181 ? 6.297 6.105 -5.867 1 57.41 181 GLY B CA 1
ATOM 5509 C C . GLY B 1 181 ? 7.012 6.797 -4.719 1 57.41 181 GLY B C 1
ATOM 5510 O O . GLY B 1 181 ? 7.559 7.887 -4.891 1 57.41 181 GLY B O 1
ATOM 5511 N N . PHE B 1 182 ? 7.246 6.145 -3.621 1 55.59 182 PHE B N 1
ATOM 5512 C CA . PHE B 1 182 ? 8.023 6.645 -2.494 1 55.59 182 PHE B CA 1
ATOM 5513 C C . PHE B 1 182 ? 7.324 7.832 -1.841 1 55.59 182 PHE B C 1
ATOM 5515 O O . PHE B 1 182 ? 7.973 8.812 -1.469 1 55.59 182 PHE B O 1
ATOM 5522 N N . TYR B 1 183 ? 6.039 7.711 -2.051 1 55.94 183 TYR B N 1
ATOM 5523 C CA . TYR B 1 183 ? 5.48 8.93 -1.485 1 55.94 183 TYR B CA 1
ATOM 5524 C C . TYR B 1 183 ? 5.215 8.773 0.006 1 55.94 183 TYR B C 1
ATOM 5526 O O . TYR B 1 183 ? 5.441 7.699 0.571 1 55.94 183 TYR B O 1
ATOM 5534 N N . SER B 1 184 ? 4.688 9.672 0.576 1 59.66 184 SER B N 1
ATOM 5535 C CA . SER B 1 184 ? 4.41 9.969 1.978 1 59.66 184 SER B CA 1
ATOM 5536 C C . SER B 1 184 ? 3.828 8.758 2.697 1 59.66 184 SER B C 1
ATOM 5538 O O . SER B 1 184 ? 3.947 7.629 2.221 1 59.66 184 SER B O 1
ATOM 5540 N N . TRP B 1 185 ? 3.221 8.781 3.783 1 59.09 185 TRP B N 1
ATOM 5541 C CA . TRP B 1 185 ? 2.68 7.855 4.77 1 59.09 185 TRP B CA 1
ATOM 5542 C C . TRP B 1 185 ? 1.596 6.977 4.156 1 59.09 185 TRP B C 1
ATOM 5544 O O . TRP B 1 185 ? 0.612 6.637 4.816 1 59.09 185 TRP B O 1
ATOM 5554 N N . GLY B 1 186 ? 1.862 6.621 2.789 1 60.44 186 GLY B N 1
ATOM 5555 C CA . GLY B 1 186 ? 0.93 5.691 2.172 1 60.44 186 GLY B CA 1
ATOM 5556 C C . GLY B 1 186 ? 1.084 4.27 2.678 1 60.44 186 GLY B C 1
ATOM 5557 O O . GLY B 1 186 ? 1.567 4.047 3.789 1 60.44 186 GLY B O 1
ATOM 5558 N N . PRO B 1 187 ? 0.485 3.307 1.927 1 62.53 187 PRO B N 1
ATOM 5559 C CA . PRO B 1 187 ? 0.718 1.908 2.293 1 62.53 187 PRO B CA 1
ATOM 5560 C C . PRO B 1 187 ? 2.199 1.587 2.479 1 62.53 187 PRO B C 1
ATOM 5562 O O . PRO B 1 187 ? 3.055 2.213 1.848 1 62.53 187 PRO B O 1
ATOM 5565 N N . PRO B 1 188 ? 2.377 0.888 3.531 1 65.31 188 PRO B N 1
ATOM 5566 C CA . PRO B 1 188 ? 1.417 0.095 4.301 1 65.31 188 PRO B CA 1
ATOM 5567 C C . PRO B 1 188 ? 1.046 0.748 5.633 1 65.31 188 PRO B C 1
ATOM 5569 O O . PRO B 1 188 ? 0.187 0.238 6.355 1 65.31 188 PRO B O 1
ATOM 5572 N N . LEU B 1 189 ? 1.599 1.896 5.859 1 73.31 189 LEU B N 1
ATOM 5573 C CA . LEU B 1 189 ? 1.613 2.348 7.246 1 73.31 189 LEU B CA 1
ATOM 5574 C C . LEU B 1 189 ? 0.205 2.695 7.719 1 73.31 189 LEU B C 1
ATOM 5576 O O . LEU B 1 189 ? -0.189 2.332 8.828 1 73.31 189 LEU B O 1
ATOM 5580 N N . VAL B 1 190 ? -0.562 3.32 6.914 1 75.44 190 VAL B N 1
ATOM 5581 C CA . VAL B 1 190 ? -1.894 3.734 7.344 1 75.44 190 VAL B CA 1
ATOM 5582 C C . VAL B 1 190 ? -2.783 2.506 7.52 1 75.44 190 VAL B C 1
ATOM 5584 O O . VAL B 1 190 ? -3.533 2.412 8.492 1 75.44 190 VAL B O 1
ATOM 5587 N N . GLU B 1 191 ? -2.574 1.556 6.676 1 82.25 191 GLU B N 1
ATOM 5588 C CA . GLU B 1 191 ? -3.387 0.344 6.742 1 82.25 191 GLU B CA 1
ATOM 5589 C C . GLU B 1 191 ? -3.064 -0.469 7.992 1 82.25 191 GLU B C 1
ATOM 5591 O O . GLU B 1 191 ? -3.963 -1.031 8.625 1 82.25 191 GLU B O 1
ATOM 5596 N N . THR B 1 192 ? -1.825 -0.467 8.352 1 87.06 192 THR B N 1
ATOM 5597 C CA . THR B 1 192 ? -1.459 -1.224 9.547 1 87.06 192 THR B CA 1
ATOM 5598 C C . THR B 1 192 ? -2.031 -0.567 10.797 1 87.06 192 THR B C 1
ATOM 5600 O O . THR B 1 192 ? -2.369 -1.254 11.766 1 87.06 192 THR B O 1
ATOM 5603 N N . ALA B 1 193 ? -2.193 0.751 10.766 1 89.25 193 ALA B N 1
ATOM 5604 C CA . ALA B 1 193 ? -2.836 1.434 11.883 1 89.25 193 ALA B CA 1
ATOM 5605 C C . ALA B 1 193 ? -4.316 1.068 11.969 1 89.25 193 ALA B C 1
ATOM 5607 O O . ALA B 1 193 ? -4.863 0.93 13.07 1 89.25 193 ALA B O 1
ATOM 5608 N N . MET B 1 194 ? -4.938 0.904 10.859 1 91.25 194 MET B N 1
ATOM 5609 C CA . MET B 1 194 ? -6.336 0.478 10.852 1 91.25 194 MET B CA 1
ATOM 5610 C C . MET B 1 194 ? -6.48 -0.93 11.414 1 91.25 194 MET B C 1
ATOM 5612 O O . MET B 1 194 ? -7.426 -1.212 12.156 1 91.25 194 MET B O 1
ATOM 5616 N N . TRP B 1 195 ? -5.527 -1.746 11.07 1 91.62 195 TRP B N 1
ATOM 5617 C CA . TRP B 1 195 ? -5.539 -3.107 11.602 1 91.62 195 TRP B CA 1
ATOM 5618 C C . TRP B 1 195 ? -5.34 -3.107 13.109 1 91.62 195 TRP B C 1
ATOM 5620 O O . TRP B 1 195 ? -5.926 -3.93 13.82 1 91.62 195 TRP B O 1
ATOM 5630 N N . ARG B 1 196 ? -4.531 -2.143 13.547 1 93.62 196 ARG B N 1
ATOM 5631 C CA . ARG B 1 196 ? -4.348 -1.982 14.984 1 93.62 196 ARG B CA 1
ATOM 5632 C C . ARG B 1 196 ? -5.668 -1.673 15.68 1 93.62 196 ARG B C 1
ATOM 5634 O O . ARG B 1 196 ? -5.91 -2.123 16.797 1 93.62 196 ARG B O 1
ATOM 5641 N N . CYS B 1 197 ? -6.516 -0.981 15 1 96.19 197 CYS B N 1
ATOM 5642 C CA . CYS B 1 197 ? -7.832 -0.637 15.523 1 96.19 197 CYS B CA 1
ATOM 5643 C C . CYS B 1 197 ? -8.812 -1.788 15.336 1 96.19 197 CYS B C 1
ATOM 5645 O O . CYS B 1 197 ? -9.93 -1.748 15.852 1 96.19 197 CYS B O 1
ATOM 5647 N N . GLY B 1 198 ? -8.414 -2.809 14.539 1 94.75 198 GLY B N 1
ATOM 5648 C CA . GLY B 1 198 ? -9.258 -3.965 14.289 1 94.75 198 GLY B CA 1
ATOM 5649 C C . GLY B 1 198 ? -10.211 -3.764 13.125 1 94.75 198 GLY B C 1
ATOM 5650 O O . GLY B 1 198 ? -11.117 -4.566 12.906 1 94.75 198 GLY B O 1
ATOM 5651 N N . ALA B 1 199 ? -10.008 -2.742 12.391 1 95.12 199 ALA B N 1
ATOM 5652 C CA . ALA B 1 199 ? -10.938 -2.387 11.32 1 95.12 199 ALA B CA 1
ATOM 5653 C C . ALA B 1 199 ? -10.5 -2.994 9.992 1 95.12 199 ALA B C 1
ATOM 5655 O O . ALA B 1 199 ? -9.398 -3.531 9.875 1 95.12 199 ALA B O 1
ATOM 5656 N N . THR B 1 200 ? -11.445 -2.957 9.031 1 92.44 200 THR B N 1
ATOM 5657 C CA . THR B 1 200 ? -11.148 -3.35 7.66 1 92.44 200 THR B CA 1
ATOM 5658 C C . THR B 1 200 ? -10.547 -2.18 6.883 1 92.44 200 THR B C 1
ATOM 5660 O O . THR B 1 200 ? -11.086 -1.068 6.914 1 92.44 200 THR B O 1
ATOM 5663 N N . ALA B 1 201 ? -9.484 -2.451 6.293 1 89 201 ALA B N 1
ATOM 5664 C CA . ALA B 1 201 ? -8.844 -1.409 5.492 1 89 201 ALA B CA 1
ATOM 5665 C C . ALA B 1 201 ? -8.93 -1.729 4.004 1 89 201 ALA B C 1
ATOM 5667 O O . ALA B 1 201 ? -8.578 -2.832 3.576 1 89 201 ALA B O 1
ATOM 5668 N N . ILE B 1 202 ? -9.453 -0.819 3.248 1 86.12 202 ILE B N 1
ATOM 5669 C CA . ILE B 1 202 ? -9.453 -0.887 1.792 1 86.12 202 ILE B CA 1
ATOM 5670 C C . ILE B 1 202 ? -8.422 0.087 1.231 1 86.12 202 ILE B C 1
ATOM 5672 O O . ILE B 1 202 ? -8.516 1.298 1.444 1 86.12 202 ILE B O 1
ATOM 5676 N N . ALA B 1 203 ? -7.422 -0.519 0.592 1 81.81 203 ALA B N 1
ATOM 5677 C CA . ALA B 1 203 ? -6.398 0.305 -0.048 1 81.81 203 ALA B CA 1
ATOM 5678 C C . ALA B 1 203 ? -6.805 0.676 -1.472 1 81.81 203 ALA B C 1
ATOM 5680 O O . ALA B 1 203 ? -6.516 -0.061 -2.418 1 81.81 203 ALA B O 1
ATOM 5681 N N . GLY B 1 204 ? -7.414 1.744 -1.702 1 79.5 204 GLY B N 1
ATOM 5682 C CA . GLY B 1 204 ? -7.883 2.154 -3.016 1 79.5 204 GLY B CA 1
ATOM 5683 C C . GLY B 1 204 ? -6.816 2.857 -3.836 1 79.5 204 GLY B C 1
ATOM 5684 O O . GLY B 1 204 ? -6.641 2.561 -5.02 1 79.5 204 GLY B O 1
ATOM 5685 N N . GLY B 1 205 ? -6.016 3.762 -3.189 1 78.44 205 GLY B N 1
ATOM 5686 C CA . GLY B 1 205 ? -5.02 4.539 -3.906 1 78.44 205 GLY B CA 1
ATOM 5687 C C . GLY B 1 205 ? -5.617 5.668 -4.727 1 78.44 205 GLY B C 1
ATOM 5688 O O . GLY B 1 205 ? -6.23 5.43 -5.766 1 78.44 205 GLY B O 1
ATOM 5689 N N . GLY B 1 206 ? -5.441 6.828 -4.383 1 78.5 206 GLY B N 1
ATOM 5690 C CA . GLY B 1 206 ? -5.996 7.977 -5.082 1 78.5 206 GLY B CA 1
ATOM 5691 C C . GLY B 1 206 ? -5.449 8.148 -6.484 1 78.5 206 GLY B C 1
ATOM 5692 O O . GLY B 1 206 ? -6.145 8.641 -7.375 1 78.5 206 GLY B O 1
ATOM 5693 N N . GLU B 1 207 ? -4.277 7.605 -6.695 1 76.5 207 GLU B N 1
ATOM 5694 C CA . GLU B 1 207 ? -3.604 7.812 -7.973 1 76.5 207 GLU B CA 1
ATOM 5695 C C . GLU B 1 207 ? -4.27 7.004 -9.086 1 76.5 207 GLU B C 1
ATOM 5697 O O . GLU B 1 207 ? -4.062 7.285 -10.266 1 76.5 207 GLU B O 1
ATOM 5702 N N . THR B 1 208 ? -5.016 6.02 -8.68 1 78.38 208 THR B N 1
ATOM 5703 C CA . THR B 1 208 ? -5.629 5.176 -9.695 1 78.38 208 THR B CA 1
ATOM 5704 C C . THR B 1 208 ? -7.109 5.504 -9.852 1 78.38 208 THR B C 1
ATOM 5706 O O . THR B 1 208 ? -7.801 4.902 -10.68 1 78.38 208 THR B O 1
ATOM 5709 N N . PHE B 1 209 ? -7.625 6.41 -9.133 1 85.25 209 PHE B N 1
ATOM 5710 C CA . PHE B 1 209 ? -9.055 6.699 -9.164 1 85.25 209 PHE B CA 1
ATOM 5711 C C . PHE B 1 209 ? -9.5 7.086 -10.57 1 85.25 209 PHE B C 1
ATOM 5713 O O . PHE B 1 209 ? -10.484 6.551 -11.086 1 85.25 209 PHE B O 1
ATOM 5720 N N . PHE B 1 210 ? -8.781 7.973 -11.211 1 81.38 210 PHE B N 1
ATOM 5721 C CA . PHE B 1 210 ? -9.219 8.516 -12.492 1 81.38 210 PHE B CA 1
ATOM 5722 C C . PHE B 1 210 ? -9.07 7.48 -13.602 1 81.38 210 PHE B C 1
ATOM 5724 O O . PHE B 1 210 ? -9.773 7.539 -14.609 1 81.38 210 PHE B O 1
ATOM 5731 N N . THR B 1 211 ? -8.133 6.57 -13.391 1 77.06 211 THR B N 1
ATOM 5732 C CA . THR B 1 211 ? -7.93 5.531 -14.391 1 77.06 211 THR B CA 1
ATOM 5733 C C . THR B 1 211 ? -8.984 4.434 -14.25 1 77.06 211 THR B C 1
ATOM 5735 O O . THR B 1 211 ? -9.312 3.758 -15.227 1 77.06 211 THR B O 1
ATOM 5738 N N . TRP B 1 212 ? -9.5 4.305 -13.055 1 82.56 212 TRP B N 1
ATOM 5739 C CA . TRP B 1 212 ? -10.445 3.23 -12.797 1 82.56 212 TRP B CA 1
ATOM 5740 C C . TRP B 1 212 ? -11.641 3.74 -11.992 1 82.56 212 TRP B C 1
ATOM 5742 O O . TRP B 1 212 ? -12.031 3.129 -11 1 82.56 212 TRP B O 1
ATOM 5752 N N . LYS B 1 213 ? -12.203 4.773 -12.461 1 86.19 213 LYS B N 1
ATOM 5753 C CA . LYS B 1 213 ? -13.242 5.492 -11.727 1 86.19 213 LYS B CA 1
ATOM 5754 C C . LYS B 1 213 ? -14.422 4.574 -11.406 1 86.19 213 LYS B C 1
ATOM 5756 O O . LYS B 1 213 ? -14.875 4.52 -10.258 1 86.19 213 LYS B O 1
ATOM 5761 N N . GLU B 1 214 ? -14.922 3.852 -12.375 1 86.19 214 GLU B N 1
ATOM 5762 C CA . GLU B 1 214 ? -16.109 3.016 -12.203 1 86.19 214 GLU B CA 1
ATOM 5763 C C . GLU B 1 214 ? -15.875 1.93 -11.156 1 86.19 214 GLU B C 1
ATOM 5765 O O . GLU B 1 214 ? -16.766 1.629 -10.359 1 86.19 214 GLU B O 1
ATO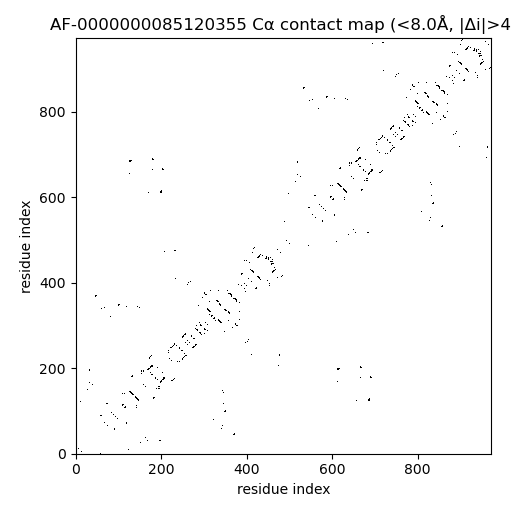M 5770 N N . ARG B 1 215 ? -14.727 1.381 -11.195 1 84 215 ARG B N 1
ATOM 5771 C CA . ARG B 1 215 ? -14.383 0.348 -10.227 1 84 215 ARG B CA 1
ATOM 5772 C C . ARG B 1 215 ? -14.344 0.917 -8.812 1 84 215 ARG B C 1
ATOM 5774 O O . ARG B 1 215 ? -14.828 0.287 -7.871 1 84 215 ARG B O 1
ATOM 5781 N N . HIS B 1 216 ? -13.75 2.023 -8.695 1 88.38 216 HIS B N 1
ATOM 5782 C CA . HIS B 1 216 ? -13.656 2.646 -7.375 1 88.38 216 HIS B CA 1
ATOM 5783 C C . HIS B 1 216 ? -15.039 2.998 -6.832 1 88.38 216 HIS B C 1
ATOM 5785 O O . HIS B 1 216 ? -15.328 2.756 -5.66 1 88.38 216 HIS B O 1
ATOM 5791 N N . MET B 1 217 ? -15.883 3.559 -7.742 1 91.56 217 MET B N 1
ATOM 5792 C CA . MET B 1 217 ? -17.234 3.9 -7.324 1 91.56 217 MET B CA 1
ATOM 5793 C C . MET B 1 217 ? -18 2.658 -6.879 1 91.56 217 MET B C 1
ATOM 5795 O O . MET B 1 217 ? -18.719 2.688 -5.875 1 91.56 217 MET B O 1
ATOM 5799 N N . LEU B 1 218 ? -17.828 1.598 -7.578 1 86.75 218 LEU B N 1
ATOM 5800 C CA . LEU B 1 218 ? -18.469 0.329 -7.242 1 86.75 218 LEU B CA 1
ATOM 5801 C C . LEU B 1 218 ? -18.016 -0.158 -5.867 1 86.75 218 LEU B C 1
ATOM 5803 O O . LEU B 1 218 ? -18.828 -0.609 -5.062 1 86.75 218 LEU B O 1
ATOM 5807 N N . ILE B 1 219 ? -16.781 -0.03 -5.59 1 85 219 ILE B N 1
ATOM 5808 C CA . ILE B 1 219 ? -16.203 -0.494 -4.332 1 85 219 ILE B CA 1
ATOM 5809 C C . ILE B 1 219 ? -16.781 0.309 -3.17 1 85 219 ILE B C 1
ATOM 5811 O O . ILE B 1 219 ? -17.188 -0.262 -2.156 1 85 219 ILE B O 1
ATOM 5815 N N . LEU B 1 220 ? -16.766 1.532 -3.318 1 92.06 220 LEU B N 1
ATOM 5816 C CA . LEU B 1 220 ? -17.266 2.391 -2.256 1 92.06 220 LEU B CA 1
ATOM 5817 C C . LEU B 1 220 ? -18.719 2.057 -1.937 1 92.06 220 LEU B C 1
ATOM 5819 O O . LEU B 1 220 ? -19.109 2.02 -0.767 1 92.06 220 LEU B O 1
ATOM 5823 N N . LYS B 1 221 ? -19.453 1.772 -2.984 1 90.81 221 LYS B N 1
ATOM 5824 C CA . LYS B 1 221 ? -20.875 1.466 -2.855 1 90.81 221 LYS B CA 1
ATOM 5825 C C . LYS B 1 221 ? -21.078 0.069 -2.277 1 90.81 221 LYS B C 1
ATOM 5827 O O . LYS B 1 221 ? -21.828 -0.104 -1.316 1 90.81 221 LYS B O 1
ATOM 5832 N N . LEU B 1 222 ? -20.422 -0.874 -2.781 1 86.94 222 LEU B N 1
ATOM 5833 C CA . LEU B 1 222 ? -20.641 -2.279 -2.459 1 86.94 222 LEU B CA 1
ATOM 5834 C C . LEU B 1 222 ? -20.188 -2.588 -1.037 1 86.94 222 LEU B C 1
ATOM 5836 O O . LEU B 1 222 ? -20.812 -3.375 -0.332 1 86.94 222 LEU B O 1
ATOM 5840 N N . TRP B 1 223 ? -19.125 -1.985 -0.57 1 88.56 223 TRP B N 1
ATOM 5841 C CA . TRP B 1 223 ? -18.547 -2.307 0.733 1 88.56 223 TRP B CA 1
ATOM 5842 C C . TRP B 1 223 ? -19.141 -1.423 1.823 1 88.56 223 TRP B C 1
ATOM 5844 O O . TRP B 1 223 ? -18.844 -1.598 3.006 1 88.56 223 TRP B O 1
ATOM 5854 N N . LYS B 1 224 ? -19.891 -0.457 1.353 1 92.69 224 LYS B N 1
ATOM 5855 C CA . LYS B 1 224 ? -20.531 0.451 2.305 1 92.69 224 LYS B CA 1
ATOM 5856 C C . LYS B 1 224 ? -19.484 1.096 3.221 1 92.69 224 LYS B C 1
ATOM 5858 O O . LYS B 1 224 ? -19.609 1.021 4.445 1 92.69 224 LYS B O 1
ATOM 5863 N N . VAL B 1 225 ? -18.547 1.739 2.639 1 95.62 225 VAL B N 1
ATOM 5864 C CA . VAL B 1 225 ? -17.422 2.357 3.326 1 95.62 225 VAL B CA 1
ATOM 5865 C C . VAL B 1 225 ? -17.938 3.348 4.371 1 95.62 225 VAL B C 1
ATOM 5867 O O . VAL B 1 225 ? -18.766 4.207 4.07 1 95.62 225 VAL B O 1
ATOM 5870 N N . ASP B 1 226 ? -17.422 3.246 5.598 1 97.56 226 ASP B N 1
ATOM 5871 C CA . ASP B 1 226 ? -17.828 4.102 6.707 1 97.56 226 ASP B CA 1
ATOM 5872 C C . ASP B 1 226 ? -16.953 5.359 6.773 1 97.56 226 ASP B C 1
ATOM 5874 O O . ASP B 1 226 ? -17.469 6.465 6.941 1 97.56 226 ASP B O 1
ATOM 5878 N N . VAL B 1 227 ? -15.656 5.137 6.781 1 97.5 227 VAL B N 1
ATOM 5879 C CA . VAL B 1 227 ? -14.664 6.203 6.906 1 97.5 227 VAL B CA 1
ATOM 5880 C C . VAL B 1 227 ? -13.867 6.324 5.613 1 97.5 227 VAL B C 1
ATOM 5882 O O . VAL B 1 227 ? -13.25 5.359 5.164 1 97.5 227 VAL B O 1
ATOM 5885 N N . PHE B 1 228 ? -13.914 7.48 5.031 1 96.88 228 PHE B N 1
ATOM 5886 C CA . PHE B 1 228 ? -13.242 7.707 3.756 1 96.88 228 PHE B CA 1
ATOM 5887 C C . PHE B 1 228 ? -12.156 8.773 3.898 1 96.88 228 PHE B C 1
ATOM 5889 O O . PHE B 1 228 ? -12.422 9.867 4.391 1 96.88 228 PHE B O 1
ATOM 5896 N N . ALA B 1 229 ? -10.891 8.414 3.469 1 94.88 229 ALA B N 1
ATOM 5897 C CA . ALA B 1 229 ? -9.766 9.328 3.623 1 94.88 229 ALA B CA 1
ATOM 5898 C C . ALA B 1 229 ? -9.18 9.719 2.268 1 94.88 229 ALA B C 1
ATOM 5900 O O . ALA B 1 229 ? -8.727 8.852 1.511 1 94.88 229 ALA B O 1
ATOM 5901 N N . THR B 1 230 ? -9.164 10.961 1.946 1 93.69 230 THR B N 1
ATOM 5902 C CA . THR B 1 230 ? -8.547 11.516 0.745 1 93.69 230 THR B CA 1
ATOM 5903 C C . THR B 1 230 ? -8.508 13.039 0.808 1 93.69 230 THR B C 1
ATOM 5905 O O . THR B 1 230 ? -8.625 13.625 1.886 1 93.69 230 THR B O 1
ATOM 5908 N N . THR B 1 231 ? -8.242 13.672 -0.307 1 92.31 231 THR B N 1
ATOM 5909 C CA . THR B 1 231 ? -8.203 15.133 -0.357 1 92.31 231 THR B CA 1
ATOM 5910 C C . THR B 1 231 ? -9.617 15.711 -0.395 1 92.31 231 THR B C 1
ATOM 5912 O O . THR B 1 231 ? -10.547 15.047 -0.854 1 92.31 231 THR B O 1
ATOM 5915 N N . PRO B 1 232 ? -9.789 16.953 0.028 1 92.88 232 PRO B N 1
ATOM 5916 C CA . PRO B 1 232 ? -11.117 17.578 -0.004 1 92.88 232 PRO B CA 1
ATOM 5917 C C . PRO B 1 232 ? -11.719 17.594 -1.405 1 92.88 232 PRO B C 1
ATOM 5919 O O . PRO B 1 232 ? -12.93 17.406 -1.564 1 92.88 232 PRO B O 1
ATOM 5922 N N . TRP B 1 233 ? -10.953 17.75 -2.361 1 90.69 233 TRP B N 1
ATOM 5923 C CA . TRP B 1 233 ? -11.453 17.906 -3.723 1 90.69 233 TRP B CA 1
ATOM 5924 C C . TRP B 1 233 ? -11.883 16.578 -4.312 1 90.69 233 TRP B C 1
ATOM 5926 O O . TRP B 1 233 ? -12.875 16.5 -5.043 1 90.69 233 TRP B O 1
ATOM 5936 N N . LEU B 1 234 ? -11.102 15.555 -4.02 1 92.12 234 LEU B N 1
ATOM 5937 C CA . LEU B 1 234 ? -11.531 14.234 -4.473 1 92.12 234 LEU B CA 1
ATOM 5938 C C . LEU B 1 234 ? -12.797 13.797 -3.732 1 92.12 234 LEU B C 1
ATOM 5940 O O . LEU B 1 234 ? -13.664 13.141 -4.316 1 92.12 234 LEU B O 1
ATOM 5944 N N . HIS B 1 235 ? -12.891 14.141 -2.436 1 96 235 HIS B N 1
ATOM 5945 C CA . HIS B 1 235 ? -14.133 13.906 -1.709 1 96 235 HIS B CA 1
ATOM 5946 C C . HIS B 1 235 ? -15.328 14.516 -2.443 1 96 235 HIS B C 1
ATOM 5948 O O . HIS B 1 235 ? -16.344 13.852 -2.635 1 96 235 HIS B O 1
ATOM 5954 N N . ARG B 1 236 ? -15.148 15.719 -2.795 1 94.5 236 ARG B N 1
ATOM 5955 C CA . ARG B 1 236 ? -16.234 16.453 -3.447 1 94.5 236 ARG B CA 1
ATOM 5956 C C . ARG B 1 236 ? -16.578 15.82 -4.789 1 94.5 236 ARG B C 1
ATOM 5958 O O . ARG B 1 236 ? -17.766 15.625 -5.102 1 94.5 236 ARG B O 1
ATOM 5965 N N . LEU B 1 237 ? -15.602 15.539 -5.551 1 92.12 237 LEU B N 1
ATOM 5966 C CA . LEU B 1 237 ? -15.805 14.938 -6.859 1 92.12 237 LEU B CA 1
ATOM 5967 C C . LEU B 1 237 ? -16.578 13.633 -6.742 1 92.12 237 LEU B C 1
ATOM 5969 O O . LEU B 1 237 ? -17.531 13.398 -7.492 1 92.12 237 LEU B O 1
ATOM 5973 N N . ILE B 1 238 ? -16.203 12.805 -5.848 1 95.44 238 ILE B N 1
ATOM 5974 C CA . ILE B 1 238 ? -16.844 11.508 -5.652 1 95.44 238 ILE B CA 1
ATOM 5975 C C . ILE B 1 238 ? -18.297 11.703 -5.23 1 95.44 238 ILE B C 1
ATOM 5977 O O . ILE B 1 238 ? -19.188 11.008 -5.719 1 95.44 238 ILE B O 1
ATOM 5981 N N . GLY B 1 239 ? -18.516 12.609 -4.312 1 96.44 239 GLY B N 1
ATOM 5982 C CA . GLY B 1 239 ? -19.891 12.914 -3.904 1 96.44 239 GLY B CA 1
ATOM 5983 C C . GLY B 1 239 ? -20.766 13.383 -5.051 1 96.44 239 GLY B C 1
ATOM 5984 O O . GLY B 1 239 ? -21.906 12.945 -5.188 1 96.44 239 GLY B O 1
ATOM 5985 N N . GLU B 1 240 ? -20.234 14.266 -5.84 1 92.69 240 GLU B N 1
ATOM 5986 C CA . GLU B 1 240 ? -20.969 14.758 -7.004 1 92.69 240 GLU B CA 1
ATOM 5987 C C . GLU B 1 240 ? -21.266 13.633 -7.984 1 92.69 240 GLU B C 1
ATOM 5989 O O . GLU B 1 240 ? -22.375 13.539 -8.516 1 92.69 240 GLU B O 1
ATOM 5994 N N . MET B 1 241 ? -20.297 12.836 -8.227 1 92.81 241 MET B N 1
ATOM 5995 C CA . MET B 1 241 ? -20.469 11.695 -9.125 1 92.81 241 MET B CA 1
ATOM 5996 C C . MET B 1 241 ? -21.562 10.758 -8.602 1 92.81 241 MET B C 1
ATOM 5998 O O . MET B 1 241 ? -22.391 10.266 -9.367 1 92.81 241 MET B O 1
ATOM 6002 N N . ALA B 1 242 ? -21.516 10.484 -7.316 1 96.19 242 ALA B N 1
ATOM 6003 C CA . ALA B 1 242 ? -22.531 9.617 -6.707 1 96.19 242 ALA B CA 1
ATOM 6004 C C . ALA B 1 242 ? -23.938 10.18 -6.906 1 96.19 242 ALA B C 1
ATOM 6006 O O . ALA B 1 242 ? -24.859 9.453 -7.281 1 96.19 242 ALA B O 1
ATOM 6007 N N . ARG B 1 243 ? -24.078 11.445 -6.719 1 93.62 243 ARG B N 1
ATOM 6008 C CA . ARG B 1 243 ? -25.359 12.109 -6.918 1 93.62 243 ARG B CA 1
ATOM 6009 C C . ARG B 1 243 ? -25.828 11.984 -8.367 1 93.62 243 ARG B C 1
ATOM 6011 O O . ARG B 1 243 ? -27 11.695 -8.625 1 93.62 243 ARG B O 1
ATOM 6018 N N . GLU B 1 244 ? -24.891 12.195 -9.219 1 91.69 244 GLU B N 1
ATOM 6019 C CA . GLU B 1 244 ? -25.219 12.086 -10.641 1 91.69 244 GLU B CA 1
ATOM 6020 C C . GLU B 1 244 ? -25.641 10.664 -11 1 91.69 244 GLU B C 1
ATOM 6022 O O . GLU B 1 244 ? -26.516 10.469 -11.852 1 91.69 244 GLU B O 1
ATOM 6027 N N . GLU B 1 245 ? -25.031 9.719 -10.375 1 93.56 245 GLU B N 1
ATOM 6028 C CA . GLU B 1 245 ? -25.328 8.312 -10.633 1 93.56 245 GLU B CA 1
ATOM 6029 C C . GLU B 1 245 ? -26.594 7.875 -9.898 1 93.56 245 GLU B C 1
ATOM 6031 O O . GLU B 1 245 ? -27.109 6.785 -10.148 1 93.56 245 GLU B O 1
ATOM 6036 N N . GLY B 1 246 ? -27.047 8.656 -8.977 1 95.06 246 GLY B N 1
ATOM 6037 C CA . GLY B 1 246 ? -28.312 8.391 -8.32 1 95.06 246 GLY B CA 1
ATOM 6038 C C . GLY B 1 246 ? -28.172 7.551 -7.062 1 95.06 246 GLY B C 1
ATOM 6039 O O . GLY B 1 246 ? -29.047 6.738 -6.746 1 95.06 246 GLY B O 1
ATOM 6040 N N . TRP B 1 247 ? -27.031 7.535 -6.395 1 95.75 247 TRP B N 1
ATOM 6041 C CA . TRP B 1 247 ? -26.875 6.844 -5.117 1 95.75 247 TRP B CA 1
ATOM 6042 C C . TRP B 1 247 ? -26.203 7.75 -4.086 1 95.75 247 TRP B C 1
ATOM 6044 O O . TRP B 1 247 ? -25.688 8.82 -4.426 1 95.75 247 TRP B O 1
ATOM 6054 N N . GLU B 1 248 ? -26.359 7.43 -2.818 1 97.06 248 GLU B N 1
ATOM 6055 C CA . GLU B 1 248 ? -25.766 8.172 -1.71 1 97.06 248 GLU B CA 1
ATOM 6056 C C . GLU B 1 248 ? -24.547 7.457 -1.154 1 97.06 248 GLU B C 1
ATOM 6058 O O . GLU B 1 248 ? -24.578 6.246 -0.93 1 97.06 248 GLU B O 1
ATOM 6063 N N . THR B 1 249 ? -23.5 8.172 -1.032 1 97.94 249 THR B N 1
ATOM 6064 C CA . THR B 1 249 ? -22.297 7.582 -0.452 1 97.94 249 THR B CA 1
ATOM 6065 C C . THR B 1 249 ? -22.562 7.121 0.978 1 97.94 249 THR B C 1
ATOM 6067 O O . THR B 1 249 ? -23.312 7.77 1.72 1 97.94 249 THR B O 1
ATOM 6070 N N . PRO B 1 250 ? -22.016 6.035 1.365 1 97.31 250 PRO B N 1
ATOM 6071 C CA . PRO B 1 250 ? -22.266 5.477 2.697 1 97.31 250 PRO B CA 1
ATOM 6072 C C . PRO B 1 250 ? -21.391 6.109 3.773 1 97.31 250 PRO B C 1
ATOM 6074 O O . PRO B 1 250 ? -21.484 5.754 4.949 1 97.31 250 PRO B O 1
ATOM 6077 N N . PHE B 1 251 ? -20.594 6.984 3.512 1 98.38 251 PHE B N 1
ATOM 6078 C CA . PHE B 1 251 ? -19.578 7.516 4.418 1 98.38 251 PHE B CA 1
ATOM 6079 C C . PHE B 1 251 ? -20.219 8.141 5.645 1 98.38 251 PHE B C 1
ATOM 6081 O O . PHE B 1 251 ? -21.219 8.867 5.531 1 98.38 251 PHE B O 1
ATOM 6088 N N . ARG B 1 252 ? -19.703 7.91 6.77 1 98.38 252 ARG B N 1
ATOM 6089 C CA . ARG B 1 252 ? -20.109 8.562 8.008 1 98.38 252 ARG B CA 1
ATOM 6090 C C . ARG B 1 252 ? -19.078 9.602 8.445 1 98.38 252 ARG B C 1
ATOM 6092 O O . ARG B 1 252 ? -19.438 10.617 9.055 1 98.38 252 ARG B O 1
ATOM 6099 N N . VAL B 1 253 ? -17.812 9.328 8.133 1 98.5 253 VAL B N 1
ATOM 6100 C CA . VAL B 1 253 ? -16.719 10.227 8.492 1 98.5 253 VAL B CA 1
ATOM 6101 C C . VAL B 1 253 ? -15.836 10.477 7.273 1 98.5 253 VAL B C 1
ATOM 6103 O O . VAL B 1 253 ? -15.461 9.547 6.566 1 98.5 253 VAL B O 1
ATOM 6106 N N . LEU B 1 254 ? -15.516 11.734 6.992 1 98.19 254 LEU B N 1
ATOM 6107 C CA . LEU B 1 254 ? -14.531 12.117 5.984 1 98.19 254 LEU B CA 1
ATOM 6108 C C . LEU B 1 254 ? -13.25 12.617 6.637 1 98.19 254 LEU B C 1
ATOM 6110 O O . LEU B 1 254 ? -13.289 13.5 7.496 1 98.19 254 LEU B O 1
ATOM 6114 N N . LEU B 1 255 ? -12.211 12.031 6.328 1 96.75 255 LEU B N 1
ATOM 6115 C CA . LEU B 1 255 ? -10.898 12.516 6.738 1 96.75 255 LEU B CA 1
ATOM 6116 C C . LEU B 1 255 ? -10.219 13.273 5.605 1 96.75 255 LEU B C 1
ATOM 6118 O O . LEU B 1 255 ? -9.922 12.688 4.559 1 96.75 255 LEU B O 1
ATOM 6122 N N . LEU B 1 256 ? -9.984 14.516 5.809 1 95.88 256 LEU B N 1
ATOM 6123 C CA . LEU B 1 256 ? -9.43 15.391 4.785 1 95.88 256 LEU B CA 1
ATOM 6124 C C . LEU B 1 256 ? -7.91 15.492 4.918 1 95.88 256 LEU B C 1
ATOM 6126 O O . LEU B 1 256 ? -7.406 16.109 5.859 1 95.88 256 LEU B O 1
ATOM 6130 N N . HIS B 1 257 ? -7.25 14.891 3.996 1 91.88 257 HIS B N 1
ATOM 6131 C CA . HIS B 1 257 ? -5.793 14.93 3.928 1 91.88 257 HIS B CA 1
ATOM 6132 C C . HIS B 1 257 ? -5.32 15.828 2.787 1 91.88 257 HIS B C 1
ATOM 6134 O O . HIS B 1 257 ? -6.078 16.109 1.854 1 91.88 257 HIS B O 1
ATOM 6140 N N . GLY B 1 258 ? -4.016 16.219 2.828 1 79.94 258 GLY B N 1
ATOM 6141 C CA . GLY B 1 258 ? -3.367 16.875 1.699 1 79.94 258 GLY B CA 1
ATOM 6142 C C . GLY B 1 258 ? -3.775 18.328 1.528 1 79.94 258 GLY B C 1
ATOM 6143 O O . GLY B 1 258 ? -3.459 18.953 0.513 1 79.94 258 GLY B O 1
ATOM 6144 N N . GLY B 1 259 ? -4.547 18.859 2.447 1 75.69 259 GLY B N 1
ATOM 6145 C CA . GLY B 1 259 ? -4.93 20.25 2.383 1 75.69 259 GLY B CA 1
ATOM 6146 C C . GLY B 1 259 ? -5.953 20.641 3.434 1 75.69 259 GLY B C 1
ATOM 6147 O O . GLY B 1 259 ? -6.801 19.828 3.809 1 75.69 259 GLY B O 1
ATOM 6148 N N . ALA B 1 260 ? -5.805 21.875 3.814 1 77 260 ALA B N 1
ATOM 6149 C CA . ALA B 1 260 ? -6.801 22.422 4.738 1 77 260 ALA B CA 1
ATOM 6150 C C . ALA B 1 260 ? -8.125 22.688 4.02 1 77 260 ALA B C 1
ATOM 6152 O O . ALA B 1 260 ? -8.133 23.047 2.842 1 77 260 ALA B O 1
ATOM 6153 N N . ALA B 1 261 ? -9.133 22.312 4.68 1 84.19 261 ALA B N 1
ATOM 6154 C CA . ALA B 1 261 ? -10.445 22.594 4.117 1 84.19 261 ALA B CA 1
ATOM 6155 C C . ALA B 1 261 ? -11.125 23.734 4.863 1 84.19 261 ALA B C 1
ATOM 6157 O O . ALA B 1 261 ? -11.164 23.75 6.098 1 84.19 261 ALA B O 1
ATOM 6158 N N . ALA B 1 262 ? -11.586 24.625 4.043 1 86.25 262 ALA B N 1
ATOM 6159 C CA . ALA B 1 262 ? -12.328 25.75 4.598 1 86.25 262 ALA B CA 1
ATOM 6160 C C . ALA B 1 262 ? -13.688 25.297 5.129 1 86.25 262 ALA B C 1
ATOM 6162 O O . ALA B 1 262 ? -14.133 24.172 4.855 1 86.25 262 ALA B O 1
ATOM 6163 N N . GLU B 1 263 ? -14.266 26.156 5.949 1 90.06 263 GLU B N 1
ATOM 6164 C CA . GLU B 1 263 ? -15.562 25.844 6.539 1 90.06 263 GLU B CA 1
ATOM 6165 C C . GLU B 1 263 ? -16.609 25.594 5.461 1 90.06 263 GLU B C 1
ATOM 6167 O O . GLU B 1 263 ? -17.375 24.625 5.547 1 90.06 263 GLU B O 1
ATOM 6172 N N . ASN B 1 264 ? -16.641 26.422 4.477 1 92 264 ASN B N 1
ATOM 6173 C CA . ASN B 1 264 ? -17.625 26.25 3.414 1 92 264 ASN B CA 1
ATOM 6174 C C . ASN B 1 264 ? -17.375 24.984 2.602 1 92 264 ASN B C 1
ATOM 6176 O O . ASN B 1 264 ? -18.312 24.375 2.074 1 92 264 ASN B O 1
ATOM 6180 N N . THR B 1 265 ? -16.141 24.625 2.48 1 92.31 265 THR B N 1
ATOM 6181 C CA . THR B 1 265 ? -15.805 23.359 1.825 1 92.31 265 THR B CA 1
ATOM 6182 C C . THR B 1 265 ? -16.391 22.188 2.594 1 92.31 265 THR B C 1
ATOM 6184 O O . THR B 1 265 ? -17.016 21.281 2 1 92.31 265 THR B O 1
ATOM 6187 N N . LYS B 1 266 ? -16.266 22.234 3.854 1 95.06 266 LYS B N 1
ATOM 6188 C CA . LYS B 1 266 ? -16.797 21.156 4.684 1 95.06 266 LYS B CA 1
ATOM 6189 C C . LYS B 1 266 ? -18.312 21.078 4.566 1 95.06 266 LYS B C 1
ATOM 6191 O O . LYS B 1 266 ? -18.891 19.984 4.504 1 95.06 266 LYS B O 1
ATOM 6196 N N . LYS B 1 267 ? -18.953 22.25 4.535 1 94.88 267 LYS B N 1
ATOM 6197 C CA . LYS B 1 267 ? -20.406 22.281 4.355 1 94.88 267 LYS B CA 1
ATOM 6198 C C . LYS B 1 267 ? -20.812 21.641 3.029 1 94.88 267 LYS B C 1
ATOM 6200 O O . LYS B 1 267 ? -21.766 20.875 2.975 1 94.88 267 LYS B O 1
ATOM 6205 N N . LYS B 1 268 ? -20.078 21.984 2.006 1 94.81 268 LYS B N 1
ATOM 6206 C CA . LYS B 1 268 ? -20.375 21.422 0.69 1 94.81 268 LYS B CA 1
ATOM 6207 C C . LYS B 1 268 ? -20.188 19.906 0.681 1 94.81 268 LYS B C 1
ATOM 6209 O O . LYS B 1 268 ? -20.938 19.188 0.017 1 94.81 268 LYS B O 1
ATOM 6214 N N . LEU B 1 269 ? -19.141 19.469 1.346 1 96.56 269 LEU B N 1
ATOM 6215 C CA . LEU B 1 269 ? -18.906 18.031 1.44 1 96.56 269 LEU B CA 1
ATOM 6216 C C . LEU B 1 269 ? -20.094 17.328 2.107 1 96.56 269 LEU B C 1
ATOM 6218 O O . LEU B 1 269 ? -20.516 16.266 1.651 1 96.56 269 LEU B O 1
ATOM 6222 N N . MET B 1 270 ? -20.609 17.891 3.152 1 96.62 270 MET B N 1
ATOM 6223 C CA . MET B 1 270 ? -21.734 17.297 3.865 1 96.62 270 MET B CA 1
ATOM 6224 C C . MET B 1 270 ? -22.984 17.328 3.01 1 96.62 270 MET B C 1
ATOM 6226 O O . MET B 1 270 ? -23.875 16.484 3.168 1 96.62 270 MET B O 1
ATOM 6230 N N . GLU B 1 271 ? -23.062 18.266 2.088 1 95.56 271 GLU B N 1
ATOM 6231 C CA . GLU B 1 271 ? -24.203 18.328 1.164 1 95.56 271 GLU B CA 1
ATOM 6232 C C . GLU B 1 271 ? -24.141 17.188 0.152 1 95.56 271 GLU B C 1
ATOM 6234 O O . GLU B 1 271 ? -25.172 16.562 -0.139 1 95.56 271 GLU B O 1
ATOM 6239 N N . VAL B 1 272 ? -22.953 16.891 -0.359 1 95.94 272 VAL B N 1
ATOM 6240 C CA . VAL B 1 272 ? -22.859 15.914 -1.429 1 95.94 272 VAL B CA 1
ATOM 6241 C C . VAL B 1 272 ? -22.75 14.508 -0.832 1 95.94 272 VAL B C 1
ATOM 6243 O O . VAL B 1 272 ? -22.984 13.516 -1.525 1 95.94 272 VAL B O 1
ATOM 6246 N N . HIS B 1 273 ? -22.422 14.438 0.425 1 98.19 273 HIS B N 1
ATOM 6247 C CA . HIS B 1 273 ? -22.406 13.188 1.178 1 98.19 273 HIS B CA 1
ATOM 6248 C C . HIS B 1 273 ? -23.406 13.219 2.324 1 98.19 273 HIS B C 1
ATOM 6250 O O . HIS B 1 273 ? -23.031 13.43 3.479 1 98.19 273 HIS B O 1
ATOM 6256 N N . PRO B 1 274 ? -24.562 12.906 2.098 1 97.31 274 PRO B N 1
ATOM 6257 C CA . PRO B 1 274 ? -25.656 13.203 3.043 1 97.31 274 PRO B CA 1
ATOM 6258 C C . PRO B 1 274 ? -25.562 12.367 4.316 1 97.31 274 PRO B C 1
ATOM 6260 O O . PRO B 1 274 ? -26.172 12.711 5.328 1 97.31 274 PRO B O 1
ATOM 6263 N N . ASN B 1 275 ? -24.844 11.258 4.336 1 97.81 275 ASN B N 1
ATOM 6264 C CA . ASN B 1 275 ? -24.766 10.383 5.504 1 97.81 275 ASN B CA 1
ATOM 6265 C C . ASN B 1 275 ? -23.625 10.781 6.422 1 97.81 275 ASN B C 1
ATOM 6267 O O . ASN B 1 275 ? -23.469 10.219 7.508 1 97.81 275 ASN B O 1
ATOM 6271 N N . VAL B 1 276 ? -22.875 11.773 6.062 1 98.25 276 VAL B N 1
ATOM 6272 C CA . VAL B 1 276 ? -21.672 12.141 6.789 1 98.25 276 VAL B CA 1
ATOM 6273 C C . VAL B 1 276 ? -22.047 12.844 8.094 1 98.25 276 VAL B C 1
ATOM 6275 O O . VAL B 1 276 ? -22.891 13.727 8.102 1 98.25 276 VAL B O 1
ATOM 6278 N N . GLU B 1 277 ? -21.375 12.414 9.109 1 97.44 277 GLU B N 1
ATOM 6279 C CA . GLU B 1 277 ? -21.609 12.977 10.438 1 97.44 277 GLU B CA 1
ATOM 6280 C C . GLU B 1 277 ? -20.422 13.844 10.875 1 97.44 277 GLU B C 1
ATOM 6282 O O . GLU B 1 277 ? -20.594 14.758 11.688 1 97.44 277 GLU B O 1
ATOM 6287 N N . LYS B 1 278 ? -19.25 13.547 10.445 1 97.25 278 LYS B N 1
ATOM 6288 C CA . LYS B 1 278 ? -18.031 14.258 10.828 1 97.25 278 LYS B CA 1
ATOM 6289 C C . LYS B 1 278 ? -17.141 14.5 9.625 1 97.25 278 LYS B C 1
ATOM 6291 O O . LYS B 1 278 ? -16.984 13.633 8.766 1 97.25 278 LYS B O 1
ATOM 6296 N N . VAL B 1 279 ? -16.578 15.641 9.484 1 97.69 279 VAL B N 1
ATOM 6297 C CA . VAL B 1 279 ? -15.547 16.016 8.531 1 97.69 279 VAL B CA 1
ATOM 6298 C C . VAL B 1 279 ? -14.328 16.562 9.273 1 97.69 279 VAL B C 1
ATOM 6300 O O . VAL B 1 279 ? -14.391 17.609 9.906 1 97.69 279 VAL B O 1
ATOM 6303 N N . LEU B 1 280 ? -13.234 15.852 9.219 1 97.12 280 LEU B N 1
ATOM 6304 C CA . LEU B 1 280 ? -12.078 16.172 10.047 1 97.12 280 LEU B CA 1
ATOM 6305 C C . LEU B 1 280 ? -10.852 16.453 9.195 1 97.12 280 LEU B C 1
ATOM 6307 O O . LEU B 1 280 ? -10.516 15.664 8.297 1 97.12 280 LEU B O 1
ATOM 6311 N N . SER B 1 281 ? -10.141 17.5 9.492 1 96.38 281 SER B N 1
ATOM 6312 C CA . SER B 1 281 ? -8.891 17.828 8.812 1 96.38 281 SER B CA 1
ATOM 6313 C C . SER B 1 281 ? -7.711 17.109 9.469 1 96.38 281 SER B C 1
ATOM 6315 O O . SER B 1 281 ? -7.582 17.109 10.695 1 96.38 281 SER B O 1
ATOM 6317 N N . ILE B 1 282 ? -6.926 16.516 8.641 1 95.5 282 ILE B N 1
ATOM 6318 C CA . ILE B 1 282 ? -5.703 15.867 9.086 1 95.5 282 ILE B CA 1
ATOM 6319 C C . ILE B 1 282 ? -4.492 16.531 8.422 1 95.5 282 ILE B C 1
ATOM 6321 O O . ILE B 1 282 ? -4.352 16.484 7.199 1 95.5 282 ILE B O 1
ATOM 6325 N N . TRP B 1 283 ? -3.689 17.109 9.242 1 94.81 283 TRP B N 1
ATOM 6326 C CA . TRP B 1 283 ? -2.424 17.656 8.758 1 94.81 283 TRP B CA 1
ATOM 6327 C C . TRP B 1 283 ? -1.282 16.672 9 1 94.81 283 TRP B C 1
ATOM 6329 O O . TRP B 1 283 ? -1.145 16.141 10.102 1 94.81 283 TRP B O 1
ATOM 6339 N N . GLY B 1 284 ? -0.55 16.375 7.965 1 91.12 284 GLY B N 1
ATOM 6340 C CA . GLY B 1 284 ? 0.587 15.477 8.062 1 91.12 284 GLY B CA 1
ATOM 6341 C C . GLY B 1 284 ? 1.724 15.844 7.129 1 91.12 284 GLY B C 1
ATOM 6342 O O . GLY B 1 284 ? 1.515 16.531 6.133 1 91.12 284 GLY B O 1
ATOM 6343 N N . THR B 1 285 ? 2.9 15.43 7.527 1 88.88 285 THR B N 1
ATOM 6344 C CA . THR B 1 285 ? 4.086 15.641 6.703 1 88.88 285 THR B CA 1
ATOM 6345 C C . THR B 1 285 ? 4.809 14.328 6.445 1 88.88 285 THR B C 1
ATOM 6347 O O . THR B 1 285 ? 4.664 13.375 7.211 1 88.88 285 THR B O 1
ATOM 6350 N N . THR B 1 286 ? 5.531 14.227 5.387 1 83.19 286 THR B N 1
ATOM 6351 C CA . THR B 1 286 ? 6.352 13.062 5.074 1 83.19 286 THR B CA 1
ATOM 6352 C C . THR B 1 286 ? 7.363 12.797 6.184 1 83.19 286 THR B C 1
ATOM 6354 O O . THR B 1 286 ? 7.738 11.648 6.426 1 83.19 286 THR B O 1
ATOM 6357 N N . ASP B 1 287 ? 7.676 13.844 6.977 1 87.62 287 ASP B N 1
ATOM 6358 C CA . ASP B 1 287 ? 8.703 13.773 8.008 1 87.62 287 ASP B CA 1
ATOM 6359 C C . ASP B 1 287 ? 8.141 13.188 9.305 1 87.62 287 ASP B C 1
ATOM 6361 O O . ASP B 1 287 ? 8.875 13 10.273 1 87.62 287 ASP B O 1
ATOM 6365 N N . GLY B 1 288 ? 6.824 12.938 9.289 1 89.12 288 GLY B N 1
ATOM 6366 C CA . GLY B 1 288 ? 6.309 12.156 10.398 1 89.12 288 GLY B CA 1
ATOM 6367 C C . GLY B 1 288 ? 5.441 12.961 11.344 1 89.12 288 GLY B C 1
ATOM 6368 O O . GLY B 1 288 ? 4.941 12.43 12.336 1 89.12 288 GLY B O 1
ATOM 6369 N N . HIS B 1 289 ? 5.254 14.203 11.078 1 93.81 289 HIS B N 1
ATOM 6370 C CA . HIS B 1 289 ? 4.426 15.031 11.945 1 93.81 289 HIS B CA 1
ATOM 6371 C C . HIS B 1 289 ? 2.951 14.914 11.57 1 93.81 289 HIS B C 1
ATOM 6373 O O . HIS B 1 289 ? 2.613 14.789 10.391 1 93.81 289 HIS B O 1
ATOM 6379 N N . VAL B 1 290 ? 2.113 14.938 12.602 1 94.44 290 VAL B N 1
ATOM 6380 C CA . VAL B 1 290 ? 0.674 14.859 12.367 1 94.44 290 VAL B CA 1
ATOM 6381 C C . VAL B 1 290 ? -0.061 15.75 13.367 1 94.44 290 VAL B C 1
ATOM 6383 O O . VAL B 1 290 ? 0.359 15.875 14.516 1 94.44 290 VAL B O 1
ATOM 6386 N N . ALA B 1 291 ? -1.016 16.438 12.977 1 97 291 ALA B N 1
ATOM 6387 C CA . ALA B 1 291 ? -1.991 17.172 13.789 1 97 291 ALA B CA 1
ATOM 6388 C C . ALA B 1 291 ? -3.406 16.953 13.258 1 97 291 ALA B C 1
ATOM 6390 O O . ALA B 1 291 ? -3.617 16.875 12.047 1 97 291 ALA B O 1
ATOM 6391 N N . VAL B 1 292 ? -4.34 16.844 14.164 1 97.25 292 VAL B N 1
ATOM 6392 C CA . VAL B 1 292 ? -5.66 16.375 13.758 1 97.25 292 VAL B CA 1
ATOM 6393 C C . VAL B 1 292 ? -6.734 17.312 14.312 1 97.25 292 VAL B C 1
ATOM 6395 O O . VAL B 1 292 ? -6.645 17.75 15.461 1 97.25 292 VAL B O 1
ATOM 6398 N N . GLU B 1 293 ? -7.727 17.609 13.531 1 97.62 293 GLU B N 1
ATOM 6399 C CA . GLU B 1 293 ? -8.867 18.391 13.992 1 97.62 293 GLU B CA 1
ATOM 6400 C C . GLU B 1 293 ? -9.781 17.547 14.883 1 97.62 293 GLU B C 1
ATOM 6402 O O . GLU B 1 293 ? -10.422 16.609 14.414 1 97.62 293 GLU B O 1
ATOM 6407 N N . PRO B 1 294 ? -9.852 17.859 16.156 1 97.94 294 PRO B N 1
ATOM 6408 C CA . PRO B 1 294 ? -10.781 17.109 17 1 97.94 294 PRO B CA 1
ATOM 6409 C C . PRO B 1 294 ? -12.242 17.516 16.781 1 97.94 294 PRO B C 1
ATOM 6411 O O . PRO B 1 294 ? -12.531 18.703 16.562 1 97.94 294 PRO B O 1
ATOM 6414 N N . PRO B 1 295 ? -13.117 16.547 16.859 1 97.31 295 PRO B N 1
ATOM 6415 C CA . PRO B 1 295 ? -14.531 16.844 16.625 1 97.31 295 PRO B CA 1
ATOM 6416 C C . PRO B 1 295 ? -15.086 17.859 17.625 1 97.31 295 PRO B C 1
ATOM 6418 O O . PRO B 1 295 ? -16 18.625 17.297 1 97.31 295 PRO B O 1
ATOM 6421 N N . ASP B 1 296 ? -14.578 17.922 18.797 1 98 296 ASP B N 1
ATOM 6422 C CA . ASP B 1 296 ? -15.141 18.766 19.844 1 98 296 ASP B CA 1
ATOM 6423 C C . ASP B 1 296 ? -14.445 20.125 19.875 1 98 296 ASP B C 1
ATOM 6425 O O . ASP B 1 296 ? -14.703 20.938 20.766 1 98 296 ASP B O 1
ATOM 6429 N N . ALA B 1 297 ? -13.531 20.406 18.953 1 97.31 297 ALA B N 1
ATOM 6430 C CA . ALA B 1 297 ? -12.883 21.703 18.797 1 97.31 297 ALA B CA 1
ATOM 6431 C C . ALA B 1 297 ? -12.609 22.016 17.328 1 97.31 297 ALA B C 1
ATOM 6433 O O . ALA B 1 297 ? -11.453 22.156 16.922 1 97.31 297 ALA B O 1
ATOM 6434 N N . PRO B 1 298 ? -13.641 22.141 16.531 1 95.44 298 PRO B N 1
ATOM 6435 C CA . PRO B 1 298 ? -13.477 22.375 15.094 1 95.44 298 PRO B CA 1
ATOM 6436 C C . PRO B 1 298 ? -12.656 23.625 14.781 1 95.44 298 PRO B C 1
ATOM 6438 O O . PRO B 1 298 ? -12.758 24.625 15.484 1 95.44 298 PRO B O 1
ATOM 6441 N N . GLY B 1 299 ? -11.828 23.5 13.742 1 94.25 299 GLY B N 1
ATOM 6442 C CA . GLY B 1 299 ? -11.016 24.641 13.312 1 94.25 299 GLY B CA 1
ATOM 6443 C C . GLY B 1 299 ? -9.656 24.688 13.984 1 94.25 299 GLY B C 1
ATOM 6444 O O . GLY B 1 299 ? -8.828 25.547 13.656 1 94.25 299 GLY B O 1
ATOM 6445 N N . THR B 1 300 ? -9.414 23.844 14.93 1 96.94 300 THR B N 1
ATOM 6446 C CA . THR B 1 300 ? -8.109 23.719 15.578 1 96.94 300 THR B CA 1
ATOM 6447 C C . THR B 1 300 ? -7.438 22.406 15.195 1 96.94 300 THR B C 1
ATOM 6449 O O . THR B 1 300 ? -8.062 21.531 14.57 1 96.94 300 THR B O 1
ATOM 6452 N N . LEU B 1 301 ? -6.199 22.266 15.453 1 97.69 301 LEU B N 1
ATOM 6453 C CA . LEU B 1 301 ? -5.465 21.031 15.156 1 97.69 301 LEU B CA 1
ATOM 6454 C C . LEU B 1 301 ? -4.742 20.516 16.406 1 97.69 301 LEU B C 1
ATOM 6456 O O . LEU B 1 301 ? -3.824 21.172 16.906 1 97.69 301 LEU B O 1
ATOM 6460 N N . LEU B 1 302 ? -5.148 19.422 16.828 1 98.56 302 LEU B N 1
ATOM 6461 C CA . LEU B 1 302 ? -4.562 18.781 18 1 98.56 302 LEU B CA 1
ATOM 6462 C C . LEU B 1 302 ? -3.16 18.266 17.688 1 98.56 302 LEU B C 1
ATOM 6464 O O . LEU B 1 302 ? -2.955 17.562 16.703 1 98.56 302 LEU B O 1
ATOM 6468 N N . ILE B 1 303 ? -2.227 18.609 18.547 1 98.06 303 ILE B N 1
ATOM 6469 C CA . ILE B 1 303 ? -0.836 18.188 18.453 1 98.06 303 ILE B CA 1
ATOM 6470 C C . ILE B 1 303 ? -0.571 17.078 19.469 1 98.06 303 ILE B C 1
ATOM 6472 O O . ILE B 1 303 ? -1.029 17.141 20.609 1 98.06 303 ILE B O 1
ATOM 6476 N N . PHE B 1 304 ? 0.102 16.016 19.094 1 98.38 304 PHE B N 1
ATOM 6477 C CA . PHE B 1 304 ? 0.549 15.031 20.062 1 98.38 304 PHE B CA 1
ATOM 6478 C C . PHE B 1 304 ? 1.869 15.453 20.703 1 98.38 304 PHE B C 1
ATOM 6480 O O . PHE B 1 304 ? 2.941 15.055 20.25 1 98.38 304 PHE B O 1
ATOM 6487 N N . GLU B 1 305 ? 1.804 16.062 21.844 1 98.31 305 GLU B N 1
ATOM 6488 C CA . GLU B 1 305 ? 2.932 16.781 22.438 1 98.31 305 GLU B CA 1
ATOM 6489 C C . GLU B 1 305 ? 3.953 15.805 23.016 1 98.31 305 GLU B C 1
ATOM 6491 O O . GLU B 1 305 ? 5.102 16.172 23.266 1 98.31 305 GLU B O 1
ATOM 6496 N N . ASP B 1 306 ? 3.514 14.617 23.234 1 98.12 306 ASP B N 1
ATOM 6497 C CA . ASP B 1 306 ? 4.465 13.664 23.797 1 98.12 306 ASP B CA 1
ATOM 6498 C C . ASP B 1 306 ? 5.5 13.242 22.766 1 98.12 306 ASP B C 1
ATOM 6500 O O . ASP B 1 306 ? 6.539 12.672 23.109 1 98.12 306 ASP B O 1
ATOM 6504 N N . VAL B 1 307 ? 5.258 13.586 21.484 1 97.88 307 VAL B N 1
ATOM 6505 C CA . VAL B 1 307 ? 6.203 13.078 20.484 1 97.88 307 VAL B CA 1
ATOM 6506 C C . VAL B 1 307 ? 6.633 14.211 19.562 1 97.88 307 VAL B C 1
ATOM 6508 O O . VAL B 1 307 ? 7.488 14.023 18.688 1 97.88 307 VAL B O 1
ATOM 6511 N N . GLU B 1 308 ? 6.074 15.352 19.641 1 97.56 308 GLU B N 1
ATOM 6512 C CA . GLU B 1 308 ? 6.426 16.438 18.734 1 97.56 308 GLU B CA 1
ATOM 6513 C C . GLU B 1 308 ? 6.5 17.781 19.484 1 97.56 308 GLU B C 1
ATOM 6515 O O . GLU B 1 308 ? 5.707 18.031 20.391 1 97.56 308 GLU B O 1
ATOM 6520 N N . ILE B 1 309 ? 7.418 18.609 19.094 1 98.44 309 ILE B N 1
ATOM 6521 C CA . ILE B 1 309 ? 7.547 19.984 19.547 1 98.44 309 ILE B CA 1
ATOM 6522 C C . ILE B 1 309 ? 7.539 20.938 18.344 1 98.44 309 ILE B C 1
ATOM 6524 O O . ILE B 1 309 ? 8.234 20.688 17.359 1 98.44 309 ILE B O 1
ATOM 6528 N N . PHE B 1 310 ? 6.715 21.984 18.469 1 98 310 PHE B N 1
ATOM 6529 C CA . PHE B 1 310 ? 6.637 22.969 17.406 1 98 310 PHE B CA 1
ATOM 6530 C C . PHE B 1 310 ? 7.023 24.344 17.922 1 98 310 PHE B C 1
ATOM 6532 O O . PHE B 1 310 ? 6.73 24.688 19.062 1 98 310 PHE B O 1
ATOM 6539 N N . ASP B 1 311 ? 7.645 25.078 17.156 1 96.94 311 ASP B N 1
ATOM 6540 C CA . ASP B 1 311 ? 7.797 26.516 17.359 1 96.94 311 ASP B CA 1
ATOM 6541 C C . ASP B 1 311 ? 7.672 27.266 16.031 1 96.94 311 ASP B C 1
ATOM 6543 O O . ASP B 1 311 ? 7.586 26.641 14.961 1 96.94 311 ASP B O 1
ATOM 6547 N N . VAL B 1 312 ? 7.484 28.547 16.078 1 98.06 312 VAL B N 1
ATOM 6548 C CA . VAL B 1 312 ? 7.227 29.375 14.906 1 98.06 312 VAL B CA 1
ATOM 6549 C C . VAL B 1 312 ? 8.25 30.516 14.844 1 98.06 312 VAL B C 1
ATOM 6551 O O . VAL B 1 312 ? 8.492 31.203 15.844 1 98.06 312 VAL B O 1
ATOM 6554 N N . ILE B 1 313 ? 8.82 30.688 13.672 1 98.19 313 ILE B N 1
ATOM 6555 C CA . ILE B 1 313 ? 9.836 31.734 13.531 1 98.19 313 ILE B CA 1
ATOM 6556 C C . ILE B 1 313 ? 9.484 32.625 12.344 1 98.19 313 ILE B C 1
ATOM 6558 O O . ILE B 1 313 ? 8.633 32.281 11.523 1 98.19 313 ILE B O 1
ATOM 6562 N N . ALA B 1 314 ? 10.164 33.781 12.336 1 96.75 314 ALA B N 1
ATOM 6563 C CA . ALA B 1 314 ? 10.078 34.625 11.133 1 96.75 314 ALA B CA 1
ATOM 6564 C C . ALA B 1 314 ? 10.664 33.875 9.93 1 96.75 314 ALA B C 1
ATOM 6566 O O . ALA B 1 314 ? 11.773 33.344 9.992 1 96.75 314 ALA B O 1
ATOM 6567 N N . PRO B 1 315 ? 9.898 33.906 8.867 1 94.62 315 PRO B N 1
ATOM 6568 C CA . PRO B 1 315 ? 10.344 33.125 7.715 1 94.62 315 PRO B CA 1
ATOM 6569 C C . PRO B 1 315 ? 11.742 33.5 7.238 1 94.62 315 PRO B C 1
ATOM 6571 O O . PRO B 1 315 ? 12.023 34.688 7.055 1 94.62 315 PRO B O 1
ATOM 6574 N N . GLY B 1 316 ? 12.547 32.562 7.055 1 93.88 316 GLY B N 1
ATOM 6575 C CA . GLY B 1 316 ? 13.875 32.75 6.48 1 93.88 316 GLY B CA 1
ATOM 6576 C C . GLY B 1 316 ? 14.859 33.344 7.453 1 93.88 316 GLY B C 1
ATOM 6577 O O . GLY B 1 316 ? 16.031 33.531 7.125 1 93.88 316 GLY B O 1
ATOM 6578 N N . SER B 1 317 ? 14.508 33.656 8.633 1 96.81 317 SER B N 1
ATOM 6579 C CA . SER B 1 317 ? 15.352 34.375 9.586 1 96.81 317 SER B CA 1
ATOM 6580 C C . SER B 1 317 ? 16.562 33.531 9.992 1 96.81 317 SER B C 1
ATOM 6582 O O . SER B 1 317 ? 17.516 34.031 10.578 1 96.81 317 SER B O 1
ATOM 6584 N N . TYR B 1 318 ? 16.484 32.219 9.719 1 96.38 318 TYR B N 1
ATOM 6585 C CA . TYR B 1 318 ? 17.609 31.328 10.039 1 96.38 318 TYR B CA 1
ATOM 6586 C C . TYR B 1 318 ? 18.797 31.609 9.133 1 96.38 318 TYR B C 1
ATOM 6588 O O . TYR B 1 318 ? 19.906 31.141 9.398 1 96.38 318 TYR B O 1
ATOM 6596 N N . GLU B 1 319 ? 18.656 32.312 8.055 1 94.88 319 GLU B N 1
ATOM 6597 C CA . GLU B 1 319 ? 19.766 32.688 7.199 1 94.88 319 GLU B CA 1
ATOM 6598 C C . GLU B 1 319 ? 20.688 33.688 7.91 1 94.88 319 GLU B C 1
ATOM 6600 O O . GLU B 1 319 ? 21.891 33.688 7.676 1 94.88 319 GLU B O 1
ATOM 6605 N N . ASP B 1 320 ? 20.156 34.531 8.75 1 95.56 320 ASP B N 1
ATOM 6606 C CA . ASP B 1 320 ? 20.906 35.562 9.484 1 95.56 320 ASP B CA 1
ATOM 6607 C C . ASP B 1 320 ? 21.312 35.031 10.859 1 95.56 320 ASP B C 1
ATOM 6609 O O . ASP B 1 320 ? 22.422 35.312 11.328 1 95.56 320 ASP B O 1
ATOM 6613 N N . LYS B 1 321 ? 20.391 34.406 11.484 1 97.12 321 LYS B N 1
ATOM 6614 C CA . LYS B 1 321 ? 20.594 33.812 12.797 1 97.12 321 LYS B CA 1
ATOM 6615 C C . LYS B 1 321 ? 20.297 32.312 12.766 1 97.12 321 LYS B C 1
ATOM 6617 O O . LYS B 1 321 ? 19.141 31.922 12.547 1 97.12 321 LYS B O 1
ATOM 6622 N N . PRO B 1 322 ? 21.203 31.516 13.148 1 97.56 322 PRO B N 1
ATOM 6623 C CA . PRO B 1 322 ? 21.031 30.062 12.992 1 97.56 322 PRO B CA 1
ATOM 6624 C C . PRO B 1 322 ? 19.797 29.531 13.703 1 97.56 322 PRO B C 1
ATOM 6626 O O . PRO B 1 322 ? 19.203 28.547 13.266 1 97.56 322 PRO B O 1
ATOM 6629 N N . THR B 1 323 ? 19.422 30.156 14.758 1 98.12 323 THR B N 1
ATOM 6630 C CA . THR B 1 323 ? 18.281 29.688 15.539 1 98.12 323 THR B CA 1
ATOM 6631 C C . THR B 1 323 ? 16.984 30.266 14.984 1 98.12 323 THR B C 1
ATOM 6633 O O . THR B 1 323 ? 15.891 29.844 15.391 1 98.12 323 THR B O 1
ATOM 6636 N N . GLY B 1 324 ? 17.031 31.219 14.125 1 97.81 324 GLY B N 1
ATOM 6637 C CA . GLY B 1 324 ? 15.852 31.922 13.648 1 97.81 324 GLY B CA 1
ATOM 6638 C C . GLY B 1 324 ? 15.328 32.938 14.641 1 97.81 324 GLY B C 1
ATOM 6639 O O . GLY B 1 324 ? 15.719 32.938 15.812 1 97.81 324 GLY B O 1
ATOM 6640 N N . GLU B 1 325 ? 14.562 33.812 14.195 1 97.56 325 GLU B N 1
ATOM 6641 C CA . GLU B 1 325 ? 13.883 34.781 15.031 1 97.56 325 GLU B CA 1
ATOM 6642 C C . GLU B 1 325 ? 12.461 34.375 15.352 1 97.56 325 GLU B C 1
ATOM 6644 O O . GLU B 1 325 ? 11.648 34.156 14.438 1 97.56 325 GLU B O 1
ATOM 6649 N N . PRO B 1 326 ? 12.18 34.156 16.609 1 96.88 326 PRO B N 1
ATOM 6650 C CA . PRO B 1 326 ? 10.82 33.75 16.938 1 96.88 326 PRO B CA 1
ATOM 6651 C C . PRO B 1 326 ? 9.758 34.719 16.453 1 96.88 326 PRO B C 1
ATOM 6653 O O . PRO B 1 326 ? 9.961 35.938 16.5 1 96.88 326 PRO B O 1
ATOM 6656 N N . ALA B 1 327 ? 8.734 34.156 15.961 1 97.06 327 ALA B N 1
ATOM 6657 C CA . ALA B 1 327 ? 7.555 35 15.68 1 97.06 327 ALA B CA 1
ATOM 6658 C C . ALA B 1 327 ? 6.844 35.375 16.969 1 97.06 327 ALA B C 1
ATOM 6660 O O . ALA B 1 327 ? 6.75 34.594 17.906 1 97.06 327 ALA B O 1
ATOM 6661 N N . GLY B 1 328 ? 6.336 36.594 17.016 1 95.31 328 GLY B N 1
ATOM 6662 C CA . GLY B 1 328 ? 5.582 37.031 18.172 1 95.31 328 GLY B CA 1
ATOM 6663 C C . GLY B 1 328 ? 4.277 36.281 18.359 1 95.31 328 GLY B C 1
ATOM 6664 O O . GLY B 1 328 ? 3.793 35.625 17.422 1 95.31 328 GLY B O 1
ATOM 6665 N N . GLU B 1 329 ? 3.779 36.312 19.562 1 94.12 329 GLU B N 1
ATOM 6666 C CA . GLU B 1 329 ? 2.48 35.688 19.828 1 94.12 329 GLU B CA 1
ATOM 6667 C C . GLU B 1 329 ? 1.415 36.219 18.875 1 94.12 329 GLU B C 1
ATOM 6669 O O . GLU B 1 329 ? 1.276 37.438 18.719 1 94.12 329 GLU B O 1
ATOM 6674 N N . GLY B 1 330 ? 0.77 35.281 18.234 1 95.12 330 GLY B N 1
ATOM 6675 C CA . GLY B 1 330 ? -0.307 35.688 17.344 1 95.12 330 GLY B CA 1
ATOM 6676 C C . GLY B 1 330 ? 0.174 36.031 15.945 1 95.12 330 GLY B C 1
ATOM 6677 O O . GLY B 1 330 ? -0.625 36.094 15.008 1 95.12 330 GLY B O 1
ATOM 6678 N N . GLU B 1 331 ? 1.44 36.219 15.828 1 94.94 331 GLU B N 1
ATOM 6679 C CA . GLU B 1 331 ? 1.993 36.531 14.516 1 94.94 331 GLU B CA 1
ATOM 6680 C C . GLU B 1 331 ? 2.201 35.25 13.703 1 94.94 331 GLU B C 1
ATOM 6682 O O . GLU B 1 331 ? 2.371 34.156 14.273 1 94.94 331 GLU B O 1
ATOM 6687 N N . ARG B 1 332 ? 2.184 35.406 12.438 1 93.38 332 ARG B N 1
ATOM 6688 C CA . ARG B 1 332 ? 2.41 34.25 11.57 1 93.38 332 ARG B CA 1
ATOM 6689 C C . ARG B 1 332 ? 3.891 34.125 11.227 1 93.38 332 ARG B C 1
ATOM 6691 O O . ARG B 1 332 ? 4.629 35.094 11.219 1 93.38 332 ARG B O 1
ATOM 6698 N N . GLY B 1 333 ? 4.23 32.938 11.031 1 96.31 333 GLY B N 1
ATOM 6699 C CA . GLY B 1 333 ? 5.598 32.625 10.648 1 96.31 333 GLY B CA 1
ATOM 6700 C C . GLY B 1 333 ? 5.75 31.203 10.109 1 96.31 333 GLY B C 1
ATOM 6701 O O . GLY B 1 333 ? 4.766 30.562 9.719 1 96.31 333 GLY B O 1
ATOM 6702 N N . GLU B 1 334 ? 6.961 30.797 9.977 1 97.12 334 GLU B N 1
ATOM 6703 C CA . GLU B 1 334 ? 7.324 29.484 9.461 1 97.12 334 GLU B CA 1
ATOM 6704 C C . GLU B 1 334 ? 7.336 28.438 10.578 1 97.12 334 GLU B C 1
ATOM 6706 O O . GLU B 1 334 ? 7.91 28.672 11.641 1 97.12 334 GLU B O 1
ATOM 6711 N N . LEU B 1 335 ? 6.727 27.312 10.305 1 97.69 335 LEU B N 1
ATOM 6712 C CA . LEU B 1 335 ? 6.609 26.266 11.305 1 97.69 335 LEU B CA 1
ATOM 6713 C C . LEU B 1 335 ? 7.898 25.453 11.383 1 97.69 335 LEU B C 1
ATOM 6715 O O . LEU B 1 335 ? 8.367 24.906 10.375 1 97.69 335 LEU B O 1
ATOM 6719 N N . ILE B 1 336 ? 8.492 25.375 12.562 1 98.31 336 ILE B N 1
ATOM 6720 C CA . ILE B 1 336 ? 9.664 24.578 12.875 1 98.31 336 ILE B CA 1
ATOM 6721 C C . ILE B 1 336 ? 9.266 23.391 13.758 1 98.31 336 ILE B C 1
ATOM 6723 O O . ILE B 1 336 ? 8.492 23.547 14.703 1 98.31 336 ILE B O 1
ATOM 6727 N N . ALA B 1 337 ? 9.812 22.203 13.406 1 98.31 337 ALA B N 1
ATOM 6728 C CA . ALA B 1 337 ? 9.297 21.016 14.086 1 98.31 337 ALA B CA 1
ATOM 6729 C C . ALA B 1 337 ? 10.438 20.125 14.57 1 98.31 337 ALA B C 1
ATOM 6731 O O . ALA B 1 337 ? 11.477 20.016 13.914 1 98.31 337 ALA B O 1
ATOM 6732 N N . THR B 1 338 ? 10.273 19.531 15.695 1 98.62 338 THR B N 1
ATOM 6733 C CA . THR B 1 338 ? 11.148 18.5 16.25 1 98.62 338 THR B CA 1
ATOM 6734 C C . THR B 1 338 ? 10.375 17.234 16.531 1 98.62 338 THR B C 1
ATOM 6736 O O . THR B 1 338 ? 9.383 17.25 17.266 1 98.62 338 THR B O 1
ATOM 6739 N N . LEU B 1 339 ? 10.75 16.172 15.914 1 97.75 339 LEU B N 1
ATOM 6740 C CA . LEU B 1 339 ? 10.156 14.859 16.172 1 97.75 339 LEU B CA 1
ATOM 6741 C C . LEU B 1 339 ? 10.93 14.117 17.266 1 97.75 339 LEU B C 1
ATOM 6743 O O . LEU B 1 339 ? 12.141 13.922 17.141 1 97.75 339 LEU B O 1
ATOM 6747 N N . LEU B 1 340 ? 10.281 13.609 18.266 1 98.44 340 LEU B N 1
ATOM 6748 C CA . LEU B 1 340 ? 10.953 13.172 19.484 1 98.44 340 LEU B CA 1
ATOM 6749 C C . LEU B 1 340 ? 11.148 11.656 19.484 1 98.44 340 LEU B C 1
ATOM 6751 O O . LEU B 1 340 ? 11.734 11.109 20.422 1 98.44 340 LEU B O 1
ATOM 6755 N N . TYR B 1 341 ? 10.742 10.977 18.406 1 97.12 341 TYR B N 1
ATOM 6756 C CA . TYR B 1 341 ? 10.844 9.523 18.453 1 97.12 341 TYR B CA 1
ATOM 6757 C C . TYR B 1 341 ? 11.5 8.992 17.172 1 97.12 341 TYR B C 1
ATOM 6759 O O . TYR B 1 341 ? 11.398 7.801 16.875 1 97.12 341 TYR B O 1
ATOM 6767 N N . HIS B 1 342 ? 12.109 9.844 16.391 1 97.31 342 HIS B N 1
ATOM 6768 C CA . HIS B 1 342 ? 12.82 9.414 15.195 1 97.31 342 HIS B CA 1
ATOM 6769 C C . HIS B 1 342 ? 14.297 9.195 15.484 1 97.31 342 HIS B C 1
ATOM 6771 O O . HIS B 1 342 ? 15.125 10.062 15.195 1 97.31 342 HIS B O 1
ATOM 6777 N N . TYR B 1 343 ? 14.68 8.047 15.883 1 97.94 343 TYR B N 1
ATOM 6778 C CA . TYR B 1 343 ? 16.047 7.789 16.344 1 97.94 343 TYR B CA 1
ATOM 6779 C C . TYR B 1 343 ? 16.938 7.34 15.203 1 97.94 343 TYR B C 1
ATOM 6781 O O . TYR B 1 343 ? 18.156 7.547 15.242 1 97.94 343 TYR B O 1
ATOM 6789 N N . THR B 1 344 ? 16.375 6.734 14.148 1 97.69 344 THR B N 1
ATOM 6790 C CA . THR B 1 344 ? 17.188 6.293 13.016 1 97.69 344 THR B CA 1
ATOM 6791 C C . THR B 1 344 ? 17.703 7.488 12.227 1 97.69 344 THR B C 1
ATOM 6793 O O . THR B 1 344 ? 18.875 7.496 11.797 1 97.69 344 THR B O 1
ATOM 6796 N N . MET B 1 345 ? 16.859 8.461 12.039 1 97 345 MET B N 1
ATOM 6797 C CA . MET B 1 345 ? 17.156 9.68 11.305 1 97 345 MET B CA 1
ATOM 6798 C C . MET B 1 345 ? 16.516 10.891 11.969 1 97 345 MET B C 1
ATOM 6800 O O . MET B 1 345 ? 15.531 11.438 11.453 1 97 345 MET B O 1
ATOM 6804 N N . PRO B 1 346 ? 17.172 11.398 12.977 1 97.81 346 PRO B N 1
ATOM 6805 C CA . PRO B 1 346 ? 16.562 12.484 13.742 1 97.81 346 PRO B CA 1
ATOM 6806 C C . PRO B 1 346 ? 16.297 13.727 12.898 1 97.81 346 PRO B C 1
ATOM 6808 O O . PRO B 1 346 ? 17.109 14.086 12.039 1 97.81 346 PRO B O 1
ATOM 6811 N N . LEU B 1 347 ? 15.18 14.25 13.039 1 97.12 347 LEU B N 1
ATOM 6812 C CA . LEU B 1 347 ? 14.828 15.555 12.492 1 97.12 347 LEU B CA 1
ATOM 6813 C C . LEU B 1 347 ? 14.492 16.531 13.609 1 97.12 347 LEU B C 1
ATOM 6815 O O . LEU B 1 347 ? 13.359 16.562 14.102 1 97.12 347 LEU B O 1
ATOM 6819 N N . ILE B 1 348 ? 15.484 17.344 13.922 1 98.62 348 ILE B N 1
ATOM 6820 C CA . ILE B 1 348 ? 15.414 18.234 15.078 1 98.62 348 ILE B CA 1
ATOM 6821 C C . ILE B 1 348 ? 15.445 19.688 14.625 1 98.62 348 ILE B C 1
ATOM 6823 O O . ILE B 1 348 ? 16.344 20.094 13.891 1 98.62 348 ILE B O 1
ATOM 6827 N N . ARG B 1 349 ? 14.383 20.422 15.047 1 98.56 349 ARG B N 1
ATOM 6828 C CA . ARG B 1 349 ? 14.188 21.812 14.656 1 98.56 349 ARG B CA 1
ATOM 6829 C C . ARG B 1 349 ? 14.219 21.953 13.141 1 98.56 349 ARG B C 1
ATOM 6831 O O . ARG B 1 349 ? 14.969 22.781 12.609 1 98.56 349 ARG B O 1
ATOM 6838 N N . TYR B 1 350 ? 13.539 21.125 12.523 1 97.81 350 TYR B N 1
ATOM 6839 C CA . TYR B 1 350 ? 13.445 21.047 11.07 1 97.81 350 TYR B CA 1
ATOM 6840 C C . TYR B 1 350 ? 12.398 22.016 10.531 1 97.81 350 TYR B C 1
ATOM 6842 O O . TYR B 1 350 ? 11.266 22.031 11.023 1 97.81 350 TYR B O 1
ATOM 6850 N N . SER B 1 351 ? 12.773 22.781 9.547 1 97.12 351 SER B N 1
ATOM 6851 C CA . SER B 1 351 ? 11.844 23.719 8.922 1 97.12 351 SER B CA 1
ATOM 6852 C C . SER B 1 351 ? 10.875 22.984 7.996 1 97.12 351 SER B C 1
ATOM 6854 O O . SER B 1 351 ? 11.289 22.359 7.016 1 97.12 351 SER B O 1
ATOM 6856 N N . LEU B 1 352 ? 9.594 23.094 8.25 1 94.5 352 LEU B N 1
ATOM 6857 C CA . LEU B 1 352 ? 8.594 22.375 7.453 1 94.5 352 LEU B CA 1
ATOM 6858 C C . LEU B 1 352 ? 8.094 23.25 6.309 1 94.5 352 LEU B C 1
ATOM 6860 O O . LEU B 1 352 ? 7.5 22.75 5.352 1 94.5 352 LEU B O 1
ATOM 6864 N N . GLY B 1 353 ? 8.297 24.547 6.441 1 92.19 353 GLY B N 1
ATOM 6865 C CA . GLY B 1 353 ? 7.898 25.469 5.391 1 92.19 353 GLY B CA 1
ATOM 6866 C C . GLY B 1 353 ? 6.438 25.859 5.469 1 92.19 353 GLY B C 1
ATOM 6867 O O . GLY B 1 353 ? 5.969 26.672 4.668 1 92.19 353 GLY B O 1
ATOM 6868 N N . ASP B 1 354 ? 5.672 25.391 6.422 1 93.19 354 ASP B N 1
ATOM 6869 C CA . ASP B 1 354 ? 4.27 25.75 6.602 1 93.19 354 ASP B CA 1
ATOM 6870 C C . ASP B 1 354 ? 4.145 27.125 7.273 1 93.19 354 ASP B C 1
ATOM 6872 O O . ASP B 1 354 ? 4.949 27.469 8.133 1 93.19 354 ASP B O 1
ATOM 6876 N N . TYR B 1 355 ? 3.199 27.844 6.855 1 93.38 355 TYR B N 1
ATOM 6877 C CA . TYR B 1 355 ? 2.928 29.172 7.41 1 93.38 355 TYR B CA 1
ATOM 6878 C C . TYR B 1 355 ? 1.816 29.109 8.453 1 93.38 355 TYR B C 1
ATOM 6880 O O . TYR B 1 355 ? 0.661 28.828 8.117 1 93.38 355 TYR B O 1
ATOM 6888 N N . VAL B 1 356 ? 2.166 29.375 9.703 1 94.94 356 VAL B N 1
ATOM 6889 C CA . VAL B 1 356 ? 1.219 29.125 10.789 1 94.94 356 VAL B CA 1
ATOM 6890 C C . VAL B 1 356 ? 1.18 30.328 11.734 1 94.94 356 VAL B C 1
ATOM 6892 O O . VAL B 1 356 ? 2.145 31.094 11.812 1 94.94 356 VAL B O 1
ATOM 6895 N N . LYS B 1 357 ? 0.042 30.547 12.359 1 95.19 357 LYS B N 1
ATOM 6896 C CA . LYS B 1 357 ? -0.08 31.547 13.43 1 95.19 357 LYS B CA 1
ATOM 6897 C C . LYS B 1 357 ? 0.525 31.016 14.734 1 95.19 357 LYS B C 1
ATOM 6899 O O . LYS B 1 357 ? 0.232 29.906 15.156 1 95.19 357 LYS B O 1
ATOM 6904 N N . ASN B 1 358 ? 1.411 31.844 15.273 1 97.31 358 ASN B N 1
ATOM 6905 C CA . ASN B 1 358 ? 2.016 31.469 16.547 1 97.31 358 ASN B CA 1
ATOM 6906 C C . ASN B 1 358 ? 1.027 31.625 17.703 1 97.31 358 ASN B C 1
ATOM 6908 O O . ASN B 1 358 ? 1.179 32.531 18.547 1 97.31 358 ASN B O 1
ATOM 6912 N N . GLU B 1 359 ? 0.132 30.781 17.781 1 97.38 359 GLU B N 1
ATOM 6913 C CA . GLU B 1 359 ? -0.915 30.75 18.797 1 97.38 359 GLU B CA 1
ATOM 6914 C C . GLU B 1 359 ? -1.361 29.312 19.094 1 97.38 359 GLU B C 1
ATOM 6916 O O . GLU B 1 359 ? -1.823 28.609 18.188 1 97.38 359 GLU B O 1
ATOM 6921 N N . PHE B 1 360 ? -1.187 28.891 20.312 1 97.31 360 PHE B N 1
ATOM 6922 C CA . PHE B 1 360 ? -1.537 27.547 20.75 1 97.31 360 PHE B CA 1
ATOM 6923 C C . PHE B 1 360 ? -2.602 27.578 21.828 1 97.31 360 PHE B C 1
ATOM 6925 O O . PHE B 1 360 ? -2.57 28.453 22.703 1 97.31 360 PHE B O 1
ATOM 6932 N N . ILE B 1 361 ? -3.547 26.719 21.75 1 98.12 361 ILE B N 1
ATOM 6933 C CA . ILE B 1 361 ? -4.562 26.531 22.781 1 98.12 361 ILE B CA 1
ATOM 6934 C C . ILE B 1 361 ? -4.242 25.281 23.609 1 98.12 361 ILE B C 1
ATOM 6936 O O . ILE B 1 361 ? -4.254 24.172 23.094 1 98.12 361 ILE B O 1
ATOM 6940 N N . CYS B 1 362 ? -3.992 25.422 24.875 1 97.75 362 CYS B N 1
ATOM 6941 C CA . CYS B 1 362 ? -3.523 24.297 25.672 1 97.75 362 CYS B CA 1
ATOM 6942 C C . CYS B 1 362 ? -4.555 23.891 26.719 1 97.75 362 CYS B C 1
ATOM 6944 O O . CYS B 1 362 ? -4.285 23.047 27.578 1 97.75 362 CYS B O 1
ATOM 6946 N N . GLU B 1 363 ? -5.742 24.547 26.672 1 97.62 363 GLU B N 1
ATOM 6947 C CA . GLU B 1 363 ? -6.859 24.062 27.484 1 97.62 363 GLU B CA 1
ATOM 6948 C C . GLU B 1 363 ? -7.367 22.719 26.969 1 97.62 363 GLU B C 1
ATOM 6950 O O . GLU B 1 363 ? -7.414 22.469 25.766 1 97.62 363 GLU B O 1
ATOM 6955 N N . PRO B 1 364 ? -7.703 21.828 27.875 1 98.12 364 PRO B N 1
ATOM 6956 C CA . PRO B 1 364 ? -8.219 20.531 27.438 1 98.12 364 PRO B CA 1
ATOM 6957 C C . PRO B 1 364 ? -9.391 20.672 26.469 1 98.12 364 PRO B C 1
ATOM 6959 O O . PRO B 1 364 ? -10.188 21.609 26.578 1 98.12 364 PRO B O 1
ATOM 6962 N N . THR B 1 365 ? -9.516 19.766 25.516 1 97.88 365 THR B N 1
ATOM 6963 C CA . THR B 1 365 ? -10.664 19.781 24.609 1 97.88 365 THR B CA 1
ATOM 6964 C C . THR B 1 365 ? -11.961 19.594 25.406 1 97.88 365 THR B C 1
ATOM 6966 O O . THR B 1 365 ? -11.977 18.922 26.438 1 97.88 365 THR B O 1
ATOM 6969 N N . PRO B 1 366 ? -13.016 20.172 25.016 1 97.12 366 PRO B N 1
ATOM 6970 C CA . PRO B 1 366 ? -14.219 20.266 25.844 1 97.12 366 PRO B CA 1
ATOM 6971 C C . PRO B 1 366 ? -14.844 18.906 26.141 1 97.12 366 PRO B C 1
ATOM 6973 O O . PRO B 1 366 ? -15.211 18.641 27.297 1 97.12 366 PRO B O 1
ATOM 6976 N N . GLU B 1 367 ? -14.969 18 25.172 1 97.19 367 GLU B N 1
ATOM 6977 C CA . GLU B 1 367 ? -15.695 16.75 25.344 1 97.19 367 GLU B CA 1
ATOM 6978 C C . GLU B 1 367 ? -14.742 15.594 25.656 1 97.19 367 GLU B C 1
ATOM 6980 O O . GLU B 1 367 ? -15.016 14.789 26.547 1 97.19 367 GLU B O 1
ATOM 6985 N N . TYR B 1 368 ? -13.602 15.539 25.031 1 97.69 368 TYR B N 1
ATOM 6986 C CA . TYR B 1 368 ? -12.703 14.391 25.156 1 97.69 368 TYR B CA 1
ATOM 6987 C C . TYR B 1 368 ? -11.734 14.578 26.328 1 97.69 368 TYR B C 1
ATOM 6989 O O . TYR B 1 368 ? -11.125 13.609 26.797 1 97.69 368 TYR B O 1
ATOM 6997 N N . GLY B 1 369 ? -11.508 15.867 26.703 1 98.31 369 GLY B N 1
ATOM 6998 C CA . GLY B 1 369 ? -10.609 16.141 27.812 1 98.31 369 GLY B CA 1
ATOM 6999 C C . GLY B 1 369 ? -9.148 15.922 27.469 1 98.31 369 GLY B C 1
ATOM 7000 O O . GLY B 1 369 ? -8.328 15.625 28.344 1 98.31 369 GLY B O 1
ATOM 7001 N N . ILE B 1 370 ? -8.805 15.969 26.203 1 98.69 370 ILE B N 1
ATOM 7002 C CA . ILE B 1 370 ? -7.43 15.797 25.75 1 98.69 370 ILE B CA 1
ATOM 7003 C C . ILE B 1 370 ? -6.605 17.031 26.125 1 98.69 370 ILE B C 1
ATOM 7005 O O . ILE B 1 370 ? -6.969 18.156 25.781 1 98.69 370 ILE B O 1
ATOM 7009 N N . THR B 1 371 ? -5.449 16.812 26.781 1 98.69 371 THR B N 1
ATOM 7010 C CA . THR B 1 371 ? -4.719 17.906 27.406 1 98.69 371 THR B CA 1
ATOM 7011 C C . THR B 1 371 ? -3.609 18.422 26.484 1 98.69 371 THR B C 1
ATOM 7013 O O . THR B 1 371 ? -2.936 19.406 26.797 1 98.69 371 THR B O 1
ATOM 7016 N N . HIS B 1 372 ? -3.348 17.766 25.359 1 98.62 372 HIS B N 1
ATOM 7017 C CA . HIS B 1 372 ? -2.338 18.219 24.422 1 98.62 372 HIS B CA 1
ATOM 7018 C C . HIS B 1 372 ? -2.75 19.531 23.766 1 98.62 372 HIS B C 1
ATOM 7020 O O . HIS B 1 372 ? -3.934 19.75 23.5 1 98.62 372 HIS B O 1
ATOM 7026 N N . CYS B 1 373 ? -1.826 20.391 23.5 1 98.38 373 CYS B N 1
ATOM 7027 C CA . CYS B 1 373 ? -2.117 21.672 22.891 1 98.38 373 CYS B CA 1
ATOM 7028 C C . CYS B 1 373 ? -2.572 21.5 21.453 1 98.38 373 CYS B C 1
ATOM 7030 O O . CYS B 1 373 ? -2.398 20.438 20.859 1 98.38 373 CYS B O 1
ATOM 7032 N N . ARG B 1 374 ? -3.176 22.516 20.922 1 98.38 374 ARG B N 1
ATOM 7033 C CA . ARG B 1 374 ? -3.674 22.562 19.562 1 98.38 374 ARG B CA 1
ATOM 7034 C C . ARG B 1 374 ? -3.219 23.844 18.844 1 98.38 374 ARG B C 1
ATOM 7036 O O . ARG B 1 374 ? -3.076 24.891 19.484 1 98.38 374 ARG B O 1
ATOM 7043 N N . PHE B 1 375 ? -2.932 23.719 17.562 1 97.62 375 PHE B N 1
ATOM 7044 C CA . PHE B 1 375 ? -2.904 24.938 16.766 1 97.62 375 PHE B CA 1
ATOM 7045 C C . PHE B 1 375 ? -4.262 25.641 16.797 1 97.62 375 PHE B C 1
ATOM 7047 O O . PHE B 1 375 ? -5.301 24.984 16.703 1 97.62 375 PHE B O 1
ATOM 7054 N N . ALA B 1 376 ? -4.223 26.938 16.891 1 97 376 ALA B N 1
ATOM 7055 C CA . ALA B 1 376 ? -5.449 27.703 17.047 1 97 376 ALA B CA 1
ATOM 7056 C C . ALA B 1 376 ? -6.246 27.75 15.75 1 97 376 ALA B C 1
ATOM 7058 O O . ALA B 1 376 ? -7.434 28.078 15.75 1 97 376 ALA B O 1
ATOM 7059 N N . GLU B 1 377 ? -5.586 27.484 14.672 1 93.56 377 GLU B N 1
ATOM 7060 C CA . GLU B 1 377 ? -6.234 27.453 13.359 1 93.56 377 GLU B CA 1
ATOM 7061 C C . GLU B 1 377 ? -5.68 26.312 12.5 1 93.56 377 GLU B C 1
ATOM 7063 O O . GLU B 1 377 ? -4.633 25.75 12.812 1 93.56 377 GLU B O 1
ATOM 7068 N N . LEU B 1 378 ? -6.434 25.969 11.5 1 93.31 378 LEU B N 1
ATOM 7069 C CA . LEU B 1 378 ? -5.906 25.062 10.484 1 93.31 378 LEU B CA 1
ATOM 7070 C C . LEU B 1 378 ? -4.707 25.688 9.773 1 93.31 378 LEU B C 1
ATOM 7072 O O . LEU B 1 378 ? -4.539 26.906 9.781 1 93.31 378 LEU B O 1
ATOM 7076 N N . ILE B 1 379 ? -3.848 24.906 9.258 1 91.88 379 ILE B N 1
ATOM 7077 C CA . ILE B 1 379 ? -2.664 25.391 8.562 1 91.88 379 ILE B CA 1
ATOM 7078 C C . ILE B 1 379 ? -3.039 25.812 7.141 1 91.88 379 ILE B C 1
ATOM 7080 O O . ILE B 1 379 ? -3.398 24.969 6.312 1 91.88 379 ILE B O 1
ATOM 7084 N N . PRO B 1 380 ? -2.912 27.016 6.844 1 85 380 PRO B N 1
ATOM 7085 C CA . PRO B 1 380 ? -3.504 27.531 5.609 1 85 380 PRO B CA 1
ATOM 7086 C C . PRO B 1 380 ? -2.67 27.203 4.371 1 85 380 PRO B C 1
ATOM 7088 O O . PRO B 1 380 ? -3.178 27.25 3.248 1 85 380 PRO B O 1
ATOM 7091 N N . GLY B 1 381 ? -1.331 27.047 4.594 1 84.75 381 GLY B N 1
ATOM 7092 C CA . GLY B 1 381 ? -0.48 26.781 3.445 1 84.75 381 GLY B CA 1
ATOM 7093 C C . GLY B 1 381 ? 1 26.875 3.764 1 84.75 381 GLY B C 1
ATOM 7094 O O . GLY B 1 381 ? 1.396 26.797 4.926 1 84.75 381 GLY B O 1
ATOM 7095 N N . ARG B 1 382 ? 1.757 27.047 2.646 1 86.94 382 ARG B N 1
ATOM 7096 C CA . ARG B 1 382 ? 3.211 27.094 2.76 1 86.94 382 ARG B CA 1
ATOM 7097 C C . ARG B 1 382 ? 3.725 28.516 2.623 1 86.94 382 ARG B C 1
ATOM 7099 O O . ARG B 1 382 ? 3.088 29.344 1.978 1 86.94 382 ARG B O 1
ATOM 7106 N N . VAL B 1 383 ? 4.82 28.688 3.188 1 87.5 383 VAL B N 1
ATOM 7107 C CA . VAL B 1 383 ? 5.457 30 3.145 1 87.5 383 VAL B CA 1
ATOM 7108 C C . VAL B 1 383 ? 5.75 30.391 1.697 1 87.5 383 VAL B C 1
ATOM 7110 O O . VAL B 1 383 ? 5.516 31.531 1.295 1 87.5 383 VAL B O 1
ATOM 7113 N N . GLU B 1 384 ? 6.125 29.438 0.958 1 81.44 384 GLU B N 1
ATOM 7114 C CA . GLU B 1 384 ? 6.57 29.703 -0.405 1 81.44 384 GLU B CA 1
ATOM 7115 C C . GLU B 1 384 ? 5.391 30.047 -1.313 1 81.44 384 GLU B C 1
ATOM 7117 O O . GLU B 1 384 ? 5.574 30.625 -2.389 1 81.44 384 GLU B O 1
ATOM 7122 N N . TRP B 1 385 ? 4.258 29.75 -0.868 1 79.75 385 TRP B N 1
ATOM 7123 C CA . TRP B 1 385 ? 3.092 29.953 -1.721 1 79.75 385 TRP B CA 1
ATOM 7124 C C . TRP B 1 385 ? 2.365 31.25 -1.35 1 79.75 385 TRP B C 1
ATOM 7126 O O . TRP B 1 385 ? 1.325 31.562 -1.928 1 79.75 385 TRP B O 1
ATOM 7136 N N . MET B 1 386 ? 2.967 31.984 -0.559 1 82.31 386 MET B N 1
ATOM 7137 C CA . MET B 1 386 ? 2.322 33.219 -0.132 1 82.31 386 MET B CA 1
ATOM 7138 C C . MET B 1 386 ? 2.406 34.281 -1.223 1 82.31 386 MET B C 1
ATOM 7140 O O . MET B 1 386 ? 3.416 34.375 -1.925 1 82.31 386 MET B O 1
ATOM 7144 N N . PHE B 1 387 ? 1.314 34.938 -1.469 1 87.56 387 PHE B N 1
ATOM 7145 C CA . PHE B 1 387 ? 1.247 36.031 -2.428 1 87.56 387 PHE B CA 1
ATOM 7146 C C . PHE B 1 387 ? 0.323 37.125 -1.926 1 87.56 387 PHE B C 1
ATOM 7148 O O . PHE B 1 387 ? -0.465 36.906 -1.002 1 87.56 387 PHE B O 1
ATOM 7155 N N . ARG B 1 388 ? 0.48 38.25 -2.461 1 93.75 388 ARG B N 1
ATOM 7156 C CA . ARG B 1 388 ? -0.373 39.406 -2.16 1 93.75 388 ARG B CA 1
ATOM 7157 C C . ARG B 1 388 ? -1.083 39.906 -3.414 1 93.75 388 ARG B C 1
ATOM 7159 O O . ARG B 1 388 ? -0.559 39.781 -4.523 1 93.75 388 ARG B O 1
ATOM 7166 N N . VAL B 1 389 ? -2.242 40.344 -3.254 1 95.5 389 VAL B N 1
ATOM 7167 C CA . VAL B 1 389 ? -2.998 41.062 -4.293 1 95.5 389 VAL B CA 1
ATOM 7168 C C . VAL B 1 389 ? -3.363 42.469 -3.812 1 95.5 389 VAL B C 1
ATOM 7170 O O . VAL B 1 389 ? -4.102 42.625 -2.838 1 95.5 389 VAL B O 1
ATOM 7173 N N . LYS B 1 390 ? -2.91 43.469 -4.516 1 95.38 390 LYS B N 1
ATOM 7174 C CA . LYS B 1 390 ? -3.146 44.844 -4.125 1 95.38 390 LYS B CA 1
ATOM 7175 C C . LYS B 1 390 ? -2.752 45.094 -2.672 1 95.38 390 LYS B C 1
ATOM 7177 O O . LYS B 1 390 ? -3.52 45.688 -1.902 1 95.38 390 LYS B O 1
ATOM 7182 N N . GLY B 1 391 ? -1.65 44.5 -2.279 1 92.5 391 GLY B N 1
ATOM 7183 C CA . GLY B 1 391 ? -1.079 44.688 -0.959 1 92.5 391 GLY B CA 1
ATOM 7184 C C . GLY B 1 391 ? -1.66 43.781 0.095 1 92.5 391 GLY B C 1
ATOM 7185 O O . GLY B 1 391 ? -1.17 43.719 1.226 1 92.5 391 GLY B O 1
ATOM 7186 N N . LYS B 1 392 ? -2.574 43.062 -0.271 1 92.81 392 LYS B N 1
ATOM 7187 C CA . LYS B 1 392 ? -3.244 42.188 0.692 1 92.81 392 LYS B CA 1
ATOM 7188 C C . LYS B 1 392 ? -2.729 40.75 0.592 1 92.81 392 LYS B C 1
ATOM 7190 O O . LYS B 1 392 ? -2.689 40.188 -0.497 1 92.81 392 LYS B O 1
ATOM 7195 N N . LEU B 1 393 ? -2.373 40.219 1.73 1 90.44 393 LEU B N 1
ATOM 7196 C CA . LEU B 1 393 ? -1.966 38.812 1.789 1 90.44 393 LEU B CA 1
ATOM 7197 C C . LEU B 1 393 ? -3.18 37.906 1.726 1 90.44 393 LEU B C 1
ATOM 7199 O O . LEU B 1 393 ? -4.102 38.031 2.533 1 90.44 393 LEU B O 1
ATOM 7203 N N . LEU B 1 394 ? -3.203 37.031 0.774 1 90.12 394 LEU B N 1
ATOM 7204 C CA . LEU B 1 394 ? -4.312 36.094 0.619 1 90.12 394 LEU B CA 1
ATOM 7205 C C . LEU B 1 394 ? -3.852 34.656 0.829 1 90.12 394 LEU B C 1
ATOM 7207 O O . LEU B 1 394 ? -2.756 34.281 0.399 1 90.12 394 LEU B O 1
ATOM 7211 N N . PHE B 1 395 ? -4.703 33.938 1.492 1 86.44 395 PHE B N 1
ATOM 7212 C CA . PHE B 1 395 ? -4.449 32.5 1.68 1 86.44 395 PHE B CA 1
ATOM 7213 C C . PHE B 1 395 ? -5.387 31.672 0.812 1 86.44 395 PHE B C 1
ATOM 7215 O O . PHE B 1 395 ? -6.562 32 0.654 1 86.44 395 PHE B O 1
ATOM 7222 N N . PRO B 1 396 ? -4.879 30.578 0.333 1 86.44 396 PRO B N 1
ATOM 7223 C CA . PRO B 1 396 ? -5.699 29.719 -0.533 1 86.44 396 PRO B CA 1
ATOM 7224 C C . PRO B 1 396 ? -6.992 29.266 0.143 1 86.44 396 PRO B C 1
ATOM 7226 O O . PRO B 1 396 ? -8.039 29.188 -0.508 1 86.44 396 PRO B O 1
ATOM 7229 N N . ILE B 1 397 ? -6.918 28.984 1.394 1 86.62 397 ILE B N 1
ATOM 7230 C CA . ILE B 1 397 ? -8.078 28.453 2.102 1 86.62 397 ILE B CA 1
ATOM 7231 C C . ILE B 1 397 ? -9.195 29.5 2.111 1 86.62 397 ILE B C 1
ATOM 7233 O O . ILE B 1 397 ? -10.375 29.156 2.055 1 86.62 397 ILE B O 1
ATOM 7237 N N . ILE B 1 398 ? -8.828 30.766 2.195 1 88.25 398 ILE B N 1
ATOM 7238 C CA . ILE B 1 398 ? -9.828 31.828 2.197 1 88.25 398 ILE B CA 1
ATOM 7239 C C . ILE B 1 398 ? -10.422 31.984 0.8 1 88.25 398 ILE B C 1
ATOM 7241 O O . ILE B 1 398 ? -11.625 32.219 0.653 1 88.25 398 ILE B O 1
ATOM 7245 N N . VAL B 1 399 ? -9.57 31.891 -0.158 1 91.75 399 VAL B N 1
ATOM 7246 C CA . VAL B 1 399 ? -10.031 31.938 -1.539 1 91.75 399 VAL B CA 1
ATOM 7247 C C . VAL B 1 399 ? -10.992 30.781 -1.798 1 91.75 399 VAL B C 1
ATOM 7249 O O . VAL B 1 399 ? -12.062 30.969 -2.385 1 91.75 399 VAL B O 1
ATOM 7252 N N . GLU B 1 400 ? -10.578 29.594 -1.368 1 91.75 400 GLU B N 1
ATOM 7253 C CA . GLU B 1 400 ? -11.414 28.391 -1.489 1 91.75 400 GLU B CA 1
ATOM 7254 C C . GLU B 1 400 ? -12.781 28.609 -0.857 1 91.75 400 GLU B C 1
ATOM 7256 O O . GLU B 1 400 ? -13.805 28.25 -1.441 1 91.75 400 GLU B O 1
ATOM 7261 N N . ASP B 1 401 ? -12.734 29.141 0.326 1 93.19 401 ASP B N 1
ATOM 7262 C CA . ASP B 1 401 ? -13.977 29.375 1.056 1 93.19 401 ASP B CA 1
ATOM 7263 C C . ASP B 1 401 ? -14.922 30.266 0.258 1 93.19 401 ASP B C 1
ATOM 7265 O O . ASP B 1 401 ? -16.125 30.016 0.211 1 93.19 401 ASP B O 1
ATOM 7269 N N . ALA B 1 402 ? -14.383 31.312 -0.325 1 95 402 ALA B N 1
ATOM 7270 C CA . ALA B 1 402 ? -15.156 32.25 -1.135 1 95 402 ALA B CA 1
ATOM 7271 C C . ALA B 1 402 ? -15.719 31.562 -2.381 1 95 402 ALA B C 1
ATOM 7273 O O . ALA B 1 402 ? -16.875 31.766 -2.738 1 95 402 ALA B O 1
ATOM 7274 N N . ILE B 1 403 ? -14.922 30.812 -3.049 1 95.44 403 ILE B N 1
ATOM 7275 C CA . ILE B 1 403 ? -15.32 30.125 -4.27 1 95.44 403 ILE B CA 1
ATOM 7276 C C . ILE B 1 403 ? -16.531 29.234 -3.984 1 95.44 403 ILE B C 1
ATOM 7278 O O . ILE B 1 403 ? -17.438 29.125 -4.809 1 95.44 403 ILE B O 1
ATOM 7282 N N . ASN B 1 404 ? -16.516 28.625 -2.855 1 94.44 404 ASN B N 1
ATOM 7283 C CA . ASN B 1 404 ? -17.578 27.688 -2.5 1 94.44 404 ASN B CA 1
ATOM 7284 C C . ASN B 1 404 ? -18.906 28.391 -2.254 1 94.44 404 ASN B C 1
ATOM 7286 O O . ASN B 1 404 ? -19.938 27.734 -2.148 1 94.44 404 ASN B O 1
ATOM 7290 N N . GLU B 1 405 ? -18.922 29.656 -2.215 1 95.44 405 GLU B N 1
ATOM 7291 C CA . GLU B 1 405 ? -20.156 30.422 -2.107 1 95.44 405 GLU B CA 1
ATOM 7292 C C . GLU B 1 405 ? -20.75 30.703 -3.484 1 95.44 405 GLU B C 1
ATOM 7294 O O . GLU B 1 405 ? -21.906 31.125 -3.594 1 95.44 405 GLU B O 1
ATOM 7299 N N . ILE B 1 406 ? -19.953 30.594 -4.512 1 96.38 406 ILE B N 1
ATOM 7300 C CA . ILE B 1 406 ? -20.422 30.797 -5.875 1 96.38 406 ILE B CA 1
ATOM 7301 C C . ILE B 1 406 ? -21.281 29.625 -6.312 1 96.38 406 ILE B C 1
ATOM 7303 O O . ILE B 1 406 ? -20.844 28.469 -6.242 1 96.38 406 ILE B O 1
ATOM 7307 N N . PRO B 1 407 ? -22.453 29.844 -6.766 1 94.62 407 PRO B N 1
ATOM 7308 C CA . PRO B 1 407 ? -23.312 28.75 -7.195 1 94.62 407 PRO B CA 1
ATOM 7309 C C . PRO B 1 407 ? -22.781 28.031 -8.43 1 94.62 407 PRO B C 1
ATOM 7311 O O . PRO B 1 407 ? -22.062 28.625 -9.242 1 94.62 407 PRO B O 1
ATOM 7314 N N . ASP B 1 408 ? -23.062 26.75 -8.539 1 94.69 408 ASP B N 1
ATOM 7315 C CA . ASP B 1 408 ? -22.906 25.953 -9.742 1 94.69 408 ASP B CA 1
ATOM 7316 C C . ASP B 1 408 ? -21.422 25.719 -10.062 1 94.69 408 ASP B C 1
ATOM 7318 O O . ASP B 1 408 ? -21.047 25.625 -11.227 1 94.69 408 ASP B O 1
ATOM 7322 N N . THR B 1 409 ? -20.594 25.781 -9.031 1 94.88 409 THR B N 1
ATOM 7323 C CA . THR B 1 409 ? -19.203 25.391 -9.195 1 94.88 409 THR B CA 1
ATOM 7324 C C . THR B 1 409 ? -18.984 23.969 -8.703 1 94.88 409 THR B C 1
ATOM 7326 O O . THR B 1 409 ? -19.812 23.406 -7.992 1 94.88 409 THR B O 1
ATOM 7329 N N . THR B 1 410 ? -17.875 23.312 -9.086 1 91.44 410 THR B N 1
ATOM 7330 C CA . THR B 1 410 ? -17.516 21.969 -8.609 1 91.44 410 THR B CA 1
ATOM 7331 C C . THR B 1 410 ? -16.656 22.062 -7.348 1 91.44 410 THR B C 1
ATOM 7333 O O . THR B 1 410 ? -16.422 21.047 -6.688 1 91.44 410 THR B O 1
ATOM 7336 N N . GLY B 1 411 ? -16.219 23.328 -7.113 1 90.31 411 GLY B N 1
ATOM 7337 C CA . GLY B 1 411 ? -15.281 23.5 -6.008 1 90.31 411 GLY B CA 1
ATOM 7338 C C . GLY B 1 411 ? -13.828 23.438 -6.434 1 90.31 411 GLY B C 1
ATOM 7339 O O . GLY B 1 411 ? -12.945 23.891 -5.707 1 90.31 411 GLY B O 1
ATOM 7340 N N . ALA B 1 412 ? -13.5 22.844 -7.59 1 92.81 412 ALA B N 1
ATOM 7341 C CA . ALA B 1 412 ? -12.133 22.781 -8.094 1 92.81 412 ALA B CA 1
ATOM 7342 C C . ALA B 1 412 ? -11.695 24.125 -8.672 1 92.81 412 ALA B C 1
ATOM 7344 O O . ALA B 1 412 ? -12.484 24.797 -9.344 1 92.81 412 ALA B O 1
ATOM 7345 N N . TYR B 1 413 ? -10.477 24.516 -8.453 1 95.12 413 TYR B N 1
ATOM 7346 C CA . TYR B 1 413 ? -9.953 25.797 -8.906 1 95.12 413 TYR B CA 1
ATOM 7347 C C . TYR B 1 413 ? -8.43 25.797 -8.945 1 95.12 413 TYR B C 1
ATOM 7349 O O . TYR B 1 413 ? -7.797 24.891 -8.383 1 95.12 413 TYR B O 1
ATOM 7357 N N . ASN B 1 414 ? -7.891 26.688 -9.609 1 96.56 414 ASN B N 1
ATOM 7358 C CA . ASN B 1 414 ? -6.461 26.984 -9.602 1 96.56 414 ASN B CA 1
ATOM 7359 C C . ASN B 1 414 ? -6.203 28.484 -9.438 1 96.56 414 ASN B C 1
ATOM 7361 O O . ASN B 1 414 ? -6.812 29.297 -10.125 1 96.56 414 ASN B O 1
ATOM 7365 N N . ILE B 1 415 ? -5.387 28.859 -8.555 1 95.19 415 ILE B N 1
ATOM 7366 C CA . ILE B 1 415 ? -4.926 30.234 -8.453 1 95.19 415 ILE B CA 1
ATOM 7367 C C . ILE B 1 415 ? -3.66 30.422 -9.289 1 95.19 415 ILE B C 1
ATOM 7369 O O . ILE B 1 415 ? -2.674 29.703 -9.102 1 95.19 415 ILE B O 1
ATOM 7373 N N . ILE B 1 416 ? -3.73 31.328 -10.164 1 95.62 416 ILE B N 1
ATOM 7374 C CA . ILE B 1 416 ? -2.578 31.625 -11.008 1 95.62 416 ILE B CA 1
ATOM 7375 C C . ILE B 1 416 ? -1.733 32.719 -10.359 1 95.62 416 ILE B C 1
ATOM 7377 O O . ILE B 1 416 ? -2.148 33.875 -10.305 1 95.62 416 ILE B O 1
ATOM 7381 N N . VAL B 1 417 ? -0.626 32.375 -9.883 1 93.81 417 VAL B N 1
ATOM 7382 C CA . VAL B 1 417 ? 0.262 33.344 -9.211 1 93.81 417 VAL B CA 1
ATOM 7383 C C . VAL B 1 417 ? 1.384 33.75 -10.156 1 93.81 417 VAL B C 1
ATOM 7385 O O . VAL B 1 417 ? 2.279 32.969 -10.461 1 93.81 417 VAL B O 1
ATOM 7388 N N . TYR B 1 418 ? 1.334 34.969 -10.539 1 93.62 418 TYR B N 1
ATOM 7389 C CA . TYR B 1 418 ? 2.299 35.375 -11.547 1 93.62 418 TYR B CA 1
ATOM 7390 C C . TYR B 1 418 ? 3.293 36.375 -10.969 1 93.62 418 TYR B C 1
ATOM 7392 O O . TYR B 1 418 ? 4.25 36.781 -11.641 1 93.62 418 TYR B O 1
ATOM 7400 N N . ALA B 1 419 ? 3.133 36.812 -9.734 1 92.5 419 ALA B N 1
ATOM 7401 C CA . ALA B 1 419 ? 4.039 37.688 -9 1 92.5 419 ALA B CA 1
ATOM 7402 C C . ALA B 1 419 ? 3.781 37.625 -7.5 1 92.5 419 ALA B C 1
ATOM 7404 O O . ALA B 1 419 ? 2.715 37.188 -7.066 1 92.5 419 ALA B O 1
ATOM 7405 N N . ASP B 1 420 ? 4.801 37.969 -6.715 1 89.75 420 ASP B N 1
ATOM 7406 C CA . ASP B 1 420 ? 4.605 38.031 -5.27 1 89.75 420 ASP B CA 1
ATOM 7407 C C . ASP B 1 420 ? 3.555 39.062 -4.906 1 89.75 420 ASP B C 1
ATOM 7409 O O . ASP B 1 420 ? 2.766 38.875 -3.979 1 89.75 420 ASP B O 1
ATOM 7413 N N . GLU B 1 421 ? 3.719 40.125 -5.594 1 94.12 421 GLU B N 1
ATOM 7414 C CA . GLU B 1 421 ? 2.717 41.188 -5.523 1 94.12 421 GLU B CA 1
ATOM 7415 C C . GLU B 1 421 ? 1.941 41.312 -6.836 1 94.12 421 GLU B C 1
ATOM 7417 O O . GLU B 1 421 ? 2.465 41.812 -7.832 1 94.12 421 GLU B O 1
ATOM 7422 N N . MET B 1 422 ? 0.705 40.938 -6.805 1 95.62 422 MET B N 1
ATOM 7423 C CA . MET B 1 422 ? -0.1 40.906 -8.023 1 95.62 422 MET B CA 1
ATOM 7424 C C . MET B 1 422 ? -1.094 42.062 -8.062 1 95.62 422 MET B C 1
ATOM 7426 O O . MET B 1 422 ? -1.603 42.469 -7.023 1 95.62 422 MET B O 1
ATOM 7430 N N . ASP B 1 423 ? -1.355 42.531 -9.273 1 95.75 423 ASP B N 1
ATOM 7431 C CA . ASP B 1 423 ? -2.338 43.594 -9.461 1 95.75 423 ASP B CA 1
ATOM 7432 C C . ASP B 1 423 ? -3.754 43.031 -9.523 1 95.75 423 ASP B C 1
ATOM 7434 O O . ASP B 1 423 ? -4.727 43.719 -9.25 1 95.75 423 ASP B O 1
ATOM 7438 N N . LYS B 1 424 ? -3.881 41.75 -9.891 1 96.75 424 LYS B N 1
ATOM 7439 C CA . LYS B 1 424 ? -5.168 41.094 -9.977 1 96.75 424 LYS B CA 1
ATOM 7440 C C . LYS B 1 424 ? -5.07 39.656 -9.461 1 96.75 424 LYS B C 1
ATOM 7442 O O . LYS B 1 424 ? -4.047 39 -9.648 1 96.75 424 LYS B O 1
ATOM 7447 N N . LEU B 1 425 ? -6.121 39.312 -8.867 1 97 425 LEU B N 1
ATOM 7448 C CA . LEU B 1 425 ? -6.262 37.875 -8.562 1 97 425 LEU B CA 1
ATOM 7449 C C . LEU B 1 425 ? -6.77 37.125 -9.773 1 97 425 LEU B C 1
ATOM 7451 O O . LEU B 1 425 ? -7.863 37.406 -10.281 1 97 425 LEU B O 1
ATOM 7455 N N . LYS B 1 426 ? -6.02 36.25 -10.266 1 97.19 426 LYS B N 1
ATOM 7456 C CA . LYS B 1 426 ? -6.414 35.406 -11.391 1 97.19 426 LYS B CA 1
ATOM 7457 C C . LYS B 1 426 ? -6.73 34 -10.93 1 97.19 426 LYS B C 1
ATOM 7459 O O . LYS B 1 426 ? -5.891 33.344 -10.32 1 97.19 426 LYS B O 1
ATOM 7464 N N . ILE B 1 427 ? -7.922 33.562 -11.234 1 97.75 427 ILE B N 1
ATOM 7465 C CA . ILE B 1 427 ? -8.367 32.25 -10.742 1 97.75 427 ILE B CA 1
ATOM 7466 C C . ILE B 1 427 ? -9.078 31.5 -11.867 1 97.75 427 ILE B C 1
ATOM 7468 O O . ILE B 1 427 ? -9.906 32.062 -12.586 1 97.75 427 ILE B O 1
ATOM 7472 N N . ARG B 1 428 ? -8.703 30.312 -12.055 1 97.56 428 ARG B N 1
ATOM 7473 C CA . ARG B 1 428 ? -9.453 29.391 -12.891 1 97.56 428 ARG B CA 1
ATOM 7474 C C . ARG B 1 428 ? -10.461 28.594 -12.055 1 97.56 428 ARG B C 1
ATOM 7476 O O . ARG B 1 428 ? -10.109 28 -11.039 1 97.56 428 ARG B O 1
ATOM 7483 N N . ILE B 1 429 ? -11.766 28.625 -12.398 1 97.88 429 ILE B N 1
ATOM 7484 C CA . ILE B 1 429 ? -12.805 27.969 -11.617 1 97.88 429 ILE B CA 1
ATOM 7485 C C . ILE B 1 429 ? -13.648 27.062 -12.516 1 97.88 429 ILE B C 1
ATOM 7487 O O . ILE B 1 429 ? -14.039 27.469 -13.617 1 97.88 429 ILE B O 1
ATOM 7491 N N . GLU B 1 430 ? -13.883 25.875 -12.047 1 96.5 430 GLU B N 1
ATOM 7492 C CA . GLU B 1 430 ? -14.797 24.969 -12.758 1 96.5 430 GLU B CA 1
ATOM 7493 C C . GLU B 1 430 ? -16.25 25.328 -12.461 1 96.5 430 GLU B C 1
ATOM 7495 O O . GLU B 1 430 ? -16.625 25.547 -11.312 1 96.5 430 GLU B O 1
ATOM 7500 N N . THR B 1 431 ? -17.109 25.406 -13.523 1 96.5 431 THR B N 1
ATOM 7501 C CA . THR B 1 431 ? -18.531 25.656 -13.359 1 96.5 431 THR B CA 1
ATOM 7502 C C . THR B 1 431 ? -19.344 24.656 -14.172 1 96.5 431 THR B C 1
ATOM 7504 O O . THR B 1 431 ? -18.875 24.141 -15.188 1 96.5 431 THR B O 1
ATOM 7507 N N . LYS B 1 432 ? -20.484 24.359 -13.68 1 93.31 432 LYS B N 1
ATOM 7508 C CA . LYS B 1 432 ? -21.422 23.469 -14.367 1 93.31 432 LYS B CA 1
ATOM 7509 C C . LYS B 1 432 ? -22.234 24.234 -15.406 1 93.31 432 LYS B C 1
ATOM 7511 O O . LYS B 1 432 ? -22.953 23.641 -16.203 1 93.31 432 LYS B O 1
ATOM 7516 N N . ARG B 1 433 ? -22.094 25.516 -15.375 1 95.62 433 ARG B N 1
ATOM 7517 C CA . ARG B 1 433 ? -22.812 26.328 -16.328 1 95.62 433 ARG B CA 1
ATOM 7518 C C . ARG B 1 433 ? -22.203 26.219 -17.719 1 95.62 433 ARG B C 1
ATOM 7520 O O . ARG B 1 433 ? -21.016 25.938 -17.859 1 95.62 433 ARG B O 1
ATOM 7527 N N . LYS B 1 434 ? -23.062 26.391 -18.641 1 95.94 434 LYS B N 1
ATOM 7528 C CA . LYS B 1 434 ? -22.578 26.391 -20.031 1 95.94 434 LYS B CA 1
ATOM 7529 C C . LYS B 1 434 ? -21.641 27.562 -20.281 1 95.94 434 LYS B C 1
ATOM 7531 O O . LYS B 1 434 ? -21.891 28.672 -19.828 1 95.94 434 LYS B O 1
ATOM 7536 N N . LEU B 1 435 ? -20.562 27.344 -20.969 1 96.06 435 LEU B N 1
ATOM 7537 C CA . LEU B 1 435 ? -19.578 28.375 -21.266 1 96.06 435 LEU B CA 1
ATOM 7538 C C . LEU B 1 435 ? -19.844 28.984 -22.641 1 96.06 435 LEU B C 1
ATOM 7540 O O . LEU B 1 435 ? -20.25 28.297 -23.578 1 96.06 435 LEU B O 1
ATOM 7544 N N . PRO B 1 436 ? -19.594 30.172 -22.938 1 96.25 436 PRO B N 1
ATOM 7545 C CA . PRO B 1 436 ? -19.172 31.109 -21.891 1 96.25 436 PRO B CA 1
ATOM 7546 C C . PRO B 1 436 ? -20.297 31.438 -20.906 1 96.25 436 PRO B C 1
ATOM 7548 O O . PRO B 1 436 ? -21.469 31.375 -21.266 1 96.25 436 PRO B O 1
ATOM 7551 N N . VAL B 1 437 ? -19.969 31.719 -19.672 1 96.88 437 VAL B N 1
ATOM 7552 C CA . VAL B 1 437 ? -20.969 31.969 -18.641 1 96.88 437 VAL B CA 1
ATOM 7553 C C . VAL B 1 437 ? -21.641 33.312 -18.891 1 96.88 437 VAL B C 1
ATOM 7555 O O . VAL B 1 437 ? -21.062 34.188 -19.531 1 96.88 437 VAL B O 1
ATOM 7558 N N . ASP B 1 438 ? -22.875 33.469 -18.406 1 95.5 438 ASP B N 1
ATOM 7559 C CA . ASP B 1 438 ? -23.594 34.75 -18.484 1 95.5 438 ASP B CA 1
ATOM 7560 C C . ASP B 1 438 ? -22.859 35.844 -17.703 1 95.5 438 ASP B C 1
ATOM 7562 O O . ASP B 1 438 ? -22.312 35.594 -16.641 1 95.5 438 ASP B O 1
ATOM 7566 N N . PRO B 1 439 ? -22.797 37 -18.312 1 96.19 439 PRO B N 1
ATOM 7567 C CA . PRO B 1 439 ? -22.094 38.125 -17.672 1 96.19 439 PRO B CA 1
ATOM 7568 C C . PRO B 1 439 ? -22.594 38.406 -16.266 1 96.19 439 PRO B C 1
ATOM 7570 O O . PRO B 1 439 ? -21.828 38.844 -15.406 1 96.19 439 PRO B O 1
ATOM 7573 N N . GLN B 1 440 ? -23.797 38.188 -16.078 1 97 440 GLN B N 1
ATOM 7574 C CA . GLN B 1 440 ? -24.359 38.406 -14.75 1 97 440 GLN B CA 1
ATOM 7575 C C . GLN B 1 440 ? -23.781 37.406 -13.742 1 97 440 GLN B C 1
ATOM 7577 O O . GLN B 1 440 ? -23.5 37.781 -12.594 1 97 440 GLN B O 1
ATOM 7582 N N . TYR B 1 441 ? -23.672 36.188 -14.18 1 97.56 441 TYR B N 1
ATOM 7583 C CA . TYR B 1 441 ? -23.078 35.125 -13.336 1 97.56 441 TYR B CA 1
ATOM 7584 C C . TYR B 1 441 ? -21.641 35.469 -13 1 97.56 441 TYR B C 1
ATOM 7586 O O . TYR B 1 441 ? -21.219 35.344 -11.852 1 97.56 441 TYR B O 1
ATOM 7594 N N . ASP B 1 442 ? -20.938 35.875 -13.977 1 97.88 442 ASP B N 1
ATOM 7595 C CA . ASP B 1 442 ? -19.547 36.25 -13.789 1 97.88 442 ASP B CA 1
ATOM 7596 C C . ASP B 1 442 ? -19.422 37.406 -12.812 1 97.88 442 ASP B C 1
ATOM 7598 O O . ASP B 1 442 ? -18.562 37.406 -11.938 1 97.88 442 ASP B O 1
ATOM 7602 N N . ARG B 1 443 ? -20.281 38.438 -13.039 1 97.19 443 ARG B N 1
ATOM 7603 C CA . ARG B 1 443 ? -20.266 39.594 -12.172 1 97.19 443 ARG B CA 1
ATOM 7604 C C . ARG B 1 443 ? -20.578 39.219 -10.727 1 97.19 443 ARG B C 1
ATOM 7606 O O . ARG B 1 443 ? -19.922 39.688 -9.797 1 97.19 443 ARG B O 1
ATOM 7613 N N . LEU B 1 444 ? -21.531 38.406 -10.602 1 97.56 444 LEU B N 1
ATOM 7614 C CA . LEU B 1 444 ? -21.906 37.938 -9.273 1 97.56 444 LEU B CA 1
ATOM 7615 C C . LEU B 1 444 ? -20.75 37.219 -8.602 1 97.56 444 LEU B C 1
ATOM 7617 O O . LEU B 1 444 ? -20.484 37.438 -7.414 1 97.56 444 LEU B O 1
ATOM 7621 N N . ALA B 1 445 ? -20.156 36.312 -9.32 1 98.19 445 ALA B N 1
ATOM 7622 C CA . ALA B 1 445 ? -19.016 35.562 -8.797 1 98.19 445 ALA B CA 1
ATOM 7623 C C . ALA B 1 445 ? -17.891 36.5 -8.344 1 98.19 445 ALA B C 1
ATOM 7625 O O . ALA B 1 445 ? -17.328 36.312 -7.262 1 98.19 445 ALA B O 1
ATOM 7626 N N . ARG B 1 446 ? -17.594 37.438 -9.148 1 98.12 446 ARG B N 1
ATOM 7627 C CA . ARG B 1 446 ? -16.547 38.406 -8.812 1 98.12 446 ARG B CA 1
ATOM 7628 C C . ARG B 1 446 ? -16.922 39.219 -7.574 1 98.12 446 ARG B C 1
ATOM 7630 O O . ARG B 1 446 ? -16.062 39.531 -6.746 1 98.12 446 ARG B O 1
ATOM 7637 N N . GLU B 1 447 ? -18.125 39.594 -7.441 1 97.88 447 GLU B N 1
ATOM 7638 C CA . GLU B 1 447 ? -18.609 40.312 -6.281 1 97.88 447 GLU B CA 1
ATOM 7639 C C . GLU B 1 447 ? -18.484 39.5 -5.004 1 97.88 447 GLU B C 1
ATOM 7641 O O . GLU B 1 447 ? -18.078 40 -3.959 1 97.88 447 GLU B O 1
ATOM 7646 N N . ILE B 1 448 ? -18.844 38.281 -5.121 1 97.62 448 ILE B N 1
ATOM 7647 C CA . ILE B 1 448 ? -18.734 37.375 -3.98 1 97.62 448 ILE B CA 1
ATOM 7648 C C . ILE B 1 448 ? -17.266 37.25 -3.545 1 97.62 448 ILE B C 1
ATOM 7650 O O . ILE B 1 448 ? -16.953 37.438 -2.367 1 97.62 448 ILE B O 1
ATOM 7654 N N . LEU B 1 449 ? -16.391 37.031 -4.484 1 97.69 449 LEU B N 1
ATOM 7655 C CA . LEU B 1 449 ? -14.969 36.906 -4.191 1 97.69 449 LEU B CA 1
ATOM 7656 C C . LEU B 1 449 ? -14.422 38.219 -3.607 1 97.69 449 LEU B C 1
ATOM 7658 O O . LEU B 1 449 ? -13.695 38.188 -2.615 1 97.69 449 LEU B O 1
ATOM 7662 N N . ALA B 1 450 ? -14.797 39.312 -4.223 1 97.12 450 ALA B N 1
ATOM 7663 C CA . ALA B 1 450 ? -14.32 40.594 -3.785 1 97.12 450 ALA B CA 1
ATOM 7664 C C . ALA B 1 450 ? -14.727 40.875 -2.34 1 97.12 450 ALA B C 1
ATOM 7666 O O . ALA B 1 450 ? -13.906 41.344 -1.538 1 97.12 450 ALA B O 1
ATOM 7667 N N . ARG B 1 451 ? -15.914 40.656 -2.035 1 96.56 451 ARG B N 1
ATOM 7668 C CA . ARG B 1 451 ? -16.438 40.906 -0.69 1 96.56 451 ARG B CA 1
ATOM 7669 C C . ARG B 1 451 ? -15.719 40 0.328 1 96.56 451 ARG B C 1
ATOM 7671 O O . ARG B 1 451 ? -15.312 40.5 1.388 1 96.56 451 ARG B O 1
ATOM 7678 N N . ARG B 1 452 ? -15.555 38.781 -0.028 1 95.5 452 ARG B N 1
ATOM 7679 C CA . ARG B 1 452 ? -14.984 37.812 0.897 1 95.5 452 ARG B CA 1
ATOM 7680 C C . ARG B 1 452 ? -13.484 38.031 1.072 1 95.5 452 ARG B C 1
ATOM 7682 O O . ARG B 1 452 ? -12.93 37.719 2.133 1 95.5 452 ARG B O 1
ATOM 7689 N N . LEU B 1 453 ? -12.867 38.562 0.083 1 95.88 453 LEU B N 1
ATOM 7690 C CA . LEU B 1 453 ? -11.414 38.688 0.086 1 95.88 453 LEU B CA 1
ATOM 7691 C C . LEU B 1 453 ? -10.984 40.125 0.352 1 95.88 453 LEU B C 1
ATOM 7693 O O . LEU B 1 453 ? -9.789 40.406 0.39 1 95.88 453 LEU B O 1
ATOM 7697 N N . ASP B 1 454 ? -11.992 40.969 0.516 1 95.06 454 ASP B N 1
ATOM 7698 C CA . ASP B 1 454 ? -11.742 42.375 0.729 1 95.06 454 ASP B CA 1
ATOM 7699 C C . ASP B 1 454 ? -10.945 43 -0.425 1 95.06 454 ASP B C 1
ATOM 7701 O O . ASP B 1 454 ? -9.891 43.594 -0.209 1 95.06 454 ASP B O 1
ATOM 7705 N N . LEU B 1 455 ? -11.398 42.688 -1.602 1 96.88 455 LEU B N 1
ATOM 7706 C CA . LEU B 1 455 ? -10.883 43.25 -2.85 1 96.88 455 LEU B CA 1
ATOM 7707 C C . LEU B 1 455 ? -11.977 43.969 -3.631 1 96.88 455 LEU B C 1
ATOM 7709 O O . LEU B 1 455 ? -13.125 44 -3.184 1 96.88 455 LEU B O 1
ATOM 7713 N N . SER B 1 456 ? -11.547 44.562 -4.711 1 96.69 456 SER B N 1
ATOM 7714 C CA . SER B 1 456 ? -12.508 45.094 -5.676 1 96.69 456 SER B CA 1
ATOM 7715 C C . SER B 1 456 ? -12.82 44.062 -6.754 1 96.69 456 SER B C 1
ATOM 7717 O O . SER B 1 456 ? -11.945 43.312 -7.164 1 96.69 456 SER B O 1
ATOM 7719 N N . PRO B 1 457 ? -14.094 44.031 -7.18 1 97 457 PRO B N 1
ATOM 7720 C CA . PRO B 1 457 ? -14.422 43.094 -8.273 1 97 457 PRO B CA 1
ATOM 7721 C C . PRO B 1 457 ? -13.523 43.281 -9.492 1 97 457 PRO B C 1
ATOM 7723 O O . PRO B 1 457 ? -13.242 42.312 -10.203 1 97 457 PRO B O 1
ATOM 7726 N N . ASP B 1 458 ? -13.086 44.5 -9.664 1 95.94 458 ASP B N 1
ATOM 7727 C CA . ASP B 1 458 ? -12.242 44.812 -10.812 1 95.94 458 ASP B CA 1
ATOM 7728 C C . ASP B 1 458 ? -10.852 44.188 -10.656 1 95.94 458 ASP B C 1
ATOM 7730 O O . ASP B 1 458 ? -10.094 44.094 -11.625 1 95.94 458 ASP B O 1
ATOM 7734 N N . ASP B 1 459 ? -10.508 43.75 -9.477 1 97 459 ASP B N 1
ATOM 7735 C CA . ASP B 1 459 ? -9.195 43.188 -9.195 1 97 459 ASP B CA 1
ATOM 7736 C C . ASP B 1 459 ? -9.234 41.656 -9.305 1 97 459 ASP B C 1
ATOM 7738 O O . ASP B 1 459 ? -8.266 40.969 -8.953 1 97 459 ASP B O 1
ATOM 7742 N N . ILE B 1 460 ? -10.32 41.156 -9.75 1 97.81 460 ILE B N 1
ATOM 7743 C CA . ILE B 1 460 ? -10.5 39.719 -9.836 1 97.81 460 ILE B CA 1
ATOM 7744 C C . ILE B 1 460 ? -10.75 39.312 -11.289 1 97.81 460 ILE B C 1
ATOM 7746 O O . ILE B 1 460 ? -11.648 39.844 -11.945 1 97.81 460 ILE B O 1
ATOM 7750 N N . GLU B 1 461 ? -9.984 38.469 -11.766 1 97.56 461 GLU B N 1
ATOM 7751 C CA . GLU B 1 461 ? -10.156 37.875 -13.086 1 97.56 461 GLU B CA 1
ATOM 7752 C C . GLU B 1 461 ? -10.438 36.375 -12.977 1 97.56 461 GLU B C 1
ATOM 7754 O O . GLU B 1 461 ? -9.641 35.625 -12.406 1 97.56 461 GLU B O 1
ATOM 7759 N N . ILE B 1 462 ? -11.547 35.938 -13.484 1 98.31 462 ILE B N 1
ATOM 7760 C CA . ILE B 1 462 ? -11.938 34.531 -13.406 1 98.31 462 ILE B CA 1
ATOM 7761 C C . ILE B 1 462 ? -11.859 33.875 -14.789 1 98.31 462 ILE B C 1
ATOM 7763 O O . ILE B 1 462 ? -12.43 34.406 -15.75 1 98.31 462 ILE B O 1
ATOM 7767 N N . GLU B 1 463 ? -11.117 32.844 -14.953 1 98.12 463 GLU B N 1
ATOM 7768 C CA . GLU B 1 463 ? -11.172 31.938 -16.109 1 98.12 463 GLU B CA 1
ATOM 7769 C C . GLU B 1 463 ? -12.102 30.766 -15.828 1 98.12 463 GLU B C 1
ATOM 7771 O O . GLU B 1 463 ? -11.719 29.812 -15.133 1 98.12 463 GLU B O 1
ATOM 7776 N N . TRP B 1 464 ? -13.273 30.812 -16.391 1 98.12 464 TRP B N 1
ATOM 7777 C CA . TRP B 1 464 ? -14.242 29.734 -16.219 1 98.12 464 TRP B CA 1
ATOM 7778 C C . TRP B 1 464 ? -13.906 28.547 -17.109 1 98.12 464 TRP B C 1
ATOM 7780 O O . TRP B 1 464 ? -13.648 28.719 -18.297 1 98.12 464 TRP B O 1
ATOM 7790 N N . VAL B 1 465 ? -13.906 27.391 -16.547 1 97.56 465 VAL B N 1
ATOM 7791 C CA . VAL B 1 465 ? -13.633 26.188 -17.312 1 97.56 465 VAL B CA 1
ATOM 7792 C C . VAL B 1 465 ? -14.672 25.109 -16.984 1 97.56 465 VAL B C 1
ATOM 7794 O O . VAL B 1 465 ? -15.359 25.188 -15.969 1 97.56 465 VAL B O 1
ATOM 7797 N N . GLU B 1 466 ? -14.812 24.141 -17.906 1 95.19 466 GLU B N 1
ATOM 7798 C CA . GLU B 1 466 ? -15.719 23 -17.688 1 95.19 466 GLU B CA 1
ATOM 7799 C C . GLU B 1 466 ? -15.203 22.094 -16.594 1 95.19 466 GLU B C 1
ATOM 7801 O O . GLU B 1 466 ? -14.008 22.062 -16.297 1 95.19 466 GLU B O 1
ATOM 7806 N N . PRO B 1 467 ? -16.094 21.391 -15.938 1 91.06 467 PRO B N 1
ATOM 7807 C CA . PRO B 1 467 ? -15.648 20.391 -14.961 1 91.06 467 PRO B CA 1
ATOM 7808 C C . PRO B 1 467 ? -14.578 19.453 -15.508 1 91.06 467 PRO B C 1
ATOM 7810 O O . PRO B 1 467 ? -14.695 18.984 -16.641 1 91.06 467 PRO B O 1
ATOM 7813 N N . GLY B 1 468 ? -13.539 19.281 -14.703 1 87.25 468 GLY B N 1
ATOM 7814 C CA . GLY B 1 468 ? -12.469 18.375 -15.094 1 87.25 468 GLY B CA 1
ATOM 7815 C C . GLY B 1 468 ? -11.32 19.094 -15.797 1 87.25 468 GLY B C 1
ATOM 7816 O O . GLY B 1 468 ? -10.305 18.469 -16.109 1 87.25 468 GLY B O 1
ATOM 7817 N N . LYS B 1 469 ? -11.43 20.328 -15.992 1 92.56 469 LYS B N 1
ATOM 7818 C CA . LYS B 1 469 ? -10.438 21.047 -16.797 1 92.56 469 LYS B CA 1
ATOM 7819 C C . LYS B 1 469 ? -9.484 21.844 -15.906 1 92.56 469 LYS B C 1
ATOM 7821 O O . LYS B 1 469 ? -8.578 22.5 -16.406 1 92.56 469 LYS B O 1
ATOM 7826 N N . THR B 1 470 ? -9.609 21.812 -14.617 1 94.19 470 THR B N 1
ATOM 7827 C CA . THR B 1 470 ? -8.594 22.344 -13.719 1 94.19 470 THR B CA 1
ATOM 7828 C C . THR B 1 470 ? -7.363 21.438 -13.695 1 94.19 470 THR B C 1
ATOM 7830 O O . THR B 1 470 ? -7.41 20.312 -14.18 1 94.19 470 THR B O 1
ATOM 7833 N N . VAL B 1 471 ? -6.355 21.984 -13.234 1 92.06 471 VAL B N 1
ATOM 7834 C CA . VAL B 1 471 ? -5.082 21.266 -13.258 1 92.06 471 VAL B CA 1
ATOM 7835 C C . VAL B 1 471 ? -4.953 20.391 -12.016 1 92.06 471 VAL B C 1
ATOM 7837 O O . VAL B 1 471 ? -5.066 20.891 -10.891 1 92.06 471 VAL B O 1
ATOM 7840 N N . TRP B 1 472 ? -4.801 19.125 -12.305 1 87.06 472 TRP B N 1
ATOM 7841 C CA . TRP B 1 472 ? -4.566 18.141 -11.258 1 87.06 472 TRP B CA 1
ATOM 7842 C C . TRP B 1 472 ? -3.197 17.5 -11.422 1 87.06 472 TRP B C 1
ATOM 7844 O O . TRP B 1 472 ? -2.666 17.422 -12.531 1 87.06 472 TRP B O 1
ATOM 7854 N N . LYS B 1 473 ? -2.609 17.141 -10.406 1 79 473 LYS B N 1
ATOM 7855 C CA . LYS B 1 473 ? -1.462 16.234 -10.375 1 79 473 LYS B CA 1
ATOM 7856 C C . LYS B 1 473 ? -1.792 14.945 -9.617 1 79 473 LYS B C 1
ATOM 7858 O O . LYS B 1 473 ? -1.842 14.938 -8.391 1 79 473 LYS B O 1
ATOM 7863 N N . GLY B 1 474 ? -2.037 13.898 -10.391 1 75.31 474 GLY B N 1
ATOM 7864 C CA . GLY B 1 474 ? -2.582 12.688 -9.781 1 75.31 474 GLY B CA 1
ATOM 7865 C C . GLY B 1 474 ? -3.986 12.875 -9.242 1 75.31 474 GLY B C 1
ATOM 7866 O O . GLY B 1 474 ? -4.902 13.234 -9.984 1 75.31 474 GLY B O 1
ATOM 7867 N N . TYR B 1 475 ? -4.043 12.766 -7.918 1 76.56 475 TYR B N 1
ATOM 7868 C CA . TYR B 1 475 ? -5.348 12.867 -7.273 1 76.56 475 TYR B CA 1
ATOM 7869 C C . TYR B 1 475 ? -5.465 14.164 -6.48 1 76.56 475 TYR B C 1
ATOM 7871 O O . TYR B 1 475 ? -6.457 14.383 -5.777 1 76.56 475 TYR B O 1
ATOM 7879 N N . LYS B 1 476 ? -4.48 14.992 -6.609 1 82.38 476 LYS B N 1
ATOM 7880 C CA . LYS B 1 476 ? -4.469 16.234 -5.859 1 82.38 476 LYS B CA 1
ATOM 7881 C C . LYS B 1 476 ? -4.68 17.438 -6.781 1 82.38 476 LYS B C 1
ATOM 7883 O O . LYS B 1 476 ? -4.016 17.562 -7.812 1 82.38 476 LYS B O 1
ATOM 7888 N N . LEU B 1 477 ? -5.586 18.25 -6.418 1 87.44 477 LEU B N 1
ATOM 7889 C CA . LEU B 1 477 ? -5.766 19.516 -7.129 1 87.44 477 LEU B CA 1
ATOM 7890 C C . LEU B 1 477 ? -4.562 20.438 -6.922 1 87.44 477 LEU B C 1
ATOM 7892 O O . LEU B 1 477 ? -4.105 20.625 -5.793 1 87.44 477 LEU B O 1
ATOM 7896 N N . GLN B 1 478 ? -4.059 20.938 -7.996 1 88.75 478 GLN B N 1
ATOM 7897 C CA . GLN B 1 478 ? -2.982 21.922 -7.891 1 88.75 478 GLN B CA 1
ATOM 7898 C C . GLN B 1 478 ? -3.537 23.328 -7.617 1 88.75 478 GLN B C 1
ATOM 7900 O O . GLN B 1 478 ? -3.709 24.109 -8.547 1 88.75 478 GLN B O 1
ATOM 7905 N N . VAL B 1 479 ? -3.654 23.594 -6.43 1 88.69 479 VAL B N 1
ATOM 7906 C CA . VAL B 1 479 ? -4.32 24.828 -6.02 1 88.69 479 VAL B CA 1
ATOM 7907 C C . VAL B 1 479 ? -3.539 26.031 -6.535 1 88.69 479 VAL B C 1
ATOM 7909 O O . VAL B 1 479 ? -4.133 27.016 -6.988 1 88.69 479 VAL B O 1
ATOM 7912 N N . PHE B 1 480 ? -2.203 25.938 -6.547 1 88.56 480 PHE B N 1
ATOM 7913 C CA . PHE B 1 480 ? -1.356 27.031 -7.008 1 88.56 480 PHE B CA 1
ATOM 7914 C C . PHE B 1 480 ? -0.676 26.672 -8.32 1 88.56 480 PHE B C 1
ATOM 7916 O O . PHE B 1 480 ? -0.056 25.625 -8.438 1 88.56 480 PHE B O 1
ATOM 7923 N N . LEU B 1 481 ? -0.899 27.453 -9.242 1 91.44 481 LEU B N 1
ATOM 7924 C CA . LEU B 1 481 ? -0.088 27.438 -10.453 1 91.44 481 LEU B CA 1
ATOM 7925 C C . LEU B 1 481 ? 0.934 28.562 -10.445 1 91.44 481 LEU B C 1
ATOM 7927 O O . LEU B 1 481 ? 0.607 29.703 -10.789 1 91.44 481 LEU B O 1
ATOM 7931 N N . ASP B 1 482 ? 2.133 28.266 -10.039 1 88.06 482 ASP B N 1
ATOM 7932 C CA . ASP B 1 482 ? 3.188 29.266 -9.852 1 88.06 482 ASP B CA 1
ATOM 7933 C C . ASP B 1 482 ? 3.857 29.609 -11.18 1 88.06 482 ASP B C 1
ATOM 7935 O O . ASP B 1 482 ? 4.566 28.781 -11.758 1 88.06 482 ASP B O 1
ATOM 7939 N N . GLN B 1 483 ? 3.623 30.734 -11.602 1 89.69 483 GLN B N 1
ATOM 7940 C CA . GLN B 1 483 ? 4.199 31.203 -12.859 1 89.69 483 GLN B CA 1
ATOM 7941 C C . GLN B 1 483 ? 5.262 32.25 -12.609 1 89.69 483 GLN B C 1
ATOM 7943 O O . GLN B 1 483 ? 5.633 33 -13.531 1 89.69 483 GLN B O 1
ATOM 7948 N N . ARG B 1 484 ? 5.781 32.531 -11.391 1 81.56 484 ARG B N 1
ATOM 7949 C CA . ARG B 1 484 ? 6.777 33.531 -11.062 1 81.56 484 ARG B CA 1
ATOM 7950 C C . ARG B 1 484 ? 8.125 33.219 -11.688 1 81.56 484 ARG B C 1
ATOM 7952 O O . ARG B 1 484 ? 8.898 34.125 -12.023 1 81.56 484 ARG B O 1
ATOM 7959 N N . LYS B 1 485 ? 8.555 31.953 -11.453 1 63.94 485 LYS B N 1
ATOM 7960 C CA . LYS B 1 485 ? 9.875 31.594 -11.953 1 63.94 485 LYS B CA 1
ATOM 7961 C C . LYS B 1 485 ? 9.812 31.156 -13.406 1 63.94 485 LYS B C 1
ATOM 7963 O O . LYS B 1 485 ? 10.703 30.453 -13.891 1 63.94 485 LYS B O 1
ATOM 7968 N N . LYS B 1 486 ? 8.836 31.531 -14.195 1 44.19 486 LYS B N 1
ATOM 7969 C CA . LYS B 1 486 ? 9.023 31.156 -15.594 1 44.19 486 LYS B CA 1
ATOM 7970 C C . LYS B 1 486 ? 10.062 32.031 -16.266 1 44.19 486 LYS B C 1
ATOM 7972 O O . LYS B 1 486 ? 10.18 33.219 -15.945 1 44.19 486 LYS B O 1
#

pLDDT: mean 91.97, std 10.6, range [23.05, 98.81]

Nearest PDB structures (foldseek):
  2y27-assembly1_A  TM=8.817E-01  e=8.153E-32  Burkholderia cenocepacia J2315
  6he2-assembly1_A  TM=6.988E-01  e=3.558E-32  Aquincola tertiaricarbonis
  6he0-assembly1_A-2  TM=6.872E-01  e=1.096E-31  Aquincola tertiaricarbonis
  9be4-assembly2_B  TM=6.918E-01  e=2.463E-10  Brevibacillus parabrevis
  8r2r-assembly1_B  TM=6.726E-01  e=9.690E-09  Mycobacterium tuberculosis H37Rv

Foldseek 3Di:
DPPCPVPVDLVSVLVVVLVVCDVVCVQDDDPDDDLPDQFRRLCLQQPPPVVLQVLLFVLVLVLLVLQCVQFPLSVVVQVVQVHDSVQRDTNVCLLVGFAAEPVSQVVQCVVPPDQGSLFRVVCPVQFDAKAWAPQPPHGIHIDTFGDSLLSSLLRVLLRCCCNAVVLAAPAEEEEAAAADDRHACHPPRNVVSSVRRNHHYHDDHLLCCVVPVVVVLCVQVVVLHAEYEDALLLLLVSLVVCVVVPHAGNYQEYEHEDADAAPLSVVSSCVSHVNYNYYKYWYDDSVRFIWIAHPLHHFKTFGSSSFKDKFWAAEPQCVVRRSGHGDDQQDKGWIFMFTSRRSRRGDRRYTPQFIATNYKDQQARDPSSRRTIIGNGDGQGGNVQWAEEPRHIDTLNLLLSLQSVQPQFSSAKAWEAADSYHPATEMETAGQDDPPDDPVSLLVSLVSSCVSRVHDSVRYHYHYDHPPPADDDRSHGHRYDYNHVD/DPPCPVPVDLVSVLVVVLVVCDVVCVQDDDPDDDLPDQFRRLCLQQPPPVVLQVLLFVLLLVLLVLQCVQFPLSVVVQVVQVHDSVQRPTNVCLLVGFAAEPVSQVVQCVVPPDQGSLFRVVCPVQFDAKAWAPQPPHGIHIDTFGDSLLSSLLRVLLRCCCNAVVLAAPAEEEEAAAADDRHACHPPRNVVSSVRRNHHYHDDHLLCCVVPVVVVLCVQVVVLHAEYEDALLLLLVSLVVCVVVPHAGNYQEYEHEDADAAPLSVVSSCVSHVNYDYYKYWYDDSVRFIWIAHPLHHFKTFGSSSFKDKFWAAEPQCVVRRSGHGDDQQDKGWIFMFTSRRSRRGDRRYTPQFIATNYKAQQARDPSSRRTIIGNGDGQGGNVQWAEEPNHIDTLNLLLSLQSVQPQFSSAKAWEAADNYHPATEMETAGQDDPPDDPVSLQVSLVSSCVSRVHDSVRYHYHYDHPPPADDDRSHGHRYDYNHVD

InterPro domains:
  IPR028154 AMP-dependent ligase, C-terminal [PF14535] (39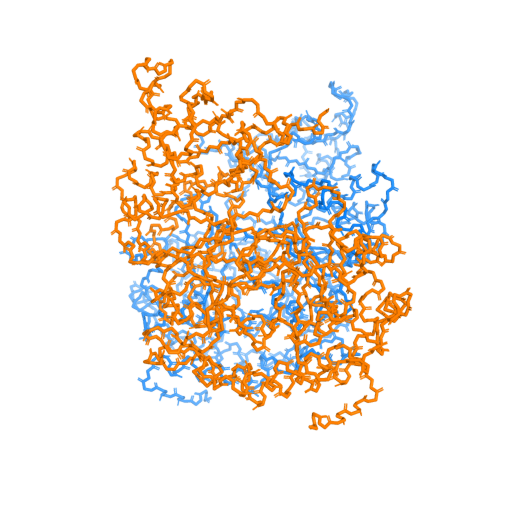1-484)
  IPR042099 ANL, N-terminal domain [G3DSA:3.40.50.12780] (34-382)
  IPR045851 AMP-binding enzyme domain superfamily [G3DSA:3.30.300.30] (383-486)

Sequence (972 aa):
MVGTLRAATPLGYYQAIHEELRRQGFIRTDYPPRRDEILWNKRILTLPREELEKIKTQRLKQIVWWAWENSPFYRRFWKSKGFHPSMIKDWRDVVKIPVLTKKDLRKDQSSNPPYGSIMVPELSRYIHFVGATTGSTGMPTFQGWGRLELDYFEELQARYLWTFADVKPGTIYANYLNMSGFYSWGPPLVETAMWRCGATAIAGGGETFFTWKERHMLILKLWKVDVFATTPWLHRLIGEMAREEGWETPFRVLLLHGGAAAENTKKKLMEVHPNVEKVLSIWGTTDGHVAVEPPDAPGTLLIFEDVEIFDVIAPGSYEDKPTGEPAGEGERGELIATLLYHYTMPLIRYSLGDYVKNEFICEPTPEYGITHCRFAELIPGRVEWMFRVKGKLLFPIIVEDAINEIPDTTGAYNIIVYADEMDKLKIRIETKRKLPVDPQYDRLAREILARRLDLSPDDIEIEWVEPGKTVWKGYKLQVFLDQRKKMVGTLRAATPLGYYQAIHEELRRQGFIRTDYPPRRDEILWNKRILTLPREELEKIKTQRLKQIVWWAWENSPFYRRFWKSKGFHPSMIKDWRDVVKIPVLTKKDLRKDQSSNPPYGSIMVPELSRYIHFVGATTGSTGMPTFQGWGRLELDYFEELQARYLWTFADVKPGTIYANYLNMSGFYSWGPPLVETAMWRCGATAIAGGGETFFTWKERHMLILKLWKVDVFATTPWLHRLIGEMAREEGWETPFRVLLLHGGAAAENTKKKLMEVHPNVEKVLSIWGTTDGHVAVEPPDAPGTLLIFEDVEIFDVIAPGSYEDKPTGEPAGEGERGELIATLLYHYTMPLIRYSLGDYVKNEFICEPTPEYGITHCRFAELIPGRVEWMFRVKGKLLFPIIVEDAINEIPDTTGAYNIIVYADEMDKLKIRIETKRKLPVDPQYDRLAREILARRLDLSPDDIEIEWVEPGKTVWKGYKLQVFLDQRKK

Radius of gyration: 29.66 Å; Cα contacts (8 Å, |Δi|>4): 2095; chains: 2; bounding box: 58×85×81 Å

Organism: Pyrolobus fumarii (strain DSM 11204 / 1A) (NCBI:txid694429)